Protein 7VEH (pdb70)

Radius of gyration: 36.98 Å; Cα contacts (8 Å, |Δi|>4): 1912; chains: 8; bounding box: 114×90×94 Å

Organism: Moraxella catarrhalis (NCBI:txid480)

Solvent-accessible surface area: 49066 Å² total; per-residue (Å²): 50,60,78,36,34,7,0,21,4,121,34,61,125,140,7,2,22,1,46,9,41,3,41,8,63,0,71,0,54,19,14,32,14,112,90,22,134,14,30,9,63,172,55,59,9,101,44,72,115,15,0,114,46,3,20,65,11,0,15,20,40,8,1,89,66,66,124,19,8,0,7,0,0,14,29,13,11,73,59,2,98,59,56,98,87,123,142,37,32,40,46,8,73,78,44,28,55,0,41,98,47,82,101,6,111,182,66,135,33,38,17,15,62,88,11,90,177,115,188,22,7,0,13,7,107,28,35,40,20,9,2,35,0,20,10,31,69,45,53,85,4,30,0,24,17,13,35,15,109,82,18,91,11,9,40,63,89,113,123,29,134,76,55,104,76,0,88,108,4,21,101,16,0,10,114,54,11,1,126,74,63,124,20,8,0,7,0,0,16,22,9,15,79,55,3,95,60,57,102,85,132,144,34,34,41,44,8,77,79,43,40,53,0,38,103,43,85,108,4,100,185,65,122,37,39,18,13,30,26,8,75,183,118,167,36,7,1,34,7,135,6,37,38,13,8,2,33,1,41,8,85,66,55,43,80,0,47,0,23,18,17,36,13,106,81,16,21,10,21,45,65,94,105,62,19,131,74,64,112,74,0,101,110,2,24,126,23,0,14,86,44,10,2,128,71,63,120,19,7,0,10,0,0,17,20,9,12,70,63,4,93,58,59,91,85,128,132,37,36,41,43,8,72,81,45,41,54,2,39,102,42,83,107,6,104,187,67,134,34,40,10,15,31,28,14,63,168,118,67,41,61,15,42,0,2,6,4,104,26,76,95,167,7,2,37,2,53,2,10,17,36,10,81,2,86,0,59,17,14,28,12,121,95,21,137,9,31,11,58,167,30,65,12,116,40,62,97,16,0,103,109,4,22,116,35,0,12,70,50,16,1,131,57,60,119,20,8,0,8,0,0,14,28,2,15,73,62,4,92,61,58,86,91,130,146,34,30,35,44,9,86,81,46,27,48,0,36,96,72,98,25,5,103,190,77,135,26,43,21,20,48,88,15,76,184,119,85,48,115,91,132,21,124,45,20,122,31,29,33,19,6,3,32,1,54,16,100,77,48,46,77,4,18,0,24,18,20,34,11,110,91,24,73,4,9,50,68,71,101,73,35,124,61,58,106,48,0,98,68,7,20,112,73,0,6,96,108,20,1,148,69,55,127,23,19,0,11,0,0,14,28,13,13,77,56,6,78,24,55,55,94,134,137,34,44,40,40,0,1,39,33,44,87,0,64,103,31,86,100,6,116,188,69,140,32,40,13,18,42,30,101,81,22,91,47,146,42,116,68,37,96,33,72,118,138,6,2,17,0,44,20,57,8,46,11,83,0,75,0,56,18,18,32,14,105,86,20,133,8,28,16,70,185,44,77,13,103,40,59,112,10,0,108,57,3,21,128,83,0,9,105,134,8,2,114,57,62,126,22,7,0,8,0,0,12,29,10,16,70,61,1,102,56,57,95,92,131,134,32,32,39,48,9,77,76,45,28,56,0,48,93,48,85,100,6,105,181,68,127,31,38,11,22,71,87,16,88,179,107,68,32,79,40,135,86,47,70,34,123,34,73,106,62,5,2,36,1,46,15,40,2,41,10,83,2,78,0,52,16,17,31,15,107,84,16,136,10,28,9,66,177,30,68,9,84,31,76,113,17,0,101,118,8,16,121,101,0,10,105,142,12,5,160,81,62,121,19,13,0,14,0,0,10,21,3,14,80,64,11,114,67,47,101,83,135,139,34,35,40,45,8,96,68,44,24,51,1,55,82,46,78,102,5,96,183,66,128,42,41,13,16,60,99,32,30,182,125,118,113,61,170,15,152,90,24,125,20,41,55,20,7,2,50,0,52,22,143,93,50,58,76,2,40,0,24,18,18,38,14,106,90,23,75,9,15,36,56,112,106,116,11,113,89,72,124,59,0,85,76,0,1,99,33,0,6,93,114,13,6,128,87,54,119,25,13,0,7,0,0,13,26,19,14,73,55,6,118,25,61,14,79,118,144,36,31,38,5,0,39,73,18,41,42,1,44,84,41,87,93,7,112,187,76,122,22,32,12,11,34,36,17,80,179,117

Foldseek 3Di:
DPPWAWDDWAWAQQFIWTATPVGWIWTWLPPDFPPIFIAINNHTDDDVVVNVVVNVVQLCVQVVVHSLQSQVCNNVRHRFDAWDDDPQWIQTPVRWIWGFDPCCVVRVHGHIHGDRPD/DDWDDWFFAQQAIWTADPVGWIKGWLPPDFPPIFIAIPNHTDPPVVVSVVVNVVQLCVLCVNHSLQSQVCNNVRHRFDAWDDDPQWIQTPVRFIWGADPCCVVRVHRHIHRPRVD/DAWDDWAFAQAFIWTAGPVRKIKGWLPPDFPVIWIAINNHTDDDVVVVVVVLVVQLCVLVVPHSLQSQVCNQVRHRFDAWDDDPQWIATPVRFIWHADPCCVVRVHGHIHGCRPD/DPPFDAFQWFFAQQFIWTATPVGWIKTWRPPDFPPTWIDIPNHTDDPVVVSVVVLVVQLCVLCVPNSLQSQVCNNVRHRFDDWDDDPQWIQTPVRFIWGFDPCCVVRVHGHIHRDNPD/DDDADFPDWAFAQAFIWTAGPVGWIWTWLPPDFVVIFIDINNHTDPPPVVNVVVNVVQLCVLPVVDSLQSQVCSQVRHRFDAWDDDPQWIATPVRWIWHADPCCVVRVHRHIHTD/DDDFDFPDWAWFQQFIWTATPVGWIKGWLPPDFPPIWIDIPNHTDPPVVVVVVVVVVQLCVLCVPHSLSSQVCSQVGHRFDAWDDDPQWIQTPVRWIWHFDPCCVVRVHGHIHGDRPD/DDPFDAWAWAFAQQAIWTATPVGWIWGWRPPDDPPIWIAINNHTDDPVVVNVVVRVVQLCVQVVPDSLRSQVCNNVRHRFDDWDDDPQWIATPVRFIWHFDPCCVVRVHGHIHRDRPD/DDADFDDWAWFQQAIWTQHDPGWIWGWRPPDFPVIWIAINNHGDPPVVVNNVVNVVQLCVLVVVDSLQSQVCNQVRHRFDDWDDDPQWIQTPVRWIWGFDPCCVVRVPGHIHTDSPD

Structure (mmCIF, N/CA/C/O backbone):
data_7VEH
#
_entry.id   7VEH
#
_cell.length_a   262.771
_cell.length_b   262.771
_cell.length_c   262.771
_cell.angle_alpha   90.000
_cell.angle_beta   90.000
_cell.angle_gamma   90.000
#
_symmetry.space_group_name_H-M   'F 2 3'
#
loop_
_atom_site.group_PDB
_atom_site.id
_atom_site.type_symbol
_atom_site.label_atom_id
_atom_site.label_alt_id
_atom_site.label_comp_id
_atom_site.label_asym_id
_atom_site.label_entity_id
_atom_site.label_seq_id
_atom_site.pdbx_PDB_ins_code
_atom_site.Cartn_x
_atom_site.Cartn_y
_atom_site.Cartn_z
_atom_site.occupancy
_atom_site.B_iso_or_equiv
_atom_site.auth_seq_id
_atom_site.auth_comp_id
_atom_site.auth_asym_id
_atom_site.auth_atom_id
_atom_site.pdbx_PDB_model_num
ATOM 1 N N . ALA A 1 1 ? 45.03488 -10.95261 -74.47127 1.000 86.60318 -2 ALA A N 1
ATOM 2 C CA . ALA A 1 1 ? 43.89943 -11.12315 -75.36691 1.000 84.33821 -2 ALA A CA 1
ATOM 3 C C . ALA A 1 1 ? 44.22486 -10.56074 -76.73641 1.000 91.84361 -2 ALA A C 1
ATOM 4 O O . ALA A 1 1 ? 43.94681 -11.18859 -77.75876 1.000 81.96868 -2 ALA A O 1
ATOM 6 N N . GLY A 1 2 ? 44.85537 -9.38759 -76.73486 1.000 96.95104 -1 GLY A N 1
ATOM 7 C CA . GLY A 1 2 ? 44.96679 -8.56363 -77.92132 1.000 85.37632 -1 GLY A CA 1
ATOM 8 C C . GLY A 1 2 ? 46.11396 -8.84230 -78.87202 1.000 84.20669 -1 GLY A C 1
ATOM 9 O O . GLY A 1 2 ? 46.04215 -8.44295 -80.03779 1.000 79.63365 -1 GLY A O 1
ATOM 10 N N . SER A 1 3 ? 47.17808 -9.51106 -78.41213 1.000 75.04016 0 SER A N 1
ATOM 11 C CA . SER A 1 3 ? 48.36375 -9.68816 -79.24358 1.000 66.72868 0 SER A CA 1
ATOM 12 C C . SER A 1 3 ? 48.83049 -11.13504 -79.35424 1.000 67.51005 0 SER A C 1
ATOM 13 O O . SER A 1 3 ? 49.95929 -11.37233 -79.80069 1.000 67.31137 0 SER A O 1
ATOM 16 N N . MET A 1 4 ? 48.01588 -12.10608 -78.96422 1.000 71.60821 1 MET A N 1
ATOM 17 C CA . MET A 1 4 ? 48.32874 -13.46735 -79.36146 1.000 55.18986 1 MET A CA 1
ATOM 18 C C . MET A 1 4 ? 47.63102 -13.77113 -80.68353 1.000 50.66792 1 MET A C 1
ATOM 19 O O . MET A 1 4 ? 46.64519 -13.13112 -81.05575 1.000 45.02327 1 MET A O 1
ATOM 24 N N . LYS A 1 5 ? 48.13454 -14.77877 -81.38077 1.000 47.73068 2 LYS A N 1
ATOM 25 C CA . LYS A 1 5 ? 47.69621 -15.05393 -82.73784 1.000 35.28151 2 LYS A CA 1
ATOM 26 C C . LYS A 1 5 ? 46.73271 -16.22703 -82.75302 1.000 39.00808 2 LYS A C 1
ATOM 27 O O . LYS A 1 5 ? 46.85152 -17.16437 -81.95947 1.000 40.02720 2 LYS A O 1
ATOM 33 N N . LEU A 1 6 ? 45.78817 -16.17958 -83.68236 1.000 33.69258 3 LEU A N 1
ATOM 34 C CA . LEU A 1 6 ? 44.96758 -17.34089 -83.97827 1.000 31.56224 3 LEU A CA 1
ATOM 35 C C . LEU A 1 6 ? 45.69596 -18.11156 -85.06948 1.000 33.81724 3 LEU A C 1
ATOM 36 O O . LEU A 1 6 ? 45.97459 -17.56620 -86.14314 1.000 31.93440 3 LEU A O 1
ATOM 41 N N . LEU A 1 7 ? 46.01596 -19.36936 -84.79177 1.000 29.47569 4 LEU A N 1
ATOM 42 C CA . LEU A 1 7 ? 46.80750 -20.16392 -85.71410 1.000 29.09852 4 LEU A CA 1
ATOM 43 C C . LEU A 1 7 ? 45.98401 -21.18471 -86.47800 1.000 35.70488 4 LEU A C 1
ATOM 44 O O . LEU A 1 7 ? 46.46800 -21.71953 -87.48199 1.000 38.92362 4 LEU A O 1
ATOM 49 N N . ASN A 1 8 ? 44.77301 -21.48934 -86.01947 1.000 36.73810 5 ASN A N 1
ATOM 50 C CA . ASN A 1 8 ? 43.91728 -22.39563 -86.77015 1.000 36.92523 5 ASN A CA 1
ATOM 51 C C . ASN A 1 8 ? 42.45726 -22.04834 -86.53643 1.000 36.70436 5 ASN A C 1
ATOM 52 O O . ASN A 1 8 ? 42.06690 -21.70094 -85.42207 1.000 35.27472 5 ASN A O 1
ATOM 57 N N . ILE A 1 9 ? 41.67170 -22.09045 -87.60771 1.000 37.30397 6 ILE A N 1
ATOM 58 C CA . ILE A 1 9 ? 40.25517 -21.75187 -87.55922 1.000 30.16435 6 ILE A CA 1
ATOM 59 C C . ILE A 1 9 ? 39.49012 -22.75278 -88.42261 1.000 33.85082 6 ILE A C 1
ATOM 60 O O . ILE A 1 9 ? 39.91620 -23.06979 -89.53921 1.000 41.57723 6 ILE A O 1
ATOM 65 N N . LYS A 1 10 ? 38.42067 -23.32871 -87.87351 1.000 34.29031 7 LYS A N 1
ATOM 66 C CA . LYS A 1 10 ? 37.55949 -24.22825 -88.63470 1.000 29.75554 7 LYS A CA 1
ATOM 67 C C . LYS A 1 10 ? 36.11388 -24.00363 -88.21843 1.000 25.50333 7 LYS A C 1
ATOM 68 O O . LYS A 1 10 ? 35.83843 -23.55232 -87.10759 1.000 23.21920 7 LYS A O 1
ATOM 74 N N . ILE A 1 11 ? 35.19018 -24.27655 -89.13362 1.000 29.82393 8 ILE A N 1
ATOM 75 C CA . ILE A 1 11 ? 33.77591 -24.00859 -88.90459 1.000 26.91998 8 ILE A CA 1
ATOM 76 C C . ILE A 1 11 ? 32.95714 -25.26670 -89.16680 1.000 21.30661 8 ILE A C 1
ATOM 77 O O . ILE A 1 11 ? 33.17678 -25.96963 -90.15977 1.000 31.69877 8 ILE A O 1
ATOM 82 N N . ASN A 1 12 ? 32.03121 -25.56708 -88.25465 1.000 24.49289 9 ASN A N 1
ATOM 83 C CA . ASN A 1 12 ? 31.06153 -26.63229 -88.48450 1.000 29.21169 9 ASN A CA 1
ATOM 84 C C . ASN A 1 12 ? 29.67732 -26.05768 -88.22011 1.000 30.21468 9 ASN A C 1
ATOM 85 O O . ASN A 1 12 ? 29.54318 -24.85246 -87.98093 1.000 35.18842 9 ASN A O 1
ATOM 90 N N . GLU A 1 13 ? 28.65151 -26.90191 -88.21189 1.000 36.67096 10 GLU A N 1
ATOM 91 C CA . GLU A 1 13 ? 27.28677 -26.40975 -88.06330 1.000 34.79595 10 GLU A CA 1
ATOM 92 C C . GLU A 1 13 ? 26.92047 -26.07802 -86.62708 1.000 33.26079 10 GLU A C 1
ATOM 93 O O . GLU A 1 13 ? 25.83780 -25.52918 -86.39830 1.000 40.34804 10 GLU A O 1
ATOM 99 N N . PHE A 1 14 ? 27.79410 -26.35954 -85.65982 1.000 31.39365 11 PHE A N 1
ATOM 100 C CA . PHE A 1 14 ? 27.46689 -26.10659 -84.26722 1.000 31.79258 11 PHE A CA 1
ATOM 101 C C . PHE A 1 14 ? 28.33930 -25.04962 -83.61376 1.000 35.03773 11 PHE A C 1
ATOM 102 O O . PHE A 1 14 ? 27.91884 -24.47533 -82.60306 1.000 34.91407 11 PHE A O 1
ATOM 110 N N . ALA A 1 15 ? 29.49027 -24.72285 -84.19837 1.000 30.20155 12 ALA A N 1
ATOM 111 C CA . ALA A 1 15 ? 30.40510 -23.76925 -83.58588 1.000 26.40312 12 ALA A CA 1
ATOM 112 C C . ALA A 1 15 ? 31.58057 -23.52063 -84.51540 1.000 28.28137 12 ALA A C 1
ATOM 113 O O . ALA A 1 15 ? 31.85547 -24.30275 -85.43232 1.000 24.21301 12 ALA A O 1
ATOM 115 N N . VAL A 1 16 ? 32.27533 -22.41645 -84.25057 1.000 22.58111 13 VAL A N 1
ATOM 116 C CA . VAL A 1 16 ? 33.58098 -22.12816 -84.82482 1.000 22.05303 13 VAL A CA 1
ATOM 117 C C . VAL A 1 16 ? 34.63711 -22.57387 -83.82664 1.000 21.79314 13 VAL A C 1
ATOM 118 O O . VAL A 1 16 ? 34.60114 -22.18153 -82.65380 1.000 26.23560 13 VAL A O 1
ATOM 122 N N . THR A 1 17 ? 35.55707 -23.41312 -84.27393 1.000 24.11288 14 THR A N 1
ATOM 123 C CA . THR A 1 17 ? 36.67114 -23.84823 -83.45150 1.000 28.58318 14 THR A CA 1
ATOM 124 C C . THR A 1 17 ? 37.91715 -23.06780 -83.84291 1.000 30.99628 14 THR A C 1
ATOM 125 O O . THR A 1 17 ? 38.14543 -22.78690 -85.02381 1.000 33.66344 14 THR A O 1
ATOM 129 N N . ALA A 1 18 ? 38.72066 -22.72085 -82.84644 1.000 27.38563 15 ALA A N 1
ATOM 130 C CA . ALA A 1 18 ? 39.94266 -21.97365 -83.08232 1.000 27.78437 15 ALA A CA 1
ATOM 131 C C . ALA A 1 18 ? 41.04491 -22.50965 -82.18427 1.000 31.30981 15 ALA A C 1
ATOM 132 O O . ALA A 1 18 ? 40.79271 -22.98759 -81.08015 1.000 39.28454 15 ALA A O 1
ATOM 134 N N . ASN A 1 19 ? 42.27068 -22.43564 -82.67790 1.000 31.87197 16 ASN A N 1
ATOM 135 C CA . ASN A 1 19 ? 43.45520 -22.77706 -81.90793 1.000 36.01125 16 ASN A CA 1
ATOM 136 C C . ASN A 1 19 ? 44.38756 -21.58464 -81.97511 1.000 34.34384 16 ASN A C 1
ATOM 137 O O . ASN A 1 19 ? 44.66763 -21.07897 -83.06864 1.000 42.73339 16 ASN A O 1
ATOM 142 N N . THR A 1 20 ? 44.84819 -21.13235 -80.81604 1.000 35.21152 17 THR A N 1
ATOM 143 C CA . THR A 1 20 ? 45.66422 -19.93438 -80.72837 1.000 42.63915 17 THR A CA 1
ATOM 144 C C . THR A 1 20 ? 47.13850 -20.29444 -80.63054 1.000 41.34684 17 THR A C 1
ATOM 145 O O . THR A 1 20 ? 47.51262 -21.44955 -80.40674 1.000 34.54931 17 THR A O 1
ATOM 149 N N . GLU A 1 21 ? 47.97872 -19.26626 -80.80134 1.000 46.78511 18 GLU A N 1
ATOM 150 C CA . GLU A 1 21 ? 49.41892 -19.43557 -80.63940 1.000 46.36118 18 GLU A CA 1
ATOM 151 C C . GLU A 1 21 ? 49.72425 -19.99364 -79.25872 1.000 54.70061 18 GLU A C 1
ATOM 152 O O . GLU A 1 21 ? 50.61330 -20.83453 -79.09225 1.000 58.42392 18 GLU A O 1
ATOM 158 N N . ALA A 1 22 ? 48.96576 -19.54752 -78.25750 1.000 57.32722 19 ALA A N 1
ATOM 159 C CA . ALA A 1 22 ? 49.17234 -19.91488 -76.86642 1.000 52.79177 19 ALA A CA 1
ATOM 160 C C . ALA A 1 22 ? 48.77155 -21.35854 -76.58350 1.000 54.78664 19 ALA A C 1
ATOM 161 O O . ALA A 1 22 ? 48.96176 -21.82345 -75.45511 1.000 61.01743 19 ALA A O 1
ATOM 163 N N . GLY A 1 23 ? 48.13674 -22.04547 -77.53920 1.000 55.33778 20 GLY A N 1
ATOM 164 C CA . GLY A 1 23 ? 47.76893 -23.44138 -77.38793 1.000 49.90283 20 GLY A CA 1
ATOM 165 C C . GLY A 1 23 ? 46.34680 -23.67847 -76.94347 1.000 41.09631 20 GLY A C 1
ATOM 166 O O . GLY A 1 23 ? 45.92007 -24.83558 -76.87898 1.000 33.57350 20 GLY A O 1
ATOM 167 N N . ASP A 1 24 ? 45.60992 -22.62132 -76.62512 1.000 42.23327 21 ASP A N 1
ATOM 168 C CA . ASP A 1 24 ? 44.23204 -22.75195 -76.18487 1.000 42.46201 21 ASP A CA 1
ATOM 169 C C . ASP A 1 24 ? 43.32051 -23.11836 -77.34822 1.000 38.58408 21 ASP A C 1
ATOM 170 O O . ASP A 1 24 ? 43.58054 -22.77549 -78.50443 1.000 39.55422 21 ASP A O 1
ATOM 175 N N . GLU A 1 25 ? 42.22930 -23.80891 -77.02901 1.000 39.34822 22 GLU A N 1
ATOM 176 C CA . GLU A 1 25 ? 41.25918 -24.24087 -78.02705 1.000 32.64355 22 GLU A CA 1
ATOM 177 C C . GLU A 1 25 ? 39.92131 -23.58563 -77.71078 1.000 30.56051 22 GLU A C 1
ATOM 178 O O . GLU A 1 25 ? 39.28557 -23.90855 -76.70205 1.000 39.06625 22 GLU A O 1
ATOM 184 N N . LEU A 1 26 ? 39.50529 -22.67352 -78.58421 1.000 27.17566 23 LEU A N 1
ATOM 185 C CA . LEU A 1 26 ? 38.23218 -21.97801 -78.49021 1.000 27.86911 23 LEU A CA 1
ATOM 186 C C . LEU A 1 26 ? 37.15853 -22.78710 -79.19879 1.000 32.14115 23 LEU A C 1
ATOM 187 O O . LEU A 1 26 ? 37.36335 -23.23977 -80.32908 1.000 33.82586 23 LEU A O 1
ATOM 192 N N . TYR A 1 27 ? 36.01123 -22.93987 -78.54966 1.000 30.62666 24 TYR A N 1
ATOM 193 C CA . TYR A 1 27 ? 34.82719 -23.53844 -79.15850 1.000 28.09334 24 TYR A CA 1
ATOM 194 C C . TYR A 1 27 ? 33.72692 -22.50181 -78.97930 1.000 24.13837 24 TYR A C 1
ATOM 195 O O . TYR A 1 27 ? 33.14130 -22.39360 -77.89997 1.000 33.14573 24 TYR A O 1
ATOM 204 N N . LEU A 1 28 ? 33.45833 -21.72489 -80.02471 1.000 22.71190 25 LEU A N 1
ATOM 205 C CA . LEU A 1 28 ? 32.63555 -20.52742 -79.91982 1.000 26.40629 25 LEU A CA 1
ATOM 206 C C . LEU A 1 28 ? 31.36971 -20.67685 -80.75094 1.000 24.92351 25 LEU A C 1
ATOM 207 O O . LEU A 1 28 ? 31.44028 -20.88712 -81.96598 1.000 23.87893 25 LEU A O 1
ATOM 212 N N . GLN A 1 29 ? 30.21890 -20.57563 -80.09455 1.000 22.00108 26 GLN A N 1
ATOM 213 C CA . GLN A 1 29 ? 28.92173 -20.57584 -80.76563 1.000 17.76448 26 GLN A CA 1
ATOM 214 C C . GLN A 1 29 ? 28.63056 -19.16719 -81.26936 1.000 20.18248 26 GLN A C 1
ATOM 215 O O . GLN A 1 29 ? 28.02331 -18.34968 -80.57815 1.000 23.04357 26 GLN A O 1
ATOM 221 N N . LEU A 1 30 ? 29.07667 -18.87819 -82.49386 1.000 23.46390 27 LEU A N 1
ATOM 222 C CA . LEU A 1 30 ? 28.97671 -17.60480 -83.19777 1.000 18.93141 27 LEU A CA 1
ATOM 223 C C . LEU A 1 30 ? 27.70539 -17.56400 -84.04427 1.000 24.58291 27 LEU A C 1
ATOM 224 O O . LEU A 1 30 ? 27.31065 -18.58368 -84.61715 1.000 30.46954 27 LEU A O 1
ATOM 229 N N . PRO A 1 31 ? 27.03173 -16.40424 -84.15209 1.000 30.12008 28 PRO A N 1
ATOM 230 C CA . PRO A 1 31 ? 27.39982 -15.14028 -83.50562 1.000 29.11473 28 PRO A CA 1
ATOM 231 C C . PRO A 1 31 ? 27.09821 -15.15700 -82.01551 1.000 34.50261 28 PRO A C 1
ATOM 232 O O . PRO A 1 31 ? 26.33583 -16.00551 -81.54930 1.000 32.96989 28 PRO A O 1
ATOM 236 N N . HIS A 1 32 ? 27.68855 -14.22007 -81.28167 1.000 39.36000 29 HIS A N 1
ATOM 237 C CA . HIS A 1 32 ? 27.54627 -14.18616 -79.83422 1.000 30.71628 29 HIS A CA 1
ATOM 238 C C . HIS A 1 32 ? 26.16850 -13.64735 -79.46624 1.000 33.82381 29 HIS A C 1
ATOM 239 O O . HIS A 1 32 ? 25.84272 -12.49637 -79.77652 1.000 34.87364 29 HIS A O 1
ATOM 246 N N . THR A 1 33 ? 25.37356 -14.49013 -78.83378 1.000 38.50009 30 THR A N 1
ATOM 247 C CA . THR A 1 33 ? 24.05394 -14.14659 -78.27733 1.000 33.35235 30 THR A CA 1
ATOM 248 C C . THR A 1 33 ? 23.98048 -14.70821 -76.87274 1.000 37.48852 30 THR A C 1
ATOM 249 O O . THR A 1 33 ? 24.83907 -15.48263 -76.44848 1.000 37.69669 30 THR A O 1
ATOM 253 N N . PRO A 1 34 ? 22.95977 -14.30814 -76.10034 1.000 42.22309 31 PRO A N 1
ATOM 254 C CA . PRO A 1 34 ? 22.75075 -14.93654 -74.78265 1.000 34.35803 31 PRO A CA 1
ATOM 255 C C . PRO A 1 34 ? 22.59793 -16.45139 -74.82656 1.000 45.74351 31 PRO A C 1
ATOM 256 O O . PRO A 1 34 ? 22.82600 -17.10729 -73.80121 1.000 48.84938 31 PRO A O 1
ATOM 260 N N . ASP A 1 35 ? 22.21673 -17.02613 -75.97190 1.000 45.38376 32 ASP A N 1
ATOM 261 C CA . ASP A 1 35 ? 22.07377 -18.47070 -76.12584 1.000 35.02143 32 ASP A CA 1
ATOM 262 C C . ASP A 1 35 ? 23.40462 -19.19608 -76.30118 1.000 45.17331 32 ASP A C 1
ATOM 263 O O . ASP A 1 35 ? 23.42175 -20.43221 -76.29209 1.000 57.15156 32 ASP A O 1
ATOM 268 N N . SER A 1 36 ? 24.50811 -18.46963 -76.46670 1.000 46.10003 33 SER A N 1
ATOM 269 C CA . SER A 1 36 ? 25.79234 -19.07774 -76.79254 1.000 39.45550 33 SER A CA 1
ATOM 270 C C . SER A 1 36 ? 26.45124 -19.71107 -75.57373 1.000 40.92835 33 SER A C 1
ATOM 271 O O . SER A 1 36 ? 26.34717 -19.20166 -74.45420 1.000 47.47025 33 SER A O 1
ATOM 274 N N . GLN A 1 37 ? 27.13359 -20.83342 -75.80664 1.000 34.77021 34 GLN A N 1
ATOM 275 C CA . GLN A 1 37 ? 27.93021 -21.52181 -74.79143 1.000 35.54563 34 GLN A CA 1
ATOM 276 C C . GLN A 1 37 ? 29.33915 -21.66834 -75.36179 1.000 40.59176 34 GLN A C 1
ATOM 277 O O . GLN A 1 37 ? 29.58987 -22.53179 -76.20924 1.000 42.48686 34 GLN A O 1
ATOM 283 N N . HIS A 1 38 ? 30.25717 -20.83044 -74.89886 1.000 40.79469 35 HIS A N 1
ATOM 284 C CA . HIS A 1 38 ? 31.63728 -20.85757 -75.35332 1.000 34.16890 35 HIS A CA 1
ATOM 285 C C . HIS A 1 38 ? 32.49435 -21.67934 -74.39917 1.000 37.40737 35 HIS A C 1
ATOM 286 O O . HIS A 1 38 ? 32.20985 -21.77119 -73.20244 1.000 47.22599 35 HIS A O 1
ATOM 293 N N . SER A 1 39 ? 33.53901 -22.29565 -74.94580 1.000 30.33319 36 SER A N 1
ATOM 294 C CA . SER A 1 39 ? 34.42462 -23.15217 -74.17376 1.000 32.85487 36 SER A CA 1
ATOM 295 C C . SER A 1 39 ? 35.87127 -22.78208 -74.45405 1.000 41.12967 36 SER A C 1
ATOM 296 O O . SER A 1 39 ? 36.25661 -22.57780 -75.60779 1.000 42.77945 36 SER A O 1
ATOM 299 N N . ILE A 1 40 ? 36.67072 -22.71528 -73.39341 1.000 45.61898 37 ILE A N 1
ATOM 300 C CA . ILE A 1 40 ? 38.11141 -22.52254 -73.49093 1.000 36.87275 37 ILE A CA 1
ATOM 301 C C . ILE A 1 40 ? 38.76349 -23.78407 -72.93861 1.000 35.60681 37 ILE A C 1
ATOM 302 O O . ILE A 1 40 ? 38.62082 -24.10211 -71.75127 1.000 37.19215 37 ILE A O 1
ATOM 307 N N . ASN A 1 41 ? 39.44431 -24.52599 -73.81101 1.000 36.21700 38 ASN A N 1
ATOM 308 C CA . ASN A 1 41 ? 40.09608 -25.78323 -73.44328 1.000 36.07139 38 ASN A CA 1
ATOM 309 C C . ASN A 1 41 ? 39.14683 -26.69727 -72.66787 1.000 40.27418 38 ASN A C 1
ATOM 310 O O . ASN A 1 41 ? 39.47080 -27.19775 -71.58904 1.000 50.37276 38 ASN A O 1
ATOM 315 N N . HIS A 1 42 ? 37.95803 -26.91510 -73.23085 1.000 43.65277 39 HIS A N 1
ATOM 316 C CA . HIS A 1 42 ? 36.91443 -27.74877 -72.62877 1.000 40.14308 39 HIS A CA 1
ATOM 317 C C . HIS A 1 42 ? 36.46536 -27.24553 -71.25622 1.000 45.98627 39 HIS A C 1
ATOM 318 O O . HIS A 1 42 ? 35.85899 -27.99902 -70.48863 1.000 54.07439 39 HIS A O 1
ATOM 325 N N . GLU A 1 43 ? 36.75354 -25.98288 -70.92145 1.000 41.44046 40 GLU A N 1
ATOM 326 C CA . GLU A 1 43 ? 36.20135 -25.30424 -69.75756 1.000 42.24299 40 GLU A CA 1
ATOM 327 C C . GLU A 1 43 ? 35.29145 -24.16895 -70.21024 1.000 45.45446 40 GLU A C 1
ATOM 328 O O . GLU A 1 43 ? 35.50849 -23.58929 -71.27820 1.000 49.33792 40 GLU A O 1
ATOM 334 N N . PRO A 1 44 ? 34.25618 -23.83598 -69.44089 1.000 46.17875 41 PRO A N 1
ATOM 335 C CA . PRO A 1 44 ? 33.36762 -22.74074 -69.85103 1.000 50.46049 41 PRO A CA 1
ATOM 336 C C . PRO A 1 44 ? 34.11611 -21.41821 -69.94927 1.000 45.38144 41 PRO A C 1
ATOM 337 O O . PRO A 1 44 ? 35.00066 -21.11693 -69.14458 1.000 52.95903 41 PRO A O 1
ATOM 341 N N . LEU A 1 45 ? 33.75493 -20.63604 -70.96277 1.000 40.09890 42 LEU A N 1
ATOM 342 C CA . LEU A 1 45 ? 34.39239 -19.36401 -71.26554 1.000 38.94749 42 LEU A CA 1
ATOM 343 C C . LEU A 1 45 ? 33.37362 -18.25134 -71.06696 1.000 52.06869 42 LEU A C 1
ATOM 344 O O . LEU A 1 45 ? 32.33755 -18.23755 -71.73975 1.000 50.57695 42 LEU A O 1
ATOM 349 N N . ASP A 1 46 ? 33.67297 -17.30795 -70.17027 1.000 55.18267 43 ASP A N 1
ATOM 350 C CA . ASP A 1 46 ? 32.73618 -16.23472 -69.83662 1.000 54.95915 43 ASP A CA 1
ATOM 351 C C . ASP A 1 46 ? 33.43532 -14.88500 -69.83088 1.000 50.61237 43 ASP A C 1
ATOM 352 O O . ASP A 1 46 ? 33.19442 -14.04164 -68.96176 1.000 60.21656 43 ASP A O 1
ATOM 357 N N . ASP A 1 47 ? 34.29334 -14.64739 -70.81272 1.000 49.45515 44 ASP A N 1
ATOM 358 C CA . ASP A 1 47 ? 34.83607 -13.32069 -71.09741 1.000 54.65320 44 ASP A CA 1
ATOM 359 C C . ASP A 1 47 ? 34.23394 -12.80716 -72.39917 1.000 54.47209 44 ASP A C 1
ATOM 360 O O . ASP A 1 47 ? 34.70551 -13.15329 -73.48550 1.000 60.12772 44 ASP A O 1
ATOM 365 N N . ASP A 1 48 ? 33.19814 -11.97369 -72.29131 1.000 51.27398 45 ASP A N 1
ATOM 366 C CA . ASP A 1 48 ? 32.50917 -11.52408 -73.49476 1.000 52.94237 45 ASP A CA 1
ATOM 367 C C . ASP A 1 48 ? 33.40958 -10.63706 -74.34185 1.000 56.89860 45 ASP A C 1
ATOM 368 O O . ASP A 1 48 ? 33.23859 -10.56686 -75.56665 1.000 56.64740 45 ASP A O 1
ATOM 373 N N . ASP A 1 49 ? 34.39882 -9.99015 -73.72082 1.000 56.16662 46 ASP A N 1
ATOM 374 C CA . ASP A 1 49 ? 35.34530 -9.19992 -74.49862 1.000 54.44105 46 ASP A CA 1
ATOM 375 C C . ASP A 1 49 ? 36.26873 -10.08647 -75.32851 1.000 53.71555 46 ASP A C 1
ATOM 376 O O . ASP A 1 49 ? 36.52191 -9.79366 -76.50536 1.000 61.22554 46 ASP A O 1
ATOM 381 N N . PHE A 1 50 ? 36.75620 -11.18640 -74.75488 1.000 48.82817 47 PHE A N 1
ATOM 382 C CA . PHE A 1 50 ? 37.53951 -12.11550 -75.55378 1.000 49.73746 47 PHE A CA 1
ATOM 383 C C . PHE A 1 50 ? 36.71158 -12.74540 -76.66432 1.000 45.39566 47 PHE A C 1
ATOM 384 O O . PHE A 1 50 ? 37.17916 -12.87976 -77.80281 1.000 44.21289 47 PHE A O 1
ATOM 392 N N . VAL A 1 51 ? 35.49023 -13.18485 -76.34070 1.000 49.28748 48 VAL A N 1
ATOM 393 C CA . VAL A 1 51 ? 34.66555 -13.82875 -77.35863 1.000 46.41898 48 VAL A CA 1
ATOM 394 C C . VAL A 1 51 ? 34.33510 -12.84265 -78.46765 1.000 40.82713 48 VAL A C 1
ATOM 395 O O . VAL A 1 51 ? 34.30339 -13.21360 -79.64415 1.000 38.58873 48 VAL A O 1
ATOM 399 N N . LYS A 1 52 ? 34.18482 -11.56328 -78.14012 1.000 40.25486 49 LYS A N 1
ATOM 400 C CA . LYS A 1 52 ? 33.90638 -10.59793 -79.18617 1.000 37.29704 49 LYS A CA 1
ATOM 401 C C . LYS A 1 52 ? 35.16028 -10.23226 -79.96353 1.000 40.72723 49 LYS A C 1
ATOM 402 O O . LYS A 1 52 ? 35.06289 -9.94250 -81.15849 1.000 39.89236 49 LYS A O 1
ATOM 408 N N . GLU A 1 53 ? 36.34527 -10.37074 -79.36100 1.000 41.90561 50 GLU A N 1
ATOM 409 C CA . GLU A 1 53 ? 37.56561 -10.12294 -80.12568 1.000 43.24724 50 GLU A CA 1
ATOM 410 C C . GLU A 1 53 ? 37.85082 -11.26135 -81.10580 1.000 40.63757 50 GLU A C 1
ATOM 411 O O . GLU A 1 53 ? 38.17911 -11.02209 -82.28033 1.000 42.79795 50 GLU A O 1
ATOM 417 N N . VAL A 1 54 ? 37.62913 -12.50374 -80.67801 1.000 34.44846 51 VAL A N 1
ATOM 418 C CA . VAL A 1 54 ? 37.76963 -13.60771 -81.61979 1.000 31.60864 51 VAL A CA 1
ATOM 419 C C . VAL A 1 54 ? 36.64029 -13.60138 -82.64076 1.000 36.17245 51 VAL A C 1
ATOM 420 O O . VAL A 1 54 ? 36.86706 -13.91406 -83.81423 1.000 36.71997 51 VAL A O 1
ATOM 424 N N . GLN A 1 55 ? 35.43405 -13.17075 -82.25045 1.000 33.42071 52 GLN A N 1
ATOM 425 C CA . GLN A 1 55 ? 34.32951 -13.12372 -83.19799 1.000 29.78846 52 GLN A CA 1
ATOM 426 C C . GLN A 1 55 ? 34.54129 -12.03080 -84.22491 1.000 30.26962 52 GLN A C 1
ATOM 427 O O . GLN A 1 55 ? 34.09995 -12.14857 -85.36378 1.000 30.31525 52 GLN A O 1
ATOM 433 N N . GLU A 1 56 ? 35.28099 -10.99740 -83.86687 1.000 41.96582 53 GLU A N 1
ATOM 434 C CA . GLU A 1 56 ? 35.57650 -9.93216 -84.81251 1.000 38.16032 53 GLU A CA 1
ATOM 435 C C . GLU A 1 56 ? 36.69905 -10.32364 -85.76554 1.000 37.03514 53 GLU A C 1
ATOM 436 O O . GLU A 1 56 ? 36.61081 -10.04197 -86.98381 1.000 36.51275 53 GLU A O 1
ATOM 442 N N . ILE A 1 57 ? 37.69102 -11.08472 -85.26567 1.000 36.91790 54 ILE A N 1
ATOM 443 C CA . ILE A 1 57 ? 38.66122 -11.65966 -86.18477 1.000 31.80346 54 ILE A CA 1
ATOM 444 C C . ILE A 1 57 ? 37.98337 -12.63469 -87.15390 1.000 30.85348 54 ILE A C 1
ATOM 445 O O . ILE A 1 57 ? 38.31859 -12.69099 -88.34926 1.000 33.56384 54 ILE A O 1
ATOM 450 N N . CYS A 1 58 ? 36.98987 -13.39195 -86.66808 1.000 31.32958 55 CYS A N 1
ATOM 451 C CA . CYS A 1 58 ? 36.35841 -14.38015 -87.53779 1.000 30.03205 55 CYS A CA 1
ATOM 452 C C . CYS A 1 58 ? 35.34997 -13.75613 -88.47909 1.000 31.93457 55 CYS A C 1
ATOM 453 O O . CYS A 1 58 ? 35.14554 -14.27361 -89.58573 1.000 32.31740 55 CYS A O 1
ATOM 456 N N . ASP A 1 59 ? 34.77203 -12.62227 -88.08756 1.000 31.60928 56 ASP A N 1
ATOM 457 C CA . ASP A 1 59 ? 33.97321 -11.86585 -89.03182 1.000 31.23250 56 ASP A CA 1
ATOM 458 C C . ASP A 1 59 ? 34.84197 -11.38304 -90.17960 1.000 31.95919 56 ASP A C 1
ATOM 459 O O . ASP A 1 59 ? 34.44580 -11.47094 -91.35237 1.000 30.87765 56 ASP A O 1
ATOM 464 N N . GLU A 1 60 ? 36.08060 -10.98166 -89.86956 1.000 35.80867 57 GLU A N 1
ATOM 465 C CA . GLU A 1 60 ? 36.95292 -10.51315 -90.93695 1.000 37.40084 57 GLU A CA 1
ATOM 466 C C . GLU A 1 60 ? 37.51809 -11.65126 -91.77332 1.000 38.09011 57 GLU A C 1
ATOM 467 O O . GLU A 1 60 ? 37.78553 -11.45148 -92.96283 1.000 37.98082 57 GLU A O 1
ATOM 473 N N . TYR A 1 61 ? 37.61699 -12.85730 -91.21206 1.000 37.23551 58 TYR A N 1
ATOM 474 C CA . TYR A 1 61 ? 38.07918 -13.99271 -92.00604 1.000 30.46141 58 TYR A CA 1
ATOM 475 C C . TYR A 1 61 ? 36.98806 -14.56345 -92.90354 1.000 31.64805 58 TYR A C 1
ATOM 476 O O . TYR A 1 61 ? 37.19380 -14.72890 -94.10973 1.000 39.24463 58 TYR A O 1
ATOM 485 N N . PHE A 1 62 ? 35.81789 -14.86066 -92.34268 1.000 27.14799 59 PHE A N 1
ATOM 486 C CA . PHE A 1 62 ? 34.76990 -15.49185 -93.13378 1.000 23.46591 59 PHE A CA 1
ATOM 487 C C . PHE A 1 62 ? 34.02324 -14.48669 -93.99800 1.000 31.44099 59 PHE A C 1
ATOM 488 O O . PHE A 1 62 ? 33.87061 -14.69937 -95.20548 1.000 40.05023 59 PHE A O 1
ATOM 496 N N . GLY A 1 63 ? 33.50085 -13.41793 -93.40448 1.000 31.93568 60 GLY A N 1
ATOM 497 C CA . GLY A 1 63 ? 32.78758 -12.48686 -94.25395 1.000 37.13418 60 GLY A CA 1
ATOM 498 C C . GLY A 1 63 ? 33.61737 -11.71337 -95.25419 1.000 34.68475 60 GLY A C 1
ATOM 499 O O . GLY A 1 63 ? 33.04128 -10.91741 -96.00158 1.000 37.69714 60 GLY A O 1
ATOM 500 N N . LYS A 1 64 ? 34.92077 -11.97190 -95.35122 1.000 35.54429 61 LYS A N 1
ATOM 501 C CA . LYS A 1 64 ? 35.81188 -11.10421 -96.11269 1.000 37.29611 61 LYS A CA 1
ATOM 502 C C . LYS A 1 64 ? 35.54672 -9.64609 -95.76217 1.000 45.57437 61 LYS A C 1
ATOM 503 O O . LYS A 1 64 ? 35.79752 -9.21535 -94.63228 1.000 56.12513 61 LYS A O 1
ATOM 509 N N . GLY A 1 65 ? 34.93271 -8.90819 -96.68506 1.000 46.72851 62 GLY A N 1
ATOM 510 C CA . GLY A 1 65 ? 34.61337 -7.52072 -96.40907 1.000 46.69328 62 GLY A CA 1
ATOM 511 C C . GLY A 1 65 ? 33.22904 -7.34804 -95.82789 1.000 33.83720 62 GLY A C 1
ATOM 512 O O . GLY A 1 65 ? 32.98140 -6.38619 -95.09525 1.000 41.34834 62 GLY A O 1
ATOM 513 N N . ASP A 1 66 ? 32.31762 -8.27273 -96.13290 1.000 39.62892 63 ASP A N 1
ATOM 514 C CA . ASP A 1 66 ? 30.91326 -8.19154 -95.73762 1.000 32.22184 63 ASP A CA 1
ATOM 515 C C . ASP A 1 66 ? 30.65630 -9.12145 -94.55617 1.000 33.35906 63 ASP A C 1
ATOM 516 O O . ASP A 1 66 ? 30.64245 -10.34507 -94.71453 1.000 40.28122 63 ASP A O 1
ATOM 521 N N . ARG A 1 67 ? 30.41180 -8.53932 -93.38045 1.000 28.48485 64 ARG A N 1
ATOM 522 C CA . ARG A 1 67 ? 30.13907 -9.33985 -92.19040 1.000 33.31140 64 ARG A CA 1
ATOM 523 C C . ARG A 1 67 ? 28.89778 -10.21292 -92.35080 1.000 33.86199 64 ARG A C 1
ATOM 524 O O . ARG A 1 67 ? 28.79534 -11.26222 -91.69739 1.000 34.49310 64 ARG A O 1
ATOM 532 N N . THR A 1 68 ? 27.96341 -9.80991 -93.21607 1.000 27.83497 65 THR A N 1
ATOM 533 C CA . THR A 1 68 ? 26.78041 -10.62392 -93.46983 1.000 28.35182 65 THR A CA 1
ATOM 534 C C . THR A 1 68 ? 27.16832 -11.99268 -94.01570 1.000 34.26103 65 THR A C 1
ATOM 535 O O . THR A 1 68 ? 26.54030 -13.00482 -93.68124 1.000 30.82792 65 THR A O 1
ATOM 539 N N . LEU A 1 69 ? 28.21414 -12.04672 -94.84525 1.000 32.24928 66 LEU A N 1
ATOM 540 C CA . LEU A 1 69 ? 28.68716 -13.33237 -95.34447 1.000 28.33325 66 LEU A CA 1
ATOM 541 C C . LEU A 1 69 ? 29.19362 -14.20527 -94.20245 1.000 31.17258 66 LEU A C 1
ATOM 542 O O . LEU A 1 69 ? 28.95103 -15.41724 -94.18207 1.000 29.34646 66 LEU A O 1
ATOM 547 N N . ALA A 1 70 ? 29.88135 -13.60290 -93.22867 1.000 29.97323 67 ALA A N 1
ATOM 548 C CA . ALA A 1 70 ? 30.34733 -14.36704 -92.07678 1.000 26.93238 67 ALA A CA 1
ATOM 549 C C . ALA A 1 70 ? 29.17904 -14.89994 -91.26469 1.000 28.76964 67 ALA A C 1
ATOM 550 O O . ALA A 1 70 ? 29.21365 -16.03917 -90.78180 1.000 28.29532 67 ALA A O 1
ATOM 552 N N . ARG A 1 71 ? 28.13845 -14.08355 -91.09211 1.000 29.27342 68 ARG A N 1
ATOM 553 C CA . ARG A 1 71 ? 26.98626 -14.52808 -90.31509 1.000 27.83401 68 ARG A CA 1
ATOM 554 C C . ARG A 1 71 ? 26.24003 -15.64791 -91.03186 1.000 25.10680 68 ARG A C 1
ATOM 555 O O . ARG A 1 71 ? 25.79681 -16.61671 -90.39867 1.000 25.67901 68 ARG A O 1
ATOM 563 N N . LEU A 1 72 ? 26.10576 -15.54278 -92.35514 1.000 25.89539 69 LEU A N 1
ATOM 564 C CA . LEU A 1 72 ? 25.53201 -16.64327 -93.12116 1.000 25.77790 69 LEU A CA 1
ATOM 565 C C . LEU A 1 72 ? 26.40180 -17.89148 -93.03377 1.000 24.51941 69 LEU A C 1
ATOM 566 O O . LEU A 1 72 ? 25.87861 -19.00995 -93.01940 1.000 25.22987 69 LEU A O 1
ATOM 571 N N . SER A 1 73 ? 27.72478 -17.72692 -92.94100 1.000 24.23906 70 SER A N 1
ATOM 572 C CA . SER A 1 73 ? 28.58978 -18.89827 -92.85151 1.000 23.35436 70 SER A CA 1
ATOM 573 C C . SER A 1 73 ? 28.45501 -19.57676 -91.49897 1.000 20.75443 70 SER A C 1
ATOM 574 O O . SER A 1 73 ? 28.44063 -20.81079 -91.41774 1.000 21.61440 70 SER A O 1
ATOM 577 N N . TYR A 1 74 ? 28.32220 -18.78557 -90.43181 1.000 30.03763 71 TYR A N 1
ATOM 578 C CA . TYR A 1 74 ? 28.02818 -19.35215 -89.11803 1.000 24.35524 71 TYR A CA 1
ATOM 579 C C . TYR A 1 74 ? 26.70926 -20.11271 -89.14242 1.000 24.47100 71 TYR A C 1
ATOM 580 O O . TYR A 1 74 ? 26.61919 -21.24050 -88.64373 1.000 23.75522 71 TYR A O 1
ATOM 589 N N . ALA A 1 75 ? 25.66967 -19.50884 -89.72881 1.000 23.42093 72 ALA A N 1
ATOM 590 C CA . ALA A 1 75 ? 24.37440 -20.18068 -89.77146 1.000 19.88426 72 ALA A CA 1
ATOM 591 C C . ALA A 1 75 ? 24.42040 -21.44523 -90.61496 1.000 22.03563 72 ALA A C 1
ATOM 592 O O . ALA A 1 75 ? 23.70430 -22.40679 -90.32203 1.000 22.86882 72 ALA A O 1
ATOM 594 N N . GLY A 1 76 ? 25.26127 -21.47282 -91.64682 1.000 26.93408 73 GLY A N 1
ATOM 595 C CA . GLY A 1 76 ? 25.34631 -22.61807 -92.52647 1.000 20.77804 73 GLY A CA 1
ATOM 596 C C . GLY A 1 76 ? 26.38715 -23.63516 -92.14529 1.000 23.65466 73 GLY A C 1
ATOM 597 O O . GLY A 1 76 ? 26.40394 -24.73469 -92.70768 1.000 23.46497 73 GLY A O 1
ATOM 598 N N . GLY A 1 77 ? 27.25792 -23.30181 -91.19606 1.000 23.01170 74 GLY A N 1
ATOM 599 C CA . GLY A 1 77 ? 28.27245 -24.24284 -90.77339 1.000 20.46823 74 GLY A CA 1
ATOM 600 C C . GLY A 1 77 ? 29.39732 -24.44602 -91.75772 1.000 23.36780 74 GLY A C 1
ATOM 601 O O . GLY A 1 77 ? 30.12495 -25.43782 -91.65383 1.000 26.28699 74 GLY A O 1
ATOM 602 N N . GLN A 1 78 ? 29.56528 -23.53137 -92.71141 1.000 20.63845 75 GLN A N 1
ATOM 603 C CA . GLN A 1 78 ? 30.60704 -23.65446 -93.71842 1.000 18.45515 75 GLN A CA 1
ATOM 604 C C . GLN A 1 78 ? 30.94218 -22.27394 -94.25522 1.000 24.61720 75 GLN A C 1
ATOM 605 O O . GLN A 1 78 ? 30.09035 -21.38237 -94.28234 1.000 26.67700 75 GLN A O 1
ATOM 611 N N . ALA A 1 79 ? 32.18654 -22.11684 -94.70059 1.000 22.49684 76 ALA A N 1
ATOM 612 C CA . ALA A 1 79 ? 32.66836 -20.84266 -95.22174 1.000 18.12056 76 ALA A CA 1
ATOM 613 C C . ALA A 1 79 ? 32.15624 -20.64568 -96.64504 1.000 18.81779 76 ALA A C 1
ATOM 614 O O . ALA A 1 79 ? 32.64474 -21.28333 -97.58232 1.000 23.94763 76 ALA A O 1
ATOM 616 N N . TYR A 1 80 ? 31.18528 -19.75327 -96.81351 1.000 24.08084 77 TYR A N 1
ATOM 617 C CA . TYR A 1 80 ? 30.65453 -19.43823 -98.13120 1.000 22.30301 77 TYR A CA 1
ATOM 618 C C . TYR A 1 80 ? 31.55330 -18.42901 -98.84165 1.000 27.36136 77 TYR A C 1
ATOM 619 O O . TYR A 1 80 ? 32.33150 -17.70176 -98.21675 1.000 35.54682 77 TYR A O 1
ATOM 628 N N . ASP A 1 81 ? 31.44279 -18.39819 -100.17245 1.000 29.51034 78 ASP A N 1
ATOM 629 C CA . ASP A 1 81 ? 32.23922 -17.48425 -100.98456 1.000 29.98674 78 ASP A CA 1
ATOM 630 C C . ASP A 1 81 ? 31.50598 -16.18629 -101.29204 1.000 31.38993 78 ASP A C 1
ATOM 631 O O . ASP A 1 81 ? 32.13079 -15.12108 -101.35626 1.000 36.53391 78 ASP A O 1
ATOM 636 N N . SER A 1 82 ? 30.19564 -16.25641 -101.49727 1.000 28.49817 79 SER A N 1
ATOM 637 C CA . SER A 1 82 ? 29.41713 -15.08562 -101.86780 1.000 28.99057 79 SER A CA 1
ATOM 638 C C . SER A 1 82 ? 27.95161 -15.36692 -101.57912 1.000 31.81049 79 SER A C 1
ATOM 639 O O . SER A 1 82 ? 27.56468 -16.49209 -101.25529 1.000 27.84703 79 SER A O 1
ATOM 642 N N . TYR A 1 83 ? 27.13949 -14.32058 -101.68977 1.000 34.41060 80 TYR A N 1
ATOM 643 C CA . TYR A 1 83 ? 25.70603 -14.46741 -101.49993 1.000 30.58299 80 TYR A CA 1
ATOM 644 C C . TYR A 1 83 ? 24.98313 -13.34806 -102.23381 1.000 31.91006 80 TYR A C 1
ATOM 645 O O . TYR A 1 83 ? 25.55153 -12.29295 -102.52415 1.000 32.64242 80 TYR A O 1
ATOM 654 N N . THR A 1 84 ? 23.70633 -13.59175 -102.49932 1.000 32.97251 81 THR A N 1
ATOM 655 C CA . THR A 1 84 ? 22.78073 -12.59411 -103.00812 1.000 35.77996 81 THR A CA 1
ATOM 656 C C . THR A 1 84 ? 21.56543 -12.60361 -102.09412 1.000 34.75314 81 THR A C 1
ATOM 657 O O . THR A 1 84 ? 21.28797 -13.60277 -101.42319 1.000 37.35831 81 THR A O 1
ATOM 661 N N . GLU A 1 85 ? 20.86077 -11.47665 -102.04070 1.000 32.93998 82 GLU A N 1
ATOM 662 C CA . GLU A 1 85 ? 19.69583 -11.33640 -101.17939 1.000 36.12023 82 GLU A CA 1
ATOM 663 C C . GLU A 1 85 ? 18.50500 -10.87376 -101.99596 1.000 39.11378 82 GLU A C 1
ATOM 664 O O . GLU A 1 85 ? 18.63812 -10.00648 -102.86427 1.000 46.73720 82 GLU A O 1
ATOM 670 N N . GLU A 1 86 ? 17.34002 -11.45402 -101.71370 1.000 44.89423 83 GLU A N 1
ATOM 671 C CA . GLU A 1 86 ? 16.12074 -10.97423 -102.34748 1.000 47.95159 83 GLU A CA 1
ATOM 672 C C . GLU A 1 86 ? 14.94093 -11.20195 -101.41763 1.000 50.06587 83 GLU A C 1
ATOM 673 O O . GLU A 1 86 ? 14.76536 -12.30148 -100.88603 1.000 46.86906 83 GLU A O 1
ATOM 679 N N . ASP A 1 87 ? 14.16432 -10.14046 -101.19254 1.000 54.06878 84 ASP A N 1
ATOM 680 C CA . ASP A 1 87 ? 12.91004 -10.21510 -100.44548 1.000 54.06389 84 ASP A CA 1
ATOM 681 C C . ASP A 1 87 ? 13.11403 -10.76684 -99.03494 1.000 48.60829 84 ASP A C 1
ATOM 682 O O . ASP A 1 87 ? 12.20401 -11.36037 -98.44882 1.000 53.09440 84 ASP A O 1
ATOM 687 N N . GLY A 1 88 ? 14.31971 -10.58946 -98.49387 1.000 43.49418 85 GLY A N 1
ATOM 688 C CA . GLY A 1 88 ? 14.66284 -11.05527 -97.16587 1.000 42.51878 85 GLY A CA 1
ATOM 689 C C . GLY A 1 88 ? 15.26036 -12.44157 -97.04842 1.000 41.21341 85 GLY A C 1
ATOM 690 O O . GLY A 1 88 ? 15.63582 -12.83707 -95.93484 1.000 35.84414 85 GLY A O 1
ATOM 691 N N . VAL A 1 89 ? 15.36231 -13.19960 -98.13762 1.000 39.85682 86 VAL A N 1
ATOM 692 C CA . VAL A 1 89 ? 15.99438 -14.51770 -98.11064 1.000 36.10491 86 VAL A CA 1
ATOM 693 C C . VAL A 1 89 ? 17.34091 -14.41448 -98.82283 1.000 37.53914 86 VAL A C 1
ATOM 694 O O . VAL A 1 89 ? 17.44074 -13.82327 -99.90890 1.000 36.74170 86 VAL A O 1
ATOM 698 N N . TYR A 1 90 ? 18.37882 -14.96559 -98.19113 1.000 32.18702 87 TYR A N 1
ATOM 699 C CA . TYR A 1 90 ? 19.75998 -14.88066 -98.65776 1.000 27.01102 87 TYR A CA 1
ATOM 700 C C . TYR A 1 90 ? 20.17022 -16.23406 -99.22025 1.000 28.79947 87 TYR A C 1
ATOM 701 O O . TYR A 1 90 ? 20.09790 -17.24909 -98.51850 1.000 32.15021 87 TYR A O 1
ATOM 710 N N . THR A 1 91 ? 20.59805 -16.24843 -100.47878 1.000 27.61231 88 THR A N 1
ATOM 711 C CA . THR A 1 91 ? 21.06574 -17.45911 -101.14073 1.000 24.12775 88 THR A CA 1
ATOM 712 C C . THR A 1 91 ? 22.56694 -17.33438 -101.35358 1.000 25.92229 88 THR A C 1
ATOM 713 O O . THR A 1 91 ? 23.02921 -16.37425 -101.98004 1.000 32.78480 88 THR A O 1
ATOM 717 N N . THR A 1 92 ? 23.32103 -18.30299 -100.83867 1.000 22.31291 89 THR A N 1
ATOM 718 C CA . THR A 1 92 ? 24.76891 -18.29772 -100.96199 1.000 28.35541 89 THR A CA 1
ATOM 719 C C . THR A 1 92 ? 25.19236 -18.97926 -102.26416 1.000 26.18194 89 THR A C 1
ATOM 720 O O . THR A 1 92 ? 24.36632 -19.38853 -103.08429 1.000 29.60237 89 THR A O 1
ATOM 724 N N . ASN A 1 93 ? 26.50509 -19.10006 -102.46347 1.000 24.47520 90 ASN A N 1
ATOM 725 C CA . ASN A 1 93 ? 27.00489 -19.64022 -103.72015 1.000 24.04459 90 ASN A CA 1
ATOM 726 C C . ASN A 1 93 ? 26.71760 -21.12889 -103.87985 1.000 23.37025 90 ASN A C 1
ATOM 727 O O . ASN A 1 93 ? 26.66933 -21.61475 -105.01340 1.000 31.01036 90 ASN A O 1
ATOM 732 N N . THR A 1 94 ? 26.53880 -21.86418 -102.78624 1.000 22.00759 91 THR A N 1
ATOM 733 C CA . THR A 1 94 ? 26.17342 -23.27496 -102.84277 1.000 26.03526 91 THR A CA 1
ATOM 734 C C . THR A 1 94 ? 24.66952 -23.50923 -102.92083 1.000 27.51109 91 THR A C 1
ATOM 735 O O . THR A 1 94 ? 24.23826 -24.66633 -102.90049 1.000 32.59799 91 THR A O 1
ATOM 739 N N . GLY A 1 95 ? 23.86770 -22.45333 -103.01397 1.000 25.59636 92 GLY A N 1
ATOM 740 C CA . GLY A 1 95 ? 22.42914 -22.58431 -103.06498 1.000 23.81447 92 GLY A CA 1
ATOM 741 C C . GLY A 1 95 ? 21.72027 -22.60696 -101.72489 1.000 29.04309 92 GLY A C 1
ATOM 742 O O . GLY A 1 95 ? 20.48047 -22.58552 -101.69867 1.000 25.19495 92 GLY A O 1
ATOM 743 N N . ASP A 1 96 ? 22.45612 -22.63620 -100.61478 1.000 31.87589 93 ASP A N 1
ATOM 744 C CA . ASP A 1 96 ? 21.82861 -22.62853 -99.29874 1.000 27.28728 93 ASP A CA 1
ATOM 745 C C . ASP A 1 96 ? 21.08067 -21.31716 -99.07621 1.000 24.82347 93 ASP A C 1
ATOM 746 O O . ASP A 1 96 ? 21.58931 -20.23457 -99.38397 1.000 22.03788 93 ASP A O 1
ATOM 751 N N . GLN A 1 97 ? 19.85966 -21.41823 -98.56090 1.000 30.03579 94 GLN A N 1
ATOM 752 C CA . GLN A 1 97 ? 19.02780 -20.25358 -98.29533 1.000 30.39333 94 GLN A CA 1
ATOM 753 C C . GLN A 1 97 ? 18.99823 -19.94868 -96.80012 1.000 26.32152 94 GLN A C 1
ATOM 754 O O . GLN A 1 97 ? 19.09441 -20.84685 -95.95894 1.000 25.06793 94 GLN A O 1
ATOM 760 N N . PHE A 1 98 ? 18.88401 -18.66212 -96.47611 1.000 27.28626 95 PHE A N 1
ATOM 761 C CA . PHE A 1 98 ? 18.80979 -18.20996 -95.09387 1.000 26.98095 95 PHE A CA 1
ATOM 762 C C . PHE A 1 98 ? 17.82938 -17.05540 -95.00122 1.000 25.79616 95 PHE A C 1
ATOM 763 O O . PHE A 1 98 ? 17.58971 -16.34702 -95.98194 1.000 26.83264 95 PHE A O 1
ATOM 771 N N . VAL A 1 99 ? 17.26085 -16.87771 -93.80977 1.000 30.55911 96 VAL A N 1
ATOM 772 C CA . VAL A 1 99 ? 16.46882 -15.70001 -93.48113 1.000 31.55278 96 VAL A CA 1
ATOM 773 C C . VAL A 1 99 ? 17.00940 -15.12734 -92.17817 1.000 27.55441 96 VAL A C 1
ATOM 774 O O . VAL A 1 99 ? 17.82793 -15.74150 -91.49777 1.000 31.56092 96 VAL A O 1
ATOM 778 N N . GLU A 1 100 ? 16.54858 -13.93205 -91.83535 1.000 32.11680 97 GLU A N 1
ATOM 779 C CA . GLU A 1 100 ? 16.97199 -13.32753 -90.58213 1.000 29.66792 97 GLU A CA 1
ATOM 780 C C . GLU A 1 100 ? 16.39816 -14.09763 -89.40068 1.000 33.37550 97 GLU A C 1
ATOM 781 O O . GLU A 1 100 ? 15.23479 -14.51053 -89.41221 1.000 36.37080 97 GLU A O 1
ATOM 787 N N . HIS A 1 101 ? 17.23092 -14.31431 -88.38696 1.000 34.70717 98 HIS A N 1
ATOM 788 C CA . HIS A 1 101 ? 16.78025 -15.02565 -87.20167 1.000 32.28389 98 HIS A CA 1
ATOM 789 C C . HIS A 1 101 ? 15.74604 -14.18766 -86.46246 1.000 34.52763 98 HIS A C 1
ATOM 790 O O . HIS A 1 101 ? 15.76191 -12.95492 -86.51615 1.000 44.73217 98 HIS A O 1
ATOM 797 N N . SER A 1 102 ? 14.84292 -14.86768 -85.75502 1.000 39.78845 99 SER A N 1
ATOM 798 C CA . SER A 1 102 ? 13.79788 -14.15443 -85.02933 1.000 42.19252 99 SER A CA 1
ATOM 799 C C . SER A 1 102 ? 14.35371 -13.33190 -83.87434 1.000 44.35104 99 SER A C 1
ATOM 800 O O . SER A 1 102 ? 13.72565 -12.34432 -83.47687 1.000 50.51952 99 SER A O 1
ATOM 803 N N . TYR A 1 103 ? 15.52103 -13.69903 -83.35119 1.000 34.93864 100 TYR A N 1
ATOM 804 C CA . TYR A 1 103 ? 16.13688 -13.00240 -82.23112 1.000 35.66771 100 TYR A CA 1
ATOM 805 C C . TYR A 1 103 ? 16.98350 -11.81354 -82.66565 1.000 42.65038 100 TYR A C 1
ATOM 806 O O . TYR A 1 103 ? 17.57192 -11.14838 -81.80521 1.000 44.58189 100 TYR A O 1
ATOM 815 N N . ALA A 1 104 ? 17.06594 -11.53683 -83.97105 1.000 43.40888 101 ALA A N 1
ATOM 816 C CA . ALA A 1 104 ? 18.02900 -10.55757 -84.46973 1.000 44.99152 101 ALA A CA 1
ATOM 817 C C . ALA A 1 104 ? 17.73675 -9.16317 -83.92502 1.000 49.01935 101 ALA A C 1
ATOM 818 O O . ALA A 1 104 ? 18.63582 -8.47854 -83.42164 1.000 38.20649 101 ALA A O 1
ATOM 820 N N . ASP A 1 105 ? 16.48107 -8.72018 -84.02757 1.000 55.13878 102 ASP A N 1
ATOM 821 C CA . ASP A 1 105 ? 16.12668 -7.37692 -83.58482 1.000 54.07902 102 ASP A CA 1
ATOM 822 C C . ASP A 1 105 ? 16.10306 -7.24848 -82.06399 1.000 55.18772 102 ASP A C 1
ATOM 823 O O . ASP A 1 105 ? 16.24940 -6.13448 -81.54907 1.000 58.00764 102 ASP A O 1
ATOM 828 N N . TYR A 1 106 ? 15.93831 -8.35633 -81.33614 1.000 51.35136 103 TYR A N 1
ATOM 829 C CA . TYR A 1 106 ? 15.85731 -8.31850 -79.87921 1.000 41.36766 103 TYR A CA 1
ATOM 830 C C . TYR A 1 106 ? 17.22330 -8.43448 -79.21396 1.000 44.76589 103 TYR A C 1
ATOM 831 O O . TYR A 1 106 ? 17.48325 -7.76428 -78.20774 1.000 43.70040 103 TYR A O 1
ATOM 840 N N . TYR A 1 107 ? 18.10273 -9.28007 -79.75038 1.000 47.78306 104 TYR A N 1
ATOM 841 C CA . TYR A 1 107 ? 19.47997 -9.33678 -79.28006 1.000 41.24948 104 TYR A CA 1
ATOM 842 C C . TYR A 1 107 ? 20.33739 -8.21437 -79.84369 1.000 44.33272 104 TYR A C 1
ATOM 843 O O . TYR A 1 107 ? 21.45361 -8.00628 -79.35136 1.000 38.60699 104 TYR A O 1
ATOM 852 N N . ASN A 1 108 ? 19.83648 -7.48476 -80.84161 1.000 41.44546 105 ASN A N 1
ATOM 853 C CA . ASN A 1 108 ? 20.64986 -6.56826 -81.63680 1.000 47.54413 105 ASN A CA 1
ATOM 854 C C . ASN A 1 108 ? 21.95631 -7.23990 -82.05174 1.000 40.87964 105 ASN A C 1
ATOM 855 O O . ASN A 1 108 ? 23.05511 -6.72614 -81.83280 1.000 38.61302 105 ASN A O 1
ATOM 860 N N . VAL A 1 109 ? 21.81315 -8.43059 -82.63100 1.000 39.44997 106 VAL A N 1
ATOM 861 C CA . VAL A 1 109 ? 22.90531 -9.19834 -83.21307 1.000 29.22449 106 VAL A CA 1
ATOM 862 C C . VAL A 1 109 ? 22.48482 -9.61850 -84.61436 1.000 30.28072 106 VAL A C 1
ATOM 863 O O . VAL A 1 109 ? 21.30876 -9.91651 -84.85105 1.000 39.19735 106 VAL A O 1
ATOM 867 N N . GLU A 1 110 ? 23.42911 -9.60944 -85.55261 1.000 31.68418 107 GLU A N 1
ATOM 868 C CA . GLU A 1 110 ? 23.16248 -10.12406 -86.89587 1.000 28.12074 107 GLU A CA 1
ATOM 869 C C . GLU A 1 110 ? 23.24353 -11.64696 -86.84318 1.000 31.72431 107 GLU A C 1
ATOM 870 O O . GLU A 1 110 ? 24.33449 -12.22306 -86.81037 1.000 27.98975 107 GLU A O 1
ATOM 876 N N . VAL A 1 111 ? 22.08358 -12.30632 -86.81425 1.000 26.08471 108 VAL A N 1
ATOM 877 C CA . VAL A 1 111 ? 22.00296 -13.76015 -86.78118 1.000 27.12486 108 VAL A CA 1
ATOM 878 C C . VAL A 1 111 ? 21.06196 -14.21175 -87.88545 1.000 26.99309 108 VAL A C 1
ATOM 879 O O . VAL A 1 111 ? 20.17338 -13.46707 -88.30940 1.000 31.37419 108 VAL A O 1
ATOM 883 N N . TYR A 1 112 ? 21.26845 -15.43913 -88.36196 1.000 27.12013 109 TYR A N 1
ATOM 884 C CA . TYR A 1 112 ? 20.50380 -15.97088 -89.47880 1.000 25.83795 109 TYR A CA 1
ATOM 885 C C . TYR A 1 112 ? 20.03930 -17.38929 -89.17802 1.000 27.14660 109 TYR A C 1
ATOM 886 O O . TYR A 1 112 ? 20.64333 -18.10392 -88.37254 1.000 26.72713 109 TYR A O 1
ATOM 895 N N . CYS A 1 113 ? 18.93356 -17.77007 -89.81708 1.000 24.74211 110 CYS A N 1
ATOM 896 C CA . CYS A 1 113 ? 18.33388 -19.09132 -89.70927 1.000 28.81534 110 CYS A CA 1
ATOM 897 C C . CYS A 1 113 ? 18.35778 -19.73847 -91.08688 1.000 30.90468 110 CYS A C 1
ATOM 898 O O . CYS A 1 113 ? 18.03638 -19.08785 -92.08677 1.000 34.28415 110 CYS A O 1
ATOM 901 N N . LYS A 1 114 ? 18.73479 -21.01506 -91.14587 1.000 25.31039 111 LYS A N 1
ATOM 902 C CA . LYS A 1 114 ? 18.87409 -21.70545 -92.42979 1.000 30.73804 111 LYS A CA 1
ATOM 903 C C . LYS A 1 114 ? 17.48779 -22.09188 -92.94050 1.000 27.25305 111 LYS A C 1
ATOM 904 O O . LYS A 1 114 ? 16.91084 -23.09601 -92.51969 1.000 41.73323 111 LYS A O 1
ATOM 910 N N . ALA A 1 115 ? 16.94016 -21.27516 -93.83883 1.000 25.01243 112 ALA A N 1
ATOM 911 C CA . ALA A 1 115 ? 15.61218 -21.48453 -94.42146 1.000 26.15530 112 ALA A CA 1
ATOM 912 C C . ALA A 1 115 ? 15.69434 -22.37080 -95.65920 1.000 25.56027 112 ALA A C 1
ATOM 913 O O . ALA A 1 115 ? 15.77772 -21.88406 -96.78497 1.000 31.12681 112 ALA A O 1
ATOM 915 N N . ASP A 1 116 ? 15.61047 -23.68890 -95.46269 1.000 33.75645 113 ASP A N 1
ATOM 916 C CA . ASP A 1 116 ? 15.75091 -24.60768 -96.59273 1.000 28.33939 113 ASP A CA 1
ATOM 917 C C . ASP A 1 116 ? 14.55741 -24.54116 -97.54166 1.000 32.06532 113 ASP A C 1
ATOM 918 O O . ASP A 1 116 ? 14.73175 -24.57642 -98.76538 1.000 31.65476 113 ASP A O 1
ATOM 923 N N . LEU A 1 117 ? 13.33789 -24.45601 -97.00637 1.000 36.24645 114 LEU A N 1
ATOM 924 C CA . LEU A 1 117 ? 12.13010 -24.61158 -97.81012 1.000 29.05647 114 LEU A CA 1
ATOM 925 C C . LEU A 1 117 ? 11.40848 -23.29210 -98.06967 1.000 28.20465 114 LEU A C 1
ATOM 926 O O . LEU A 1 117 ? 10.23530 -23.30043 -98.45409 1.000 25.27554 114 LEU A O 1
ATOM 931 N N . VAL A 1 118 ? 12.08827 -22.16354 -97.89376 1.000 31.92739 115 VAL A N 1
ATOM 932 C CA . VAL A 1 118 ? 11.46578 -20.85416 -98.06289 1.000 28.20177 115 VAL A CA 1
ATOM 933 C C . VAL A 1 118 ? 11.43702 -20.41309 -99.52335 1.000 27.17033 115 VAL A C 1
ATOM 934 O O . VAL A 1 118 ? 11.65607 -21.21364 -100.43090 1.000 33.79673 115 VAL A O 1
ATOM 938 N N . MET B 1 4 ? 49.64507 22.34484 -98.70468 1.000 96.64422 1 MET B N 1
ATOM 939 C CA . MET B 1 4 ? 48.84238 21.38458 -99.41433 1.000 100.32649 1 MET B CA 1
ATOM 940 C C . MET B 1 4 ? 48.49830 20.20251 -98.57810 1.000 92.52806 1 MET B C 1
ATOM 941 O O . MET B 1 4 ? 47.53231 20.13933 -97.81092 1.000 86.83546 1 MET B O 1
ATOM 946 N N . LYS B 1 5 ? 49.39981 19.25425 -98.77405 1.000 82.77554 2 LYS B N 1
ATOM 947 C CA . LYS B 1 5 ? 49.27637 17.88784 -98.31474 1.000 78.94300 2 LYS B CA 1
ATOM 948 C C . LYS B 1 5 ? 50.71415 17.39185 -98.31174 1.000 83.79466 2 LYS B C 1
ATOM 949 O O . LYS B 1 5 ? 51.29678 17.15995 -99.38073 1.000 88.28384 2 LYS B O 1
ATOM 955 N N . LEU B 1 6 ? 51.27424 17.23194 -97.12062 1.000 87.77442 3 LEU B N 1
ATOM 956 C CA . LEU B 1 6 ? 52.60548 16.68258 -96.95230 1.000 80.12930 3 LEU B CA 1
ATOM 957 C C . LEU B 1 6 ? 52.55012 15.16702 -96.94471 1.000 71.67438 3 LEU B C 1
ATOM 958 O O . LEU B 1 6 ? 51.76635 14.57941 -96.20704 1.000 78.97835 3 LEU B O 1
ATOM 963 N N . LEU B 1 7 ? 53.35526 14.53173 -97.77580 1.000 60.20479 4 LEU B N 1
ATOM 964 C CA . LEU B 1 7 ? 53.37164 13.07693 -97.88516 1.000 73.50186 4 LEU B CA 1
ATOM 965 C C . LEU B 1 7 ? 54.59974 12.55209 -97.14189 1.000 69.10510 4 LEU B C 1
ATOM 966 O O . LEU B 1 7 ? 54.88627 13.04327 -96.04092 1.000 57.75479 4 LEU B O 1
ATOM 971 N N . ASN B 1 8 ? 55.34022 11.60487 -97.72400 1.000 63.63845 5 ASN B N 1
ATOM 972 C CA . ASN B 1 8 ? 56.50830 10.96385 -97.13341 1.000 56.03207 5 ASN B CA 1
ATOM 973 C C . ASN B 1 8 ? 57.43170 11.94091 -96.41814 1.000 59.59299 5 ASN B C 1
ATOM 974 O O . ASN B 1 8 ? 57.71530 13.03578 -96.90918 1.000 63.25424 5 ASN B O 1
ATOM 979 N N . ILE B 1 9 ? 57.91423 11.50396 -95.25637 1.000 56.12139 6 ILE B N 1
ATOM 980 C CA . ILE B 1 9 ? 58.81567 12.25840 -94.39526 1.000 44.01601 6 ILE B CA 1
ATOM 981 C C . ILE B 1 9 ? 59.93412 11.31059 -94.00047 1.000 49.33612 6 ILE B C 1
ATOM 982 O O . ILE B 1 9 ? 59.67556 10.19229 -93.54239 1.000 60.45115 6 ILE B O 1
ATOM 987 N N . LYS B 1 10 ? 61.16917 11.76574 -94.14613 1.000 45.95050 7 LYS B N 1
ATOM 988 C CA . LYS B 1 10 ? 62.32883 10.95043 -93.83914 1.000 45.13120 7 LYS B CA 1
ATOM 989 C C . LYS B 1 10 ? 63.34544 11.79984 -93.09570 1.000 44.73349 7 LYS B C 1
ATOM 990 O O . LYS B 1 10 ? 63.31771 13.02836 -93.15478 1.000 47.85235 7 LYS B O 1
ATOM 996 N N . ILE B 1 11 ? 64.22626 11.13248 -92.36345 1.000 39.11526 8 ILE B N 1
ATOM 997 C CA . ILE B 1 11 ? 65.21991 11.80124 -91.54017 1.000 40.02622 8 ILE B CA 1
ATOM 998 C C . ILE B 1 11 ? 66.58390 11.35855 -92.03598 1.000 43.27927 8 ILE B C 1
ATOM 999 O O . ILE B 1 11 ? 66.81675 10.17126 -92.28789 1.000 46.19948 8 ILE B O 1
ATOM 1004 N N . ASN B 1 12 ? 67.47748 12.32152 -92.16969 1.000 50.14020 9 ASN B N 1
ATOM 1005 C CA . ASN B 1 12 ? 68.82562 12.11187 -92.64462 1.000 42.08359 9 ASN B CA 1
ATOM 1006 C C . ASN B 1 12 ? 69.80614 12.61054 -91.61074 1.000 53.40785 9 ASN B C 1
ATOM 1007 O O . ASN B 1 12 ? 69.44043 13.13067 -90.54859 1.000 55.46095 9 ASN B O 1
ATOM 1012 N N . GLU B 1 13 ? 71.07085 12.48513 -91.97211 1.000 57.17818 10 GLU B N 1
ATOM 1013 C CA . GLU B 1 13 ? 72.11711 13.04372 -91.14924 1.000 65.54576 10 GLU B CA 1
ATOM 1014 C C . GLU B 1 13 ? 72.34952 14.49739 -91.50377 1.000 62.99188 10 GLU B C 1
ATOM 1015 O O . GLU B 1 13 ? 73.05195 15.20771 -90.77391 1.000 61.74178 10 GLU B O 1
ATOM 1021 N N . PHE B 1 14 ? 71.72025 14.94272 -92.59102 1.000 54.77175 11 PHE B N 1
ATOM 1022 C CA . PHE B 1 14 ? 71.86574 16.27813 -93.12004 1.000 52.02798 11 PHE B CA 1
ATOM 1023 C C . PHE B 1 14 ? 70.57784 17.08300 -93.13382 1.000 51.37899 11 PHE B C 1
ATOM 1024 O O . PHE B 1 14 ? 70.65784 18.31282 -93.21008 1.000 56.64810 11 PHE B O 1
ATOM 1032 N N . ALA B 1 15 ? 69.40853 16.44785 -93.02425 1.000 44.73390 12 ALA B N 1
ATOM 1033 C CA . ALA B 1 15 ? 68.15192 17.17930 -93.17017 1.000 42.24413 12 ALA B CA 1
ATOM 1034 C C . ALA B 1 15 ? 66.95894 16.25457 -92.96052 1.000 40.54982 12 ALA B C 1
ATOM 1035 O O . ALA B 1 15 ? 67.08712 15.02915 -92.91137 1.000 44.40876 12 ALA B O 1
ATOM 1037 N N . VAL B 1 16 ? 65.79291 16.87546 -92.81743 1.000 41.02574 13 VAL B N 1
ATOM 1038 C CA . VAL B 1 16 ? 64.50850 16.19335 -92.91934 1.000 41.00291 13 VAL B CA 1
ATOM 1039 C C . VAL B 1 16 ? 64.01113 16.32940 -94.35435 1.000 45.40833 13 VAL B C 1
ATOM 1040 O O . VAL B 1 16 ? 63.95183 17.43709 -94.90742 1.000 45.13400 13 VAL B O 1
ATOM 1044 N N . THR B 1 17 ? 63.66897 15.20054 -94.96088 1.000 50.96843 14 THR B N 1
ATOM 1045 C CA . THR B 1 17 ? 63.14911 15.14373 -96.31593 1.000 45.18109 14 THR B CA 1
ATOM 1046 C C . THR B 1 17 ? 61.63222 15.03745 -96.28901 1.000 45.63831 14 THR B C 1
ATOM 1047 O O . THR B 1 17 ? 61.06252 14.37834 -95.41515 1.000 49.29166 14 THR B O 1
ATOM 1051 N N . ALA B 1 18 ? 60.98504 15.69990 -97.24371 1.000 44.27615 15 ALA B N 1
ATOM 1052 C CA . ALA B 1 18 ? 59.54255 15.62470 -97.40229 1.000 40.16083 15 ALA B CA 1
ATOM 1053 C C . ALA B 1 18 ? 59.25092 15.54776 -98.89356 1.000 47.20075 15 ALA B C 1
ATOM 1054 O O . ALA B 1 18 ? 59.97910 16.10878 -99.70915 1.000 52.65633 15 ALA B O 1
ATOM 1056 N N . ASN B 1 19 ? 58.20308 14.82253 -99.25455 1.000 56.20032 16 ASN B N 1
ATOM 1057 C CA . ASN B 1 19 ? 57.77088 14.73936 -100.64280 1.000 53.20317 16 ASN B CA 1
ATOM 1058 C C . ASN B 1 19 ? 56.28308 15.02400 -100.72708 1.000 56.56452 16 ASN B C 1
ATOM 1059 O O . ASN B 1 19 ? 55.51547 14.53536 -99.89800 1.000 62.78286 16 ASN B O 1
ATOM 1064 N N . THR B 1 20 ? 55.88687 15.86815 -101.66773 1.000 62.77350 17 THR B N 1
ATOM 1065 C CA . THR B 1 20 ? 54.48329 16.19642 -101.85314 1.000 64.54970 17 THR B CA 1
ATOM 1066 C C . THR B 1 20 ? 53.94729 15.34027 -102.99659 1.000 70.01814 17 THR B C 1
ATOM 1067 O O . THR B 1 20 ? 54.69059 14.96907 -103.90810 1.000 65.17986 17 THR B O 1
ATOM 1071 N N . GLU B 1 21 ? 52.65506 15.00031 -102.93259 1.000 75.57843 18 GLU B N 1
ATOM 1072 C CA . GLU B 1 21 ? 52.05205 14.21765 -104.00969 1.000 72.07555 18 GLU B CA 1
ATOM 1073 C C . GLU B 1 21 ? 52.21966 14.93505 -105.34115 1.000 84.08242 18 GLU B C 1
ATOM 1074 O O . GLU B 1 21 ? 52.38835 14.29613 -106.38414 1.000 71.69052 18 GLU B O 1
ATOM 1080 N N . ALA B 1 22 ? 52.18863 16.26974 -105.31847 1.000 88.13686 19 ALA B N 1
ATOM 1081 C CA . ALA B 1 22 ? 52.29513 17.08445 -106.52142 1.000 75.28056 19 ALA B CA 1
ATOM 1082 C C . ALA B 1 22 ? 53.69817 17.04677 -107.11789 1.000 81.54258 19 ALA B C 1
ATOM 1083 O O . ALA B 1 22 ? 53.89732 17.55213 -108.22871 1.000 84.53659 19 ALA B O 1
ATOM 1085 N N . GLY B 1 23 ? 54.66386 16.44798 -106.41761 1.000 77.20646 20 GLY B N 1
ATOM 1086 C CA . GLY B 1 23 ? 56.03579 16.35632 -106.87090 1.000 73.87749 20 GLY B CA 1
ATOM 1087 C C . GLY B 1 23 ? 57.00467 17.29446 -106.18969 1.000 71.64075 20 GLY B C 1
ATOM 1088 O O . GLY B 1 23 ? 58.20859 17.19647 -106.44586 1.000 69.91617 20 GLY B O 1
ATOM 1089 N N . ASP B 1 24 ? 56.52803 18.17635 -105.31478 1.000 67.85766 21 ASP B N 1
ATOM 1090 C CA . ASP B 1 24 ? 57.41846 19.06548 -104.58524 1.000 70.02633 21 ASP B CA 1
ATOM 1091 C C . ASP B 1 24 ? 58.20050 18.26112 -103.55073 1.000 66.92007 21 ASP B C 1
ATOM 1092 O O . ASP B 1 24 ? 57.75734 17.21373 -103.07245 1.000 68.21487 21 ASP B O 1
ATOM 1097 N N . GLU B 1 25 ? 59.37466 18.75821 -103.19903 1.000 66.03450 22 GLU B N 1
ATOM 1098 C CA . GLU B 1 25 ? 60.43758 17.88507 -102.73364 1.000 58.74327 22 GLU B CA 1
ATOM 1099 C C . GLU B 1 25 ? 61.17575 18.77779 -101.73102 1.000 49.28740 22 GLU B C 1
ATOM 1100 O O . GLU B 1 25 ? 62.04940 19.56389 -102.11129 1.000 48.54781 22 GLU B O 1
ATOM 1106 N N . LEU B 1 26 ? 60.79572 18.69522 -100.45594 1.000 45.63972 23 LEU B N 1
ATOM 1107 C CA . LEU B 1 26 ? 61.30791 19.56626 -99.39977 1.000 44.12894 23 LEU B CA 1
ATOM 1108 C C . LEU B 1 26 ? 62.56926 18.99018 -98.77351 1.000 43.08863 23 LEU B C 1
ATOM 1109 O O . LEU B 1 26 ? 62.61080 17.80842 -98.40846 1.000 45.81934 23 LEU B O 1
ATOM 1114 N N . TYR B 1 27 ? 63.57314 19.84831 -98.60987 1.000 46.76687 24 TYR B N 1
ATOM 1115 C CA . TYR B 1 27 ? 64.81619 19.52022 -97.91438 1.000 48.13559 24 TYR B CA 1
ATOM 1116 C C . TYR B 1 27 ? 65.01912 20.55977 -96.81597 1.000 40.36661 24 TYR B C 1
ATOM 1117 O O . TYR B 1 27 ? 65.48639 21.67067 -97.08157 1.000 41.81467 24 TYR B O 1
ATOM 1126 N N . LEU B 1 28 ? 64.67736 20.20136 -95.58199 1.000 38.89248 25 LEU B N 1
ATOM 1127 C CA . LEU B 1 28 ? 64.59740 21.15308 -94.48250 1.000 39.65273 25 LEU B CA 1
ATOM 1128 C C . LEU B 1 28 ? 65.64996 20.83032 -93.43097 1.000 42.97119 25 LEU B C 1
ATOM 1129 O O . LEU B 1 28 ? 65.65040 19.73295 -92.86616 1.000 44.16762 25 LEU B O 1
ATOM 1134 N N . GLN B 1 29 ? 66.53497 21.78564 -93.15991 1.000 36.82816 26 GLN B N 1
ATOM 1135 C CA . GLN B 1 29 ? 67.50876 21.62684 -92.08243 1.000 33.48799 26 GLN B CA 1
ATOM 1136 C C . GLN B 1 29 ? 66.80107 21.96443 -90.77490 1.000 38.54312 26 GLN B C 1
ATOM 1137 O O . GLN B 1 29 ? 66.82890 23.09856 -90.29699 1.000 44.62607 26 GLN B O 1
ATOM 1143 N N . LEU B 1 30 ? 66.13856 20.95921 -90.19886 1.000 38.74953 27 LEU B N 1
ATOM 1144 C CA . LEU B 1 30 ? 65.35003 21.01462 -88.97507 1.000 36.20879 27 LEU B CA 1
ATOM 1145 C C . LEU B 1 30 ? 66.20471 20.61361 -87.77344 1.000 41.07791 27 LEU B C 1
ATOM 1146 O O . LEU B 1 30 ? 67.07553 19.74557 -87.89361 1.000 35.40202 27 LEU B O 1
ATOM 1151 N N . PRO B 1 31 ? 65.99788 21.23525 -86.60116 1.000 41.01592 28 PRO B N 1
ATOM 1152 C CA . PRO B 1 31 ? 65.01358 22.30029 -86.37532 1.000 39.99167 28 PRO B CA 1
ATOM 1153 C C . PRO B 1 31 ? 65.44629 23.63232 -86.99358 1.000 44.94906 28 PRO B C 1
ATOM 1154 O O . PRO B 1 31 ? 66.61763 23.79878 -87.33692 1.000 44.15203 28 PRO B O 1
ATOM 1158 N N . HIS B 1 32 ? 64.50533 24.56635 -87.12071 1.000 48.59011 29 HIS B N 1
ATOM 1159 C CA . HIS B 1 32 ? 64.76402 25.82607 -87.80918 1.000 40.25150 29 HIS B CA 1
ATOM 1160 C C . HIS B 1 32 ? 65.62702 26.73865 -86.94732 1.000 47.22510 29 HIS B C 1
ATOM 1161 O O . HIS B 1 32 ? 65.22503 27.13164 -85.84539 1.000 49.97774 29 HIS B O 1
ATOM 1168 N N . THR B 1 33 ? 66.80565 27.06886 -87.45458 1.000 43.27079 30 THR B N 1
ATOM 1169 C CA . THR B 1 33 ? 67.73740 28.00365 -86.83429 1.000 44.07624 30 THR B CA 1
ATOM 1170 C C . THR B 1 33 ? 68.18465 29.00942 -87.87806 1.000 44.26932 30 THR B C 1
ATOM 1171 O O . THR B 1 33 ? 67.92513 28.84504 -89.07193 1.000 37.35817 30 THR B O 1
ATOM 1175 N N . PRO B 1 34 ? 68.83078 30.09826 -87.44804 1.000 44.20764 31 PRO B N 1
ATOM 1176 C CA . PRO B 1 34 ? 69.45411 30.99892 -88.42916 1.000 38.83623 31 PRO B CA 1
ATOM 1177 C C . PRO B 1 34 ? 70.45620 30.29526 -89.32731 1.000 39.74107 31 PRO B C 1
ATOM 1178 O O . PRO B 1 34 ? 70.73766 30.78933 -90.42737 1.000 41.92084 31 PRO B O 1
ATOM 1182 N N . ASP B 1 35 ? 71.00684 29.15999 -88.88797 1.000 41.07751 32 ASP B N 1
ATOM 1183 C CA . ASP B 1 35 ? 71.93359 28.36281 -89.68246 1.000 40.66906 32 ASP B CA 1
ATOM 1184 C C . ASP B 1 35 ? 71.24194 27.50320 -90.72581 1.000 38.61626 32 ASP B C 1
ATOM 1185 O O . ASP B 1 35 ? 71.92644 26.92409 -91.57569 1.000 46.75422 32 ASP B O 1
ATOM 1190 N N . SER B 1 36 ? 69.92031 27.38108 -90.67201 1.000 44.60345 33 SER B N 1
ATOM 1191 C CA . SER B 1 36 ? 69.22275 26.46404 -91.55805 1.000 39.47068 33 SER B CA 1
ATOM 1192 C C . SER B 1 36 ? 69.05360 27.07243 -92.94212 1.000 36.62441 33 SER B C 1
ATOM 1193 O O . SER B 1 36 ? 68.73272 28.25435 -93.08722 1.000 41.75204 33 SER B O 1
ATOM 1196 N N . GLN B 1 37 ? 69.24724 26.23916 -93.95903 1.000 35.74445 34 GLN B N 1
ATOM 1197 C CA . GLN B 1 37 ? 69.05282 26.60361 -95.35699 1.000 30.38357 34 GLN B CA 1
ATOM 1198 C C . GLN B 1 37 ? 68.12308 25.56079 -95.96095 1.000 39.38193 34 GLN B C 1
ATOM 1199 O O . GLN B 1 37 ? 68.54605 24.43177 -96.23592 1.000 41.69814 34 GLN B O 1
ATOM 1205 N N . HIS B 1 38 ? 66.86584 25.93171 -96.17044 1.000 40.18345 35 HIS B N 1
ATOM 1206 C CA . HIS B 1 38 ? 65.89470 25.00402 -96.72338 1.000 41.67582 35 HIS B CA 1
ATOM 1207 C C . HIS B 1 38 ? 65.83521 25.14197 -98.23669 1.000 42.30275 35 HIS B C 1
ATOM 1208 O O . HIS B 1 38 ? 66.07810 26.21464 -98.79580 1.000 43.43183 35 HIS B O 1
ATOM 1215 N N . SER B 1 39 ? 65.51278 24.03459 -98.89541 1.000 42.44200 36 SER B N 1
ATOM 1216 C CA . SER B 1 39 ? 65.46655 23.96664 -100.34528 1.000 40.11591 36 SER B CA 1
ATOM 1217 C C . SER B 1 39 ? 64.14897 23.34399 -100.77263 1.000 50.33553 36 SER B C 1
ATOM 1218 O O . SER B 1 39 ? 63.67620 22.38486 -100.15633 1.000 50.45231 36 SER B O 1
ATOM 1221 N N . ILE B 1 40 ? 63.54589 23.91472 -101.80966 1.000 56.67545 37 ILE B N 1
ATOM 1222 C CA . ILE B 1 40 ? 62.36230 23.35334 -102.44556 1.000 48.65228 37 ILE B CA 1
ATOM 1223 C C . ILE B 1 40 ? 62.74656 23.00309 -103.87884 1.000 45.91932 37 ILE B C 1
ATOM 1224 O O . ILE B 1 40 ? 63.09978 23.88782 -104.66851 1.000 55.46436 37 ILE B O 1
ATOM 1229 N N . ASN B 1 41 ? 62.71246 21.70992 -104.20191 1.000 49.91790 38 ASN B N 1
ATOM 1230 C CA . ASN B 1 41 ? 63.10803 21.21093 -105.52300 1.000 59.47176 38 ASN B CA 1
ATOM 1231 C C . ASN B 1 41 ? 64.47284 21.76666 -105.93245 1.000 62.23820 38 ASN B C 1
ATOM 1232 O O . ASN B 1 41 ? 64.65535 22.30012 -107.02993 1.000 57.38971 38 ASN B O 1
ATOM 1237 N N . HIS B 1 42 ? 65.44197 21.63318 -105.02470 1.000 67.90609 39 HIS B N 1
ATOM 1238 C CA . HIS B 1 42 ? 66.81487 22.10374 -105.21416 1.000 63.06385 39 HIS B CA 1
ATOM 1239 C C . HIS B 1 42 ? 66.89025 23.60618 -105.48524 1.000 55.77429 39 HIS B C 1
ATOM 1240 O O . HIS B 1 42 ? 67.90176 24.09913 -105.98868 1.000 63.53786 39 HIS B O 1
ATOM 1247 N N . GLU B 1 43 ? 65.83063 24.34627 -105.16971 1.000 50.57117 40 GLU B N 1
ATOM 1248 C CA . GLU B 1 43 ? 65.83953 25.79677 -105.14704 1.000 49.84374 40 GLU B CA 1
ATOM 1249 C C . GLU B 1 43 ? 65.62908 26.29677 -103.72080 1.000 46.66591 40 GLU B C 1
ATOM 1250 O O . GLU B 1 43 ? 64.90463 25.67167 -102.94159 1.000 52.84085 40 GLU B O 1
ATOM 1256 N N . PRO B 1 44 ? 66.22920 27.42615 -103.35198 1.000 50.01065 41 PRO B N 1
ATOM 1257 C CA . PRO B 1 44 ? 66.06603 27.93214 -101.98127 1.000 53.07165 41 PRO B CA 1
ATOM 1258 C C . PRO B 1 44 ? 64.61943 28.27949 -101.65374 1.000 46.45010 41 PRO B C 1
ATOM 1259 O O . PRO B 1 44 ? 63.87169 28.78405 -102.49537 1.000 53.14199 41 PRO B O 1
ATOM 1263 N N . LEU B 1 45 ? 64.22647 27.96583 -100.41916 1.000 41.77008 42 LEU B N 1
ATOM 1264 C CA . LEU B 1 45 ? 62.87829 28.19598 -99.91150 1.000 45.90254 42 LEU B CA 1
ATOM 1265 C C . LEU B 1 45 ? 62.94409 29.15835 -98.73077 1.000 55.97106 42 LEU B C 1
ATOM 1266 O O . LEU B 1 45 ? 63.63719 28.88175 -97.74637 1.000 49.08739 42 LEU B O 1
ATOM 1271 N N . ASP B 1 46 ? 62.22340 30.27636 -98.81841 1.000 63.26957 43 ASP B N 1
ATOM 1272 C CA . ASP B 1 46 ? 62.24134 31.30705 -97.77818 1.000 70.98838 43 ASP B CA 1
ATOM 1273 C C . ASP B 1 46 ? 60.81751 31.73478 -97.43779 1.000 74.69444 43 ASP B C 1
ATOM 1274 O O . ASP B 1 46 ? 60.46896 32.91846 -97.40894 1.000 84.16897 43 ASP B O 1
ATOM 1279 N N . ASP B 1 47 ? 59.96357 30.74756 -97.21012 1.000 64.86101 44 ASP B N 1
ATOM 1280 C CA . ASP B 1 47 ? 58.69196 30.94216 -96.52933 1.000 62.82741 44 ASP B CA 1
ATOM 1281 C C . ASP B 1 47 ? 58.91957 30.34404 -95.14680 1.000 58.15078 44 ASP B C 1
ATOM 1282 O O . ASP B 1 47 ? 58.70185 29.15345 -94.93360 1.000 69.99409 44 ASP B O 1
ATOM 1287 N N . ASP B 1 48 ? 59.33912 31.18613 -94.19801 1.000 55.52995 45 ASP B N 1
ATOM 1288 C CA . ASP B 1 48 ? 59.75172 30.66447 -92.89916 1.000 60.44659 45 ASP B CA 1
ATOM 1289 C C . ASP B 1 48 ? 58.57176 30.13888 -92.09781 1.000 65.12178 45 ASP B C 1
ATOM 1290 O O . ASP B 1 48 ? 58.71990 29.18037 -91.33074 1.000 66.81397 45 ASP B O 1
ATOM 1295 N N . ASP B 1 49 ? 57.38934 30.72268 -92.28901 1.000 64.46288 46 ASP B N 1
ATOM 1296 C CA . ASP B 1 49 ? 56.19360 30.20543 -91.63476 1.000 65.67334 46 ASP B CA 1
ATOM 1297 C C . ASP B 1 49 ? 55.70495 28.91709 -92.28573 1.000 57.09938 46 ASP B C 1
ATOM 1298 O O . ASP B 1 49 ? 55.16670 28.04599 -91.59639 1.000 54.62307 46 ASP B O 1
ATOM 1303 N N . PHE B 1 50 ? 55.84140 28.78775 -93.60732 1.000 56.29900 47 PHE B N 1
ATOM 1304 C CA . PHE B 1 50 ? 55.57419 27.49582 -94.23864 1.000 58.29372 47 PHE B CA 1
ATOM 1305 C C . PHE B 1 50 ? 56.51366 26.42379 -93.68757 1.000 56.57902 47 PHE B C 1
ATOM 1306 O O . PHE B 1 50 ? 56.08445 25.30402 -93.36204 1.000 58.30957 47 PHE B O 1
ATOM 1314 N N . VAL B 1 51 ? 57.80206 26.75786 -93.56100 1.000 52.61451 48 VAL B N 1
ATOM 1315 C CA . VAL B 1 51 ? 58.75298 25.80000 -93.01474 1.000 49.64489 48 VAL B CA 1
ATOM 1316 C C . VAL B 1 51 ? 58.40981 25.50213 -91.56068 1.000 50.96667 48 VAL B C 1
ATOM 1317 O O . VAL B 1 51 ? 58.63449 24.38935 -91.08420 1.000 50.68152 48 VAL B O 1
ATOM 1321 N N . LYS B 1 52 ? 57.83836 26.46281 -90.83705 1.000 48.05866 49 LYS B N 1
ATOM 1322 C CA . LYS B 1 52 ? 57.46801 26.19632 -89.45869 1.000 45.20238 49 LYS B CA 1
ATOM 1323 C C . LYS B 1 52 ? 56.17212 25.40201 -89.35380 1.000 47.95419 49 LYS B C 1
ATOM 1324 O O . LYS B 1 52 ? 56.02408 24.61516 -88.42440 1.000 56.32715 49 LYS B O 1
ATOM 1330 N N . GLU B 1 53 ? 55.29421 25.46949 -90.34564 1.000 56.06954 50 GLU B N 1
ATOM 1331 C CA . GLU B 1 53 ? 54.13580 24.57702 -90.37327 1.000 60.48391 50 GLU B CA 1
ATOM 1332 C C . GLU B 1 53 ? 54.57975 23.15123 -90.63045 1.000 54.09478 50 GLU B C 1
ATOM 1333 O O . GLU B 1 53 ? 54.12330 22.21382 -89.93505 1.000 50.22231 50 GLU B O 1
ATOM 1339 N N . VAL B 1 54 ? 55.53258 22.99776 -91.57386 1.000 42.65374 51 VAL B N 1
ATOM 1340 C CA . VAL B 1 54 ? 56.02984 21.66013 -91.83000 1.000 45.70875 51 VAL B CA 1
ATOM 1341 C C . VAL B 1 54 ? 56.85894 21.12666 -90.67339 1.000 46.31707 51 VAL B C 1
ATOM 1342 O O . VAL B 1 54 ? 56.76021 19.94217 -90.31805 1.000 44.86123 51 VAL B O 1
ATOM 1346 N N . GLN B 1 55 ? 57.58794 22.00212 -89.98976 1.000 48.24842 52 GLN B N 1
ATOM 1347 C CA . GLN B 1 55 ? 58.38776 21.54811 -88.85961 1.000 46.96782 52 GLN B CA 1
ATOM 1348 C C . GLN B 1 55 ? 57.52425 21.18866 -87.67377 1.000 40.96629 52 GLN B C 1
ATOM 1349 O O . GLN B 1 55 ? 57.87752 20.30227 -86.89530 1.000 43.35012 52 GLN B O 1
ATOM 1355 N N . GLU B 1 56 ? 56.37174 21.81188 -87.56446 1.000 43.97391 53 GLU B N 1
ATOM 1356 C CA . GLU B 1 56 ? 55.46620 21.45617 -86.49967 1.000 49.22138 53 GLU B CA 1
ATOM 1357 C C . GLU B 1 56 ? 54.68347 20.19025 -86.81416 1.000 49.64505 53 GLU B C 1
ATOM 1358 O O . GLU B 1 56 ? 54.43237 19.38288 -85.90894 1.000 47.39382 53 GLU B O 1
ATOM 1364 N N . ILE B 1 57 ? 54.37627 19.94714 -88.08804 1.000 51.19987 54 ILE B N 1
ATOM 1365 C CA . ILE B 1 57 ? 53.81259 18.66008 -88.48230 1.000 41.87979 54 ILE B CA 1
ATOM 1366 C C . ILE B 1 57 ? 54.80909 17.54557 -88.18738 1.000 43.48087 54 ILE B C 1
ATOM 1367 O O . ILE B 1 57 ? 54.44489 16.50218 -87.62889 1.000 43.03270 54 ILE B O 1
ATOM 1372 N N . CYS B 1 58 ? 56.10328 17.77602 -88.47154 1.000 44.82006 55 CYS B N 1
ATOM 1373 C CA . CYS B 1 58 ? 57.07420 16.70458 -88.22944 1.000 38.88286 55 CYS B CA 1
ATOM 1374 C C . CYS B 1 58 ? 57.46969 16.60133 -86.76866 1.000 41.39268 55 CYS B C 1
ATOM 1375 O O . CYS B 1 58 ? 57.78840 15.50244 -86.29259 1.000 41.60673 55 CYS B O 1
ATOM 1378 N N . ASP B 1 59 ? 57.36670 17.70456 -86.03222 1.000 45.44278 56 ASP B N 1
ATOM 1379 C CA . ASP B 1 59 ? 57.51929 17.64077 -84.59052 1.000 45.64152 56 ASP B CA 1
ATOM 1380 C C . ASP B 1 59 ? 56.42691 16.78909 -83.96920 1.000 49.56548 56 ASP B C 1
ATOM 1381 O O . ASP B 1 59 ? 56.70543 15.96186 -83.09141 1.000 47.43449 56 ASP B O 1
ATOM 1386 N N . GLU B 1 60 ? 55.20031 16.87616 -84.48777 1.000 53.99623 57 GLU B N 1
ATOM 1387 C CA . GLU B 1 60 ? 54.17746 16.16391 -83.75139 1.000 52.26535 57 GLU B CA 1
ATOM 1388 C C . GLU B 1 60 ? 54.05404 14.74107 -84.29648 1.000 47.43050 57 GLU B C 1
ATOM 1389 O O . GLU B 1 60 ? 53.44266 13.88470 -83.64271 1.000 53.83434 57 GLU B O 1
ATOM 1395 N N . TYR B 1 61 ? 54.64373 14.46858 -85.47879 1.000 47.01893 58 TYR B N 1
ATOM 1396 C CA . TYR B 1 61 ? 54.7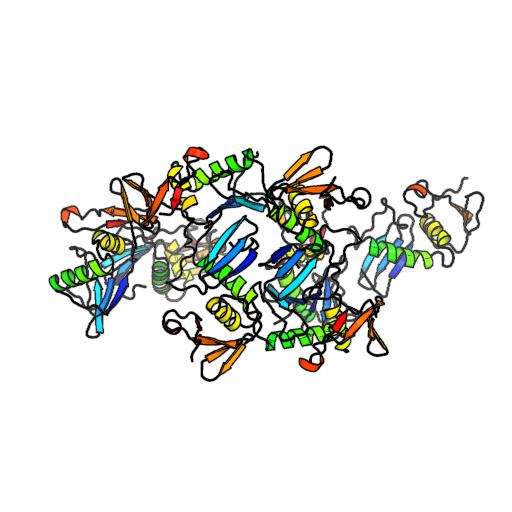0800 13.10952 -86.00935 1.000 42.70813 58 TYR B CA 1
ATOM 1397 C C . TYR B 1 61 ? 55.81883 12.29368 -85.36611 1.000 42.87366 58 TYR B C 1
ATOM 1398 O O . TYR B 1 61 ? 55.58141 11.16936 -84.91832 1.000 43.36067 58 TYR B O 1
ATOM 1407 N N . PHE B 1 62 ? 57.04315 12.82884 -85.33656 1.000 45.16669 59 PHE B N 1
ATOM 1408 C CA . PHE B 1 62 ? 58.16902 12.08859 -84.77507 1.000 41.12830 59 PHE B CA 1
ATOM 1409 C C . PHE B 1 62 ? 58.18306 12.15582 -83.25802 1.000 45.48882 59 PHE B C 1
ATOM 1410 O O . PHE B 1 62 ? 58.42758 11.14581 -82.59243 1.000 44.09377 59 PHE B O 1
ATOM 1418 N N . GLY B 1 63 ? 57.94779 13.33442 -82.68635 1.000 48.34955 60 GLY B N 1
ATOM 1419 C CA . GLY B 1 63 ? 57.94487 13.42362 -81.24338 1.000 54.29591 60 GLY B CA 1
ATOM 1420 C C . GLY B 1 63 ? 56.90123 12.52919 -80.59902 1.000 52.20053 60 GLY B C 1
ATOM 1421 O O . GLY B 1 63 ? 57.04469 12.17340 -79.42574 1.000 50.91802 60 GLY B O 1
ATOM 1422 N N . LYS B 1 64 ? 55.87564 12.12171 -81.35016 1.000 47.84835 61 LYS B N 1
ATOM 1423 C CA . LYS B 1 64 ? 54.75919 11.34519 -80.81579 1.000 53.63896 61 LYS B CA 1
ATOM 1424 C C . LYS B 1 64 ? 54.19758 11.98833 -79.54563 1.000 55.45248 61 LYS B C 1
ATOM 1425 O O . LYS B 1 64 ? 53.81245 11.32941 -78.57608 1.000 56.22857 61 LYS B O 1
ATOM 1431 N N . GLY B 1 65 ? 54.08109 13.32267 -79.62025 1.000 55.33443 62 GLY B N 1
ATOM 1432 C CA . GLY B 1 65 ? 53.55563 14.15490 -78.56161 1.000 56.39394 62 GLY B CA 1
ATOM 1433 C C . GLY B 1 65 ? 54.62888 14.95065 -77.84999 1.000 55.83152 62 GLY B C 1
ATOM 1434 O O . GLY B 1 65 ? 54.34936 16.04741 -77.34614 1.000 64.70292 62 GLY B O 1
ATOM 1435 N N . ASP B 1 66 ? 55.84436 14.40775 -77.78644 1.000 54.70889 63 ASP B N 1
ATOM 1436 C CA . ASP B 1 66 ? 56.97528 14.99797 -77.07608 1.000 50.44817 63 ASP B CA 1
ATOM 1437 C C . ASP B 1 66 ? 57.93050 15.58905 -78.10654 1.000 56.01666 63 ASP B C 1
ATOM 1438 O O . ASP B 1 66 ? 58.65311 14.84843 -78.77968 1.000 60.90454 63 ASP B O 1
ATOM 1443 N N . ARG B 1 67 ? 57.97154 16.92115 -78.19726 1.000 50.09453 64 ARG B N 1
ATOM 1444 C CA . ARG B 1 67 ? 58.84433 17.56168 -79.17788 1.000 47.85989 64 ARG B CA 1
ATOM 1445 C C . ARG B 1 67 ? 60.31918 17.25796 -78.92441 1.000 52.11972 64 ARG B C 1
ATOM 1446 O O . ARG B 1 67 ? 61.12485 17.28593 -79.86332 1.000 50.39789 64 ARG B O 1
ATOM 1454 N N . THR B 1 68 ? 60.69413 16.96704 -77.67357 1.000 49.76659 65 THR B N 1
ATOM 1455 C CA . THR B 1 68 ? 62.08596 16.63401 -77.37916 1.000 47.53174 65 THR B CA 1
ATOM 1456 C C . THR B 1 68 ? 62.52327 15.37984 -78.12563 1.000 47.23965 65 THR B C 1
ATOM 1457 O O . THR B 1 68 ? 63.65631 15.30252 -78.61732 1.000 44.75784 65 THR B O 1
ATOM 1461 N N . LEU B 1 69 ? 61.62740 14.39704 -78.24520 1.000 52.03543 66 LEU B N 1
ATOM 1462 C CA . LEU B 1 69 ? 61.94333 13.19938 -79.01686 1.000 49.23016 66 LEU B CA 1
ATOM 1463 C C . LEU B 1 69 ? 62.15492 13.53908 -80.48930 1.000 45.21931 66 LEU B C 1
ATOM 1464 O O . LEU B 1 69 ? 63.07028 13.01276 -81.13434 1.000 38.56425 66 LEU B O 1
ATOM 1469 N N . ALA B 1 70 ? 61.33623 14.44391 -81.02975 1.000 42.12275 67 ALA B N 1
ATOM 1470 C CA . ALA B 1 70 ? 61.50545 14.85575 -82.41895 1.000 42.99138 67 ALA B CA 1
ATOM 1471 C C . ALA B 1 70 ? 62.83502 15.56968 -82.62724 1.000 43.71880 67 ALA B C 1
ATOM 1472 O O . ALA B 1 70 ? 63.50396 15.36770 -83.64770 1.000 40.66306 67 ALA B O 1
ATOM 1474 N N . ARG B 1 71 ? 63.23040 16.41821 -81.67621 1.000 44.14741 68 ARG B N 1
ATOM 1475 C CA . ARG B 1 71 ? 64.49842 17.12989 -81.80726 1.000 38.68031 68 ARG B CA 1
ATOM 1476 C C . ARG B 1 71 ? 65.68327 16.17399 -81.69506 1.000 39.73273 68 ARG B C 1
ATOM 1477 O O . ARG B 1 71 ? 66.66320 16.29304 -82.44694 1.000 39.52667 68 ARG B O 1
ATOM 1485 N N . LEU B 1 72 ? 65.60261 15.20260 -80.77992 1.000 40.00476 69 LEU B N 1
ATOM 1486 C CA . LEU B 1 72 ? 66.64101 14.18045 -80.71042 1.000 42.16105 69 LEU B CA 1
ATOM 1487 C C . LEU B 1 72 ? 66.70286 13.37084 -81.99730 1.000 39.51316 69 LEU B C 1
ATOM 1488 O O . LEU B 1 72 ? 67.79027 12.97231 -82.42963 1.000 36.62791 69 LEU B O 1
ATOM 1493 N N . SER B 1 73 ? 65.55491 13.15079 -82.64198 1.000 38.51083 70 SER B N 1
ATOM 1494 C CA . SER B 1 73 ? 65.54823 12.38699 -83.88360 1.000 38.25176 70 SER B CA 1
ATOM 1495 C C . SER B 1 73 ? 66.13568 13.19368 -85.03473 1.000 39.44806 70 SER B C 1
ATOM 1496 O O . SER B 1 73 ? 66.83914 12.64154 -85.88993 1.000 41.62835 70 SER B O 1
ATOM 1499 N N . TYR B 1 74 ? 65.86583 14.50084 -85.07059 1.000 38.71372 71 TYR B N 1
ATOM 1500 C CA . TYR B 1 74 ? 66.51770 15.35910 -86.05652 1.000 36.53050 71 TYR B CA 1
ATOM 1501 C C . TYR B 1 74 ? 68.02743 15.31874 -85.88259 1.000 37.81640 71 TYR B C 1
ATOM 1502 O O . TYR B 1 74 ? 68.77505 15.18968 -86.85906 1.000 36.78218 71 TYR B O 1
ATOM 1511 N N . ALA B 1 75 ? 68.49349 15.43976 -84.63493 1.000 41.12346 72 ALA B N 1
ATOM 1512 C CA . ALA B 1 75 ? 69.93045 15.41701 -84.37472 1.000 35.50063 72 ALA B CA 1
ATOM 1513 C C . ALA B 1 75 ? 70.55423 14.05968 -84.67878 1.000 41.07391 72 ALA B C 1
ATOM 1514 O O . ALA B 1 75 ? 71.72695 13.99427 -85.06317 1.000 45.42240 72 ALA B O 1
ATOM 1516 N N . GLY B 1 76 ? 69.79770 12.97279 -84.52042 1.000 41.05720 73 GLY B N 1
ATOM 1517 C CA . GLY B 1 76 ? 70.32879 11.63804 -84.71847 1.000 39.79890 73 GLY B CA 1
ATOM 1518 C C . GLY B 1 76 ? 70.17867 11.04882 -86.10184 1.000 44.62635 73 GLY B C 1
ATOM 1519 O O . GLY B 1 76 ? 70.76345 9.99822 -86.38214 1.000 42.37770 73 GLY B O 1
ATOM 1520 N N . GLY B 1 77 ? 69.41365 11.68921 -86.98139 1.000 44.89310 74 GLY B N 1
ATOM 1521 C CA . GLY B 1 77 ? 69.24304 11.15939 -88.31770 1.000 41.46487 74 GLY B CA 1
ATOM 1522 C C . GLY B 1 77 ? 68.34217 9.95209 -88.40823 1.000 48.77324 74 GLY B C 1
ATOM 1523 O O . GLY B 1 77 ? 68.37032 9.24218 -89.41764 1.000 47.02846 74 GLY B O 1
ATOM 1524 N N . GLN B 1 78 ? 67.53920 9.69679 -87.37841 1.000 42.87084 75 GLN B N 1
ATOM 1525 C CA . GLN B 1 78 ? 66.63942 8.55593 -87.38132 1.000 40.02752 75 GLN B CA 1
ATOM 1526 C C . GLN B 1 78 ? 65.50063 8.81870 -86.41073 1.000 41.87353 75 GLN B C 1
ATOM 1527 O O . GLN B 1 78 ? 65.66058 9.55264 -85.43318 1.000 40.15379 75 GLN B O 1
ATOM 1533 N N . ALA B 1 79 ? 64.35180 8.20677 -86.69336 1.000 46.38403 76 ALA B N 1
ATOM 1534 C CA . ALA B 1 79 ? 63.15985 8.36278 -85.86466 1.000 44.65773 76 ALA B CA 1
ATOM 1535 C C . ALA B 1 79 ? 63.29407 7.49012 -84.62046 1.000 42.60523 76 ALA B C 1
ATOM 1536 O O . ALA B 1 79 ? 63.16699 6.26419 -84.69635 1.000 54.62774 76 ALA B O 1
ATOM 1538 N N . TYR B 1 80 ? 63.54437 8.11253 -83.47395 1.000 43.25051 77 TYR B N 1
ATOM 1539 C CA . TYR B 1 80 ? 63.63533 7.36505 -82.23082 1.000 41.49162 77 TYR B CA 1
ATOM 1540 C C . TYR B 1 80 ? 62.24387 7.10912 -81.66400 1.000 48.12455 77 TYR B C 1
ATOM 1541 O O . TYR B 1 80 ? 61.27627 7.81062 -81.97775 1.000 48.36100 77 TYR B O 1
ATOM 1550 N N . ASP B 1 81 ? 62.14994 6.07417 -80.82884 1.000 44.48724 78 ASP B N 1
ATOM 1551 C CA . ASP B 1 81 ? 60.89186 5.69794 -80.19532 1.000 50.91250 78 ASP B CA 1
ATOM 1552 C C . ASP B 1 81 ? 60.73728 6.26634 -78.79107 1.000 56.20306 78 ASP B C 1
ATOM 1553 O O . ASP B 1 81 ? 59.62531 6.63674 -78.39871 1.000 56.02687 78 ASP B O 1
ATOM 1558 N N . SER B 1 82 ? 61.82466 6.36008 -78.02904 1.000 52.72947 79 SER B N 1
ATOM 1559 C CA . SER B 1 82 ? 61.75372 6.84996 -76.65884 1.000 52.34213 79 SER B CA 1
ATOM 1560 C C . SER B 1 82 ? 63.13830 7.31371 -76.22851 1.000 52.35656 79 SER B C 1
ATOM 1561 O O . SER B 1 82 ? 64.13950 7.06756 -76.90622 1.000 49.94023 79 SER B O 1
ATOM 1564 N N . TYR B 1 83 ? 63.17974 7.99316 -75.08504 1.000 48.52853 80 TYR B N 1
ATOM 1565 C CA . TYR B 1 83 ? 64.43605 8.48147 -74.53617 1.000 46.68389 80 TYR B CA 1
ATOM 1566 C C . TYR B 1 83 ? 64.28305 8.67741 -73.03606 1.000 45.79976 80 TYR B C 1
ATOM 1567 O O . TYR B 1 83 ? 63.17088 8.77094 -72.51082 1.000 56.27523 80 TYR B O 1
ATOM 1576 N N . THR B 1 84 ? 65.42137 8.72304 -72.35416 1.000 46.86052 81 THR B N 1
ATOM 1577 C CA . THR B 1 84 ? 65.49326 9.14307 -70.96410 1.000 56.02447 81 THR B CA 1
ATOM 1578 C C . THR B 1 84 ? 66.60048 10.17936 -70.83356 1.000 56.40783 81 THR B C 1
ATOM 1579 O O . THR B 1 84 ? 67.57808 10.16675 -71.58711 1.000 46.32199 81 THR B O 1
ATOM 1583 N N . GLU B 1 85 ? 66.45589 11.07045 -69.86004 1.000 56.34614 82 GLU B N 1
ATOM 1584 C CA . GLU B 1 85 ? 67.42066 12.14264 -69.66673 1.000 61.11197 82 GLU B CA 1
ATOM 1585 C C . GLU B 1 85 ? 67.90956 12.15316 -68.22940 1.000 63.67275 82 GLU B C 1
ATOM 1586 O O . GLU B 1 85 ? 67.12478 11.97174 -67.29133 1.000 66.44616 82 GLU B O 1
ATOM 1592 N N . GLU B 1 86 ? 69.21087 12.37839 -68.06527 1.000 56.05189 83 GLU B N 1
ATOM 1593 C CA . GLU B 1 86 ? 69.77307 12.53407 -66.73240 1.000 60.65021 83 GLU B CA 1
ATOM 1594 C C . GLU B 1 86 ? 70.95844 13.48206 -66.79097 1.000 58.61027 83 GLU B C 1
ATOM 1595 O O . GLU B 1 86 ? 71.84398 13.32643 -67.63751 1.000 52.52893 83 GLU B O 1
ATOM 1601 N N . ASP B 1 87 ? 70.94352 14.48284 -65.90791 1.000 55.18025 84 ASP B N 1
ATOM 1602 C CA . ASP B 1 87 ? 72.06328 15.40301 -65.73113 1.000 58.69243 84 ASP B CA 1
ATOM 1603 C C . ASP B 1 87 ? 72.40428 16.14396 -67.02198 1.000 60.81657 84 ASP B C 1
ATOM 1604 O O . ASP B 1 87 ? 73.54952 16.55227 -67.23316 1.000 60.56062 84 ASP B O 1
ATOM 1609 N N . GLY B 1 88 ? 71.41275 16.31279 -67.89737 1.000 57.57234 85 GLY B N 1
ATOM 1610 C CA . GLY B 1 88 ? 71.60981 16.98191 -69.16490 1.000 53.11826 85 GLY B CA 1
ATOM 1611 C C . GLY B 1 88 ? 71.98421 16.10026 -70.33584 1.000 49.31187 85 GLY B C 1
ATOM 1612 O O . GLY B 1 88 ? 72.13634 16.61768 -71.45106 1.000 50.50794 85 GLY B O 1
ATOM 1613 N N . VAL B 1 89 ? 72.14004 14.79488 -70.13327 1.000 47.60747 86 VAL B N 1
ATOM 1614 C CA . VAL B 1 89 ? 72.47383 13.86973 -71.21057 1.000 48.18596 86 VAL B CA 1
ATOM 1615 C C . VAL B 1 89 ? 71.22521 13.07146 -71.56145 1.000 50.56232 86 VAL B C 1
ATOM 1616 O O . VAL B 1 89 ? 70.55932 12.51979 -70.67369 1.000 53.05257 86 VAL B O 1
ATOM 1620 N N . TYR B 1 90 ? 70.90880 13.01691 -72.85524 1.000 50.33583 87 TYR B N 1
ATOM 1621 C CA . TYR B 1 90 ? 69.71091 12.35897 -73.36415 1.000 51.72927 87 TYR B CA 1
ATOM 1622 C C . TYR B 1 90 ? 70.12382 11.07684 -74.07743 1.000 49.59344 87 TYR B C 1
ATOM 1623 O O . TYR B 1 90 ? 70.86060 11.12389 -75.06858 1.000 41.43581 87 TYR B O 1
ATOM 1632 N N . THR B 1 91 ? 69.62928 9.94207 -73.59141 1.000 55.51753 88 THR B N 1
ATOM 1633 C CA . THR B 1 91 ? 69.90972 8.63413 -74.16841 1.000 49.31643 88 THR B CA 1
ATOM 1634 C C . THR B 1 91 ? 68.62294 8.07576 -74.76044 1.000 43.24486 88 THR B C 1
ATOM 1635 O O . THR B 1 91 ? 67.61770 7.94769 -74.05430 1.000 42.38538 88 THR B O 1
ATOM 1639 N N . THR B 1 92 ? 68.65955 7.73227 -76.04526 1.000 41.21255 89 THR B N 1
ATOM 1640 C CA . THR B 1 92 ? 67.48828 7.20597 -76.72474 1.000 45.62030 89 THR B CA 1
ATOM 1641 C C . THR B 1 92 ? 67.41661 5.68973 -76.54962 1.000 49.93685 89 THR B C 1
ATOM 1642 O O . THR B 1 92 ? 68.25182 5.07249 -75.88330 1.000 49.86506 89 THR B O 1
ATOM 1646 N N . ASN B 1 93 ? 66.40433 5.07545 -77.16808 1.000 49.43820 90 ASN B N 1
ATOM 1647 C CA . ASN B 1 93 ? 66.18272 3.64761 -76.97983 1.000 43.30680 90 ASN B CA 1
ATOM 1648 C C . ASN B 1 93 ? 67.26407 2.79934 -77.63603 1.000 42.92336 90 ASN B C 1
ATOM 1649 O O . ASN B 1 93 ? 67.48427 1.66256 -77.20649 1.000 49.47395 90 ASN B O 1
ATOM 1654 N N . THR B 1 94 ? 67.94333 3.31781 -78.65561 1.000 38.75717 91 THR B N 1
ATOM 1655 C CA . THR B 1 94 ? 69.06216 2.61564 -79.26996 1.000 40.09649 91 THR B CA 1
ATOM 1656 C C . THR B 1 94 ? 70.38562 2.87491 -78.56064 1.000 43.38062 91 THR B C 1
ATOM 1657 O O . THR B 1 94 ? 71.42315 2.38773 -79.02207 1.000 40.75063 91 THR B O 1
ATOM 1661 N N . GLY B 1 95 ? 70.37517 3.61874 -77.45201 1.000 46.98358 92 GLY B N 1
ATOM 1662 C CA . GLY B 1 95 ? 71.58404 3.94541 -76.72653 1.000 43.02206 92 GLY B CA 1
ATOM 1663 C C . GLY B 1 95 ? 72.30746 5.19608 -77.18373 1.000 51.75104 92 GLY B C 1
ATOM 1664 O O . GLY B 1 95 ? 73.29142 5.58947 -76.54151 1.000 48.00829 92 GLY B O 1
ATOM 1665 N N . ASP B 1 96 ? 71.86341 5.82914 -78.26891 1.000 53.82852 93 ASP B N 1
ATOM 1666 C CA . ASP B 1 96 ? 72.50342 7.04867 -78.74759 1.000 42.92265 93 ASP B CA 1
ATOM 1667 C C . ASP B 1 96 ? 72.33226 8.17254 -77.72879 1.000 39.38724 93 ASP B C 1
ATOM 1668 O O . ASP B 1 96 ? 71.23959 8.37687 -77.19118 1.000 34.06902 93 ASP B O 1
ATOM 1673 N N . GLN B 1 97 ? 73.41880 8.89293 -77.45370 1.000 44.00332 94 GLN B N 1
ATOM 1674 C CA . GLN B 1 97 ? 73.42386 9.96614 -76.46972 1.000 46.73712 94 GLN B CA 1
ATOM 1675 C C . GLN B 1 97 ? 73.43901 11.34037 -77.13411 1.000 45.75010 94 GLN B C 1
ATOM 1676 O O . GLN B 1 97 ? 74.03659 11.53380 -78.19767 1.000 42.40518 94 GLN B O 1
ATOM 1682 N N . PHE B 1 98 ? 72.78167 12.30078 -76.48135 1.000 44.37484 95 PHE B N 1
ATOM 1683 C CA . PHE B 1 98 ? 72.70241 13.67000 -76.96931 1.000 42.57042 95 PHE B CA 1
ATOM 1684 C C . PHE B 1 98 ? 72.77733 14.65259 -75.80708 1.000 45.42082 95 PHE B C 1
ATOM 1685 O O . PHE B 1 98 ? 72.42381 14.32815 -74.66888 1.000 40.90065 95 PHE B O 1
ATOM 1693 N N . VAL B 1 99 ? 73.24064 15.86561 -76.11558 1.000 44.31363 96 VAL B N 1
ATOM 1694 C CA . VAL B 1 99 ? 73.22372 16.99296 -75.19149 1.000 45.66234 96 VAL B CA 1
ATOM 1695 C C . VAL B 1 99 ? 72.58700 18.18235 -75.89761 1.000 44.65230 96 VAL B C 1
ATOM 1696 O O . VAL B 1 99 ? 72.28939 18.13712 -77.08811 1.000 44.48461 96 VAL B O 1
ATOM 1700 N N . GLU B 1 100 ? 72.35308 19.24677 -75.13614 1.000 51.76989 97 GLU B N 1
ATOM 1701 C CA . GLU B 1 100 ? 71.85177 20.48243 -75.72190 1.000 47.23683 97 GLU B CA 1
ATOM 1702 C C . GLU B 1 100 ? 72.93255 21.10761 -76.60221 1.000 43.91369 97 GLU B C 1
ATOM 1703 O O . GLU B 1 100 ? 74.10803 21.13471 -76.23614 1.000 46.99702 97 GLU B O 1
ATOM 1709 N N . HIS B 1 101 ? 72.53706 21.59269 -77.77758 1.000 47.20903 98 HIS B N 1
ATOM 1710 C CA . HIS B 1 101 ? 73.49084 22.18025 -78.71124 1.000 40.56591 98 HIS B CA 1
ATOM 1711 C C . HIS B 1 101 ? 74.07355 23.47691 -78.15190 1.000 50.91739 98 HIS B C 1
ATOM 1712 O O . HIS B 1 101 ? 73.47111 24.15262 -77.31202 1.000 53.68854 98 HIS B O 1
ATOM 1719 N N . SER B 1 102 ? 75.27199 23.82283 -78.63642 1.000 53.74248 99 SER B N 1
ATOM 1720 C CA . SER B 1 102 ? 75.95393 25.01913 -78.15521 1.000 43.27529 99 SER B CA 1
ATOM 1721 C C . SER B 1 102 ? 75.20422 26.29574 -78.51229 1.000 46.11357 99 SER B C 1
ATOM 1722 O O . SER B 1 102 ? 75.35496 27.30143 -77.81242 1.000 53.99108 99 SER B O 1
ATOM 1725 N N . TYR B 1 103 ? 74.41176 26.28228 -79.58363 1.000 47.36051 100 TYR B N 1
ATOM 1726 C CA . TYR B 1 103 ? 73.65735 27.44499 -80.04046 1.000 41.25813 100 TYR B CA 1
ATOM 1727 C C . TYR B 1 103 ? 72.26754 27.54838 -79.42140 1.000 42.99719 100 TYR B C 1
ATOM 1728 O O . TYR B 1 103 ? 71.52866 28.48017 -79.75537 1.000 43.27647 100 TYR B O 1
ATOM 1737 N N . ALA B 1 104 ? 71.89241 26.62122 -78.53789 1.000 46.72079 101 ALA B N 1
ATOM 1738 C CA . ALA B 1 104 ? 70.49551 26.50386 -78.12716 1.000 44.39974 101 ALA B CA 1
ATOM 1739 C C . ALA B 1 104 ? 69.99984 27.76013 -77.42114 1.000 47.07957 101 ALA B C 1
ATOM 1740 O O . ALA B 1 104 ? 68.95244 28.30740 -77.77825 1.000 45.61582 101 ALA B O 1
ATOM 1742 N N . ASP B 1 105 ? 70.74578 28.24577 -76.42631 1.000 55.14755 102 ASP B N 1
ATOM 1743 C CA . ASP B 1 105 ? 70.26736 29.38016 -75.64021 1.000 54.59717 102 ASP B CA 1
ATOM 1744 C C . ASP B 1 105 ? 70.29300 30.69174 -76.41498 1.000 52.22620 102 ASP B C 1
ATOM 1745 O O . ASP B 1 105 ? 69.56471 31.62204 -76.05333 1.000 55.39925 102 ASP B O 1
ATOM 1750 N N . TYR B 1 106 ? 71.09835 30.78658 -77.47117 1.000 51.55205 103 TYR B N 1
ATOM 1751 C CA . TYR B 1 106 ? 71.19338 32.01765 -78.24585 1.000 50.11475 103 TYR B CA 1
ATOM 1752 C C . TYR B 1 106 ? 70.14708 32.07006 -79.34911 1.000 48.74659 103 TYR B C 1
ATOM 1753 O O . TYR B 1 106 ? 69.57608 33.13524 -79.60877 1.000 53.13858 103 TYR B O 1
ATOM 1762 N N . TYR B 1 107 ? 69.88141 30.94026 -80.00458 1.000 51.07777 104 TYR B N 1
ATOM 1763 C CA . TYR B 1 107 ? 68.74946 30.86583 -80.91556 1.000 46.28655 104 TYR B CA 1
ATOM 1764 C C . TYR B 1 107 ? 67.43665 30.66001 -80.17626 1.000 44.53875 104 TYR B C 1
ATOM 1765 O O . TYR B 1 107 ? 66.37440 30.87505 -80.76656 1.000 46.21331 104 TYR B O 1
ATOM 1774 N N . ASN B 1 108 ? 67.49826 30.28789 -78.89966 1.000 46.23221 105 ASN B N 1
ATOM 1775 C CA . ASN B 1 108 ? 66.34317 29.85886 -78.11251 1.000 54.51970 105 ASN B CA 1
ATOM 1776 C C . ASN B 1 108 ? 65.44826 28.90787 -78.90554 1.000 54.11501 105 ASN B C 1
ATOM 1777 O O . ASN B 1 108 ? 64.23797 29.10156 -79.04760 1.000 49.02264 105 ASN B O 1
ATOM 1782 N N . VAL B 1 109 ? 66.08440 27.86243 -79.43068 1.000 54.46905 106 VAL B N 1
ATOM 1783 C CA . VAL B 1 109 ? 65.42935 26.76073 -80.12083 1.000 46.89525 106 VAL B CA 1
ATOM 1784 C C . VAL B 1 109 ? 65.90434 25.46952 -79.46782 1.000 49.76091 106 VAL B C 1
ATOM 1785 O O . VAL B 1 109 ? 67.07264 25.35705 -79.07744 1.000 43.45290 106 VAL B O 1
ATOM 1789 N N . GLU B 1 110 ? 65.00337 24.49756 -79.34071 1.000 51.40417 107 GLU B N 1
ATOM 1790 C CA . GLU B 1 110 ? 65.37469 23.18627 -78.81150 1.000 39.47137 107 GLU B CA 1
ATOM 1791 C C . GLU B 1 110 ? 66.09883 22.41663 -79.90922 1.000 41.45783 107 GLU B C 1
ATOM 1792 O O . GLU B 1 110 ? 65.47202 21.84572 -80.80465 1.000 38.72779 107 GLU B O 1
ATOM 1798 N N . VAL B 1 111 ? 67.42998 22.41108 -79.84341 1.000 37.97695 108 VAL B N 1
ATOM 1799 C CA . VAL B 1 111 ? 68.28370 21.70880 -80.79300 1.000 38.48844 108 VAL B CA 1
ATOM 1800 C C . VAL B 1 111 ? 69.28711 20.89306 -79.98805 1.000 36.40990 108 VAL B C 1
ATOM 1801 O O . VAL B 1 111 ? 69.62832 21.25443 -78.85798 1.000 37.93443 108 VAL B O 1
ATOM 1805 N N . TYR B 1 112 ? 69.77845 19.79533 -80.57399 1.000 40.32049 109 TYR B N 1
ATOM 1806 C CA . TYR B 1 112 ? 70.61915 18.85726 -79.84267 1.000 33.60566 109 TYR B CA 1
ATOM 1807 C C . TYR B 1 112 ? 71.87920 18.49506 -80.61955 1.000 37.76250 109 TYR B C 1
ATOM 1808 O O . TYR B 1 112 ? 71.93496 18.58989 -81.85001 1.000 34.42864 109 TYR B O 1
ATOM 1817 N N . CYS B 1 113 ? 72.89529 18.09809 -79.85209 1.000 44.87675 110 CYS B N 1
ATOM 1818 C CA . CYS B 1 113 ? 74.22981 17.72045 -80.29896 1.000 47.44451 110 CYS B CA 1
ATOM 1819 C C . CYS B 1 113 ? 74.49147 16.25936 -79.95015 1.000 43.30534 110 CYS B C 1
ATOM 1820 O O . CYS B 1 113 ? 74.04114 15.77882 -78.90557 1.000 36.42364 110 CYS B O 1
ATOM 1823 N N . LYS B 1 114 ? 75.17992 15.54242 -80.84117 1.000 43.71636 111 LYS B N 1
ATOM 1824 C CA . LYS B 1 114 ? 75.45813 14.11801 -80.63936 1.000 45.54590 111 LYS B CA 1
ATOM 1825 C C . LYS B 1 114 ? 76.58182 13.95618 -79.62010 1.000 46.99015 111 LYS B C 1
ATOM 1826 O O . LYS B 1 114 ? 77.76294 14.02600 -79.96594 1.000 53.13890 111 LYS B O 1
ATOM 1832 N N . ALA B 1 115 ? 76.21644 13.74485 -78.35456 1.000 45.81306 112 ALA B N 1
ATOM 1833 C CA . ALA B 1 115 ? 77.18233 13.54845 -77.26768 1.000 41.59473 112 ALA B CA 1
ATOM 1834 C C . ALA B 1 115 ? 77.49355 12.06677 -77.02524 1.000 41.79934 112 ALA B C 1
ATOM 1835 O O . ALA B 1 115 ? 77.27460 11.53734 -75.93547 1.000 42.73429 112 ALA B O 1
ATOM 1837 N N . ASP B 1 116 ? 78.03541 11.38853 -78.03873 1.000 42.28363 113 ASP B N 1
ATOM 1838 C CA . ASP B 1 116 ? 78.15987 9.93549 -77.92350 1.000 46.01410 113 ASP B CA 1
ATOM 1839 C C . ASP B 1 116 ? 79.27826 9.49547 -76.98083 1.000 42.81297 113 ASP B C 1
ATOM 1840 O O . ASP B 1 116 ? 79.22299 8.37419 -76.46389 1.000 41.05124 113 ASP B O 1
ATOM 1845 N N . LEU B 1 117 ? 80.28162 10.33691 -76.73405 1.000 42.59131 114 LEU B N 1
ATOM 1846 C CA . LEU B 1 117 ? 81.36170 9.99683 -75.81488 1.000 38.18405 114 LEU B CA 1
ATOM 1847 C C . LEU B 1 117 ? 81.25638 10.73377 -74.48552 1.000 45.73882 114 LEU B C 1
ATOM 1848 O O . LEU B 1 117 ? 82.22396 10.75109 -73.71657 1.000 41.47981 114 LEU B O 1
ATOM 1853 N N . VAL B 1 118 ? 80.10531 11.32846 -74.19341 1.000 47.92547 115 VAL B N 1
ATOM 1854 C CA . VAL B 1 118 ? 79.89717 12.04784 -72.94704 1.000 41.44771 115 VAL B CA 1
ATOM 1855 C C . VAL B 1 118 ? 79.33835 11.10195 -71.88641 1.000 46.00930 115 VAL B C 1
ATOM 1856 O O . VAL B 1 118 ? 79.78027 11.10216 -70.73648 1.000 50.14449 115 VAL B O 1
ATOM 1860 N N . MET C 1 4 ? 42.45039 15.21518 -93.71633 1.000 82.08640 1 MET C N 1
ATOM 1861 C CA . MET C 1 4 ? 43.59698 15.03295 -92.83118 1.000 84.57206 1 MET C CA 1
ATOM 1862 C C . MET C 1 4 ? 44.85397 14.77798 -93.65292 1.000 89.50009 1 MET C C 1
ATOM 1863 O O . MET C 1 4 ? 44.77512 14.60055 -94.86874 1.000 84.22071 1 MET C O 1
ATOM 1868 N N . LYS C 1 5 ? 46.01367 14.79687 -93.00362 1.000 90.07824 2 LYS C N 1
ATOM 1869 C CA . LYS C 1 5 ? 47.28787 14.69588 -93.69631 1.000 84.83766 2 LYS C CA 1
ATOM 1870 C C . LYS C 1 5 ? 47.84721 13.28441 -93.54101 1.000 83.35617 2 LYS C C 1
ATOM 1871 O O . LYS C 1 5 ? 47.92888 12.76187 -92.42581 1.000 79.56119 2 LYS C O 1
ATOM 1877 N N . LEU C 1 6 ? 48.22950 12.67526 -94.66102 1.000 82.24660 3 LEU C N 1
ATOM 1878 C CA . LEU C 1 6 ? 48.98594 11.42877 -94.67082 1.000 75.53996 3 LEU C CA 1
ATOM 1879 C C . LEU C 1 6 ? 50.45878 11.79916 -94.64911 1.000 70.32414 3 LEU C C 1
ATOM 1880 O O . LEU C 1 6 ? 50.94812 12.40875 -95.59942 1.000 76.12982 3 LEU C O 1
ATOM 1885 N N . LEU C 1 7 ? 51.18497 11.36251 -93.62748 1.000 67.41217 4 LEU C N 1
ATOM 1886 C CA . LEU C 1 7 ? 52.57913 11.76356 -93.50516 1.000 72.83790 4 LEU C CA 1
ATOM 1887 C C . LEU C 1 7 ? 53.55155 10.66649 -93.89672 1.000 72.99672 4 LEU C C 1
ATOM 1888 O O . LEU C 1 7 ? 54.73572 10.95853 -94.10436 1.000 75.79676 4 LEU C O 1
ATOM 1893 N N . ASN C 1 8 ? 53.10220 9.41783 -93.98699 1.000 62.46983 5 ASN C N 1
ATOM 1894 C CA . ASN C 1 8 ? 54.02246 8.39070 -94.45206 1.000 59.60000 5 ASN C CA 1
ATOM 1895 C C . ASN C 1 8 ? 53.27957 7.35484 -95.27548 1.000 52.30300 5 ASN C C 1
ATOM 1896 O O . ASN C 1 8 ? 52.16109 6.97185 -94.93796 1.000 55.08149 5 ASN C O 1
ATOM 1901 N N . ILE C 1 9 ? 53.90063 6.92960 -96.36958 1.000 45.51359 6 ILE C N 1
ATOM 1902 C CA . ILE C 1 9 ? 53.32162 5.95379 -97.28158 1.000 44.99374 6 ILE C CA 1
ATOM 1903 C C . ILE C 1 9 ? 54.40337 4.93235 -97.60016 1.000 49.08263 6 ILE C C 1
ATOM 1904 O O . ILE C 1 9 ? 55.51729 5.30262 -97.98666 1.000 51.22149 6 ILE C O 1
ATOM 1909 N N . LYS C 1 10 ? 54.07031 3.65188 -97.45827 1.000 43.60705 7 LYS C N 1
ATOM 1910 C CA . LYS C 1 10 ? 55.00885 2.56663 -97.69018 1.000 42.71658 7 LYS C CA 1
ATOM 1911 C C . LYS C 1 10 ? 54.30483 1.44222 -98.43658 1.000 44.74803 7 LYS C C 1
ATOM 1912 O O . LYS C 1 10 ? 53.08694 1.27369 -98.32922 1.000 47.80921 7 LYS C O 1
ATOM 1918 N N . ILE C 1 11 ? 55.08286 0.68663 -99.20990 1.000 43.08077 8 ILE C N 1
ATOM 1919 C CA . ILE C 1 11 ? 54.57919 -0.41048 -100.02445 1.000 39.82798 8 ILE C CA 1
ATOM 1920 C C . ILE C 1 11 ? 55.35040 -1.66626 -99.64663 1.000 38.98435 8 ILE C C 1
ATOM 1921 O O . ILE C 1 11 ? 56.58561 -1.64721 -99.58955 1.000 45.70574 8 ILE C O 1
ATOM 1926 N N . ASN C 1 12 ? 54.62537 -2.75138 -99.38433 1.000 37.60899 9 ASN C N 1
ATOM 1927 C CA . ASN C 1 12 ? 55.24340 -4.05566 -99.18236 1.000 37.31569 9 ASN C CA 1
ATOM 1928 C C . ASN C 1 12 ? 54.50487 -5.06566 -100.04726 1.000 38.14243 9 ASN C C 1
ATOM 1929 O O . ASN C 1 12 ? 53.68071 -4.68076 -100.88403 1.000 33.97144 9 ASN C O 1
ATOM 1934 N N . GLU C 1 13 ? 54.76898 -6.35359 -99.84520 1.000 41.98666 10 GLU C N 1
ATOM 1935 C CA . GLU C 1 13 ? 54.15873 -7.37237 -100.68779 1.000 42.86407 10 GLU C CA 1
ATOM 1936 C C . GLU C 1 13 ? 52.71421 -7.67694 -100.32027 1.000 42.22310 10 GLU C C 1
ATOM 1937 O O . GLU C 1 13 ? 52.04943 -8.40294 -101.07040 1.000 42.56360 10 GLU C O 1
ATOM 1943 N N . PHE C 1 14 ? 52.19567 -7.11397 -99.22372 1.000 35.58354 11 PHE C N 1
ATOM 1944 C CA . PHE C 1 14 ? 50.84877 -7.43781 -98.78262 1.000 32.05858 11 PHE C CA 1
ATOM 1945 C C . PHE C 1 14 ? 49.88119 -6.26689 -98.80326 1.000 35.93134 11 PHE C C 1
ATOM 1946 O O . PHE C 1 14 ? 48.66923 -6.50270 -98.82880 1.000 38.36299 11 PHE C O 1
ATOM 1954 N N . ALA C 1 15 ? 50.37044 -5.02882 -98.84015 1.000 36.13162 12 ALA C N 1
ATOM 1955 C CA . ALA C 1 15 ? 49.49545 -3.86240 -98.76778 1.000 37.12104 12 ALA C CA 1
ATOM 1956 C C . ALA C 1 15 ? 50.33272 -2.59614 -98.86321 1.000 37.87260 12 ALA C C 1
ATOM 1957 O O . ALA C 1 15 ? 51.56104 -2.62215 -98.73847 1.000 36.21488 12 ALA C O 1
ATOM 1959 N N . VAL C 1 16 ? 49.64002 -1.48732 -99.10716 1.000 33.96338 13 VAL C N 1
ATOM 1960 C CA . VAL C 1 16 ? 50.18277 -0.14757 -98.93774 1.000 28.84918 13 VAL C CA 1
ATOM 1961 C C . VAL C 1 16 ? 49.77443 0.33111 -97.55133 1.000 31.78282 13 VAL C C 1
ATOM 1962 O O . VAL C 1 16 ? 48.58398 0.35784 -97.21696 1.000 38.45147 13 VAL C O 1
ATOM 1966 N N . THR C 1 17 ? 50.75034 0.68698 -96.73307 1.000 32.74498 14 THR C N 1
ATOM 1967 C CA . THR C 1 17 ? 50.47765 1.22749 -95.41099 1.000 39.46963 14 THR C CA 1
ATOM 1968 C C . THR C 1 17 ? 50.69769 2.73445 -95.40541 1.000 37.39016 14 THR C C 1
ATOM 1969 O O . THR C 1 17 ? 51.55382 3.25796 -96.12061 1.000 36.31090 14 THR C O 1
ATOM 1973 N N . ALA C 1 18 ? 49.89230 3.43190 -94.61152 1.000 38.36277 15 ALA C N 1
ATOM 1974 C CA . ALA C 1 18 ? 49.99191 4.87847 -94.50493 1.000 41.34515 15 ALA C CA 1
ATOM 1975 C C . ALA C 1 18 ? 49.83174 5.30379 -93.05089 1.000 42.83648 15 ALA C C 1
ATOM 1976 O O . ALA C 1 18 ? 49.11495 4.67196 -92.27030 1.000 45.80873 15 ALA C O 1
ATOM 1978 N N . ASN C 1 19 ? 50.49467 6.40169 -92.70604 1.000 48.63693 16 ASN C N 1
ATOM 1979 C CA . ASN C 1 19 ? 50.39762 7.01286 -91.38982 1.000 53.57156 16 ASN C CA 1
ATOM 1980 C C . ASN C 1 19 ? 49.94131 8.45081 -91.56179 1.000 60.87277 16 ASN C C 1
ATOM 1981 O O . ASN C 1 19 ? 50.55383 9.21448 -92.32511 1.000 74.33269 16 ASN C O 1
ATOM 1986 N N . THR C 1 20 ? 48.87072 8.80073 -90.84657 1.000 63.19838 17 THR C N 1
ATOM 1987 C CA . THR C 1 20 ? 48.19484 10.08773 -90.91989 1.000 69.76643 17 THR C CA 1
ATOM 1988 C C . THR C 1 20 ? 48.58634 10.99324 -89.75536 1.000 75.81747 17 THR C C 1
ATOM 1989 O O . THR C 1 20 ? 49.27535 10.58721 -88.81498 1.000 70.93678 17 THR C O 1
ATOM 1993 N N . GLU C 1 21 ? 48.13585 12.25216 -89.84969 1.000 85.68222 18 GLU C N 1
ATOM 1994 C CA . GLU C 1 21 ? 48.42170 13.25367 -88.82070 1.000 88.77850 18 GLU C CA 1
ATOM 1995 C C . GLU C 1 21 ? 47.93253 12.82301 -87.43936 1.000 92.58990 18 GLU C C 1
ATOM 1996 O O . GLU C 1 21 ? 48.61010 13.06066 -86.43404 1.000 95.39357 18 GLU C O 1
ATOM 2002 N N . ALA C 1 22 ? 46.76310 12.18836 -87.36227 1.000 80.09337 19 ALA C N 1
ATOM 2003 C CA . ALA C 1 22 ? 46.19846 11.85564 -86.05895 1.000 77.21853 19 ALA C CA 1
ATOM 2004 C C . ALA C 1 22 ? 46.92152 10.70335 -85.36805 1.000 89.62231 19 ALA C C 1
ATOM 2005 O O . ALA C 1 22 ? 46.68840 10.48023 -84.17586 1.000 97.34090 19 ALA C O 1
ATOM 2007 N N . GLY C 1 23 ? 47.81954 10.00032 -86.05698 1.000 82.86585 20 GLY C N 1
ATOM 2008 C CA . GLY C 1 23 ? 48.46730 8.83342 -85.50067 1.000 76.42662 20 GLY C CA 1
ATOM 2009 C C . GLY C 1 23 ? 47.82961 7.56475 -86.00141 1.000 77.79567 20 GLY C C 1
ATOM 2010 O O . GLY C 1 23 ? 48.28418 6.47297 -85.64760 1.000 72.54051 20 GLY C O 1
ATOM 2011 N N . ASP C 1 24 ? 46.78906 7.68690 -86.82291 1.000 75.42996 21 ASP C N 1
ATOM 2012 C CA . ASP C 1 24 ? 46.07002 6.53126 -87.33473 1.000 69.40100 21 ASP C CA 1
ATOM 2013 C C . ASP C 1 24 ? 46.92876 5.77021 -88.33063 1.000 66.02216 21 ASP C C 1
ATOM 2014 O O . ASP C 1 24 ? 47.85342 6.30939 -88.93266 1.000 62.10760 21 ASP C O 1
ATOM 2019 N N . GLU C 1 25 ? 46.67051 4.50202 -88.47888 1.000 62.17522 22 GLU C N 1
ATOM 2020 C CA . GLU C 1 25 ? 47.45829 3.67927 -89.38132 1.000 51.57693 22 GLU C CA 1
ATOM 2021 C C . GLU C 1 25 ? 46.52347 2.95121 -90.31113 1.000 47.78730 22 GLU C C 1
ATOM 2022 O O . GLU C 1 25 ? 45.77884 2.06953 -89.86473 1.000 53.20671 22 GLU C O 1
ATOM 2028 N N . LEU C 1 26 ? 46.64186 3.29884 -91.58113 1.000 41.92319 23 LEU C N 1
ATOM 2029 C CA . LEU C 1 26 ? 45.93031 2.69704 -92.67597 1.000 37.67021 23 LEU C CA 1
ATOM 2030 C C . LEU C 1 26 ? 46.70635 1.51111 -93.25093 1.000 35.87247 23 LEU C C 1
ATOM 2031 O O . LEU C 1 26 ? 47.89578 1.61878 -93.57274 1.000 37.59659 23 LEU C O 1
ATOM 2036 N N . TYR C 1 27 ? 46.00176 0.40685 -93.45224 1.000 43.75596 24 TYR C N 1
ATOM 2037 C CA . TYR C 1 27 ? 46.54237 -0.78271 -94.09722 1.000 38.54314 24 TYR C CA 1
ATOM 2038 C C . TYR C 1 27 ? 45.60310 -1.11004 -95.25048 1.000 32.47365 24 TYR C C 1
ATOM 2039 O O . TYR C 1 27 ? 44.52917 -1.68072 -95.04169 1.000 37.95602 24 TYR C O 1
ATOM 2048 N N . LEU C 1 28 ? 45.99578 -0.72496 -96.46136 1.000 27.32865 25 LEU C N 1
ATOM 2049 C CA . LEU C 1 28 ? 45.12271 -0.73587 -97.62623 1.000 32.31765 25 LEU C CA 1
ATOM 2050 C C . LEU C 1 28 ? 45.61938 -1.73518 -98.66375 1.000 30.08691 25 LEU C C 1
ATOM 2051 O O . LEU C 1 28 ? 46.76284 -1.64662 -99.12295 1.000 31.95918 25 LEU C O 1
ATOM 2056 N N . GLN C 1 29 ? 44.76615 -2.68860 -99.02263 1.000 28.63444 26 GLN C N 1
ATOM 2057 C CA . GLN C 1 29 ? 45.06317 -3.62669 -100.10430 1.000 30.27107 26 GLN C CA 1
ATOM 2058 C C . GLN C 1 29 ? 44.72245 -2.95337 -101.43047 1.000 29.07234 26 GLN C C 1
ATOM 2059 O O . GLN C 1 29 ? 43.61771 -3.08564 -101.95792 1.000 27.53340 26 GLN C O 1
ATOM 2065 N N . LEU C 1 30 ? 45.69179 -2.21270 -101.97417 1.000 35.79029 27 LEU C N 1
ATOM 2066 C CA . LEU C 1 30 ? 45.61476 -1.42999 -103.20401 1.000 33.71256 27 LEU C CA 1
ATOM 2067 C C . LEU C 1 30 ? 46.10161 -2.25543 -104.39369 1.000 36.28623 27 LEU C C 1
ATOM 2068 O O . LEU C 1 30 ? 47.04477 -3.04290 -104.25848 1.000 32.65268 27 LEU C O 1
ATOM 2073 N N . PRO C 1 31 ? 45.48447 -2.10096 -105.57698 1.000 36.16946 28 PRO C N 1
ATOM 2074 C CA . PRO C 1 31 ? 44.35718 -1.20078 -105.84738 1.000 39.95147 28 PRO C CA 1
ATOM 2075 C C . PRO C 1 31 ? 43.05708 -1.70629 -105.23809 1.000 40.14153 28 PRO C C 1
ATOM 2076 O O . PRO C 1 31 ? 42.97366 -2.87466 -104.85762 1.000 46.36648 28 PRO C O 1
ATOM 2080 N N . HIS C 1 32 ? 42.05983 -0.83344 -105.13560 1.000 42.81098 29 HIS C N 1
ATOM 2081 C CA . HIS C 1 32 ? 40.80397 -1.19900 -104.49604 1.000 38.16401 29 HIS C CA 1
ATOM 2082 C C . HIS C 1 32 ? 39.99078 -2.07267 -105.44125 1.000 41.19220 29 HIS C C 1
ATOM 2083 O O . HIS C 1 32 ? 39.59736 -1.62802 -106.52493 1.000 40.82127 29 HIS C O 1
ATOM 2090 N N . THR C 1 33 ? 39.76352 -3.31436 -105.03965 1.000 37.83094 30 THR C N 1
ATOM 2091 C CA . THR C 1 33 ? 38.90192 -4.26446 -105.72574 1.000 33.79669 30 THR C CA 1
ATOM 2092 C C . THR C 1 33 ? 38.00100 -4.91574 -104.69160 1.000 38.04247 30 THR C C 1
ATOM 2093 O O . THR C 1 33 ? 38.21649 -4.76809 -103.48351 1.000 37.31227 30 THR C O 1
ATOM 2097 N N . PRO C 1 34 ? 36.96424 -5.63844 -105.12740 1.000 35.92602 31 PRO C N 1
ATOM 2098 C CA . PRO C 1 34 ? 36.15972 -6.40639 -104.16275 1.000 29.34024 31 PRO C CA 1
ATOM 2099 C C . PRO C 1 34 ? 36.97929 -7.36463 -103.31395 1.000 37.33399 31 PRO C C 1
ATOM 2100 O O . PRO C 1 34 ? 36.51309 -7.77003 -102.24215 1.000 40.92349 31 PRO C O 1
ATOM 2104 N N . ASP C 1 35 ? 38.17728 -7.75126 -103.75987 1.000 35.83421 32 ASP C N 1
ATOM 2105 C CA . ASP C 1 35 ? 39.03976 -8.62231 -102.97174 1.000 34.32207 32 ASP C CA 1
ATOM 2106 C C . ASP C 1 35 ? 39.75243 -7.88738 -101.84714 1.000 36.70671 32 ASP C C 1
ATOM 2107 O O . ASP C 1 35 ? 40.36251 -8.53984 -100.99139 1.000 38.42516 32 ASP C O 1
ATOM 2112 N N . SER C 1 36 ? 39.70445 -6.55857 -101.83199 1.000 34.57140 33 SER C N 1
ATOM 2113 C CA . SER C 1 36 ? 40.46636 -5.79210 -100.85899 1.000 32.26938 33 SER C CA 1
ATOM 2114 C C . SER C 1 36 ? 39.75555 -5.73971 -99.51265 1.000 35.65051 33 SER C C 1
ATOM 2115 O O . SER C 1 36 ? 38.53131 -5.60410 -99.43829 1.000 37.29110 33 SER C O 1
ATOM 2118 N N . GLN C 1 37 ? 40.54077 -5.85318 -98.44530 1.000 33.80764 34 GLN C N 1
ATOM 2119 C CA . GLN C 1 37 ? 40.06855 -5.69345 -97.07421 1.000 29.44024 34 GLN C CA 1
ATOM 2120 C C . GLN C 1 37 ? 41.00879 -4.70967 -96.39064 1.000 35.10450 34 GLN C C 1
ATOM 2121 O O . GLN C 1 37 ? 42.13992 -5.06793 -96.04233 1.000 36.84834 34 GLN C O 1
ATOM 2127 N N . HIS C 1 38 ? 40.55035 -3.47531 -96.20752 1.000 39.36015 35 HIS C N 1
ATOM 2128 C CA . HIS C 1 38 ? 41.35458 -2.42908 -95.59515 1.000 38.07407 35 HIS C CA 1
ATOM 2129 C C . HIS C 1 38 ? 41.08004 -2.34105 -94.09998 1.000 36.57325 35 HIS C C 1
ATOM 2130 O O . HIS C 1 38 ? 39.98659 -2.66500 -93.63003 1.000 38.63535 35 HIS C O 1
ATOM 2137 N N . SER C 1 39 ? 42.10468 -1.93354 -93.35305 1.000 36.04970 36 SER C N 1
ATOM 2138 C CA . SER C 1 39 ? 42.03139 -1.80127 -91.90552 1.000 44.23105 36 SER C CA 1
ATOM 2139 C C . SER C 1 39 ? 42.64841 -0.47609 -91.47849 1.000 44.16117 36 SER C C 1
ATOM 2140 O O . SER C 1 39 ? 43.66464 -0.05224 -92.03382 1.000 42.99740 36 SER C O 1
ATOM 2143 N N . ILE C 1 40 ? 42.01234 0.19447 -90.52077 1.000 46.46711 37 ILE C N 1
ATOM 2144 C CA . ILE C 1 40 ? 42.56935 1.38489 -89.88309 1.000 43.50718 37 ILE C CA 1
ATOM 2145 C C . ILE C 1 40 ? 42.76366 1.09659 -88.39644 1.000 42.50062 37 ILE C C 1
ATOM 2146 O O . ILE C 1 40 ? 41.81344 0.73246 -87.69346 1.000 44.07217 37 ILE C O 1
ATOM 2151 N N . ASN C 1 41 ? 44.00498 1.22543 -87.93448 1.000 45.99601 38 ASN C N 1
ATOM 2152 C CA . ASN C 1 41 ? 44.39041 0.94970 -86.55066 1.000 46.82124 38 ASN C CA 1
ATOM 2153 C C . ASN C 1 41 ? 43.97279 -0.45315 -86.11284 1.000 48.93848 38 ASN C C 1
ATOM 2154 O O . ASN C 1 41 ? 43.34622 -0.64834 -85.06934 1.000 57.41928 38 ASN C O 1
ATOM 2159 N N . HIS C 1 42 ? 44.34290 -1.44131 -86.92903 1.000 49.29820 39 HIS C N 1
ATOM 2160 C CA . HIS C 1 42 ? 44.08695 -2.86229 -86.68551 1.000 50.08646 39 HIS C CA 1
ATOM 2161 C C . HIS C 1 42 ? 42.60653 -3.18099 -86.51207 1.000 49.07733 39 HIS C C 1
ATOM 2162 O O . HIS C 1 42 ? 42.25211 -4.26846 -86.04397 1.000 52.73692 39 HIS C O 1
ATOM 2169 N N . GLU C 1 43 ? 41.73142 -2.25866 -86.88828 1.000 46.89396 40 GLU C N 1
ATOM 2170 C CA . GLU C 1 43 ? 40.31219 -2.51687 -87.00400 1.000 45.09503 40 GLU C CA 1
ATOM 2171 C C . GLU C 1 43 ? 39.91390 -2.38587 -88.46413 1.000 45.89943 40 GLU C C 1
ATOM 2172 O O . GLU C 1 43 ? 40.50143 -1.58298 -89.19430 1.000 46.15281 40 GLU C O 1
ATOM 2178 N N . PRO C 1 44 ? 38.92318 -3.14382 -88.92086 1.000 48.76768 41 PRO C N 1
ATOM 2179 C CA . PRO C 1 44 ? 38.54223 -3.05130 -90.33082 1.000 49.80193 41 PRO C CA 1
ATOM 2180 C C . PRO C 1 44 ? 38.10214 -1.64533 -90.70205 1.000 43.76739 41 PRO C C 1
ATOM 2181 O O . PRO C 1 44 ? 37.40866 -0.95755 -89.94338 1.000 47.38041 41 PRO C O 1
ATOM 2185 N N . LEU C 1 45 ? 38.52187 -1.23485 -91.89603 1.000 42.63992 42 LEU C N 1
ATOM 2186 C CA . LEU C 1 45 ? 38.22401 0.07947 -92.44324 1.000 44.60174 42 LEU C CA 1
ATOM 2187 C C . LEU C 1 45 ? 37.28636 -0.14477 -93.61682 1.000 48.60858 42 LEU C C 1
ATOM 2188 O O . LEU C 1 45 ? 37.61359 -0.87010 -94.56199 1.000 45.99222 42 LEU C O 1
ATOM 2193 N N . ASP C 1 46 ? 36.11784 0.45530 -93.51550 1.000 59.38704 43 ASP C N 1
ATOM 2194 C CA . ASP C 1 46 ? 34.95599 0.25832 -94.36667 1.000 64.80494 43 ASP C CA 1
ATOM 2195 C C . ASP C 1 46 ? 34.29041 1.56708 -94.78162 1.000 65.75506 43 ASP C C 1
ATOM 2196 O O . ASP C 1 46 ? 33.06071 1.62644 -94.94693 1.000 78.29494 43 ASP C O 1
ATOM 2201 N N . ASP C 1 47 ? 35.11357 2.57021 -95.06262 1.000 57.99062 44 ASP C N 1
ATOM 2202 C CA . ASP C 1 47 ? 34.79006 3.80047 -95.78347 1.000 58.58706 44 ASP C CA 1
ATOM 2203 C C . ASP C 1 47 ? 35.50890 3.77085 -97.13381 1.000 53.91499 44 ASP C C 1
ATOM 2204 O O . ASP C 1 47 ? 36.68277 4.12340 -97.22368 1.000 58.51145 44 ASP C O 1
ATOM 2209 N N . ASP C 1 48 ? 34.81982 3.31441 -98.17895 1.000 53.87418 45 ASP C N 1
ATOM 2210 C CA . ASP C 1 48 ? 35.49940 3.12303 -99.46082 1.000 53.77129 45 ASP C CA 1
ATOM 2211 C C . ASP C 1 48 ? 35.85094 4.43919 -100.16507 1.000 60.48318 45 ASP C C 1
ATOM 2212 O O . ASP C 1 48 ? 36.81023 4.47661 -100.94561 1.000 61.37661 45 ASP C O 1
ATOM 2217 N N . ASP C 1 49 ? 35.12225 5.52890 -99.89776 1.000 57.87490 46 ASP C N 1
ATOM 2218 C CA . ASP C 1 49 ? 35.46246 6.81885 -100.50765 1.000 56.25310 46 ASP C CA 1
ATOM 2219 C C . ASP C 1 49 ? 36.74810 7.40217 -99.92450 1.000 59.44851 46 ASP C C 1
ATOM 2220 O O . ASP C 1 49 ? 37.58157 7.96925 -100.65477 1.000 58.88840 46 ASP C O 1
ATOM 2225 N N . PHE C 1 50 ? 36.92858 7.26348 -98.61006 1.000 53.15822 47 PHE C N 1
ATOM 2226 C CA . PHE C 1 50 ? 38.18710 7.65663 -97.98750 1.000 51.72390 47 PHE C CA 1
ATOM 2227 C C . PHE C 1 50 ? 39.34444 6.87357 -98.59504 1.000 54.65111 47 PHE C C 1
ATOM 2228 O O . PHE C 1 50 ? 40.39032 7.44215 -98.94881 1.000 59.88086 47 PHE C O 1
ATOM 2236 N N . VAL C 1 51 ? 39.14784 5.56797 -98.77028 1.000 53.79809 48 VAL C N 1
ATOM 2237 C CA . VAL C 1 51 ? 40.17374 4.73524 -99.37506 1.000 48.85423 48 VAL C CA 1
ATOM 2238 C C . VAL C 1 51 ? 40.40941 5.15538 -100.82040 1.000 46.46446 48 VAL C C 1
ATOM 2239 O O . VAL C 1 51 ? 41.52145 5.01362 -101.33063 1.000 45.21701 48 VAL C O 1
ATOM 2243 N N . LYS C 1 52 ? 39.39306 5.70106 -101.50133 1.000 44.40033 49 LYS C N 1
ATOM 2244 C CA . LYS C 1 52 ? 39.60875 6.07291 -102.89763 1.000 44.28529 49 LYS C CA 1
ATOM 2245 C C . LYS C 1 52 ? 40.35803 7.40106 -103.04838 1.000 47.43488 49 LYS C C 1
ATOM 2246 O O . LYS C 1 52 ? 41.14304 7.54959 -103.98450 1.000 51.50577 49 LYS C O 1
ATOM 2252 N N . GLU C 1 53 ? 40.23147 8.32963 -102.09624 1.000 47.79345 50 GLU C N 1
ATOM 2253 C CA . GLU C 1 53 ? 41.21462 9.42506 -101.99846 1.000 46.48080 50 GLU C CA 1
ATOM 2254 C C . GLU C 1 53 ? 42.60008 8.94154 -101.68300 1.000 50.52638 50 GLU C C 1
ATOM 2255 O O . GLU C 1 53 ? 43.57168 9.44221 -102.26883 1.000 52.88382 50 GLU C O 1
ATOM 2261 N N . VAL C 1 54 ? 42.71928 8.00816 -100.73376 1.000 47.80565 51 VAL C N 1
ATOM 2262 C CA . VAL C 1 54 ? 44.07606 7.60623 -100.43623 1.000 40.64334 51 VAL C CA 1
ATOM 2263 C C . VAL C 1 54 ? 44.67387 6.88225 -101.62369 1.000 41.89797 51 VAL C C 1
ATOM 2264 O O . VAL C 1 54 ? 45.86550 7.03878 -101.92480 1.000 45.00915 51 VAL C O 1
ATOM 2268 N N . GLN C 1 55 ? 43.83400 6.19616 -102.39057 1.000 39.37549 52 GLN C N 1
ATOM 2269 C CA . GLN C 1 55 ? 44.31484 5.50698 -103.57172 1.000 40.83822 52 GLN C CA 1
ATOM 2270 C C . GLN C 1 55 ? 44.65020 6.47895 -104.68911 1.000 43.60713 52 GLN C C 1
ATOM 2271 O O . GLN C 1 55 ? 45.58487 6.22963 -105.45079 1.000 46.57639 52 GLN C O 1
ATOM 2277 N N . GLU C 1 56 ? 43.97017 7.62451 -104.75964 1.000 47.25064 53 GLU C N 1
ATOM 2278 C CA . GLU C 1 56 ? 44.33964 8.58911 -105.78996 1.000 49.88820 53 GLU C CA 1
ATOM 2279 C C . GLU C 1 56 ? 45.57641 9.38997 -105.39848 1.000 49.62730 53 GLU C C 1
ATOM 2280 O O . GLU C 1 56 ? 46.42597 9.67883 -106.25594 1.000 44.71840 53 GLU C O 1
ATOM 2286 N N . ILE C 1 57 ? 45.73987 9.66566 -104.10211 1.000 44.20731 54 ILE C N 1
ATOM 2287 C CA . ILE C 1 57 ? 46.97080 10.27350 -103.60750 1.000 38.89130 54 ILE C CA 1
ATOM 2288 C C . ILE C 1 57 ? 48.15536 9.34908 -103.85240 1.000 42.91931 54 ILE C C 1
ATOM 2289 O O . ILE C 1 57 ? 49.22107 9.79121 -104.29902 1.000 47.88802 54 ILE C O 1
ATOM 2294 N N . CYS C 1 58 ? 47.97170 8.03997 -103.64766 1.000 38.32320 55 CYS C N 1
ATOM 2295 C CA . CYS C 1 58 ? 49.10902 7.15194 -103.84297 1.000 35.82583 55 CYS C CA 1
ATOM 2296 C C . CYS C 1 58 ? 49.31890 6.83922 -105.31469 1.000 42.28428 55 CYS C C 1
ATOM 2297 O O . CYS C 1 58 ? 50.46246 6.62339 -105.73816 1.000 45.06342 55 CYS C O 1
ATOM 2300 N N . ASP C 1 59 ? 48.25174 6.91269 -106.11738 1.000 41.90155 56 ASP C N 1
ATOM 2301 C CA . ASP C 1 59 ? 48.38891 6.80106 -107.56142 1.000 43.27252 56 ASP C CA 1
ATOM 2302 C C . ASP C 1 59 ? 49.20798 7.94805 -108.12106 1.000 44.59490 56 ASP C C 1
ATOM 2303 O O . ASP C 1 59 ? 50.05126 7.74243 -108.99733 1.000 43.24985 56 ASP C O 1
ATOM 2308 N N . GLU C 1 60 ? 49.02338 9.15262 -107.58869 1.000 52.63961 57 GLU C N 1
ATOM 2309 C CA . GLU C 1 60 ? 49.77104 10.27918 -108.12394 1.000 54.55016 57 GLU C CA 1
ATOM 2310 C C . GLU C 1 60 ? 51.11395 10.47811 -107.43176 1.000 58.58834 57 GLU C C 1
ATOM 2311 O O . GLU C 1 60 ? 51.98755 11.15393 -107.99005 1.000 65.14319 57 GLU C O 1
ATOM 2317 N N . TYR C 1 61 ? 51.33569 9.83896 -106.28055 1.000 54.28152 58 TYR C N 1
ATOM 2318 C CA . TYR C 1 61 ? 52.66904 9.84820 -105.69034 1.000 45.21353 58 TYR C CA 1
ATOM 2319 C C . TYR C 1 61 ? 53.58824 8.82720 -106.35311 1.000 45.94171 58 TYR C C 1
ATOM 2320 O O . TYR C 1 61 ? 54.69578 9.16722 -106.78152 1.000 48.43995 58 TYR C O 1
ATOM 2329 N N . PHE C 1 62 ? 53.14892 7.57152 -106.45946 1.000 47.69818 59 PHE C N 1
ATOM 2330 C CA . PHE C 1 62 ? 53.99206 6.54985 -107.07120 1.000 43.68142 59 PHE C CA 1
ATOM 2331 C C . PHE C 1 62 ? 53.94998 6.58333 -108.58839 1.000 42.98714 59 PHE C C 1
ATOM 2332 O O . PHE C 1 62 ? 54.94701 6.23141 -109.22850 1.000 47.72069 59 PHE C O 1
ATOM 2340 N N . GLY C 1 63 ? 52.81958 6.96966 -109.17800 1.000 43.83309 60 GLY C N 1
ATOM 2341 C CA . GLY C 1 63 ? 52.74594 7.06353 -110.62148 1.000 46.90269 60 GLY C CA 1
ATOM 2342 C C . GLY C 1 63 ? 53.63426 8.13915 -111.20940 1.000 52.01530 60 GLY C C 1
ATOM 2343 O O . GLY C 1 63 ? 54.14381 7.98134 -112.32460 1.000 47.02083 60 GLY C O 1
ATOM 2344 N N . LYS C 1 64 ? 53.83711 9.23849 -110.47535 1.000 50.86849 61 LYS C N 1
ATOM 2345 C CA . LYS C 1 64 ? 54.49372 10.43074 -111.01090 1.000 46.12938 61 LYS C CA 1
ATOM 2346 C C . LYS C 1 64 ? 53.78057 10.92806 -112.26375 1.000 55.42837 61 LYS C C 1
ATOM 2347 O O . LYS C 1 64 ? 54.41305 11.42097 -113.20188 1.000 67.14872 61 LYS C O 1
ATOM 2353 N N . GLY C 1 65 ? 52.45178 10.79061 -112.28418 1.000 47.22310 62 GLY C N 1
ATOM 2354 C CA . GLY C 1 65 ? 51.61795 11.20716 -113.39032 1.000 46.64224 62 GLY C CA 1
ATOM 2355 C C . GLY C 1 65 ? 50.96477 10.04645 -114.11587 1.000 50.80539 62 GLY C C 1
ATOM 2356 O O . GLY C 1 65 ? 49.84715 10.19388 -114.62932 1.000 60.77191 62 GLY C O 1
ATOM 2357 N N . ASP C 1 66 ? 51.63569 8.89801 -114.16157 1.000 51.34666 63 ASP C N 1
ATOM 2358 C CA . ASP C 1 66 ? 51.15682 7.71834 -114.87276 1.000 44.99806 63 ASP C CA 1
ATOM 2359 C C . ASP C 1 66 ? 50.64341 6.72373 -113.83741 1.000 50.83725 63 ASP C C 1
ATOM 2360 O O . ASP C 1 66 ? 51.43512 6.09274 -113.13174 1.000 55.19291 63 ASP C O 1
ATOM 2365 N N . ARG C 1 67 ? 49.31991 6.55405 -113.77614 1.000 47.68195 64 ARG C N 1
ATOM 2366 C CA . ARG C 1 67 ? 48.72890 5.64083 -112.80057 1.000 41.41801 64 ARG C CA 1
ATOM 2367 C C . ARG C 1 67 ? 49.20763 4.20859 -113.00664 1.000 43.06287 64 ARG C C 1
ATOM 2368 O O . ARG C 1 67 ? 49.24406 3.41761 -112.05369 1.000 40.00874 64 ARG C O 1
ATOM 2376 N N . THR C 1 68 ? 49.59909 3.86670 -114.23454 1.000 41.17678 65 THR C N 1
ATOM 2377 C CA . THR C 1 68 ? 50.11168 2.53085 -114.50708 1.000 39.42804 65 THR C CA 1
ATOM 2378 C C . THR C 1 68 ? 51.36790 2.24184 -113.69310 1.000 46.80853 65 THR C C 1
ATOM 2379 O O . THR C 1 68 ? 51.55794 1.11770 -113.21323 1.000 49.49421 65 THR C O 1
ATOM 2383 N N . LEU C 1 69 ? 52.22569 3.24844 -113.50111 1.000 42.76406 66 LEU C N 1
ATOM 2384 C CA . LEU C 1 69 ? 53.42312 3.04105 -112.69065 1.000 46.09133 66 LEU C CA 1
ATOM 2385 C C . LEU C 1 69 ? 53.06192 2.72166 -111.24483 1.000 41.02852 66 LEU C C 1
ATOM 2386 O O . LEU C 1 69 ? 53.65024 1.82124 -110.63168 1.000 41.28842 66 LEU C O 1
ATOM 2391 N N . ALA C 1 70 ? 52.06608 3.42155 -110.69715 1.000 40.41581 67 ALA C N 1
ATOM 2392 C CA . ALA C 1 70 ? 51.62647 3.14070 -109.33530 1.000 40.59585 67 ALA C CA 1
ATOM 2393 C C . ALA C 1 70 ? 51.01765 1.75008 -109.22502 1.000 38.82382 67 ALA C C 1
ATOM 2394 O O . ALA C 1 70 ? 51.26812 1.03508 -108.24775 1.000 34.86743 67 ALA C O 1
ATOM 2396 N N . ARG C 1 71 ? 50.22291 1.34494 -110.21938 1.000 41.21734 68 ARG C N 1
ATOM 2397 C CA . ARG C 1 71 ? 49.60185 0.02395 -110.16461 1.000 38.91010 68 ARG C CA 1
ATOM 2398 C C . ARG C 1 71 ? 50.64855 -1.08012 -110.27322 1.000 36.92187 68 ARG C C 1
ATOM 2399 O O . ARG C 1 71 ? 50.56285 -2.10158 -109.57518 1.000 38.57894 68 ARG C O 1
ATOM 2407 N N . LEU C 1 72 ? 51.65178 -0.88757 -111.13340 1.000 34.66502 69 LEU C N 1
ATOM 2408 C CA . LEU C 1 72 ? 52.75391 -1.83900 -111.20499 1.000 37.34359 69 LEU C CA 1
ATOM 2409 C C . LEU C 1 72 ? 53.52799 -1.89122 -109.89570 1.000 35.28030 69 LEU C C 1
ATOM 2410 O O . LEU C 1 72 ? 53.99619 -2.96198 -109.49340 1.000 30.96794 69 LEU C O 1
ATOM 2415 N N . SER C 1 73 ? 53.64235 -0.75961 -109.19741 1.000 38.95495 70 SER C N 1
ATOM 2416 C CA . SER C 1 73 ? 54.36470 -0.76748 -107.93002 1.000 37.27334 70 SER C CA 1
ATOM 2417 C C . SER C 1 73 ? 53.56595 -1.47317 -106.84356 1.000 36.19486 70 SER C C 1
ATOM 2418 O O . SER C 1 73 ? 54.13846 -2.19625 -106.01625 1.000 30.37836 70 SER C O 1
ATOM 2421 N N . TYR C 1 74 ? 52.24182 -1.29497 -106.84575 1.000 41.50468 71 TYR C N 1
ATOM 2422 C CA . TYR C 1 74 ? 51.39253 -2.05641 -105.93428 1.000 34.49223 71 TYR C CA 1
ATOM 2423 C C . TYR C 1 74 ? 51.54463 -3.54879 -106.18084 1.000 35.12523 71 TYR C C 1
ATOM 2424 O O . TYR C 1 74 ? 51.70314 -4.33557 -105.23935 1.000 35.33615 71 TYR C O 1
ATOM 2433 N N . ALA C 1 75 ? 51.49619 -3.95642 -107.45217 1.000 33.83877 72 ALA C N 1
ATOM 2434 C CA . ALA C 1 75 ? 51.63027 -5.37249 -107.76793 1.000 29.04261 72 ALA C CA 1
ATOM 2435 C C . ALA C 1 75 ? 53.01064 -5.90252 -107.40469 1.000 37.07893 72 ALA C C 1
ATOM 2436 O O . ALA C 1 75 ? 53.14467 -7.07680 -107.04483 1.000 43.24496 72 ALA C O 1
ATOM 2438 N N . GLY C 1 76 ? 54.03984 -5.05760 -107.47134 1.000 43.53115 73 GLY C N 1
ATOM 2439 C CA . GLY C 1 76 ? 55.39268 -5.49678 -107.19511 1.000 32.19275 73 GLY C CA 1
ATOM 2440 C C . GLY C 1 76 ? 55.87041 -5.33645 -105.77387 1.000 35.28471 73 GLY C C 1
ATOM 2441 O O . GLY C 1 76 ? 56.91599 -5.88980 -105.42444 1.000 38.66362 73 GLY C O 1
ATOM 2442 N N . GLY C 1 77 ? 55.13042 -4.61719 -104.93191 1.000 39.45220 74 GLY C N 1
ATOM 2443 C CA . GLY C 1 77 ? 55.55034 -4.44576 -103.55432 1.000 39.14971 74 GLY C CA 1
ATOM 2444 C C . GLY C 1 77 ? 56.70278 -3.48974 -103.34401 1.000 36.28352 74 GLY C C 1
ATOM 2445 O O . GLY C 1 77 ? 57.35373 -3.54087 -102.29706 1.000 34.67466 74 GLY C O 1
ATOM 2446 N N . GLN C 1 78 ? 56.98649 -2.62636 -104.31594 1.000 39.20367 75 GLN C N 1
ATOM 2447 C CA . GLN C 1 78 ? 58.08078 -1.67284 -104.20271 1.000 40.44376 75 GLN C CA 1
ATOM 2448 C C . GLN C 1 78 ? 57.79988 -0.50090 -105.12767 1.000 41.75390 75 GLN C C 1
ATOM 2449 O O . GLN C 1 78 ? 57.10928 -0.64805 -106.13782 1.000 42.95084 75 GLN C O 1
ATOM 2455 N N . ALA C 1 79 ? 58.34175 0.66200 -104.77063 1.000 46.84150 76 ALA C N 1
ATOM 2456 C CA . ALA C 1 79 ? 58.14443 1.88056 -105.55134 1.000 44.74879 76 ALA C CA 1
ATOM 2457 C C . ALA C 1 79 ? 59.05046 1.84460 -106.77870 1.000 42.04818 76 ALA C C 1
ATOM 2458 O O . ALA C 1 79 ? 60.27071 1.99978 -106.66289 1.000 48.87011 76 ALA C O 1
ATOM 2460 N N . TYR C 1 80 ? 58.46314 1.62198 -107.95191 1.000 40.96349 77 TYR C N 1
ATOM 2461 C CA . TYR C 1 80 ? 59.22986 1.62561 -109.18794 1.000 40.82382 77 TYR C CA 1
ATOM 2462 C C . TYR C 1 80 ? 59.40458 3.04745 -109.71302 1.000 45.87894 77 TYR C C 1
ATOM 2463 O O . TYR C 1 80 ? 58.61737 3.95181 -109.41595 1.000 44.68328 77 TYR C O 1
ATOM 2472 N N . ASP C 1 81 ? 60.45638 3.23339 -110.51187 1.000 50.23372 78 ASP C N 1
ATOM 2473 C CA . ASP C 1 81 ? 60.78044 4.52529 -111.10922 1.000 52.64567 78 ASP C CA 1
ATOM 2474 C C . ASP C 1 81 ? 60.25920 4.67799 -112.53065 1.000 47.92008 78 ASP C C 1
ATOM 2475 O O . ASP C 1 81 ? 59.85081 5.77743 -112.91890 1.000 46.92050 78 ASP C O 1
ATOM 2480 N N . SER C 1 82 ? 60.25088 3.60180 -113.31172 1.000 47.06657 79 SER C N 1
ATOM 2481 C CA . SER C 1 82 ? 59.83009 3.67614 -114.70264 1.000 50.33363 79 SER C CA 1
ATOM 2482 C C . SER C 1 82 ? 59.42725 2.28782 -115.17053 1.000 59.42126 79 SER C C 1
ATOM 2483 O O . SER C 1 82 ? 59.66781 1.28326 -114.49474 1.000 49.34695 79 SER C O 1
ATOM 2486 N N . TYR C 1 83 ? 58.81930 2.24735 -116.35272 1.000 60.57498 80 TYR C N 1
ATOM 2487 C CA . TYR C 1 83 ? 58.41687 0.98847 -116.95247 1.000 52.68468 80 TYR C CA 1
ATOM 2488 C C . TYR C 1 83 ? 58.34356 1.15795 -118.46013 1.000 52.31661 80 TYR C C 1
ATOM 2489 O O . TYR C 1 83 ? 58.22737 2.26725 -118.98709 1.000 56.36163 80 TYR C O 1
ATOM 2498 N N . THR C 1 84 ? 58.39327 0.02803 -119.14087 1.000 52.33768 81 THR C N 1
ATOM 2499 C CA . THR C 1 84 ? 58.14582 -0.05811 -120.56388 1.000 56.05421 81 THR C CA 1
ATOM 2500 C C . THR C 1 84 ? 57.07866 -1.11448 -120.77196 1.000 55.35859 81 THR C C 1
ATOM 2501 O O . THR C 1 84 ? 56.95692 -2.06076 -119.98883 1.000 51.77834 81 THR C O 1
ATOM 2505 N N . GLU C 1 85 ? 56.30868 -0.95803 -121.83166 1.000 57.87761 82 GLU C N 1
ATOM 2506 C CA . GLU C 1 85 ? 55.28318 -1.93716 -122.13357 1.000 56.24474 82 GLU C CA 1
ATOM 2507 C C . GLU C 1 85 ? 55.49253 -2.42256 -123.55339 1.000 59.12829 82 GLU C C 1
ATOM 2508 O O . GLU C 1 85 ? 55.69795 -1.61723 -124.47244 1.000 72.61137 82 GLU C O 1
ATOM 2514 N N . GLU C 1 86 ? 55.40724 -3.74271 -123.71803 1.000 56.58161 83 GLU C N 1
ATOM 2515 C CA . GLU C 1 86 ? 55.42322 -4.35178 -125.03096 1.000 62.03082 83 GLU C CA 1
ATOM 2516 C C . GLU C 1 86 ? 54.63305 -5.64390 -124.95083 1.000 68.92977 83 GLU C C 1
ATOM 2517 O O . GLU C 1 86 ? 54.81012 -6.46780 -124.04307 1.000 70.19672 83 GLU C O 1
ATOM 2523 N N . ASP C 1 87 ? 53.71085 -5.74447 -125.90374 1.000 70.00194 84 ASP C N 1
ATOM 2524 C CA . ASP C 1 87 ? 52.84975 -6.88833 -126.25587 1.000 69.65077 84 ASP C CA 1
ATOM 2525 C C . ASP C 1 87 ? 51.88760 -7.21494 -125.09536 1.000 63.17243 84 ASP C C 1
ATOM 2526 O O . ASP C 1 87 ? 51.40505 -8.33816 -124.95483 1.000 59.59252 84 ASP C O 1
ATOM 2531 N N . GLY C 1 88 ? 51.60892 -6.26520 -124.19794 1.000 63.41711 85 GLY C N 1
ATOM 2532 C CA . GLY C 1 88 ? 50.80694 -6.52216 -123.01069 1.000 59.03614 85 GLY C CA 1
ATOM 2533 C C . GLY C 1 88 ? 51.61672 -6.92134 -121.80846 1.000 53.02446 85 GLY C C 1
ATOM 2534 O O . GLY C 1 88 ? 51.02704 -7.18723 -120.76208 1.000 52.46667 85 GLY C O 1
ATOM 2535 N N . VAL C 1 89 ? 52.94377 -6.99399 -121.93788 1.000 53.17868 86 VAL C N 1
ATOM 2536 C CA . VAL C 1 89 ? 53.85798 -7.32829 -120.84750 1.000 51.61124 86 VAL C CA 1
ATOM 2537 C C . VAL C 1 89 ? 54.56098 -6.05248 -120.41072 1.000 50.30839 86 VAL C C 1
ATOM 2538 O O . VAL C 1 89 ? 55.08136 -5.30802 -121.25072 1.000 54.38962 86 VAL C O 1
ATOM 2542 N N . TYR C 1 90 ? 54.57436 -5.80415 -119.10213 1.000 46.63904 87 TYR C N 1
ATOM 2543 C CA . TYR C 1 90 ? 55.11519 -4.58596 -118.51204 1.000 40.69725 87 TYR C CA 1
ATOM 2544 C C . TYR C 1 90 ? 56.41113 -4.91627 -117.78460 1.000 42.42868 87 TYR C C 1
ATOM 2545 O O . TYR C 1 90 ? 56.41355 -5.74517 -116.86914 1.000 46.65143 87 TYR C O 1
ATOM 2554 N N . THR C 1 91 ? 57.50145 -4.26307 -118.18518 1.000 42.36276 88 THR C N 1
ATOM 2555 C CA . THR C 1 91 ? 58.81798 -4.44312 -117.58339 1.000 46.01051 88 THR C CA 1
ATOM 2556 C C . THR C 1 91 ? 59.19288 -3.16763 -116.83930 1.000 47.40974 88 THR C C 1
ATOM 2557 O O . THR C 1 91 ? 59.24390 -2.09303 -117.44221 1.000 55.06868 88 THR C O 1
ATOM 2561 N N . THR C 1 92 ? 59.48535 -3.28394 -115.54543 1.000 38.14628 89 THR C N 1
ATOM 2562 C CA . THR C 1 92 ? 59.83612 -2.10471 -114.77014 1.000 42.14665 89 THR C CA 1
ATOM 2563 C C . THR C 1 92 ? 61.33960 -1.84883 -114.85614 1.000 46.36345 89 THR C C 1
ATOM 2564 O O . THR C 1 92 ? 62.08346 -2.57523 -115.52073 1.000 43.10047 89 THR C O 1
ATOM 2568 N N . ASN C 1 93 ? 61.79874 -0.80151 -114.16152 1.000 49.08406 90 ASN C N 1
ATOM 2569 C CA . ASN C 1 93 ? 63.20203 -0.41171 -114.25130 1.000 43.54171 90 ASN C CA 1
ATOM 2570 C C . ASN C 1 93 ? 64.12439 -1.41328 -113.57236 1.000 45.27998 90 ASN C C 1
ATOM 2571 O O . ASN C 1 93 ? 65.30973 -1.47429 -113.91582 1.000 55.01052 90 ASN C O 1
ATOM 2576 N N . THR C 1 94 ? 63.61690 -2.19425 -112.62094 1.000 46.81787 91 THR C N 1
ATOM 2577 C CA . THR C 1 94 ? 64.41205 -3.24732 -112.00295 1.000 44.55751 91 THR C CA 1
ATOM 2578 C C . THR C 1 94 ? 64.37436 -4.54810 -112.79475 1.000 44.99771 91 THR C C 1
ATOM 2579 O O . THR C 1 94 ? 64.96061 -5.54108 -112.35276 1.000 55.03517 91 THR C O 1
ATOM 2583 N N . GLY C 1 95 ? 63.70745 -4.56443 -113.95325 1.000 45.39438 92 GLY C N 1
ATOM 2584 C CA . GLY C 1 95 ? 63.57512 -5.75451 -114.76914 1.000 42.85142 92 GLY C CA 1
ATOM 2585 C C . GLY C 1 95 ? 62.39943 -6.65234 -114.43989 1.000 49.28865 92 GLY C C 1
ATOM 2586 O O . GLY C 1 95 ? 62.14266 -7.60120 -115.19055 1.000 47.28696 92 GLY C O 1
ATOM 2587 N N . ASP C 1 96 ? 61.67195 -6.38082 -113.35860 1.000 51.76605 93 ASP C N 1
ATOM 2588 C CA . ASP C 1 96 ? 60.51053 -7.18657 -113.00341 1.000 44.12203 93 ASP C CA 1
ATOM 2589 C C . ASP C 1 96 ? 59.41027 -7.04610 -114.05367 1.000 43.91841 93 ASP C C 1
ATOM 2590 O O . ASP C 1 96 ? 59.10326 -5.94209 -114.51185 1.000 38.72403 93 ASP C O 1
ATOM 2595 N N . GLN C 1 97 ? 58.81427 -8.17548 -114.43507 1.000 48.04552 94 GLN C N 1
ATOM 2596 C CA . GLN C 1 97 ? 57.77948 -8.21089 -115.45995 1.000 43.73762 94 GLN C CA 1
ATOM 2597 C C . GLN C 1 97 ? 56.39516 -8.36208 -114.83972 1.000 42.59376 94 GLN C C 1
ATOM 2598 O O . GLN C 1 97 ? 56.22960 -8.97540 -113.78219 1.000 43.37760 94 GLN C O 1
ATOM 2604 N N . PHE C 1 98 ? 55.40117 -7.76941 -115.50391 1.000 44.35059 95 PHE C N 1
ATOM 2605 C CA . PHE C 1 98 ? 54.01175 -7.82669 -115.07104 1.000 40.27494 95 PHE C CA 1
ATOM 2606 C C . PHE C 1 98 ? 53.09753 -7.94191 -116.28424 1.000 38.78490 95 PHE C C 1
ATOM 2607 O O . PHE C 1 98 ? 53.45277 -7.53269 -117.39317 1.000 37.75413 95 PHE C O 1
ATOM 2615 N N . VAL C 1 99 ? 51.91250 -8.51020 -116.05982 1.000 37.85341 96 VAL C N 1
ATOM 2616 C CA . VAL C 1 99 ? 50.83590 -8.52522 -117.04194 1.000 38.41956 96 VAL C CA 1
ATOM 2617 C C . VAL C 1 99 ? 49.57340 -8.01127 -116.36442 1.000 38.06780 96 VAL C C 1
ATOM 2618 O O . VAL C 1 99 ? 49.53347 -7.79847 -115.15334 1.000 38.20229 96 VAL C O 1
ATOM 2622 N N . GLU C 1 100 ? 48.53761 -7.80059 -117.16916 1.000 38.46230 97 GLU C N 1
ATOM 2623 C CA . GLU C 1 100 ? 47.25003 -7.38851 -116.62889 1.000 36.30974 97 GLU C CA 1
ATOM 2624 C C . GLU C 1 100 ? 46.65335 -8.52442 -115.80685 1.000 38.42079 97 GLU C C 1
ATOM 2625 O O . GLU C 1 100 ? 46.69978 -9.68835 -116.20795 1.000 47.04340 97 GLU C O 1
ATOM 2631 N N . HIS C 1 101 ? 46.09940 -8.18785 -114.64612 1.000 40.92837 98 HIS C N 1
ATOM 2632 C CA . HIS C 1 101 ? 45.53248 -9.20625 -113.76978 1.000 39.32021 98 HIS C CA 1
ATOM 2633 C C . HIS C 1 101 ? 44.30755 -9.85129 -114.40970 1.000 38.86410 98 HIS C C 1
ATOM 2634 O O . HIS C 1 101 ? 43.61262 -9.24271 -115.22859 1.000 40.89214 98 HIS C O 1
ATOM 2641 N N . SER C 1 102 ? 44.03509 -11.09749 -114.01058 1.000 39.15541 99 SER C N 1
ATOM 2642 C CA . SER C 1 102 ? 42.92063 -11.83519 -114.59539 1.000 36.64584 99 SER C CA 1
ATOM 2643 C C . SER C 1 102 ? 41.57259 -11.21203 -114.26258 1.000 37.80318 99 SER C C 1
ATOM 2644 O O . SER C 1 102 ? 40.61624 -11.39809 -115.02165 1.000 48.37959 99 SER C O 1
ATOM 2647 N N . TYR C 1 103 ? 41.47552 -10.48339 -113.15482 1.000 33.07361 100 TYR C N 1
ATOM 2648 C CA . TYR C 1 103 ? 40.23137 -9.85867 -112.72759 1.000 34.59327 100 TYR C CA 1
ATOM 2649 C C . TYR C 1 103 ? 40.03901 -8.45665 -113.29015 1.000 41.43914 100 TYR C C 1
ATOM 2650 O O . TYR C 1 103 ? 39.01891 -7.82394 -112.99286 1.000 41.99031 100 TYR C O 1
ATOM 2659 N N . ALA C 1 104 ? 40.98590 -7.96050 -114.09128 1.000 43.69666 101 ALA C N 1
ATOM 2660 C CA . ALA C 1 104 ? 41.00176 -6.54341 -114.44844 1.000 38.24749 101 ALA C CA 1
ATOM 2661 C C . ALA C 1 104 ? 39.76348 -6.13883 -115.24298 1.000 38.27456 101 ALA C C 1
ATOM 2662 O O . ALA C 1 104 ? 39.08596 -5.16383 -114.89829 1.000 41.18206 101 ALA C O 1
ATOM 2664 N N . ASP C 1 105 ? 39.43619 -6.88566 -116.29977 1.000 35.88447 102 ASP C N 1
ATOM 2665 C CA . ASP C 1 105 ? 38.32001 -6.48765 -117.15119 1.000 42.87651 102 ASP C CA 1
ATOM 2666 C C . ASP C 1 105 ? 36.97491 -6.66014 -116.46184 1.000 45.63967 102 ASP C C 1
ATOM 2667 O O . ASP C 1 105 ? 35.99896 -6.01232 -116.85742 1.000 56.31344 102 ASP C O 1
ATOM 2672 N N . TYR C 1 106 ? 36.90218 -7.51213 -115.44477 1.000 39.28182 103 TYR C N 1
ATOM 2673 C CA . TYR C 1 106 ? 35.65250 -7.77522 -114.74542 1.000 40.27296 103 TYR C CA 1
ATOM 2674 C C . TYR C 1 106 ? 35.43793 -6.81904 -113.57677 1.000 36.99000 103 TYR C C 1
ATOM 2675 O O . TYR C 1 106 ? 34.31013 -6.37315 -113.34423 1.000 33.21749 103 TYR C O 1
ATOM 2684 N N . TYR C 1 107 ? 36.49872 -6.47516 -112.84511 1.000 40.96401 104 TYR C N 1
ATOM 2685 C CA . TYR C 1 107 ? 36.39841 -5.43296 -111.83069 1.000 34.28197 104 TYR C CA 1
ATOM 2686 C C . TYR C 1 107 ? 36.43535 -4.03230 -112.42530 1.000 39.12403 104 TYR C C 1
ATOM 2687 O O . TYR C 1 107 ? 36.08858 -3.07250 -111.72527 1.000 30.39203 104 TYR C O 1
ATOM 2696 N N . ASN C 1 108 ? 36.80699 -3.90578 -113.69890 1.000 43.06140 105 ASN C N 1
ATOM 2697 C CA . ASN C 1 108 ? 37.12846 -2.62270 -114.32180 1.000 44.02707 105 ASN C CA 1
ATOM 2698 C C . ASN C 1 108 ? 38.03437 -1.79109 -113.41632 1.000 41.31869 105 ASN C C 1
ATOM 2699 O O . ASN C 1 108 ? 37.77217 -0.62426 -113.11936 1.000 41.27421 105 ASN C O 1
ATOM 2704 N N . VAL C 1 109 ? 39.11795 -2.42531 -112.96958 1.000 35.07787 106 VAL C N 1
ATOM 2705 C CA . VAL C 1 109 ? 40.16804 -1.78870 -112.18558 1.000 32.38189 106 VAL C CA 1
ATOM 2706 C C . VAL C 1 109 ? 41.50495 -2.11418 -112.83466 1.000 38.54317 106 VAL C C 1
ATOM 2707 O O . VAL C 1 109 ? 41.71423 -3.23752 -113.30510 1.000 42.44904 106 VAL C O 1
ATOM 2711 N N . GLU C 1 110 ? 42.41388 -1.14053 -112.85507 1.000 39.12925 107 GLU C N 1
ATOM 2712 C CA . GLU C 1 110 ? 43.76711 -1.38339 -113.35007 1.000 31.20033 107 GLU C CA 1
ATOM 2713 C C . GLU C 1 110 ? 44.54166 -2.11188 -112.25758 1.000 39.43759 107 GLU C C 1
ATOM 2714 O O . GLU C 1 110 ? 45.01642 -1.49815 -111.29751 1.000 39.52931 107 GLU C O 1
ATOM 2720 N N . VAL C 1 111 ? 44.66867 -3.43176 -112.40848 1.000 36.27876 108 VAL C N 1
ATOM 2721 C CA . VAL C 1 111 ? 45.39300 -4.29206 -111.48103 1.000 32.85230 108 VAL C CA 1
ATOM 2722 C C . VAL C 1 111 ? 46.37368 -5.12935 -112.28566 1.000 33.78391 108 VAL C C 1
ATOM 2723 O O . VAL C 1 111 ? 46.15628 -5.39715 -113.47083 1.000 39.15639 108 VAL C O 1
ATOM 2727 N N . TYR C 1 112 ? 47.45541 -5.55688 -111.63899 1.000 33.41179 109 TYR C N 1
ATOM 2728 C CA . TYR C 1 112 ? 48.51275 -6.26167 -112.34503 1.000 30.63555 109 TYR C CA 1
ATOM 2729 C C . TYR C 1 112 ? 48.94015 -7.51100 -111.58811 1.000 32.66756 109 TYR C C 1
ATOM 2730 O O . TYR C 1 112 ? 48.80212 -7.60551 -110.36427 1.000 29.93795 109 TYR C O 1
ATOM 2739 N N . CYS C 1 113 ? 49.44803 -8.47231 -112.35865 1.000 41.57178 110 CYS C N 1
ATOM 2740 C CA . CYS C 1 113 ? 49.93263 -9.76353 -111.89206 1.000 39.72123 110 CYS C CA 1
ATOM 2741 C C . CYS C 1 113 ? 51.41577 -9.83894 -112.22286 1.000 36.77749 110 CYS C C 1
ATOM 2742 O O . CYS C 1 113 ? 51.81658 -9.45992 -113.32753 1.000 41.36795 110 CYS C O 1
ATOM 2745 N N . LYS C 1 114 ? 52.23817 -10.30787 -111.28579 1.000 32.71718 111 LYS C N 1
ATOM 2746 C CA . LYS C 1 114 ? 53.67685 -10.33639 -111.55710 1.000 38.77827 111 LYS C CA 1
ATOM 2747 C C . LYS C 1 114 ? 54.00061 -11.55005 -112.42418 1.000 41.08961 111 LYS C C 1
ATOM 2748 O O . LYS C 1 114 ? 54.17800 -12.66331 -111.92636 1.000 49.92679 111 LYS C O 1
ATOM 2754 N N . ALA C 1 115 ? 54.06199 -11.32972 -113.73777 1.000 45.21552 112 ALA C N 1
ATOM 2755 C CA . ALA C 1 115 ? 54.39311 -12.37148 -114.71384 1.000 47.92572 112 ALA C CA 1
ATOM 2756 C C . ALA C 1 115 ? 55.90343 -12.43018 -114.95698 1.000 48.22027 112 ALA C C 1
ATOM 2757 O O . ALA C 1 115 ? 56.40261 -12.14071 -116.04650 1.000 44.40997 112 ALA C O 1
ATOM 2759 N N . ASP C 1 116 ? 56.63733 -12.83730 -113.92189 1.000 46.46625 113 ASP C N 1
ATOM 2760 C CA . ASP C 1 116 ? 58.09023 -12.90195 -114.05384 1.000 41.83365 113 ASP C CA 1
ATOM 2761 C C . ASP C 1 116 ? 58.57083 -14.01448 -114.98183 1.000 44.72443 113 ASP C C 1
ATOM 2762 O O . ASP C 1 116 ? 59.78043 -14.10513 -115.22045 1.000 49.10696 113 ASP C O 1
ATOM 2767 N N . LEU C 1 117 ? 57.68245 -14.85749 -115.51208 1.000 47.18198 114 LEU C N 1
ATOM 2768 C CA . LEU C 1 117 ? 58.09938 -16.01009 -116.29998 1.000 43.22106 114 LEU C CA 1
ATOM 2769 C C . LEU C 1 117 ? 57.59228 -15.99082 -117.73653 1.000 45.02123 114 LEU C C 1
ATOM 2770 O O . LEU C 1 117 ? 57.81099 -16.96579 -118.46667 1.000 38.80167 114 LEU C O 1
ATOM 2775 N N . VAL C 1 118 ? 56.92775 -14.92381 -118.16569 1.000 45.62383 115 VAL C N 1
ATOM 2776 C CA . VAL C 1 118 ? 56.52352 -14.79747 -119.55911 1.000 42.76533 115 VAL C CA 1
ATOM 2777 C C . VAL C 1 118 ? 57.64289 -14.13036 -120.34579 1.000 45.61121 115 VAL C C 1
ATOM 2778 O O . VAL C 1 118 ? 57.95653 -14.53915 -121.46107 1.000 60.04076 115 VAL C O 1
ATOM 2782 N N . ALA D 1 1 ? 54.75719 -6.76082 -93.02968 1.000 32.38603 -2 ALA D N 1
ATOM 2783 C CA . ALA D 1 1 ? 53.67087 -7.62005 -92.57538 1.000 47.12705 -2 ALA D CA 1
ATOM 2784 C C . ALA D 1 1 ? 53.77940 -7.86390 -91.07616 1.000 65.20059 -2 ALA D C 1
ATOM 2785 O O . ALA D 1 1 ? 54.40617 -7.07583 -90.36198 1.000 63.98663 -2 ALA D O 1
ATOM 2787 N N . GLY D 1 2 ? 53.16629 -8.95467 -90.60313 1.000 46.16993 -1 GLY D N 1
ATOM 2788 C CA . GLY D 1 2 ? 53.35540 -9.42760 -89.24768 1.000 41.33322 -1 GLY D CA 1
ATOM 2789 C C . GLY D 1 2 ? 52.28565 -9.02101 -88.25736 1.000 56.02828 -1 GLY D C 1
ATOM 2790 O O . GLY D 1 2 ? 52.25824 -9.57007 -87.14968 1.000 61.18378 -1 GLY D O 1
ATOM 2791 N N . SER D 1 3 ? 51.41629 -8.07392 -88.60559 1.000 58.29985 0 SER D N 1
ATOM 2792 C CA . SER D 1 3 ? 50.24025 -7.75528 -87.79423 1.000 50.25586 0 SER D CA 1
ATOM 2793 C C . SER D 1 3 ? 48.98929 -8.41657 -88.35862 1.000 56.63596 0 SER D C 1
ATOM 2794 O O . SER D 1 3 ? 47.90489 -7.82439 -88.43738 1.000 41.33699 0 SER D O 1
ATOM 2797 N N . MET D 1 4 ? 49.14991 -9.65758 -88.78639 1.000 56.34968 1 MET D N 1
ATOM 2798 C CA . MET D 1 4 ? 48.04672 -10.54277 -89.09828 1.000 37.93649 1 MET D CA 1
ATOM 2799 C C . MET D 1 4 ? 47.58638 -11.19787 -87.80838 1.000 43.23257 1 MET D C 1
ATOM 2800 O O . MET D 1 4 ? 48.41096 -11.69904 -87.03750 1.000 36.10552 1 MET D O 1
ATOM 2805 N N . LYS D 1 5 ? 46.27555 -11.22359 -87.58981 1.000 42.71752 2 LYS D N 1
ATOM 2806 C CA . LYS D 1 5 ? 45.77997 -11.68604 -86.30526 1.000 37.93695 2 LYS D CA 1
ATOM 2807 C C . LYS D 1 5 ? 45.40370 -13.15247 -86.38559 1.000 37.53274 2 LYS D C 1
ATOM 2808 O O . LYS D 1 5 ? 45.74160 -13.93078 -85.48716 1.000 41.60753 2 LYS D O 1
ATOM 2814 N N . LEU D 1 6 ? 44.68392 -13.53867 -87.43386 1.000 40.99811 3 LEU D N 1
ATOM 2815 C CA . LEU D 1 6 ? 44.45499 -14.93892 -87.75589 1.000 36.23937 3 LEU D CA 1
ATOM 2816 C C . LEU D 1 6 ? 45.45855 -15.40772 -88.79986 1.000 31.56985 3 LEU D C 1
ATOM 2817 O O . LEU D 1 6 ? 45.55813 -14.81685 -89.87902 1.000 36.51727 3 LEU D O 1
ATOM 2822 N N . LEU D 1 7 ? 46.22995 -16.42808 -88.46134 1.000 38.26987 4 LEU D N 1
ATOM 2823 C CA . LEU D 1 7 ? 47.14127 -17.07922 -89.39616 1.000 31.26797 4 LEU D CA 1
ATOM 2824 C C . LEU D 1 7 ? 46.72341 -18.54489 -89.51324 1.000 33.51073 4 LEU D C 1
ATOM 2825 O O . LEU D 1 7 ? 47.42709 -19.41368 -88.99694 1.000 30.62279 4 LEU D O 1
ATOM 2830 N N . ASN D 1 8 ? 45.56412 -18.81470 -90.12672 1.000 34.01035 5 ASN D N 1
ATOM 2831 C CA . ASN D 1 8 ? 45.12838 -20.19477 -90.32722 1.000 31.85046 5 ASN D CA 1
ATOM 2832 C C . ASN D 1 8 ? 46.23995 -20.97444 -91.01304 1.000 33.64285 5 ASN D C 1
ATOM 2833 O O . ASN D 1 8 ? 46.76681 -20.53817 -92.03476 1.000 43.26163 5 ASN D O 1
ATOM 2838 N N . ILE D 1 9 ? 46.55580 -22.15565 -90.49028 1.000 30.45337 6 ILE D N 1
ATOM 2839 C CA . ILE D 1 9 ? 47.71674 -22.90866 -90.94806 1.000 29.17617 6 ILE D CA 1
ATOM 2840 C C . ILE D 1 9 ? 47.33781 -24.36344 -91.16122 1.000 32.04720 6 ILE D C 1
ATOM 2841 O O . ILE D 1 9 ? 46.77143 -25.00515 -90.26978 1.000 34.46783 6 ILE D O 1
ATOM 2846 N N . LYS D 1 10 ? 47.70057 -24.88875 -92.32575 1.000 31.20499 7 LYS D N 1
ATOM 2847 C CA . LYS D 1 10 ? 47.45249 -26.26999 -92.69905 1.000 28.62299 7 LYS D CA 1
ATOM 2848 C C . LYS D 1 10 ? 48.69739 -26.79916 -93.39752 1.000 28.17925 7 LYS D C 1
ATOM 2849 O O . LYS D 1 10 ? 49.49476 -26.03565 -93.94573 1.000 26.82626 7 LYS D O 1
ATOM 2855 N N . ILE D 1 11 ? 48.86114 -28.11741 -93.37482 1.000 30.19016 8 ILE D N 1
ATOM 2856 C CA . ILE D 1 11 ? 50.05241 -28.77221 -93.89732 1.000 27.36567 8 ILE D CA 1
ATOM 2857 C C . ILE D 1 11 ? 49.61586 -29.68203 -95.03381 1.000 30.55378 8 ILE D C 1
ATOM 2858 O O . ILE D 1 11 ? 48.63032 -30.41931 -94.90716 1.000 33.38313 8 ILE D O 1
ATOM 2863 N N . ASN D 1 12 ? 50.35436 -29.63521 -96.13347 1.000 32.58779 9 ASN D N 1
ATOM 2864 C CA . ASN D 1 12 ? 50.13187 -30.49371 -97.28986 1.000 36.02935 9 ASN D CA 1
ATOM 2865 C C . ASN D 1 12 ? 51.41890 -31.25157 -97.58391 1.000 39.13412 9 ASN D C 1
ATOM 2866 O O . ASN D 1 12 ? 52.39983 -31.13308 -96.84286 1.000 42.53469 9 ASN D O 1
ATOM 2871 N N . GLU D 1 13 ? 51.45267 -32.02741 -98.67427 1.000 43.02631 10 GLU D N 1
ATOM 2872 C CA . GLU D 1 13 ? 52.73971 -32.67633 -98.86395 1.000 49.76612 10 GLU D CA 1
ATOM 2873 C C . GLU D 1 13 ? 53.81146 -31.84607 -99.51012 1.000 42.54052 10 GLU D C 1
ATOM 2874 O O . GLU D 1 13 ? 54.90586 -32.37828 -99.68694 1.000 60.51352 10 GLU D O 1
ATOM 2880 N N . PHE D 1 14 ? 53.54832 -30.65241 -99.96323 1.000 37.06820 11 PHE D N 1
ATOM 2881 C CA . PHE D 1 14 ? 54.69531 -29.94021 -100.50443 1.000 43.05138 11 PHE D CA 1
ATOM 2882 C C . PHE D 1 14 ? 54.77913 -28.49740 -100.02602 1.000 41.34845 11 PHE D C 1
ATOM 2883 O O . PHE D 1 14 ? 55.58790 -27.72680 -100.56618 1.000 50.53153 11 PHE D O 1
ATOM 2891 N N . ALA D 1 15 ? 53.99119 -28.11262 -99.02501 1.000 38.22699 12 ALA D N 1
ATOM 2892 C CA . ALA D 1 15 ? 53.98060 -26.74296 -98.53005 1.000 32.37141 12 ALA D CA 1
ATOM 2893 C C . ALA D 1 15 ? 53.05410 -26.64954 -97.32755 1.000 32.38558 12 ALA D C 1
ATOM 2894 O O . ALA D 1 15 ? 52.15565 -27.47688 -97.13946 1.000 33.04058 12 ALA D O 1
ATOM 2896 N N . VAL D 1 16 ? 53.28720 -25.61084 -96.52735 1.000 27.11310 13 VAL D N 1
ATOM 2897 C CA . VAL D 1 16 ? 52.38358 -25.15546 -95.48068 1.000 23.90101 13 VAL D CA 1
ATOM 2898 C C . VAL D 1 16 ? 51.57230 -23.99591 -96.03821 1.000 27.98900 13 VAL D C 1
ATOM 2899 O O . VAL D 1 16 ? 52.13779 -23.02908 -96.56574 1.000 32.93088 13 VAL D O 1
ATOM 2903 N N . THR D 1 17 ? 50.25407 -24.09844 -95.95259 1.000 27.25235 14 THR D N 1
ATOM 2904 C CA . THR D 1 17 ? 49.36519 -23.03653 -96.39398 1.000 24.90728 14 THR D CA 1
ATOM 2905 C C . THR D 1 17 ? 48.84764 -22.24277 -95.20166 1.000 28.54584 14 THR D C 1
ATOM 2906 O O . THR D 1 17 ? 48.65047 -22.78161 -94.10815 1.000 31.59010 14 THR D O 1
ATOM 2910 N N . ALA D 1 18 ? 48.65541 -20.94370 -95.41819 1.000 27.58110 15 ALA D N 1
ATOM 2911 C CA . ALA D 1 18 ? 48.13007 -20.07008 -94.38006 1.000 25.81471 15 ALA D CA 1
ATOM 2912 C C . ALA D 1 18 ? 47.11323 -19.11398 -94.98838 1.000 28.17987 15 ALA D C 1
ATOM 2913 O O . ALA D 1 18 ? 47.24822 -18.67982 -96.13050 1.000 31.35720 15 ALA D O 1
ATOM 2915 N N . ASN D 1 19 ? 46.09032 -18.79347 -94.20586 1.000 27.92527 16 ASN D N 1
ATOM 2916 C CA . ASN D 1 19 ? 45.06452 -17.83137 -94.58768 1.000 27.35413 16 ASN D CA 1
ATOM 2917 C C . ASN D 1 19 ? 44.90328 -16.79006 -93.49575 1.000 33.68871 16 ASN D C 1
ATOM 2918 O O . ASN D 1 19 ? 44.77067 -17.14202 -92.31972 1.000 39.52814 16 ASN D O 1
ATOM 2923 N N . THR D 1 20 ? 44.95299 -15.51801 -93.87094 1.000 30.97016 17 THR D N 1
ATOM 2924 C CA . THR D 1 20 ? 44.82411 -14.44626 -92.89698 1.000 31.76251 17 THR D CA 1
ATOM 2925 C C . THR D 1 20 ? 43.42355 -13.84093 -92.96240 1.000 32.17856 17 THR D C 1
ATOM 2926 O O . THR D 1 20 ? 42.65740 -14.08937 -93.89570 1.000 37.94476 17 THR D O 1
ATOM 2930 N N . GLU D 1 21 ? 43.09088 -13.04306 -91.94131 1.000 32.91084 18 GLU D N 1
ATOM 2931 C CA . GLU D 1 21 ? 41.79293 -12.36900 -91.91227 1.000 30.88088 18 GLU D CA 1
ATOM 2932 C C . GLU D 1 21 ? 41.60239 -11.47150 -93.13477 1.000 33.97740 18 GLU D C 1
ATOM 2933 O O . GLU D 1 21 ? 40.49280 -11.35841 -93.66255 1.000 41.09316 18 GLU D O 1
ATOM 2939 N N . ALA D 1 22 ? 42.67024 -10.81679 -93.59694 1.000 39.00072 19 ALA D N 1
ATOM 2940 C CA . ALA D 1 22 ? 42.55586 -9.86247 -94.69581 1.000 34.31259 19 ALA D CA 1
ATOM 2941 C C . ALA D 1 22 ? 42.30989 -10.53974 -96.03835 1.000 39.92639 19 ALA D C 1
ATOM 2942 O O . ALA D 1 22 ? 42.05602 -9.84275 -97.02783 1.000 45.46374 19 ALA D O 1
ATOM 2944 N N . GLY D 1 23 ? 42.40272 -11.86840 -96.10857 1.000 34.57474 20 GLY D N 1
ATOM 2945 C CA . GLY D 1 23 ? 42.15806 -12.59066 -97.33896 1.000 33.51264 20 GLY D CA 1
ATOM 2946 C C . GLY D 1 23 ? 43.37901 -13.08046 -98.07523 1.000 30.06817 20 GLY D C 1
ATOM 2947 O O . GLY D 1 23 ? 43.22272 -13.74040 -99.10657 1.000 35.75725 20 GLY D O 1
ATOM 2948 N N . ASP D 1 24 ? 44.58231 -12.78273 -97.59331 1.000 30.90240 21 ASP D N 1
ATOM 2949 C CA . ASP D 1 24 ? 45.77219 -13.26386 -98.27603 1.000 30.70518 21 ASP D CA 1
ATOM 2950 C C . ASP D 1 24 ? 45.92189 -14.76578 -98.07895 1.000 30.66761 21 ASP D C 1
ATOM 2951 O O . ASP D 1 24 ? 45.60077 -15.30748 -97.01906 1.000 28.54929 21 ASP D O 1
ATOM 2956 N N . GLU D 1 25 ? 46.45527 -15.43505 -99.10201 1.000 33.64586 22 GLU D N 1
ATOM 2957 C CA . GLU D 1 25 ? 46.66553 -16.87951 -99.07568 1.000 29.46917 22 GLU D CA 1
ATOM 2958 C C . GLU D 1 25 ? 48.14652 -17.15420 -99.28905 1.000 31.18534 22 GLU D C 1
ATOM 2959 O O . GLU D 1 25 ? 48.67086 -16.95413 -100.39051 1.000 32.43226 22 GLU D O 1
ATOM 2965 N N . LEU D 1 26 ? 48.80102 -17.62653 -98.23257 1.000 33.61437 23 LEU D N 1
ATOM 2966 C CA . LEU D 1 26 ? 50.20967 -17.98280 -98.23294 1.000 30.19657 23 LEU D CA 1
ATOM 2967 C C . LEU D 1 26 ? 50.36944 -19.44355 -98.62740 1.000 27.24081 23 LEU D C 1
ATOM 2968 O O . LEU D 1 26 ? 49.66750 -20.31265 -98.09868 1.000 32.58662 23 LEU D O 1
ATOM 2973 N N . TYR D 1 27 ? 51.30342 -19.70864 -99.53713 1.000 25.90398 24 TYR D N 1
ATOM 2974 C CA . TYR D 1 27 ? 51.70897 -21.06723 -99.89469 1.000 28.98894 24 TYR D CA 1
ATOM 2975 C C . TYR D 1 27 ? 53.22486 -21.10885 -99.72075 1.000 30.66911 24 TYR D C 1
ATOM 2976 O O . TYR D 1 27 ? 53.96261 -20.62700 -100.58310 1.000 33.54789 24 TYR D O 1
ATOM 2985 N N . LEU D 1 28 ? 53.69836 -21.65648 -98.60490 1.000 26.37305 25 LEU D N 1
ATOM 2986 C CA . LEU D 1 28 ? 55.09778 -21.55387 -98.21334 1.000 27.63209 25 LEU D CA 1
ATOM 2987 C C . LEU D 1 28 ? 55.72783 -22.94049 -98.22297 1.000 29.57803 25 LEU D C 1
ATOM 2988 O O . LEU D 1 28 ? 55.28077 -23.82949 -97.49392 1.000 28.62303 25 LEU D O 1
ATOM 2993 N N . GLN D 1 29 ? 56.77004 -23.12201 -99.03373 1.000 34.17519 26 GLN D N 1
ATOM 2994 C CA . GLN D 1 29 ? 57.50389 -24.38876 -99.06043 1.000 33.55828 26 GLN D CA 1
ATOM 2995 C C . GLN D 1 29 ? 58.48133 -24.41081 -97.89226 1.000 32.24047 26 GLN D C 1
ATOM 2996 O O . GLN D 1 29 ? 59.64279 -24.02115 -98.01111 1.000 30.99189 26 GLN D O 1
ATOM 3002 N N . LEU D 1 30 ? 57.99225 -24.85898 -96.74130 1.000 31.96772 27 LEU D N 1
ATOM 3003 C CA . LEU D 1 30 ? 58.75217 -24.94135 -95.50548 1.000 28.78511 27 LEU D CA 1
ATOM 3004 C C . LEU D 1 30 ? 59.35915 -26.33244 -95.32872 1.000 31.24510 27 LEU D C 1
ATOM 3005 O O . LEU D 1 30 ? 58.75524 -27.33662 -95.71796 1.000 36.19380 27 LEU D O 1
ATOM 3010 N N . PRO D 1 31 ? 60.56510 -26.42685 -94.74308 1.000 39.13492 28 PRO D N 1
ATOM 3011 C CA . PRO D 1 31 ? 61.32191 -25.25224 -94.29119 1.000 39.79782 28 PRO D CA 1
ATOM 3012 C C . PRO D 1 31 ? 61.97042 -24.46865 -95.42723 1.000 37.30133 28 PRO D C 1
ATOM 3013 O O . PRO D 1 31 ? 62.11743 -24.96056 -96.54743 1.000 41.73044 28 PRO D O 1
ATOM 3017 N N . HIS D 1 32 ? 62.36602 -23.24484 -95.10574 1.000 36.80626 29 HIS D N 1
ATOM 3018 C CA . HIS D 1 32 ? 62.88013 -22.31381 -96.09658 1.000 38.64342 29 HIS D CA 1
ATOM 3019 C C . HIS D 1 32 ? 64.29805 -22.67844 -96.51035 1.000 43.70278 29 HIS D C 1
ATOM 3020 O O . HIS D 1 32 ? 65.19788 -22.77304 -95.66854 1.000 48.30090 29 HIS D O 1
ATOM 3027 N N . THR D 1 33 ? 64.47999 -22.90423 -97.80098 1.000 47.87322 30 THR D N 1
ATOM 3028 C CA . THR D 1 33 ? 65.77271 -23.08901 -98.43648 1.000 47.98881 30 THR D CA 1
ATOM 3029 C C . THR D 1 33 ? 65.81016 -22.13119 -99.61533 1.000 56.12996 30 THR D C 1
ATOM 3030 O O . THR D 1 33 ? 64.76840 -21.60815 -100.02671 1.000 55.84871 30 THR D O 1
ATOM 3034 N N . PRO D 1 34 ? 66.99328 -21.85684 -100.17207 1.000 63.78167 31 PRO D N 1
ATOM 3035 C CA . PRO D 1 34 ? 67.04176 -21.02428 -101.38729 1.000 59.93195 31 PRO D CA 1
ATOM 3036 C C . PRO D 1 34 ? 66.24026 -21.59140 -102.55031 1.000 64.80092 31 PRO D C 1
ATOM 3037 O O . PRO D 1 34 ? 65.83994 -20.82984 -103.43984 1.000 66.68796 31 PRO D O 1
ATOM 3041 N N . ASP D 1 35 ? 66.00288 -22.90268 -102.57557 1.000 57.50412 32 ASP D N 1
ATOM 3042 C CA . ASP D 1 35 ? 65.20745 -23.54476 -103.61442 1.000 56.16652 32 ASP D CA 1
ATOM 3043 C C . ASP D 1 35 ? 63.70370 -23.41989 -103.39632 1.000 55.53388 32 ASP D C 1
ATOM 3044 O O . ASP D 1 35 ? 62.93401 -23.81774 -104.27729 1.000 62.31903 32 ASP D O 1
ATOM 3049 N N . SER D 1 36 ? 63.26256 -22.89601 -102.25730 1.000 56.78104 33 SER D N 1
ATOM 3050 C CA . SER D 1 36 ? 61.83760 -22.86172 -101.96132 1.000 48.98755 33 SER D CA 1
ATOM 3051 C C . SER D 1 36 ? 61.15920 -21.77931 -102.79089 1.000 45.71985 33 SER D C 1
ATOM 3052 O O . SER D 1 36 ? 61.73828 -20.72953 -103.08079 1.000 45.29391 33 SER D O 1
ATOM 3055 N N . GLN D 1 37 ? 59.92229 -22.05344 -103.19072 1.000 46.32840 34 GLN D N 1
ATOM 3056 C CA . GLN D 1 37 ? 59.12095 -21.11557 -103.97157 1.000 44.42943 34 GLN D CA 1
ATOM 3057 C C . GLN D 1 37 ? 57.82102 -20.85638 -103.21822 1.000 38.36621 34 GLN D C 1
ATOM 3058 O O . GLN D 1 37 ? 56.91145 -21.69301 -103.21875 1.000 34.92984 34 GLN D O 1
ATOM 3064 N N . HIS D 1 38 ? 57.74229 -19.69214 -102.58361 1.000 34.56644 35 HIS D N 1
ATOM 3065 C CA . HIS D 1 38 ? 56.57996 -19.28166 -101.81460 1.000 31.30965 35 HIS D CA 1
ATOM 3066 C C . HIS D 1 38 ? 55.65798 -18.42614 -102.67527 1.000 36.16643 35 HIS D C 1
ATOM 3067 O O . HIS D 1 38 ? 56.10353 -17.72461 -103.58730 1.000 34.66072 35 HIS D O 1
ATOM 3074 N N . SER D 1 39 ? 54.36183 -18.48855 -102.37295 1.000 36.12010 36 SER D N 1
ATOM 3075 C CA . SER D 1 39 ? 53.34536 -17.79337 -103.14614 1.000 26.27701 36 SER D CA 1
ATOM 3076 C C . SER D 1 39 ? 52.42512 -17.01475 -102.21897 1.000 29.18346 36 SER D C 1
ATOM 3077 O O . SER D 1 39 ? 52.04596 -17.50722 -101.15297 1.000 29.78861 36 SER D O 1
ATOM 3080 N N . ILE D 1 40 ? 52.09933 -15.78625 -102.61858 1.000 31.13034 37 ILE D N 1
ATOM 3081 C CA . ILE D 1 40 ? 51.09060 -14.96031 -101.96163 1.000 23.75052 37 ILE D CA 1
ATOM 3082 C C . ILE D 1 40 ? 49.97857 -14.69625 -102.96903 1.000 29.83942 37 ILE D C 1
ATOM 3083 O O . ILE D 1 40 ? 50.21670 -14.09394 -104.02387 1.000 30.11793 37 ILE D O 1
ATOM 3088 N N . ASN D 1 41 ? 48.77914 -15.19146 -102.66700 1.000 33.61091 38 ASN D N 1
ATOM 3089 C CA . ASN D 1 41 ? 47.60548 -15.01210 -103.52293 1.000 27.14371 38 ASN D CA 1
ATOM 3090 C C . ASN D 1 41 ? 47.90715 -15.36629 -104.98030 1.000 33.88276 38 ASN D C 1
ATOM 3091 O O . ASN D 1 41 ? 47.67159 -14.58097 -105.90206 1.000 33.58490 38 ASN D O 1
ATOM 3096 N N . HIS D 1 42 ? 48.44355 -16.57303 -105.17598 1.000 37.77890 39 HIS D N 1
ATOM 3097 C CA . HIS D 1 42 ? 48.79580 -17.13344 -106.48288 1.000 29.38859 39 HIS D CA 1
ATOM 3098 C C . HIS D 1 42 ? 49.82332 -16.30125 -107.23776 1.000 31.11217 39 HIS D C 1
ATOM 3099 O O . HIS D 1 42 ? 49.98518 -16.47289 -108.45002 1.000 35.62284 39 HIS D O 1
ATOM 3106 N N . GLU D 1 43 ? 50.51553 -15.39087 -106.55975 1.000 32.41926 40 GLU D N 1
ATOM 3107 C CA . GLU D 1 43 ? 51.67739 -14.72090 -107.11932 1.000 31.87726 40 GLU D CA 1
ATOM 3108 C C . GLU D 1 43 ? 52.91254 -15.06555 -106.29943 1.000 31.17220 40 GLU D C 1
ATOM 3109 O O . GLU D 1 43 ? 52.80350 -15.33490 -105.10049 1.000 33.49810 40 GLU D O 1
ATOM 3115 N N . PRO D 1 44 ? 54.09177 -15.09795 -106.91552 1.000 35.48793 41 PRO D N 1
ATOM 3116 C CA . PRO D 1 44 ? 55.30231 -15.41427 -106.15023 1.000 31.12235 41 PRO D CA 1
ATOM 3117 C C . PRO D 1 44 ? 55.54347 -14.39309 -105.04573 1.000 35.57498 41 PRO D C 1
ATOM 3118 O O . PRO D 1 44 ? 55.26677 -13.20093 -105.19896 1.000 37.40739 41 PRO D O 1
ATOM 3122 N N . LEU D 1 45 ? 56.04640 -14.88653 -103.91648 1.000 36.84113 42 LEU D N 1
ATOM 3123 C CA . LEU D 1 45 ? 56.27422 -14.10024 -102.71101 1.000 35.62893 42 LEU D CA 1
ATOM 3124 C C . LEU D 1 45 ? 57.77210 -13.98747 -102.47108 1.000 40.07413 42 LEU D C 1
ATOM 3125 O O . LEU D 1 45 ? 58.47378 -15.00317 -102.41635 1.000 40.54816 42 LEU D O 1
ATOM 3130 N N . ASP D 1 46 ? 58.25550 -12.75993 -102.30963 1.000 44.24019 43 ASP D N 1
ATOM 3131 C CA . ASP D 1 46 ? 59.68199 -12.48456 -102.20623 1.000 50.88841 43 ASP D CA 1
ATOM 3132 C C . ASP D 1 46 ? 59.98362 -11.64760 -100.96651 1.000 50.12929 43 ASP D C 1
ATOM 3133 O O . ASP D 1 46 ? 60.74650 -10.67943 -101.00736 1.000 59.39693 43 ASP D O 1
ATOM 3138 N N . ASP D 1 47 ? 59.35396 -12.00083 -99.84896 1.000 43.20019 44 ASP D N 1
ATOM 3139 C CA . ASP D 1 47 ? 59.75193 -11.54800 -98.51786 1.000 40.84578 44 ASP D CA 1
ATOM 3140 C C . ASP D 1 47 ? 60.26220 -12.75294 -97.72837 1.000 40.72885 44 ASP D C 1
ATOM 3141 O O . ASP D 1 47 ? 59.50002 -13.40264 -97.01199 1.000 42.46515 44 ASP D O 1
ATOM 3146 N N . ASP D 1 48 ? 61.56575 -13.02065 -97.81347 1.000 39.51953 45 ASP D N 1
ATOM 3147 C CA . ASP D 1 48 ? 62.08621 -14.22642 -97.17417 1.000 34.56234 45 ASP D CA 1
ATOM 3148 C C . ASP D 1 48 ? 62.11113 -14.09643 -95.65510 1.000 38.90773 45 ASP D C 1
ATOM 3149 O O . ASP D 1 48 ? 61.99903 -15.10401 -94.94360 1.000 40.06236 45 ASP D O 1
ATOM 3154 N N . ASP D 1 49 ? 62.21440 -12.86908 -95.13889 1.000 40.59553 46 ASP D N 1
ATOM 3155 C CA . ASP D 1 49 ? 62.17203 -12.67410 -93.69286 1.000 41.13815 46 ASP D CA 1
ATOM 3156 C C . ASP D 1 49 ? 60.77981 -12.94112 -93.14926 1.000 43.87822 46 ASP D C 1
ATOM 3157 O O . ASP D 1 49 ? 60.62257 -13.51777 -92.06296 1.000 45.35440 46 ASP D O 1
ATOM 3162 N N . PHE D 1 50 ? 59.75577 -12.53295 -93.89436 1.000 42.97538 47 PHE D N 1
ATOM 3163 C CA . PHE D 1 50 ? 58.40036 -12.87699 -93.50016 1.000 35.09434 47 PHE D CA 1
ATOM 3164 C C . PHE D 1 50 ? 58.20912 -14.38695 -93.46960 1.000 37.50196 47 PHE D C 1
ATOM 3165 O O . PHE D 1 50 ? 57.60764 -14.92644 -92.53009 1.000 43.16495 47 PHE D O 1
ATOM 3173 N N . VAL D 1 51 ? 58.70771 -15.08712 -94.49289 1.000 35.30338 48 VAL D N 1
ATOM 3174 C CA . VAL D 1 51 ? 58.54200 -16.53549 -94.52800 1.000 37.13513 48 VAL D CA 1
ATOM 3175 C C . VAL D 1 51 ? 59.29415 -17.18320 -93.37793 1.000 36.98856 48 VAL D C 1
ATOM 3176 O O . VAL D 1 51 ? 58.82497 -18.17238 -92.80479 1.000 38.20173 48 VAL D O 1
ATOM 3180 N N . LYS D 1 52 ? 60.42444 -16.60406 -92.96299 1.000 35.19434 49 LYS D N 1
ATOM 3181 C CA . LYS D 1 52 ? 61.15783 -17.21778 -91.86067 1.000 33.10031 49 LYS D CA 1
ATOM 3182 C C . LYS D 1 52 ? 60.51375 -16.91938 -90.51235 1.000 33.30250 49 LYS D C 1
ATOM 3183 O O . LYS D 1 52 ? 60.57568 -17.75436 -89.60163 1.000 37.64897 49 LYS D O 1
ATOM 3189 N N . GLU D 1 53 ? 59.79431 -15.80299 -90.39528 1.000 35.72141 50 GLU D N 1
ATOM 3190 C CA . GLU D 1 53 ? 59.06991 -15.56177 -89.15095 1.000 37.37342 50 GLU D CA 1
ATOM 3191 C C . GLU D 1 53 ? 57.82866 -16.44209 -89.05396 1.000 35.71476 50 GLU D C 1
ATOM 3192 O O . GLU D 1 53 ? 57.51638 -16.97632 -87.97690 1.000 34.68610 50 GLU D O 1
ATOM 3198 N N . VAL D 1 54 ? 57.15405 -16.66739 -90.18487 1.000 36.15893 51 VAL D N 1
ATOM 3199 C CA . VAL D 1 54 ? 56.03803 -17.60524 -90.17369 1.000 31.94297 51 VAL D CA 1
ATOM 3200 C C . VAL D 1 54 ? 56.54997 -19.01525 -89.93055 1.000 32.07874 51 VAL D C 1
ATOM 3201 O O . VAL D 1 54 ? 55.89365 -19.81796 -89.25388 1.000 31.27797 51 VAL D O 1
ATOM 3205 N N . GLN D 1 55 ? 57.76324 -19.31367 -90.39778 1.000 36.03439 52 GLN D N 1
ATOM 3206 C CA . GLN D 1 55 ? 58.33979 -20.62566 -90.15427 1.000 33.90233 52 GLN D CA 1
ATOM 3207 C C . GLN D 1 55 ? 58.73274 -20.79019 -88.69793 1.000 33.31843 52 GLN D C 1
ATOM 3208 O O . GLN D 1 55 ? 58.68107 -21.90182 -88.16997 1.000 34.14225 52 GLN D O 1
ATOM 3214 N N . GLU D 1 56 ? 59.04034 -19.69081 -88.01117 1.000 35.79349 53 GLU D N 1
ATOM 3215 C CA . GLU D 1 56 ? 59.32778 -19.79819 -86.58483 1.000 37.32121 53 GLU D CA 1
ATOM 3216 C C . GLU D 1 56 ? 58.04167 -19.99671 -85.78814 1.000 38.10414 53 GLU D C 1
ATOM 3217 O O . GLU D 1 56 ? 57.98892 -20.82342 -84.85958 1.000 35.82550 53 GLU D O 1
ATOM 3223 N N . ILE D 1 57 ? 56.96087 -19.34385 -86.22522 1.000 34.13683 54 ILE D N 1
ATOM 3224 C CA . ILE D 1 57 ? 55.66324 -19.57306 -85.59988 1.000 31.40722 54 ILE D CA 1
ATOM 3225 C C . ILE D 1 57 ? 55.21262 -21.02081 -85.78582 1.000 35.75075 54 ILE D C 1
ATOM 3226 O O . ILE D 1 57 ? 54.71994 -21.65091 -84.84184 1.000 39.40845 54 ILE D O 1
ATOM 3231 N N . CYS D 1 58 ? 55.41375 -21.59689 -86.98039 1.000 34.42928 55 CYS D N 1
ATOM 3232 C CA . CYS D 1 58 ? 54.95434 -22.97696 -87.18432 1.000 36.88255 55 CYS D CA 1
ATOM 3233 C C . CYS D 1 58 ? 55.91829 -24.01774 -86.65104 1.000 37.12469 55 CYS D C 1
ATOM 3234 O O . CYS D 1 58 ? 55.47591 -25.11329 -86.25944 1.000 35.86443 55 CYS D O 1
ATOM 3237 N N . ASP D 1 59 ? 57.19761 -23.65668 -86.54559 1.000 32.23037 56 ASP D N 1
ATOM 3238 C CA . ASP D 1 59 ? 58.13919 -24.51246 -85.84627 1.000 35.38066 56 ASP D CA 1
ATOM 3239 C C . ASP D 1 59 ? 57.75257 -24.65964 -84.37964 1.000 39.40463 56 ASP D C 1
ATOM 3240 O O . ASP D 1 59 ? 57.90043 -25.74022 -83.78848 1.000 34.49853 56 ASP D O 1
ATOM 3245 N N . GLU D 1 60 ? 57.23589 -23.58734 -83.77495 1.000 46.79546 57 GLU D N 1
ATOM 3246 C CA . GLU D 1 60 ? 56.85035 -23.71238 -82.37668 1.000 47.46627 57 GLU D CA 1
ATOM 3247 C C . GLU D 1 60 ? 55.39376 -24.12559 -82.17700 1.000 50.46831 57 GLU D C 1
ATOM 3248 O O . GLU D 1 60 ? 55.04654 -24.59956 -81.08627 1.000 53.43142 57 GLU D O 1
ATOM 3254 N N . TYR D 1 61 ? 54.55195 -24.03143 -83.21072 1.000 46.43108 58 TYR D N 1
ATOM 3255 C CA . TYR D 1 61 ? 53.18929 -24.54348 -83.09799 1.000 39.50168 58 TYR D CA 1
ATOM 3256 C C . TYR D 1 61 ? 53.13428 -26.05090 -83.30174 1.000 43.00448 58 TYR D C 1
ATOM 3257 O O . TYR D 1 61 ? 52.58849 -26.77597 -82.46412 1.000 47.11822 58 TYR D O 1
ATOM 3266 N N . PHE D 1 62 ? 53.69176 -26.54398 -84.40833 1.000 44.70260 59 PHE D N 1
ATOM 3267 C CA . PHE D 1 62 ? 53.69741 -27.98183 -84.64939 1.000 38.93501 59 PHE D CA 1
ATOM 3268 C C . PHE D 1 62 ? 54.82589 -28.68141 -83.90969 1.000 41.26652 59 PHE D C 1
ATOM 3269 O O . PHE D 1 62 ? 54.70165 -29.86902 -83.59074 1.000 43.31036 59 PHE D O 1
ATOM 3277 N N . GLY D 1 63 ? 55.92477 -27.97248 -83.64965 1.000 47.28755 60 GLY D N 1
ATOM 3278 C CA . GLY D 1 63 ? 57.03029 -28.56820 -82.91887 1.000 47.62636 60 GLY D CA 1
ATOM 3279 C C . GLY D 1 63 ? 56.69778 -28.90370 -81.47690 1.000 52.25640 60 GLY D C 1
ATOM 3280 O O . GLY D 1 63 ? 57.12106 -29.94358 -80.96321 1.000 51.70595 60 GLY D O 1
ATOM 3281 N N . LYS D 1 64 ? 55.94329 -28.02849 -80.80298 1.000 56.53768 61 LYS D N 1
ATOM 3282 C CA . LYS D 1 64 ? 55.71766 -28.12033 -79.35641 1.000 49.90234 61 LYS D CA 1
ATOM 3283 C C . LYS D 1 64 ? 57.04628 -28.15142 -78.60476 1.000 51.70364 61 LYS D C 1
ATOM 3284 O O . LYS D 1 64 ? 57.27090 -28.98855 -77.72844 1.000 59.10545 61 LYS D O 1
ATOM 3290 N N . GLY D 1 65 ? 57.93859 -27.22938 -78.95775 1.000 50.19990 62 GLY D N 1
ATOM 3291 C CA . GLY D 1 65 ? 59.23361 -27.14258 -78.32984 1.000 52.73662 62 GLY D CA 1
ATOM 3292 C C . GLY D 1 65 ? 60.32772 -27.86627 -79.08750 1.000 49.37167 62 GLY D C 1
ATOM 3293 O O . GLY D 1 65 ? 61.49184 -27.45157 -79.03289 1.000 53.09483 62 GLY D O 1
ATOM 3294 N N . ASP D 1 66 ? 59.97933 -28.94143 -79.79074 1.000 48.84265 63 ASP D N 1
ATOM 3295 C CA . ASP D 1 66 ? 60.93840 -29.75474 -80.52824 1.000 46.58214 63 ASP D CA 1
ATOM 3296 C C . ASP D 1 66 ? 60.79681 -29.40510 -82.00633 1.000 46.79096 63 ASP D C 1
ATOM 3297 O O . ASP D 1 66 ? 59.82436 -29.80297 -82.65531 1.000 44.55566 63 ASP D O 1
ATOM 3302 N N . ARG D 1 67 ? 61.78270 -28.67794 -82.53832 1.000 41.08241 64 ARG D N 1
ATOM 3303 C CA . ARG D 1 67 ? 61.74719 -28.26472 -83.93808 1.000 35.70031 64 ARG D CA 1
ATOM 3304 C C . ARG D 1 67 ? 61.76519 -29.46148 -84.87964 1.000 41.06014 64 ARG D C 1
ATOM 3305 O O . ARG D 1 67 ? 61.21144 -29.39806 -85.98795 1.000 43.26438 64 ARG D O 1
ATOM 3313 N N . THR D 1 68 ? 62.37045 -30.56618 -84.44205 1.000 43.18439 65 THR D N 1
ATOM 3314 C CA . THR D 1 68 ? 62.40559 -31.77482 -85.25445 1.000 42.79373 65 THR D CA 1
ATOM 3315 C C . THR D 1 68 ? 61.00457 -32.31303 -85.51462 1.000 38.57311 65 THR D C 1
ATOM 3316 O O . THR D 1 68 ? 60.72737 -32.82715 -86.60244 1.000 45.41218 65 THR D O 1
ATOM 3320 N N . LEU D 1 69 ? 60.10462 -32.20447 -84.53386 1.000 38.84253 66 LEU D N 1
ATOM 3321 C CA . LEU D 1 69 ? 58.73679 -32.66926 -84.75135 1.000 39.17431 66 LEU D CA 1
ATOM 3322 C C . LEU D 1 69 ? 58.04399 -31.85274 -85.83495 1.000 33.85455 66 LEU D C 1
ATOM 3323 O O . LEU D 1 69 ? 57.34942 -32.40751 -86.69597 1.000 39.50944 66 LEU D O 1
ATOM 3328 N N . ALA D 1 70 ? 58.25148 -30.53510 -85.83245 1.000 39.86311 67 ALA D N 1
ATOM 3329 C CA . ALA D 1 70 ? 57.67068 -29.69741 -86.87557 1.000 35.45260 67 ALA D CA 1
ATOM 3330 C C . ALA D 1 70 ? 58.25935 -30.03577 -88.23878 1.000 34.88405 67 ALA D C 1
ATOM 3331 O O . ALA D 1 70 ? 57.54010 -30.06265 -89.24496 1.000 33.04912 67 ALA D O 1
ATOM 3333 N N . ARG D 1 71 ? 59.56810 -30.30116 -88.29208 1.000 34.69401 68 ARG D N 1
ATOM 3334 C CA . ARG D 1 71 ? 60.19551 -30.63808 -89.56804 1.000 32.52667 68 ARG D CA 1
ATOM 3335 C C . ARG D 1 71 ? 59.70225 -31.98408 -90.09633 1.000 35.58575 68 ARG D C 1
ATOM 3336 O O . ARG D 1 71 ? 59.45012 -32.13508 -91.30126 1.000 39.72044 68 ARG D O 1
ATOM 3344 N N . LEU D 1 72 ? 59.54829 -32.97144 -89.21143 1.000 35.44615 69 LEU D N 1
ATOM 3345 C CA . LEU D 1 72 ? 58.96688 -34.24492 -89.62253 1.000 39.74312 69 LEU D CA 1
ATOM 3346 C C . LEU D 1 72 ? 57.53288 -34.06494 -90.09213 1.000 37.65153 69 LEU D C 1
ATOM 3347 O O . LEU D 1 72 ? 57.08806 -34.75793 -91.01454 1.000 41.99270 69 LEU D O 1
ATOM 3352 N N . SER D 1 73 ? 56.80386 -33.12025 -89.49649 1.000 38.10795 70 SER D N 1
ATOM 3353 C CA . SER D 1 73 ? 55.43002 -32.89780 -89.92605 1.000 36.35768 70 SER D CA 1
ATOM 3354 C C . SER D 1 73 ? 55.38521 -32.23423 -91.29602 1.000 35.05609 70 SER D C 1
ATOM 3355 O O . SER D 1 73 ? 54.51519 -32.55013 -92.11638 1.000 31.47560 70 SER D O 1
ATOM 3358 N N . TYR D 1 74 ? 56.32030 -31.32006 -91.56457 1.000 35.07765 71 TYR D N 1
ATOM 3359 C CA . TYR D 1 74 ? 56.43262 -30.75124 -92.90494 1.000 28.49323 71 TYR D CA 1
ATOM 3360 C C . TYR D 1 74 ? 56.72644 -31.83630 -93.93062 1.000 34.69691 71 TYR D C 1
ATOM 3361 O O . TYR D 1 74 ? 56.09235 -31.89680 -94.98997 1.000 43.95279 71 TYR D O 1
ATOM 3370 N N . ALA D 1 75 ? 57.69425 -32.70627 -93.63002 1.000 39.05823 72 ALA D N 1
ATOM 3371 C CA . ALA D 1 75 ? 58.04864 -33.76459 -94.57236 1.000 28.82936 72 ALA D CA 1
ATOM 3372 C C . ALA D 1 75 ? 56.91617 -34.76750 -94.76453 1.000 30.79924 72 ALA D C 1
ATOM 3373 O O . ALA D 1 75 ? 56.78087 -35.34498 -95.84794 1.000 42.07163 72 ALA D O 1
ATOM 3375 N N . GLY D 1 76 ? 56.09264 -34.98444 -93.74203 1.000 36.28744 73 GLY D N 1
ATOM 3376 C CA . GLY D 1 76 ? 55.02112 -35.95699 -93.82696 1.000 35.78024 73 GLY D CA 1
ATOM 3377 C C . GLY D 1 76 ? 53.67750 -35.43370 -94.27811 1.000 39.01145 73 GLY D C 1
ATOM 3378 O O . GLY D 1 76 ? 52.77092 -36.23202 -94.53878 1.000 35.62604 73 GLY D O 1
ATOM 3379 N N . GLY D 1 77 ? 53.51622 -34.11500 -94.37025 1.000 34.10931 74 GLY D N 1
ATOM 3380 C CA . GLY D 1 77 ? 52.25371 -33.55406 -94.80578 1.000 30.76777 74 GLY D CA 1
ATOM 3381 C C . GLY D 1 77 ? 51.14078 -33.62520 -93.78769 1.000 32.72723 74 GLY D C 1
ATOM 3382 O O . GLY D 1 77 ? 49.97254 -33.47204 -94.15211 1.000 40.41883 74 GLY D O 1
ATOM 3383 N N . GLN D 1 78 ? 51.46752 -33.85423 -92.51741 1.000 34.06195 75 GLN D N 1
ATOM 3384 C CA . GLN D 1 78 ? 50.46465 -33.93555 -91.46493 1.000 35.79841 75 GLN D CA 1
ATOM 3385 C C . GLN D 1 78 ? 51.11961 -33.61615 -90.12869 1.000 41.52903 75 GLN D C 1
ATOM 3386 O O . GLN D 1 78 ? 52.31973 -33.83162 -89.94175 1.000 39.62066 75 GLN D O 1
ATOM 3392 N N . ALA D 1 79 ? 50.31466 -33.09599 -89.20567 1.000 47.51556 76 ALA D N 1
ATOM 3393 C CA . ALA D 1 79 ? 50.79403 -32.70244 -87.88446 1.000 39.28629 76 ALA D CA 1
ATOM 3394 C C . ALA D 1 79 ? 50.95741 -33.93942 -87.01101 1.000 42.22559 76 ALA D C 1
ATOM 3395 O O . ALA D 1 79 ? 49.96619 -34.53347 -86.57567 1.000 59.74091 76 ALA D O 1
ATOM 3397 N N . TYR D 1 80 ? 52.20118 -34.33232 -86.75570 1.000 42.22759 77 TYR D N 1
ATOM 3398 C CA . TYR D 1 80 ? 52.47090 -35.45253 -85.86845 1.000 47.72532 77 TYR D CA 1
ATOM 3399 C C . TYR D 1 80 ? 52.43938 -34.99751 -84.41044 1.000 50.30318 77 TYR D C 1
ATOM 3400 O O . TYR D 1 80 ? 52.62712 -33.81867 -84.09485 1.000 52.81946 77 TYR D O 1
ATOM 3409 N N . ASP D 1 81 ? 52.19677 -35.95459 -83.51333 1.000 58.02198 78 ASP D N 1
ATOM 3410 C CA . ASP D 1 81 ? 52.14307 -35.67782 -82.07964 1.000 61.31234 78 ASP D CA 1
ATOM 3411 C C . ASP D 1 81 ? 53.46186 -35.94669 -81.36591 1.000 54.08163 78 ASP D C 1
ATOM 3412 O O . ASP D 1 81 ? 53.81277 -35.21856 -80.43200 1.000 50.17635 78 ASP D O 1
ATOM 3417 N N . SER D 1 82 ? 54.19885 -36.97268 -81.78209 1.000 52.68212 79 SER D N 1
ATOM 3418 C CA . SER D 1 82 ? 55.46666 -37.32571 -81.15691 1.000 51.45818 79 SER D CA 1
ATOM 3419 C C . SER D 1 82 ? 56.25317 -38.19256 -82.13106 1.000 48.65614 79 SER D C 1
ATOM 3420 O O . SER D 1 82 ? 55.73858 -38.62732 -83.16375 1.000 48.52374 79 SER D O 1
ATOM 3423 N N . TYR D 1 83 ? 57.51050 -38.44906 -81.78374 1.000 46.69034 80 TYR D N 1
ATOM 3424 C CA . TYR D 1 83 ? 58.36473 -39.27700 -82.62088 1.000 53.32971 80 TYR D CA 1
ATOM 3425 C C . TYR D 1 83 ? 59.44613 -39.92595 -81.77053 1.000 57.53368 80 TYR D C 1
ATOM 3426 O O . TYR D 1 83 ? 59.74451 -39.48838 -80.65606 1.000 58.57323 80 TYR D O 1
ATOM 3435 N N . THR D 1 84 ? 60.04506 -40.96965 -82.33421 1.000 60.04857 81 THR D N 1
ATOM 3436 C CA . THR D 1 84 ? 61.19952 -41.63981 -81.76454 1.000 55.51470 81 THR D CA 1
ATOM 3437 C C . THR D 1 84 ? 62.29462 -41.64782 -82.81618 1.000 56.97129 81 THR D C 1
ATOM 3438 O O . THR D 1 84 ? 62.01884 -41.66352 -84.01824 1.000 57.21303 81 THR D O 1
ATOM 3442 N N . GLU D 1 85 ? 63.54106 -41.65132 -82.36740 1.000 64.00472 82 GLU D N 1
ATOM 3443 C CA . GLU D 1 85 ? 64.65443 -41.63664 -83.29980 1.000 60.49332 82 GLU D CA 1
ATOM 3444 C C . GLU D 1 85 ? 65.55632 -42.81273 -82.99818 1.000 66.46341 82 GLU D C 1
ATOM 3445 O O . GLU D 1 85 ? 65.95103 -43.02328 -81.84516 1.000 62.54228 82 GLU D O 1
ATOM 3451 N N . GLU D 1 86 ? 65.93212 -43.53650 -84.04378 1.000 73.18025 83 GLU D N 1
ATOM 3452 C CA . GLU D 1 86 ? 66.91594 -44.58502 -83.85177 1.000 76.77876 83 GLU D CA 1
ATOM 3453 C C . GLU D 1 86 ? 67.66165 -44.77721 -85.15663 1.000 69.26392 83 GLU D C 1
ATOM 3454 O O . GLU D 1 86 ? 67.04528 -44.94626 -86.21685 1.000 73.36826 83 GLU D O 1
ATOM 3460 N N . ASP D 1 87 ? 68.98831 -44.73412 -85.02281 1.000 70.10759 84 ASP D N 1
ATOM 3461 C CA . ASP D 1 87 ? 70.02629 -44.72311 -86.06657 1.000 77.22208 84 ASP D CA 1
ATOM 3462 C C . ASP D 1 87 ? 69.60294 -43.91040 -87.30122 1.000 74.41874 84 ASP D C 1
ATOM 3463 O O . ASP D 1 87 ? 69.61763 -44.40964 -88.43580 1.000 74.40648 84 ASP D O 1
ATOM 3468 N N . GLY D 1 88 ? 69.14872 -42.67263 -87.08873 1.000 72.03362 85 GLY D N 1
ATOM 3469 C CA . GLY D 1 88 ? 68.80202 -41.81217 -88.22059 1.000 68.86187 85 GLY D CA 1
ATOM 3470 C C . GLY D 1 88 ? 67.40648 -41.97532 -88.77020 1.000 61.80908 85 GLY D C 1
ATOM 3471 O O . GLY D 1 88 ? 66.98703 -41.15722 -89.59559 1.000 65.17751 85 GLY D O 1
ATOM 3472 N N . VAL D 1 89 ? 66.65088 -42.95418 -88.29104 1.000 55.13366 86 VAL D N 1
ATOM 3473 C CA . VAL D 1 89 ? 65.29286 -43.18081 -88.75281 1.000 56.73567 86 VAL D CA 1
ATOM 3474 C C . VAL D 1 89 ? 64.33778 -42.70941 -87.66965 1.000 62.53307 86 VAL D C 1
ATOM 3475 O O . VAL D 1 89 ? 64.46723 -43.08905 -86.49827 1.000 63.83628 86 VAL D O 1
ATOM 3479 N N . TYR D 1 90 ? 63.37768 -41.88471 -88.06646 1.000 57.86024 87 TYR D N 1
ATOM 3480 C CA . TYR D 1 90 ? 62.42982 -41.25809 -87.16014 1.000 50.92982 87 TYR D CA 1
ATOM 3481 C C . TYR D 1 90 ? 61.07264 -41.89916 -87.39513 1.000 52.00887 87 TYR D C 1
ATOM 3482 O O . TYR D 1 90 ? 60.56113 -41.87921 -88.51892 1.000 52.63815 87 TYR D O 1
ATOM 3491 N N . THR D 1 91 ? 60.49881 -42.46823 -86.34464 1.000 56.13001 88 THR D N 1
ATOM 3492 C CA . THR D 1 91 ? 59.19325 -43.10869 -86.41766 1.000 55.37895 88 THR D CA 1
ATOM 3493 C C . THR D 1 91 ? 58.20370 -42.26800 -85.62797 1.000 53.89023 88 THR D C 1
ATOM 3494 O O . THR D 1 91 ? 58.40366 -42.03026 -84.43404 1.000 60.71443 88 THR D O 1
ATOM 3498 N N . THR D 1 92 ? 57.14324 -41.82341 -86.29011 1.000 48.28527 89 THR D N 1
ATOM 3499 C CA . THR D 1 92 ? 56.13871 -41.00623 -85.63687 1.000 51.20724 89 THR D CA 1
ATOM 3500 C C . THR D 1 92 ? 55.07027 -41.90239 -85.01644 1.000 51.48188 89 THR D C 1
ATOM 3501 O O . THR D 1 92 ? 55.13950 -43.13148 -85.07832 1.000 51.67210 89 THR D O 1
ATOM 3505 N N . ASN D 1 93 ? 54.06355 -41.27874 -84.40369 1.000 54.76934 90 ASN D N 1
ATOM 3506 C CA . ASN D 1 93 ? 53.01324 -42.04815 -83.75075 1.000 54.01815 90 ASN D CA 1
ATOM 3507 C C . ASN D 1 93 ? 52.12366 -42.75515 -84.76382 1.000 59.68098 90 ASN D C 1
ATOM 3508 O O . ASN D 1 93 ? 51.46553 -43.74083 -84.41480 1.000 67.14792 90 ASN D O 1
ATOM 3513 N N . THR D 1 94 ? 52.09604 -42.27701 -86.00685 1.000 55.55608 91 THR D N 1
ATOM 3514 C CA . THR D 1 94 ? 51.34863 -42.92013 -87.07832 1.000 58.39779 91 THR D CA 1
ATOM 3515 C C . THR D 1 94 ? 52.12972 -44.06514 -87.71160 1.000 56.92121 91 THR D C 1
ATOM 3516 O O . THR D 1 94 ? 51.61651 -44.73381 -88.61609 1.000 62.28228 91 THR D O 1
ATOM 3520 N N . GLY D 1 95 ? 53.33855 -44.34055 -87.22691 1.000 56.72724 92 GLY D N 1
ATOM 3521 C CA . GLY D 1 95 ? 54.16476 -45.37272 -87.80522 1.000 57.90811 92 GLY D CA 1
ATOM 3522 C C . GLY D 1 95 ? 54.96788 -44.92360 -89.00172 1.000 49.92160 92 GLY D C 1
ATOM 3523 O O . GLY D 1 95 ? 55.80228 -45.69536 -89.49525 1.000 47.72609 92 GLY D O 1
ATOM 3524 N N . ASP D 1 96 ? 54.73735 -43.70652 -89.48958 1.000 55.42025 93 ASP D N 1
ATOM 3525 C CA . ASP D 1 96 ? 55.47892 -43.19173 -90.63038 1.000 54.08161 93 ASP D CA 1
ATOM 3526 C C . ASP D 1 96 ? 56.94638 -43.02334 -90.26277 1.000 50.54208 93 ASP D C 1
ATOM 3527 O O . ASP D 1 96 ? 57.27548 -42.48842 -89.19943 1.000 53.57609 93 ASP D O 1
ATOM 3532 N N . GLN D 1 97 ? 57.82693 -43.48760 -91.13975 1.000 46.52690 94 GLN D N 1
ATOM 3533 C CA . GLN D 1 97 ? 59.26008 -43.41323 -90.91258 1.000 52.48078 94 GLN D CA 1
ATOM 3534 C C . GLN D 1 97 ? 59.86798 -42.30559 -91.76365 1.000 51.00380 94 GLN D C 1
ATOM 3535 O O . GLN D 1 97 ? 59.38568 -42.00325 -92.85887 1.000 47.90523 94 GLN D O 1
ATOM 3541 N N . PHE D 1 98 ? 60.92277 -41.68506 -91.23567 1.000 49.73838 95 PHE D N 1
ATOM 3542 C CA . PHE D 1 98 ? 61.62486 -40.62427 -91.94061 1.000 48.04466 95 PHE D CA 1
ATOM 3543 C C . PHE D 1 98 ? 63.12011 -40.73914 -91.69132 1.000 49.74326 95 PHE D C 1
ATOM 3544 O O . PHE D 1 98 ? 63.55747 -41.25378 -90.65959 1.000 48.89467 95 PHE D O 1
ATOM 3552 N N . VAL D 1 99 ? 63.89943 -40.23669 -92.64857 1.000 46.42275 96 VAL D N 1
ATOM 3553 C CA . VAL D 1 99 ? 65.34083 -40.08702 -92.51312 1.000 47.13368 96 VAL D CA 1
ATOM 3554 C C . VAL D 1 99 ? 65.69287 -38.65136 -92.87337 1.000 46.88276 96 VAL D C 1
ATOM 3555 O O . VAL D 1 99 ? 64.86345 -37.89069 -93.36918 1.000 49.80868 96 VAL D O 1
ATOM 3559 N N . GLU D 1 100 ? 66.94545 -38.28868 -92.62726 1.000 54.89605 97 GLU D N 1
ATOM 3560 C CA . GLU D 1 100 ? 67.40686 -36.95882 -92.99162 1.000 50.23985 97 GLU D CA 1
ATOM 3561 C C . GLU D 1 100 ? 67.42137 -36.82268 -94.50990 1.000 55.48805 97 GLU D C 1
ATOM 3562 O O . GLU D 1 100 ? 67.82032 -37.74362 -95.22825 1.000 56.03803 97 GLU D O 1
ATOM 3568 N N . HIS D 1 101 ? 66.95170 -35.67849 -94.99927 1.000 50.84268 98 HIS D N 1
ATOM 3569 C CA . HIS D 1 101 ? 66.88551 -35.45636 -96.43563 1.000 51.66105 98 HIS D CA 1
ATOM 3570 C C . HIS D 1 101 ? 68.28652 -35.37896 -97.03389 1.000 53.43099 98 HIS D C 1
ATOM 3571 O O . HIS D 1 101 ? 69.25636 -35.01954 -96.36326 1.000 55.83271 98 HIS D O 1
ATOM 3578 N N . SER D 1 102 ? 68.38254 -35.71915 -98.32120 1.000 57.78829 99 SER D N 1
ATOM 3579 C CA . SER D 1 102 ? 69.67583 -35.74031 -98.99210 1.000 58.70078 99 SER D CA 1
ATOM 3580 C C . SER D 1 102 ? 70.28383 -34.34673 -99.12230 1.000 61.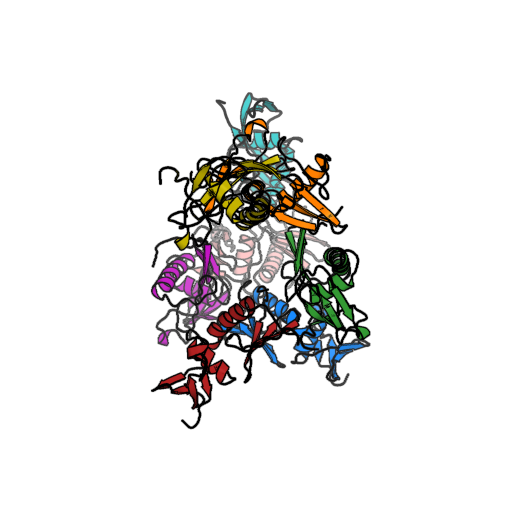44542 99 SER D C 1
ATOM 3581 O O . SER D 1 102 ? 71.51132 -34.22345 -99.20013 1.000 66.71830 99 SER D O 1
ATOM 3584 N N . TYR D 1 103 ? 69.45994 -33.30012 -99.16201 1.000 58.00669 100 TYR D N 1
ATOM 3585 C CA . TYR D 1 103 ? 69.91952 -31.92248 -99.30156 1.000 58.96241 100 TYR D CA 1
ATOM 3586 C C . TYR D 1 103 ? 70.19680 -31.24003 -97.96524 1.000 61.47245 100 TYR D C 1
ATOM 3587 O O . TYR D 1 103 ? 70.56673 -30.06088 -97.95342 1.000 57.51734 100 TYR D O 1
ATOM 3589 N N . ALA D 1 104 ? 70.02335 -31.94877 -96.84742 1.000 58.44941 101 ALA D N 1
ATOM 3590 C CA . ALA D 1 104 ? 70.02419 -31.30400 -95.53677 1.000 51.84656 101 ALA D CA 1
ATOM 3591 C C . ALA D 1 104 ? 71.37138 -30.66703 -95.20894 1.000 53.90038 101 ALA D C 1
ATOM 3592 O O . ALA D 1 104 ? 71.43475 -29.49369 -94.82505 1.000 58.94862 101 ALA D O 1
ATOM 3594 N N . ASP D 1 105 ? 72.46477 -31.41672 -95.36945 1.000 57.11042 102 ASP D N 1
ATOM 3595 C CA . ASP D 1 105 ? 73.76696 -30.91440 -94.93920 1.000 63.49246 102 ASP D CA 1
ATOM 3596 C C . ASP D 1 105 ? 74.29108 -29.78995 -95.82073 1.000 69.52856 102 ASP D C 1
ATOM 3597 O O . ASP D 1 105 ? 75.13405 -29.00620 -95.36901 1.000 78.81172 102 ASP D O 1
ATOM 3602 N N . TYR D 1 106 ? 73.82119 -29.69424 -97.05856 1.000 56.64064 103 TYR D N 1
ATOM 3603 C CA . TYR D 1 106 ? 74.29832 -28.67212 -97.97966 1.000 60.89331 103 TYR D CA 1
ATOM 3604 C C . TYR D 1 106 ? 73.48038 -27.39089 -97.91121 1.000 63.17036 103 TYR D C 1
ATOM 3605 O O . TYR D 1 106 ? 74.03476 -26.30312 -98.10833 1.000 59.43593 103 TYR D O 1
ATOM 3614 N N . TYR D 1 107 ? 72.17494 -27.49316 -97.65443 1.000 63.87955 104 TYR D N 1
ATOM 3615 C CA . TYR D 1 107 ? 71.36052 -26.31554 -97.37903 1.000 55.45792 104 TYR D CA 1
ATOM 3616 C C . TYR D 1 107 ? 71.54879 -25.78298 -95.96443 1.000 53.08417 104 TYR D C 1
ATOM 3617 O O . TYR D 1 107 ? 71.13109 -24.65276 -95.68976 1.000 55.50721 104 TYR D O 1
ATOM 3626 N N . ASN D 1 108 ? 72.19305 -26.54773 -95.08311 1.000 46.10849 105 ASN D N 1
ATOM 3627 C CA . ASN D 1 108 ? 72.19658 -26.28627 -93.64317 1.000 53.48296 105 ASN D CA 1
ATOM 3628 C C . ASN D 1 108 ? 70.78587 -25.98476 -93.13539 1.000 51.01501 105 ASN D C 1
ATOM 3629 O O . ASN D 1 108 ? 70.54613 -25.01205 -92.41670 1.000 53.85373 105 ASN D O 1
ATOM 3634 N N . VAL D 1 109 ? 69.84290 -26.84564 -93.51560 1.000 43.76932 106 VAL D N 1
ATOM 3635 C CA . VAL D 1 109 ? 68.46992 -26.80091 -93.02619 1.000 42.41335 106 VAL D CA 1
ATOM 3636 C C . VAL D 1 109 ? 68.08372 -28.19765 -92.56299 1.000 39.89304 106 VAL D C 1
ATOM 3637 O O . VAL D 1 109 ? 68.49063 -29.19569 -93.16637 1.000 45.26639 106 VAL D O 1
ATOM 3641 N N . GLU D 1 110 ? 67.31040 -28.26964 -91.48546 1.000 37.84430 107 GLU D N 1
ATOM 3642 C CA . GLU D 1 110 ? 66.78588 -29.53974 -90.99251 1.000 31.29029 107 GLU D CA 1
ATOM 3643 C C . GLU D 1 110 ? 65.59382 -29.94560 -91.85230 1.000 35.71127 107 GLU D C 1
ATOM 3644 O O . GLU D 1 110 ? 64.48029 -29.45496 -91.65859 1.000 38.05537 107 GLU D O 1
ATOM 3650 N N . VAL D 1 111 ? 65.81882 -30.86660 -92.79127 1.000 33.94135 108 VAL D N 1
ATOM 3651 C CA . VAL D 1 111 ? 64.77848 -31.38913 -93.67206 1.000 37.73710 108 VAL D CA 1
ATOM 3652 C C . VAL D 1 111 ? 64.81231 -32.90787 -93.60791 1.000 43.44716 108 VAL D C 1
ATOM 3653 O O . VAL D 1 111 ? 65.85941 -33.51093 -93.35469 1.000 52.91341 108 VAL D O 1
ATOM 3657 N N . TYR D 1 112 ? 63.66777 -33.53296 -93.88185 1.000 41.02439 109 TYR D N 1
ATOM 3658 C CA . TYR D 1 112 ? 63.53579 -34.97340 -93.72415 1.000 41.53581 109 TYR D CA 1
ATOM 3659 C C . TYR D 1 112 ? 62.90646 -35.59738 -94.95931 1.000 50.36172 109 TYR D C 1
ATOM 3660 O O . TYR D 1 112 ? 62.17115 -34.94820 -95.70861 1.000 42.31750 109 TYR D O 1
ATOM 3669 N N . CYS D 1 113 ? 63.22237 -36.87495 -95.15233 1.000 56.54696 110 CYS D N 1
ATOM 3670 C CA . CYS D 1 113 ? 62.78593 -37.67130 -96.28597 1.000 45.68814 110 CYS D CA 1
ATOM 3671 C C . CYS D 1 113 ? 61.88918 -38.79924 -95.79501 1.000 53.97473 110 CYS D C 1
ATOM 3672 O O . CYS D 1 113 ? 62.18074 -39.43557 -94.77832 1.000 52.18716 110 CYS D O 1
ATOM 3675 N N . LYS D 1 114 ? 60.78825 -39.03353 -96.50475 1.000 53.67388 111 LYS D N 1
ATOM 3676 C CA . LYS D 1 114 ? 59.82706 -40.06579 -96.11771 1.000 50.45679 111 LYS D CA 1
ATOM 3677 C C . LYS D 1 114 ? 60.39941 -41.41803 -96.53413 1.000 60.18585 111 LYS D C 1
ATOM 3678 O O . LYS D 1 114 ? 60.30043 -41.81637 -97.69722 1.000 71.88820 111 LYS D O 1
ATOM 3684 N N . ALA D 1 115 ? 61.00726 -42.12960 -95.58380 1.000 58.18657 112 ALA D N 1
ATOM 3685 C CA . ALA D 1 115 ? 61.64858 -43.42625 -95.82831 1.000 67.75052 112 ALA D CA 1
ATOM 3686 C C . ALA D 1 115 ? 60.88459 -44.54084 -95.11454 1.000 70.44381 112 ALA D C 1
ATOM 3687 O O . ALA D 1 115 ? 61.23522 -44.93389 -94.00131 1.000 68.93496 112 ALA D O 1
ATOM 3689 N N . ASP D 1 116 ? 59.86861 -45.08820 -95.78351 1.000 73.42706 113 ASP D N 1
ATOM 3690 C CA . ASP D 1 116 ? 58.99912 -46.05674 -95.12254 1.000 78.54878 113 ASP D CA 1
ATOM 3691 C C . ASP D 1 116 ? 59.62858 -47.44511 -95.03332 1.000 78.33638 113 ASP D C 1
ATOM 3692 O O . ASP D 1 116 ? 59.49734 -48.11892 -94.00460 1.000 83.92066 113 ASP D O 1
ATOM 3697 N N . LEU D 1 117 ? 60.31075 -47.89477 -96.08516 1.000 74.82505 114 LEU D N 1
ATOM 3698 C CA . LEU D 1 117 ? 60.76997 -49.27550 -96.17111 1.000 78.60258 114 LEU D CA 1
ATOM 3699 C C . LEU D 1 117 ? 62.22739 -49.45603 -95.75717 1.000 80.42238 114 LEU D C 1
ATOM 3700 O O . LEU D 1 117 ? 62.78818 -50.53832 -95.96514 1.000 75.21139 114 LEU D O 1
ATOM 3705 N N . VAL D 1 118 ? 62.84770 -48.43600 -95.17049 1.000 79.62264 115 VAL D N 1
ATOM 3706 C CA . VAL D 1 118 ? 64.24337 -48.53094 -94.74722 1.000 76.70917 115 VAL D CA 1
ATOM 3707 C C . VAL D 1 118 ? 64.39730 -49.53036 -93.60082 1.000 72.49387 115 VAL D C 1
ATOM 3708 O O . VAL D 1 118 ? 63.65829 -49.48565 -92.61505 1.000 69.07877 115 VAL D O 1
ATOM 3712 N N . ALA E 1 1 ? 65.45778 -17.35918 -61.29960 1.000 65.24849 -2 ALA E N 1
ATOM 3713 C CA . ALA E 1 1 ? 66.52502 -16.47500 -61.75333 1.000 59.54466 -2 ALA E CA 1
ATOM 3714 C C . ALA E 1 1 ? 66.59746 -15.20695 -60.90651 1.000 68.90233 -2 ALA E C 1
ATOM 3715 O O . ALA E 1 1 ? 66.82637 -15.27322 -59.69609 1.000 67.93631 -2 ALA E O 1
ATOM 3717 N N . GLY E 1 2 ? 66.38560 -14.05034 -61.55565 1.000 67.08354 -1 GLY E N 1
ATOM 3718 C CA . GLY E 1 2 ? 66.63543 -12.77475 -60.91370 1.000 87.59809 -1 GLY E CA 1
ATOM 3719 C C . GLY E 1 2 ? 65.47765 -12.28033 -60.06338 1.000 85.94991 -1 GLY E C 1
ATOM 3720 O O . GLY E 1 2 ? 64.32180 -12.65156 -60.25527 1.000 81.65534 -1 GLY E O 1
ATOM 3721 N N . SER E 1 3 ? 65.80859 -11.39948 -59.11913 1.000 85.32002 0 SER E N 1
ATOM 3722 C CA . SER E 1 3 ? 64.88072 -10.91313 -58.09608 1.000 82.68539 0 SER E CA 1
ATOM 3723 C C . SER E 1 3 ? 64.53259 -9.45649 -58.39959 1.000 84.80482 0 SER E C 1
ATOM 3724 O O . SER E 1 3 ? 65.16968 -8.53180 -57.89086 1.000 73.60449 0 SER E O 1
ATOM 3727 N N . MET E 1 4 ? 63.50430 -9.24956 -59.21806 1.000 88.33586 1 MET E N 1
ATOM 3728 C CA . MET E 1 4 ? 63.13431 -7.89318 -59.58667 1.000 79.30381 1 MET E CA 1
ATOM 3729 C C . MET E 1 4 ? 61.62650 -7.81415 -59.78282 1.000 72.09333 1 MET E C 1
ATOM 3730 O O . MET E 1 4 ? 60.92305 -8.82713 -59.81533 1.000 67.31105 1 MET E O 1
ATOM 3735 N N . LYS E 1 5 ? 61.14746 -6.58847 -59.96138 1.000 75.90906 2 LYS E N 1
ATOM 3736 C CA . LYS E 1 5 ? 59.71934 -6.31290 -59.90790 1.000 74.06823 2 LYS E CA 1
ATOM 3737 C C . LYS E 1 5 ? 59.01895 -6.72002 -61.19599 1.000 71.27051 2 LYS E C 1
ATOM 3738 O O . LYS E 1 5 ? 59.55459 -6.54912 -62.29397 1.000 69.24854 2 LYS E O 1
ATOM 3744 N N . LEU E 1 6 ? 57.83237 -7.30475 -61.05341 1.000 72.31012 3 LEU E N 1
ATOM 3745 C CA . LEU E 1 6 ? 56.90176 -7.42079 -62.16643 1.000 71.17359 3 LEU E CA 1
ATOM 3746 C C . LEU E 1 6 ? 56.01631 -6.18534 -62.05802 1.000 69.59919 3 LEU E C 1
ATOM 3747 O O . LEU E 1 6 ? 55.28848 -6.02835 -61.07333 1.000 68.14525 3 LEU E O 1
ATOM 3752 N N . LEU E 1 7 ? 56.01555 -5.33750 -63.08948 1.000 73.59142 4 LEU E N 1
ATOM 3753 C CA . LEU E 1 7 ? 55.33607 -4.05547 -62.92387 1.000 84.90108 4 LEU E CA 1
ATOM 3754 C C . LEU E 1 7 ? 53.89946 -4.12987 -63.40236 1.000 87.24960 4 LEU E C 1
ATOM 3755 O O . LEU E 1 7 ? 53.00250 -3.59403 -62.74986 1.000 91.44392 4 LEU E O 1
ATOM 3760 N N . ASN E 1 8 ? 53.65037 -4.83807 -64.48431 1.000 76.44266 5 ASN E N 1
ATOM 3761 C CA . ASN E 1 8 ? 52.29279 -5.21311 -64.87926 1.000 75.54133 5 ASN E CA 1
ATOM 3762 C C . ASN E 1 8 ? 51.94439 -6.64652 -64.54159 1.000 82.63888 5 ASN E C 1
ATOM 3763 O O . ASN E 1 8 ? 52.71594 -7.58356 -64.79580 1.000 89.19887 5 ASN E O 1
ATOM 3768 N N . ILE E 1 9 ? 50.73066 -6.79358 -64.03776 1.000 70.26343 6 ILE E N 1
ATOM 3769 C CA . ILE E 1 9 ? 50.05153 -8.06066 -63.83902 1.000 64.07173 6 ILE E CA 1
ATOM 3770 C C . ILE E 1 9 ? 48.59377 -7.86307 -64.26029 1.000 57.63104 6 ILE E C 1
ATOM 3771 O O . ILE E 1 9 ? 47.91719 -6.93369 -63.79869 1.000 55.37547 6 ILE E O 1
ATOM 3776 N N . LYS E 1 10 ? 48.12301 -8.72652 -65.15762 1.000 53.31151 7 LYS E N 1
ATOM 3777 C CA . LYS E 1 10 ? 46.74662 -8.73901 -65.63691 1.000 53.24013 7 LYS E CA 1
ATOM 3778 C C . LYS E 1 10 ? 46.33084 -10.19326 -65.78516 1.000 53.03901 7 LYS E C 1
ATOM 3779 O O . LYS E 1 10 ? 47.17743 -11.05452 -66.01165 1.000 53.61549 7 LYS E O 1
ATOM 3785 N N . ILE E 1 11 ? 45.03583 -10.47099 -65.63546 1.000 55.55276 8 ILE E N 1
ATOM 3786 C CA . ILE E 1 11 ? 44.52429 -11.83662 -65.64812 1.000 53.03675 8 ILE E CA 1
ATOM 3787 C C . ILE E 1 11 ? 43.39717 -11.95781 -66.67310 1.000 55.86457 8 ILE E C 1
ATOM 3788 O O . ILE E 1 11 ? 42.53514 -11.07648 -66.78323 1.000 60.70936 8 ILE E O 1
ATOM 3793 N N . ASN E 1 12 ? 43.45211 -13.03184 -67.46339 1.000 55.58405 9 ASN E N 1
ATOM 3794 C CA . ASN E 1 12 ? 42.43592 -13.38594 -68.44434 1.000 51.74979 9 ASN E CA 1
ATOM 3795 C C . ASN E 1 12 ? 41.99590 -14.84625 -68.27030 1.000 60.34352 9 ASN E C 1
ATOM 3796 O O . ASN E 1 12 ? 42.34279 -15.49144 -67.28840 1.000 60.49025 9 ASN E O 1
ATOM 3801 N N . GLU E 1 13 ? 41.18258 -15.32634 -69.20202 1.000 69.52636 10 GLU E N 1
ATOM 3802 C CA . GLU E 1 13 ? 40.75211 -16.68738 -69.52725 1.000 69.07490 10 GLU E CA 1
ATOM 3803 C C . GLU E 1 13 ? 41.91162 -17.65086 -69.37387 1.000 66.61342 10 GLU E C 1
ATOM 3804 O O . GLU E 1 13 ? 41.77247 -18.81865 -68.93415 1.000 62.92123 10 GLU E O 1
ATOM 3810 N N . PHE E 1 14 ? 43.01337 -17.21684 -70.02249 1.000 69.17859 11 PHE E N 1
ATOM 3811 C CA . PHE E 1 14 ? 43.94634 -18.08525 -70.68911 1.000 68.30171 11 PHE E CA 1
ATOM 3812 C C . PHE E 1 14 ? 45.29599 -17.96799 -70.07977 1.000 62.43239 11 PHE E C 1
ATOM 3813 O O . PHE E 1 14 ? 46.10432 -18.88549 -70.24029 1.000 69.83712 11 PHE E O 1
ATOM 3821 N N . ALA E 1 15 ? 45.54427 -16.87436 -69.36741 1.000 55.49515 12 ALA E N 1
ATOM 3822 C CA . ALA E 1 15 ? 46.86907 -16.64370 -68.86595 1.000 59.09485 12 ALA E CA 1
ATOM 3823 C C . ALA E 1 15 ? 46.88600 -15.36201 -68.05856 1.000 51.91899 12 ALA E C 1
ATOM 3824 O O . ALA E 1 15 ? 45.99715 -14.50666 -68.15890 1.000 46.44279 12 ALA E O 1
ATOM 3826 N N . VAL E 1 16 ? 47.94165 -15.24993 -67.26630 1.000 46.25077 13 VAL E N 1
ATOM 3827 C CA . VAL E 1 16 ? 48.34260 -14.02309 -66.59859 1.000 46.81910 13 VAL E CA 1
ATOM 3828 C C . VAL E 1 16 ? 49.39118 -13.33837 -67.46492 1.000 48.53357 13 VAL E C 1
ATOM 3829 O O . VAL E 1 16 ? 50.38636 -13.96169 -67.85546 1.000 53.75966 13 VAL E O 1
ATOM 3833 N N . THR E 1 17 ? 49.16125 -12.07245 -67.79462 1.000 46.62587 14 THR E N 1
ATOM 3834 C CA . THR E 1 17 ? 50.12906 -11.28113 -68.53908 1.000 49.04494 14 THR E CA 1
ATOM 3835 C C . THR E 1 17 ? 50.88720 -10.39110 -67.56590 1.000 51.46206 14 THR E C 1
ATOM 3836 O O . THR E 1 17 ? 50.31904 -9.88486 -66.59682 1.000 56.77445 14 THR E O 1
ATOM 3840 N N . ALA E 1 18 ? 52.17737 -10.22247 -67.81427 1.000 54.65040 15 ALA E N 1
ATOM 3841 C CA . ALA E 1 18 ? 53.01528 -9.42118 -66.94085 1.000 52.78424 15 ALA E CA 1
ATOM 3842 C C . ALA E 1 18 ? 54.01155 -8.62642 -67.76518 1.000 63.77719 15 ALA E C 1
ATOM 3843 O O . ALA E 1 18 ? 54.37962 -9.01053 -68.87502 1.000 59.82027 15 ALA E O 1
ATOM 3845 N N . ASN E 1 19 ? 54.40443 -7.48637 -67.22321 1.000 68.46616 16 ASN E N 1
ATOM 3846 C CA . ASN E 1 19 ? 55.47336 -6.68316 -67.80097 1.000 69.91243 16 ASN E CA 1
ATOM 3847 C C . ASN E 1 19 ? 56.50908 -6.41740 -66.72287 1.000 69.98577 16 ASN E C 1
ATOM 3848 O O . ASN E 1 19 ? 56.15806 -5.96918 -65.62437 1.000 75.61916 16 ASN E O 1
ATOM 3853 N N . THR E 1 20 ? 57.77097 -6.69266 -67.04885 1.000 67.92596 17 THR E N 1
ATOM 3854 C CA . THR E 1 20 ? 58.90864 -6.59510 -66.14548 1.000 80.05977 17 THR E CA 1
ATOM 3855 C C . THR E 1 20 ? 59.64342 -5.27346 -66.35606 1.000 76.56315 17 THR E C 1
ATOM 3856 O O . THR E 1 20 ? 59.35972 -4.51632 -67.28664 1.000 80.86479 17 THR E O 1
ATOM 3860 N N . GLU E 1 21 ? 60.59995 -5.00083 -65.46154 1.000 75.53434 18 GLU E N 1
ATOM 3861 C CA . GLU E 1 21 ? 61.35993 -3.75201 -65.52716 1.000 81.02084 18 GLU E CA 1
ATOM 3862 C C . GLU E 1 21 ? 62.00056 -3.53862 -66.89007 1.000 77.43523 18 GLU E C 1
ATOM 3863 O O . GLU E 1 21 ? 62.04433 -2.40982 -67.39278 1.000 78.42449 18 GLU E O 1
ATOM 3869 N N . ALA E 1 22 ? 62.50598 -4.60462 -67.50296 1.000 72.95986 19 ALA E N 1
ATOM 3870 C CA . ALA E 1 22 ? 63.19729 -4.43567 -68.76824 1.000 70.75384 19 ALA E CA 1
ATOM 3871 C C . ALA E 1 22 ? 62.24196 -4.15312 -69.92064 1.000 69.35737 19 ALA E C 1
ATOM 3872 O O . ALA E 1 22 ? 62.70344 -3.79831 -71.01002 1.000 80.20431 19 ALA E O 1
ATOM 3874 N N . GLY E 1 23 ? 60.93314 -4.30632 -69.71821 1.000 67.82213 20 GLY E N 1
ATOM 3875 C CA . GLY E 1 23 ? 59.96477 -4.08730 -70.77239 1.000 73.60009 20 GLY E CA 1
ATOM 3876 C C . GLY E 1 23 ? 59.46622 -5.35361 -71.42501 1.000 77.73271 20 GLY E C 1
ATOM 3877 O O . GLY E 1 23 ? 58.59600 -5.28017 -72.29947 1.000 81.44535 20 GLY E O 1
ATOM 3878 N N . ASP E 1 24 ? 59.99069 -6.50579 -71.02031 1.000 73.69377 21 ASP E N 1
ATOM 3879 C CA . ASP E 1 24 ? 59.61252 -7.79594 -71.57043 1.000 70.58103 21 ASP E CA 1
ATOM 3880 C C . ASP E 1 24 ? 58.19919 -8.17838 -71.14009 1.000 70.73602 21 ASP E C 1
ATOM 3881 O O . ASP E 1 24 ? 57.68892 -7.73242 -70.10828 1.000 79.76584 21 ASP E O 1
ATOM 3886 N N . GLU E 1 25 ? 57.57255 -9.03836 -71.94111 1.000 58.81492 22 GLU E N 1
ATOM 3887 C CA . GLU E 1 25 ? 56.18091 -9.42804 -71.74728 1.000 61.80100 22 GLU E CA 1
ATOM 3888 C C . GLU E 1 25 ? 56.09177 -10.90465 -71.37877 1.000 61.93997 22 GLU E C 1
ATOM 3889 O O . GLU E 1 25 ? 56.40118 -11.77951 -72.19584 1.000 59.92533 22 GLU E O 1
ATOM 3895 N N . LEU E 1 26 ? 55.64792 -11.16466 -70.14852 1.000 57.64536 23 LEU E N 1
ATOM 3896 C CA . LEU E 1 26 ? 55.40354 -12.50373 -69.63682 1.000 57.75998 23 LEU E CA 1
ATOM 3897 C C . LEU E 1 26 ? 53.98631 -12.90676 -70.01539 1.000 54.03739 23 LEU E C 1
ATOM 3898 O O . LEU E 1 26 ? 53.04707 -12.12900 -69.82066 1.000 55.46137 23 LEU E O 1
ATOM 3903 N N . TYR E 1 27 ? 53.83335 -14.11604 -70.54611 1.000 47.26994 24 TYR E N 1
ATOM 3904 C CA . TYR E 1 27 ? 52.52095 -14.70377 -70.80481 1.000 45.99236 24 TYR E CA 1
ATOM 3905 C C . TYR E 1 27 ? 52.53204 -16.07292 -70.13219 1.000 43.94652 24 TYR E C 1
ATOM 3906 O O . TYR E 1 27 ? 53.08680 -17.02679 -70.68226 1.000 41.19939 24 TYR E O 1
ATOM 3915 N N . LEU E 1 28 ? 51.94138 -16.16804 -68.94003 1.000 42.32023 25 LEU E N 1
ATOM 3916 C CA . LEU E 1 28 ? 52.08598 -17.33233 -68.07289 1.000 39.82398 25 LEU E CA 1
ATOM 3917 C C . LEU E 1 28 ? 50.74011 -18.01309 -67.87555 1.000 40.88933 25 LEU E C 1
ATOM 3918 O O . LEU E 1 28 ? 49.80313 -17.39946 -67.35906 1.000 39.31352 25 LEU E O 1
ATOM 3923 N N . GLN E 1 29 ? 50.64500 -19.27583 -68.27889 1.000 46.99838 26 GLN E N 1
ATOM 3924 C CA . GLN E 1 29 ? 49.45063 -20.08110 -68.02259 1.000 41.70467 26 GLN E CA 1
ATOM 3925 C C . GLN E 1 29 ? 49.56416 -20.65294 -66.61413 1.000 40.07833 26 GLN E C 1
ATOM 3926 O O . GLN E 1 29 ? 50.05946 -21.76110 -66.40849 1.000 40.86783 26 GLN E O 1
ATOM 3932 N N . LEU E 1 30 ? 49.09866 -19.88174 -65.62564 1.000 43.15630 27 LEU E N 1
ATOM 3933 C CA . LEU E 1 30 ? 49.16438 -20.20872 -64.20269 1.000 36.36899 27 LEU E CA 1
ATOM 3934 C C . LEU E 1 30 ? 47.89158 -20.92508 -63.75337 1.000 40.15868 27 LEU E C 1
ATOM 3935 O O . LEU E 1 30 ? 46.79675 -20.59348 -64.21917 1.000 38.73891 27 LEU E O 1
ATOM 3940 N N . PRO E 1 31 ? 47.98737 -21.90220 -62.83229 1.000 44.26623 28 PRO E N 1
ATOM 3941 C CA . PRO E 1 31 ? 49.21638 -22.38436 -62.18675 1.000 47.33915 28 PRO E CA 1
ATOM 3942 C C . PRO E 1 31 ? 50.07627 -23.23390 -63.11697 1.000 49.84427 28 PRO E C 1
ATOM 3943 O O . PRO E 1 31 ? 49.57669 -23.70896 -64.13863 1.000 45.70512 28 PRO E O 1
ATOM 3947 N N . HIS E 1 32 ? 51.34816 -23.42571 -62.77075 1.000 52.95327 29 HIS E N 1
ATOM 3948 C CA . HIS E 1 32 ? 52.26183 -24.14804 -63.64836 1.000 55.27227 29 HIS E CA 1
ATOM 3949 C C . HIS E 1 32 ? 52.00203 -25.64647 -63.53421 1.000 60.47788 29 HIS E C 1
ATOM 3950 O O . HIS E 1 32 ? 52.26575 -26.25658 -62.49301 1.000 59.93637 29 HIS E O 1
ATOM 3957 N N . THR E 1 33 ? 51.49743 -26.23853 -64.61308 1.000 61.30207 30 THR E N 1
ATOM 3958 C CA . THR E 1 33 ? 51.30448 -27.67334 -64.77884 1.000 58.03739 30 THR E CA 1
ATOM 3959 C C . THR E 1 33 ? 51.82923 -28.03974 -66.16331 1.000 63.87666 30 THR E C 1
ATOM 3960 O O . THR E 1 33 ? 52.13130 -27.14047 -66.95859 1.000 60.53257 30 THR E O 1
ATOM 3964 N N . PRO E 1 34 ? 51.96398 -29.33692 -66.49113 1.000 64.98703 31 PRO E N 1
ATOM 3965 C CA . PRO E 1 34 ? 52.38064 -29.72030 -67.85031 1.000 66.97969 31 PRO E CA 1
ATOM 3966 C C . PRO E 1 34 ? 51.55198 -29.14664 -68.99537 1.000 68.44485 31 PRO E C 1
ATOM 3967 O O . PRO E 1 34 ? 52.04478 -29.07918 -70.12577 1.000 74.14591 31 PRO E O 1
ATOM 3971 N N . ASP E 1 35 ? 50.31134 -28.73136 -68.74299 1.000 64.57082 32 ASP E N 1
ATOM 3972 C CA . ASP E 1 35 ? 49.50813 -28.13962 -69.80820 1.000 64.05034 32 ASP E CA 1
ATOM 3973 C C . ASP E 1 35 ? 49.89675 -26.69968 -70.12296 1.000 60.79587 32 ASP E C 1
ATOM 3974 O O . ASP E 1 35 ? 49.41276 -26.14687 -71.11800 1.000 58.33381 32 ASP E O 1
ATOM 3979 N N . SER E 1 36 ? 50.72689 -26.07788 -69.29345 1.000 58.83027 33 SER E N 1
ATOM 3980 C CA . SER E 1 36 ? 51.02707 -24.66039 -69.42591 1.000 55.96754 33 SER E CA 1
ATOM 3981 C C . SER E 1 36 ? 52.09973 -24.36877 -70.47292 1.000 53.48865 33 SER E C 1
ATOM 3982 O O . SER E 1 36 ? 53.07102 -25.12219 -70.61632 1.000 53.71614 33 SER E O 1
ATOM 3985 N N . GLN E 1 37 ? 51.91328 -23.25446 -71.19635 1.000 48.35392 34 GLN E N 1
ATOM 3986 C CA . GLN E 1 37 ? 52.91832 -22.69481 -72.10049 1.000 49.61675 34 GLN E CA 1
ATOM 3987 C C . GLN E 1 37 ? 53.17522 -21.27147 -71.64962 1.000 46.31784 34 GLN E C 1
ATOM 3988 O O . GLN E 1 37 ? 52.31396 -20.40915 -71.83310 1.000 46.11672 34 GLN E O 1
ATOM 3994 N N . HIS E 1 38 ? 54.32837 -21.01875 -71.05770 1.000 38.35794 35 HIS E N 1
ATOM 3995 C CA . HIS E 1 38 ? 54.65022 -19.66068 -70.69141 1.000 45.98051 35 HIS E CA 1
ATOM 3996 C C . HIS E 1 38 ? 55.44737 -19.04173 -71.82828 1.000 43.35357 35 HIS E C 1
ATOM 3997 O O . HIS E 1 38 ? 56.12925 -19.73988 -72.57834 1.000 48.29284 35 HIS E O 1
ATOM 4004 N N . SER E 1 39 ? 55.31070 -17.73409 -71.99359 1.000 43.04816 36 SER E N 1
ATOM 4005 C CA . SER E 1 39 ? 55.96308 -17.04250 -73.09598 1.000 50.77949 36 SER E CA 1
ATOM 4006 C C . SER E 1 39 ? 56.67974 -15.79933 -72.59443 1.000 57.90722 36 SER E C 1
ATOM 4007 O O . SER E 1 39 ? 56.14828 -15.05606 -71.76393 1.000 55.64984 36 SER E O 1
ATOM 4010 N N . ILE E 1 40 ? 57.89253 -15.58673 -73.09802 1.000 58.60461 37 ILE E N 1
ATOM 4011 C CA . ILE E 1 40 ? 58.64773 -14.36114 -72.86529 1.000 53.49637 37 ILE E CA 1
ATOM 4012 C C . ILE E 1 40 ? 58.81232 -13.68028 -74.22332 1.000 61.15773 37 ILE E C 1
ATOM 4013 O O . ILE E 1 40 ? 59.44080 -14.23755 -75.13451 1.000 66.17323 37 ILE E O 1
ATOM 4018 N N . ASN E 1 41 ? 58.20636 -12.49536 -74.36948 1.000 65.64068 38 ASN E N 1
ATOM 4019 C CA . ASN E 1 41 ? 58.21254 -11.74166 -75.62927 1.000 61.19315 38 ASN E CA 1
ATOM 4020 C C . ASN E 1 41 ? 57.81336 -12.64142 -76.80909 1.000 71.38421 38 ASN E C 1
ATOM 4021 O O . ASN E 1 41 ? 58.50567 -12.71547 -77.82326 1.000 68.78149 38 ASN E O 1
ATOM 4026 N N . HIS E 1 42 ? 56.67518 -13.33074 -76.62479 1.000 76.67051 39 HIS E N 1
ATOM 4027 C CA . HIS E 1 42 ? 56.01148 -14.29195 -77.50008 1.000 77.65338 39 HIS E CA 1
ATOM 4028 C C . HIS E 1 42 ? 56.92513 -15.43918 -77.91000 1.000 72.86669 39 HIS E C 1
ATOM 4029 O O . HIS E 1 42 ? 56.66886 -16.09847 -78.92300 1.000 73.02682 39 HIS E O 1
ATOM 4036 N N . GLU E 1 43 ? 58.00203 -15.71840 -77.16763 1.000 67.50434 40 GLU E N 1
ATOM 4037 C CA . GLU E 1 43 ? 58.71685 -16.95854 -77.44873 1.000 66.60495 40 GLU E CA 1
ATOM 4038 C C . GLU E 1 43 ? 58.53060 -17.95209 -76.30145 1.000 65.64793 40 GLU E C 1
ATOM 4039 O O . GLU E 1 43 ? 58.43556 -17.55327 -75.13771 1.000 64.91577 40 GLU E O 1
ATOM 4045 N N . PRO E 1 44 ? 58.51138 -19.25365 -76.59429 1.000 69.11226 41 PRO E N 1
ATOM 4046 C CA . PRO E 1 44 ? 58.25949 -20.24912 -75.54031 1.000 70.19043 41 PRO E CA 1
ATOM 4047 C C . PRO E 1 44 ? 59.30218 -20.24299 -74.43309 1.000 59.77447 41 PRO E C 1
ATOM 4048 O O . PRO E 1 44 ? 60.48976 -20.00459 -74.66484 1.000 66.45997 41 PRO E O 1
ATOM 4052 N N . LEU E 1 45 ? 58.83124 -20.47900 -73.20682 1.000 56.81561 42 LEU E N 1
ATOM 4053 C CA . LEU E 1 45 ? 59.66209 -20.47092 -72.00251 1.000 60.60966 42 LEU E CA 1
ATOM 4054 C C . LEU E 1 45 ? 59.61836 -21.85077 -71.30607 1.000 63.38728 42 LEU E C 1
ATOM 4055 O O . LEU E 1 45 ? 58.56395 -22.28873 -70.88959 1.000 68.44503 42 LEU E O 1
ATOM 4060 N N . ASP E 1 46 ? 60.74725 -22.53527 -71.15305 1.000 68.05382 43 ASP E N 1
ATOM 4061 C CA . ASP E 1 46 ? 60.96591 -23.70917 -70.28337 1.000 74.00835 43 ASP E CA 1
ATOM 4062 C C . ASP E 1 46 ? 61.70328 -23.44012 -68.97458 1.000 71.35508 43 ASP E C 1
ATOM 4063 O O . ASP E 1 46 ? 61.68940 -24.32813 -68.12261 1.000 78.60141 43 ASP E O 1
ATOM 4068 N N . ASP E 1 47 ? 62.26575 -22.24585 -68.70520 1.000 68.46019 44 ASP E N 1
ATOM 4069 C CA . ASP E 1 47 ? 62.70603 -21.96766 -67.33525 1.000 71.48947 44 ASP E CA 1
ATOM 4070 C C . ASP E 1 47 ? 61.71112 -22.33028 -66.25417 1.000 66.81396 44 ASP E C 1
ATOM 4071 O O . ASP E 1 47 ? 60.92512 -21.47932 -65.83344 1.000 64.91509 44 ASP E O 1
ATOM 4076 N N . ASP E 1 48 ? 61.80060 -23.53655 -65.70808 1.000 61.50805 45 ASP E N 1
ATOM 4077 C CA . ASP E 1 48 ? 60.82257 -23.84635 -64.68148 1.000 61.90607 45 ASP E CA 1
ATOM 4078 C C . ASP E 1 48 ? 61.11171 -23.07127 -63.39938 1.000 65.13411 45 ASP E C 1
ATOM 4079 O O . ASP E 1 48 ? 60.17748 -22.65872 -62.71004 1.000 64.99185 45 ASP E O 1
ATOM 4084 N N . ASP E 1 49 ? 62.37694 -22.74707 -63.12879 1.000 60.50009 46 ASP E N 1
ATOM 4085 C CA . ASP E 1 49 ? 62.67859 -21.97622 -61.92426 1.000 62.04501 46 ASP E CA 1
ATOM 4086 C C . ASP E 1 49 ? 62.20351 -20.53517 -62.05029 1.000 62.41567 46 ASP E C 1
ATOM 4087 O O . ASP E 1 49 ? 61.62920 -19.97774 -61.10461 1.000 64.10882 46 ASP E O 1
ATOM 4092 N N . PHE E 1 50 ? 62.39962 -19.93285 -63.22347 1.000 60.90506 47 PHE E N 1
ATOM 4093 C CA . PHE E 1 50 ? 61.88260 -18.59382 -63.48610 1.000 53.40942 47 PHE E CA 1
ATOM 4094 C C . PHE E 1 50 ? 60.36104 -18.56085 -63.41034 1.000 52.30409 47 PHE E C 1
ATOM 4095 O O . PHE E 1 50 ? 59.77694 -17.65150 -62.80257 1.000 51.05842 47 PHE E O 1
ATOM 4103 N N . VAL E 1 51 ? 59.69621 -19.53773 -64.03667 1.000 54.17559 48 VAL E N 1
ATOM 4104 C CA . VAL E 1 51 ? 58.23762 -19.51950 -64.01702 1.000 55.82119 48 VAL E CA 1
ATOM 4105 C C . VAL E 1 51 ? 57.70501 -19.75931 -62.61066 1.000 53.04702 48 VAL E C 1
ATOM 4106 O O . VAL E 1 51 ? 56.69232 -19.17247 -62.22832 1.000 52.88393 48 VAL E O 1
ATOM 4110 N N . LYS E 1 52 ? 58.38818 -20.55671 -61.78875 1.000 51.71345 49 LYS E N 1
ATOM 4111 C CA . LYS E 1 52 ? 57.86862 -20.77134 -60.44128 1.000 54.62746 49 LYS E CA 1
ATOM 4112 C C . LYS E 1 52 ? 58.16147 -19.59296 -59.52332 1.000 46.47284 49 LYS E C 1
ATOM 4113 O O . LYS E 1 52 ? 57.36128 -19.30682 -58.62013 1.000 44.61444 49 LYS E O 1
ATOM 4119 N N . GLU E 1 53 ? 59.20950 -18.82264 -59.81822 1.000 44.18712 50 GLU E N 1
ATOM 4120 C CA . GLU E 1 53 ? 59.46066 -17.61988 -59.03510 1.000 44.15529 50 GLU E CA 1
ATOM 4121 C C . GLU E 1 53 ? 58.46600 -16.51505 -59.38502 1.000 48.33255 50 GLU E C 1
ATOM 4122 O O . GLU E 1 53 ? 57.89120 -15.87929 -58.48581 1.000 56.81603 50 GLU E O 1
ATOM 4128 N N . VAL E 1 54 ? 58.14833 -16.35754 -60.67470 1.000 49.25370 51 VAL E N 1
ATOM 4129 C CA . VAL E 1 54 ? 57.09842 -15.40648 -61.03754 1.000 51.00167 51 VAL E CA 1
ATOM 4130 C C . VAL E 1 54 ? 55.73504 -15.91861 -60.58626 1.000 47.16306 51 VAL E C 1
ATOM 4131 O O . VAL E 1 54 ? 54.83524 -15.12412 -60.28469 1.000 41.59266 51 VAL E O 1
ATOM 4135 N N . GLN E 1 55 ? 55.56089 -17.24116 -60.49843 1.000 48.88403 52 GLN E N 1
ATOM 4136 C CA . GLN E 1 55 ? 54.29201 -17.77232 -60.02418 1.000 46.49504 52 GLN E CA 1
ATOM 4137 C C . GLN E 1 55 ? 54.10469 -17.52604 -58.53863 1.000 52.00280 52 GLN E C 1
ATOM 4138 O O . GLN E 1 55 ? 52.97782 -17.30804 -58.09892 1.000 53.29078 52 GLN E O 1
ATOM 4144 N N . GLU E 1 56 ? 55.19006 -17.47056 -57.76388 1.000 51.23125 53 GLU E N 1
ATOM 4145 C CA . GLU E 1 56 ? 55.02235 -17.11214 -56.35680 1.000 55.96317 53 GLU E CA 1
ATOM 4146 C C . GLU E 1 56 ? 54.79760 -15.61040 -56.20375 1.000 45.57500 53 GLU E C 1
ATOM 4147 O O . GLU E 1 56 ? 53.94843 -15.18865 -55.38095 1.000 47.87614 53 GLU E O 1
ATOM 4153 N N . ILE E 1 57 ? 55.42407 -14.83183 -57.11323 1.000 41.77949 54 ILE E N 1
ATOM 4154 C CA . ILE E 1 57 ? 55.16928 -13.39350 -57.21431 1.000 44.91315 54 ILE E CA 1
ATOM 4155 C C . ILE E 1 57 ? 53.68380 -13.13675 -57.41808 1.000 54.18199 54 ILE E C 1
ATOM 4156 O O . ILE E 1 57 ? 53.06527 -12.34839 -56.69321 1.000 52.81253 54 ILE E O 1
ATOM 4161 N N . CYS E 1 58 ? 53.07655 -13.85118 -58.36753 1.000 52.83356 55 CYS E N 1
ATOM 4162 C CA . CYS E 1 58 ? 51.68168 -13.60648 -58.73655 1.000 45.84614 55 CYS E CA 1
ATOM 4163 C C . CYS E 1 58 ? 50.68888 -14.31477 -57.83090 1.000 47.53017 55 CYS E C 1
ATOM 4164 O O . CYS E 1 58 ? 49.55516 -13.83666 -57.66956 1.000 45.31884 55 CYS E O 1
ATOM 4167 N N . ASP E 1 59 ? 51.11491 -15.40984 -57.20255 1.000 45.05375 56 ASP E N 1
ATOM 4168 C CA . ASP E 1 59 ? 50.30139 -16.06545 -56.19500 1.000 47.06101 56 ASP E CA 1
ATOM 4169 C C . ASP E 1 59 ? 50.03942 -15.13261 -55.03340 1.000 55.98759 56 ASP E C 1
ATOM 4170 O O . ASP E 1 59 ? 48.91286 -15.05606 -54.52727 1.000 61.50618 56 ASP E O 1
ATOM 4175 N N . GLU E 1 60 ? 51.05512 -14.37315 -54.63221 1.000 60.29662 57 GLU E N 1
ATOM 4176 C CA . GLU E 1 60 ? 50.88129 -13.47716 -53.50840 1.000 58.77731 57 GLU E CA 1
ATOM 4177 C C . GLU E 1 60 ? 50.50533 -12.06278 -53.92848 1.000 52.57209 57 GLU E C 1
ATOM 4178 O O . GLU E 1 60 ? 50.10900 -11.27273 -53.07358 1.000 66.15223 57 GLU E O 1
ATOM 4184 N N . TYR E 1 61 ? 50.55793 -11.74624 -55.22243 1.000 56.83058 58 TYR E N 1
ATOM 4185 C CA . TYR E 1 61 ? 49.95920 -10.49812 -55.69570 1.000 56.28925 58 TYR E CA 1
ATOM 4186 C C . TYR E 1 61 ? 48.43902 -10.61408 -55.77417 1.000 63.11321 58 TYR E C 1
ATOM 4187 O O . TYR E 1 61 ? 47.70807 -9.71027 -55.34972 1.000 57.96160 58 TYR E O 1
ATOM 4196 N N . PHE E 1 62 ? 47.94900 -11.71270 -56.34579 1.000 64.01640 59 PHE E N 1
ATOM 4197 C CA . PHE E 1 62 ? 46.51225 -11.92746 -56.46728 1.000 52.62425 59 PHE E CA 1
ATOM 4198 C C . PHE E 1 62 ? 45.91059 -12.38473 -55.14456 1.000 49.32036 59 PHE E C 1
ATOM 4199 O O . PHE E 1 62 ? 44.92448 -11.81116 -54.66877 1.000 54.89064 59 PHE E O 1
ATOM 4207 N N . GLY E 1 63 ? 46.47758 -13.42634 -54.54787 1.000 53.45276 60 GLY E N 1
ATOM 4208 C CA . GLY E 1 63 ? 45.98584 -13.90631 -53.27203 1.000 63.71909 60 GLY E CA 1
ATOM 4209 C C . GLY E 1 63 ? 46.87292 -13.53952 -52.09769 1.000 75.11230 60 GLY E C 1
ATOM 4210 O O . GLY E 1 63 ? 47.87886 -14.21070 -51.84206 1.000 75.57401 60 GLY E O 1
ATOM 4211 N N . LYS E 1 64 ? 46.51073 -12.47961 -51.37355 1.000 69.42723 61 LYS E N 1
ATOM 4212 C CA . LYS E 1 64 ? 47.36738 -11.91683 -50.32945 1.000 69.20508 61 LYS E CA 1
ATOM 4213 C C . LYS E 1 64 ? 47.45660 -12.90901 -49.17772 1.000 77.05019 61 LYS E C 1
ATOM 4214 O O . LYS E 1 64 ? 46.56934 -12.97021 -48.32409 1.000 80.25804 61 LYS E O 1
ATOM 4220 N N . GLY E 1 65 ? 48.53116 -13.69605 -49.14725 1.000 76.43549 62 GLY E N 1
ATOM 4221 C CA . GLY E 1 65 ? 48.71402 -14.65848 -48.07890 1.000 74.23945 62 GLY E CA 1
ATOM 4222 C C . GLY E 1 65 ? 47.98261 -15.95618 -48.35080 1.000 70.43310 62 GLY E C 1
ATOM 4223 O O . GLY E 1 65 ? 48.41792 -17.03018 -47.92188 1.000 70.97927 62 GLY E O 1
ATOM 4224 N N . ASP E 1 66 ? 46.86877 -15.86625 -49.07638 1.000 69.70800 63 ASP E N 1
ATOM 4225 C CA . ASP E 1 66 ? 46.00018 -17.00933 -49.34309 1.000 75.46208 63 ASP E CA 1
ATOM 4226 C C . ASP E 1 66 ? 46.27824 -17.48480 -50.76530 1.000 70.69516 63 ASP E C 1
ATOM 4227 O O . ASP E 1 66 ? 45.84024 -16.86506 -51.73825 1.000 67.68190 63 ASP E O 1
ATOM 4232 N N . ARG E 1 67 ? 47.01388 -18.59354 -50.88276 1.000 66.82563 64 ARG E N 1
ATOM 4233 C CA . ARG E 1 67 ? 47.29567 -19.14931 -52.20037 1.000 58.16502 64 ARG E CA 1
ATOM 4234 C C . ARG E 1 67 ? 46.03063 -19.66597 -52.86455 1.000 62.55143 64 ARG E C 1
ATOM 4235 O O . ARG E 1 67 ? 45.91985 -19.63805 -54.09615 1.000 60.48562 64 ARG E O 1
ATOM 4243 N N . THR E 1 68 ? 45.06165 -20.11263 -52.06256 1.000 62.96287 65 THR E N 1
ATOM 4244 C CA . THR E 1 68 ? 43.80783 -20.61138 -52.61272 1.000 56.46859 65 THR E CA 1
ATOM 4245 C C . THR E 1 68 ? 43.04940 -19.52135 -53.35964 1.000 54.62929 65 THR E C 1
ATOM 4246 O O . THR E 1 68 ? 42.45451 -19.78574 -54.41017 1.000 54.91840 65 THR E O 1
ATOM 4250 N N . LEU E 1 69 ? 43.07437 -18.28428 -52.84933 1.000 50.19185 66 LEU E N 1
ATOM 4251 C CA . LEU E 1 69 ? 42.40411 -17.19183 -53.55274 1.000 52.90041 66 LEU E CA 1
ATOM 4252 C C . LEU E 1 69 ? 43.06118 -16.91320 -54.89927 1.000 48.53223 66 LEU E C 1
ATOM 4253 O O . LEU E 1 69 ? 42.37093 -16.69250 -55.90197 1.000 43.49036 66 LEU E O 1
ATOM 4258 N N . ALA E 1 70 ? 44.39347 -16.94298 -54.94777 1.000 50.37136 67 ALA E N 1
ATOM 4259 C CA . ALA E 1 70 ? 45.08433 -16.74007 -56.21497 1.000 47.09995 67 ALA E CA 1
ATOM 4260 C C . ALA E 1 70 ? 44.78663 -17.86828 -57.19285 1.000 45.62334 67 ALA E C 1
ATOM 4261 O O . ALA E 1 70 ? 44.58955 -17.62301 -58.38700 1.000 41.53444 67 ALA E O 1
ATOM 4263 N N . ARG E 1 71 ? 44.74371 -19.11121 -56.70603 1.000 50.62041 68 ARG E N 1
ATOM 4264 C CA . ARG E 1 71 ? 44.46822 -20.23756 -57.59338 1.000 46.52617 68 ARG E CA 1
ATOM 4265 C C . ARG E 1 71 ? 43.03956 -20.18626 -58.12793 1.000 48.50648 68 ARG E C 1
ATOM 4266 O O . ARG E 1 71 ? 42.79972 -20.46665 -59.31069 1.000 48.97683 68 ARG E O 1
ATOM 4274 N N . LEU E 1 72 ? 42.07652 -19.82527 -57.27612 1.000 47.44395 69 LEU E N 1
ATOM 4275 C CA . LEU E 1 72 ? 40.71121 -19.63819 -57.75140 1.000 41.36982 69 LEU E CA 1
ATOM 4276 C C . LEU E 1 72 ? 40.62328 -18.48965 -58.74417 1.000 43.04350 69 LEU E C 1
ATOM 4277 O O . LEU E 1 72 ? 39.83467 -18.54993 -59.69546 1.000 47.80296 69 LEU E O 1
ATOM 4282 N N . SER E 1 73 ? 41.44259 -17.45102 -58.56435 1.000 43.64863 70 SER E N 1
ATOM 4283 C CA . SER E 1 73 ? 41.40619 -16.33701 -59.50404 1.000 49.29469 70 SER E CA 1
ATOM 4284 C C . SER E 1 73 ? 41.99984 -16.74390 -60.84455 1.000 44.94623 70 SER E C 1
ATOM 4285 O O . SER E 1 73 ? 41.51965 -16.31320 -61.89979 1.000 46.01241 70 SER E O 1
ATOM 4288 N N . TYR E 1 74 ? 43.03925 -17.58014 -60.81858 1.000 43.85734 71 TYR E N 1
ATOM 4289 C CA . TYR E 1 74 ? 43.55757 -18.16486 -62.05104 1.000 44.55565 71 TYR E CA 1
ATOM 4290 C C . TYR E 1 74 ? 42.48210 -18.98359 -62.75062 1.000 48.13898 71 TYR E C 1
ATOM 4291 O O . TYR E 1 74 ? 42.28456 -18.86744 -63.96659 1.000 53.31262 71 TYR E O 1
ATOM 4300 N N . ALA E 1 75 ? 41.77409 -19.82284 -61.98823 1.000 44.50359 72 ALA E N 1
ATOM 4301 C CA . ALA E 1 75 ? 40.74632 -20.67279 -62.58120 1.000 43.17343 72 ALA E CA 1
ATOM 4302 C C . ALA E 1 75 ? 39.59132 -19.86095 -63.15248 1.000 47.03598 72 ALA E C 1
ATOM 4303 O O . ALA E 1 75 ? 38.97778 -20.27237 -64.14380 1.000 55.89777 72 ALA E O 1
ATOM 4305 N N . GLY E 1 76 ? 39.28769 -18.70670 -62.56198 1.000 49.44971 73 GLY E N 1
ATOM 4306 C CA . GLY E 1 76 ? 38.17019 -17.90704 -63.02753 1.000 51.19484 73 GLY E CA 1
ATOM 4307 C C . GLY E 1 76 ? 38.49654 -16.84251 -64.04732 1.000 49.08984 73 GLY E C 1
ATOM 4308 O O . GLY E 1 76 ? 37.58227 -16.27272 -64.65069 1.000 45.66545 73 GLY E O 1
ATOM 4309 N N . GLY E 1 77 ? 39.77909 -16.57890 -64.28009 1.000 48.40433 74 GLY E N 1
ATOM 4310 C CA . GLY E 1 77 ? 40.17763 -15.56198 -65.22849 1.000 45.33364 74 GLY E CA 1
ATOM 4311 C C . GLY E 1 77 ? 40.02114 -14.13582 -64.75719 1.000 51.45238 74 GLY E C 1
ATOM 4312 O O . GLY E 1 77 ? 40.02793 -13.21894 -65.58377 1.000 56.69525 74 GLY E O 1
ATOM 4313 N N . GLN E 1 78 ? 39.87816 -13.91557 -63.45337 1.000 48.81182 75 GLN E N 1
ATOM 4314 C CA . GLN E 1 78 ? 39.74282 -12.57094 -62.91259 1.000 49.06405 75 GLN E CA 1
ATOM 4315 C C . GLN E 1 78 ? 40.17595 -12.59806 -61.45581 1.000 56.02895 75 GLN E C 1
ATOM 4316 O O . GLN E 1 78 ? 40.12746 -13.64203 -60.80102 1.000 51.36300 75 GLN E O 1
ATOM 4322 N N . ALA E 1 79 ? 40.61507 -11.44244 -60.96454 1.000 59.30861 76 ALA E N 1
ATOM 4323 C CA . ALA E 1 79 ? 41.12107 -11.32247 -59.60166 1.000 52.45626 76 ALA E CA 1
ATOM 4324 C C . ALA E 1 79 ? 39.95323 -11.31995 -58.62447 1.000 57.20454 76 ALA E C 1
ATOM 4325 O O . ALA E 1 79 ? 39.20821 -10.33861 -58.54036 1.000 62.13843 76 ALA E O 1
ATOM 4327 N N . TYR E 1 80 ? 39.78162 -12.41723 -57.89210 1.000 58.35902 77 TYR E N 1
ATOM 4328 C CA . TYR E 1 80 ? 38.73926 -12.46984 -56.87920 1.000 57.15277 77 TYR E CA 1
ATOM 4329 C C . TYR E 1 80 ? 39.22157 -11.81792 -55.59015 1.000 54.41904 77 TYR E C 1
ATOM 4330 O O . TYR E 1 80 ? 40.42060 -11.77078 -55.29907 1.000 56.80444 77 TYR E O 1
ATOM 4339 N N . ASP E 1 81 ? 38.26374 -11.31516 -54.81512 1.000 59.66706 78 ASP E N 1
ATOM 4340 C CA . ASP E 1 81 ? 38.52825 -10.65528 -53.54235 1.000 61.72642 78 ASP E CA 1
ATOM 4341 C C . ASP E 1 81 ? 38.30134 -11.54648 -52.32721 1.000 59.18975 78 ASP E C 1
ATOM 4342 O O . ASP E 1 81 ? 38.99732 -11.38500 -51.31908 1.000 62.02224 78 ASP E O 1
ATOM 4347 N N . SER E 1 82 ? 37.34882 -12.47402 -52.38909 1.000 54.61206 79 SER E N 1
ATOM 4348 C CA . SER E 1 82 ? 37.03928 -13.32208 -51.24655 1.000 46.87904 79 SER E CA 1
ATOM 4349 C C . SER E 1 82 ? 36.37162 -14.59417 -51.74551 1.000 50.19141 79 SER E C 1
ATOM 4350 O O . SER E 1 82 ? 35.96515 -14.69345 -52.90499 1.000 58.08850 79 SER E O 1
ATOM 4353 N N . TYR E 1 83 ? 36.25755 -15.56877 -50.84677 1.000 52.14622 80 TYR E N 1
ATOM 4354 C CA . TYR E 1 83 ? 35.62846 -16.83529 -51.18923 1.000 52.16006 80 TYR E CA 1
ATOM 4355 C C . TYR E 1 83 ? 35.10992 -17.50358 -49.92396 1.000 57.13179 80 TYR E C 1
ATOM 4356 O O . TYR E 1 83 ? 35.53146 -17.19112 -48.80735 1.000 56.43749 80 TYR E O 1
ATOM 4365 N N . THR E 1 84 ? 34.19625 -18.44429 -50.12990 1.000 60.05950 81 THR E N 1
ATOM 4366 C CA . THR E 1 84 ? 33.64846 -19.30261 -49.09386 1.000 55.79352 81 THR E CA 1
ATOM 4367 C C . THR E 1 84 ? 33.80552 -20.74738 -49.54337 1.000 58.12041 81 THR E C 1
ATOM 4368 O O . THR E 1 84 ? 33.81308 -21.03123 -50.74181 1.000 63.80608 81 THR E O 1
ATOM 4372 N N . GLU E 1 85 ? 33.93202 -21.66259 -48.58445 1.000 57.26051 82 GLU E N 1
ATOM 4373 C CA . GLU E 1 85 ? 34.07652 -23.07709 -48.89051 1.000 61.71298 82 GLU E CA 1
ATOM 4374 C C . GLU E 1 85 ? 33.03551 -23.86908 -48.11828 1.000 69.13388 82 GLU E C 1
ATOM 4375 O O . GLU E 1 85 ? 32.82556 -23.64214 -46.92147 1.000 77.81390 82 GLU E O 1
ATOM 4381 N N . GLU E 1 86 ? 32.38332 -24.79610 -48.81802 1.000 72.65686 83 GLU E N 1
ATOM 4382 C CA . GLU E 1 86 ? 31.45282 -25.73475 -48.19459 1.000 76.49082 83 GLU E CA 1
ATOM 4383 C C . GLU E 1 86 ? 31.39138 -26.97353 -49.07700 1.000 71.50702 83 GLU E C 1
ATOM 4384 O O . GLU E 1 86 ? 31.18815 -26.82495 -50.27956 1.000 76.65126 83 GLU E O 1
ATOM 4390 N N . ASP E 1 87 ? 31.53662 -28.18360 -48.51680 1.000 71.69178 84 ASP E N 1
ATOM 4391 C CA . ASP E 1 87 ? 31.46087 -29.39864 -49.33903 1.000 84.33020 84 ASP E CA 1
ATOM 4392 C C . ASP E 1 87 ? 32.49062 -29.46810 -50.45544 1.000 83.18216 84 ASP E C 1
ATOM 4393 O O . ASP E 1 87 ? 32.23140 -30.09184 -51.49175 1.000 90.19200 84 ASP E O 1
ATOM 4398 N N . GLY E 1 88 ? 33.64415 -28.82619 -50.29085 1.000 78.62572 85 GLY E N 1
ATOM 4399 C CA . GLY E 1 88 ? 34.59856 -28.91713 -51.34894 1.000 68.50718 85 GLY E CA 1
ATOM 4400 C C . GLY E 1 88 ? 34.31029 -27.96446 -52.47810 1.000 66.84663 85 GLY E C 1
ATOM 4401 O O . GLY E 1 88 ? 35.04669 -27.94739 -53.48180 1.000 68.91349 85 GLY E O 1
ATOM 4402 N N . VAL E 1 89 ? 33.22506 -27.21537 -52.36639 1.000 63.41653 86 VAL E N 1
ATOM 4403 C CA . VAL E 1 89 ? 32.79738 -26.26734 -53.37797 1.000 62.27077 86 VAL E CA 1
ATOM 4404 C C . VAL E 1 89 ? 33.15094 -24.87755 -52.87994 1.000 61.03175 86 VAL E C 1
ATOM 4405 O O . VAL E 1 89 ? 32.83521 -24.51424 -51.73637 1.000 64.08883 86 VAL E O 1
ATOM 4409 N N . TYR E 1 90 ? 33.82919 -24.11573 -53.73161 1.000 60.29397 87 TYR E N 1
ATOM 4410 C CA . TYR E 1 90 ? 34.33048 -22.78703 -53.41411 1.000 60.40899 87 TYR E CA 1
ATOM 4411 C C . TYR E 1 90 ? 33.50195 -21.77055 -54.18727 1.000 61.68369 87 TYR E C 1
ATOM 4412 O O . TYR E 1 90 ? 33.43954 -21.82694 -55.41945 1.000 57.65980 87 TYR E O 1
ATOM 4421 N N . THR E 1 91 ? 32.86658 -20.85257 -53.46941 1.000 58.13639 88 THR E N 1
ATOM 4422 C CA . THR E 1 91 ? 32.05978 -19.79877 -54.07267 1.000 56.60106 88 THR E CA 1
ATOM 4423 C C . THR E 1 91 ? 32.74978 -18.46562 -53.83360 1.000 58.59416 88 THR E C 1
ATOM 4424 O O . THR E 1 91 ? 32.98886 -18.09186 -52.68350 1.000 61.16930 88 THR E O 1
ATOM 4428 N N . THR E 1 92 ? 33.04945 -17.74103 -54.90734 1.000 57.30688 89 THR E N 1
ATOM 4429 C CA . THR E 1 92 ? 33.72715 -16.46419 -54.75813 1.000 54.35495 89 THR E CA 1
ATOM 4430 C C . THR E 1 92 ? 32.70659 -15.34127 -54.58158 1.000 53.70884 89 THR E C 1
ATOM 4431 O O . THR E 1 92 ? 31.49275 -15.56204 -54.56236 1.000 51.80403 89 THR E O 1
ATOM 4435 N N . ASN E 1 93 ? 33.21104 -14.11174 -54.44940 1.000 50.26400 90 ASN E N 1
ATOM 4436 C CA . ASN E 1 93 ? 32.33901 -12.97246 -54.19656 1.000 47.64448 90 ASN E CA 1
ATOM 4437 C C . ASN E 1 93 ? 31.50674 -12.59858 -55.41495 1.000 50.60930 90 ASN E C 1
ATOM 4438 O O . ASN E 1 93 ? 30.46291 -11.95793 -55.25934 1.000 55.32135 90 ASN E O 1
ATOM 4443 N N . THR E 1 94 ? 31.94619 -12.97141 -56.61847 1.000 56.64004 91 THR E N 1
ATOM 4444 C CA . THR E 1 94 ? 31.17561 -12.73889 -57.83615 1.000 59.32195 91 THR E CA 1
ATOM 4445 C C . THR E 1 94 ? 30.14405 -13.82958 -58.09600 1.000 61.78849 91 THR E C 1
ATOM 4446 O O . THR E 1 94 ? 29.47886 -13.79839 -59.13808 1.000 58.96629 91 THR E O 1
ATOM 4450 N N . GLY E 1 95 ? 30.00686 -14.79138 -57.18361 1.000 60.44730 92 GLY E N 1
ATOM 4451 C CA . GLY E 1 95 ? 29.08248 -15.89093 -57.33371 1.000 55.18020 92 GLY E CA 1
ATOM 4452 C C . GLY E 1 95 ? 29.61438 -17.07363 -58.10979 1.000 55.21719 92 GLY E C 1
ATOM 4453 O O . GLY E 1 95 ? 28.95177 -18.11953 -58.14026 1.000 51.75855 92 GLY E O 1
ATOM 4454 N N . ASP E 1 96 ? 30.78670 -16.94785 -58.73025 1.000 58.79823 93 ASP E N 1
ATOM 4455 C CA . ASP E 1 96 ? 31.37196 -18.06040 -59.46650 1.000 57.70674 93 ASP E CA 1
ATOM 4456 C C . ASP E 1 96 ? 31.76605 -19.17569 -58.50669 1.000 56.28894 93 ASP E C 1
ATOM 4457 O O . ASP E 1 96 ? 32.39179 -18.92628 -57.47154 1.000 60.91905 93 ASP E O 1
ATOM 4462 N N . GLN E 1 97 ? 31.39341 -20.40498 -58.84410 1.000 49.46929 94 GLN E N 1
ATOM 4463 C CA . GLN E 1 97 ? 31.70978 -21.56321 -58.02452 1.000 60.57713 94 GLN E CA 1
ATOM 4464 C C . GLN E 1 97 ? 32.80977 -22.38928 -58.68160 1.000 63.75655 94 GLN E C 1
ATOM 4465 O O . GLN E 1 97 ? 32.90281 -22.46628 -59.91076 1.000 59.82435 94 GLN E O 1
ATOM 4471 N N . PHE E 1 98 ? 33.63895 -23.01497 -57.84573 1.000 58.72481 95 PHE E N 1
ATOM 4472 C CA . PHE E 1 98 ? 34.74734 -23.83436 -58.31067 1.000 51.79425 95 PHE E CA 1
ATOM 4473 C C . PHE E 1 98 ? 34.87185 -25.06964 -57.43661 1.000 55.43093 95 PHE E C 1
ATOM 4474 O O . PHE E 1 98 ? 34.46088 -25.07483 -56.27364 1.000 56.18845 95 PHE E O 1
ATOM 4482 N N . VAL E 1 99 ? 35.44437 -26.12333 -58.01514 1.000 62.30995 96 VAL E N 1
ATOM 4483 C CA . VAL E 1 99 ? 35.82114 -27.31625 -57.26254 1.000 58.32045 96 VAL E CA 1
ATOM 4484 C C . VAL E 1 99 ? 37.27304 -27.63679 -57.59894 1.000 56.19809 96 VAL E C 1
ATOM 4485 O O . VAL E 1 99 ? 37.88565 -26.99920 -58.45235 1.000 58.91336 96 VAL E O 1
ATOM 4489 N N . GLU E 1 100 ? 37.83660 -28.61767 -56.89912 1.000 56.45994 97 GLU E N 1
ATOM 4490 C CA . GLU E 1 100 ? 39.20125 -29.02690 -57.19768 1.000 59.41895 97 GLU E CA 1
ATOM 4491 C C . GLU E 1 100 ? 39.25334 -29.63463 -58.59286 1.000 63.27200 97 GLU E C 1
ATOM 4492 O O . GLU E 1 100 ? 38.40259 -30.45157 -58.95944 1.000 71.02250 97 GLU E O 1
ATOM 4498 N N . HIS E 1 101 ? 40.25237 -29.22844 -59.37105 1.000 61.99106 98 HIS E N 1
ATOM 4499 C CA . HIS E 1 101 ? 40.38256 -29.70596 -60.73859 1.000 60.85216 98 HIS E CA 1
ATOM 4500 C C . HIS E 1 101 ? 40.73680 -31.18718 -60.76825 1.000 64.34517 98 HIS E C 1
ATOM 4501 O O . HIS E 1 101 ? 41.34230 -31.72704 -59.83760 1.000 63.07190 98 HIS E O 1
ATOM 4508 N N . SER E 1 102 ? 40.35908 -31.84031 -61.86876 1.000 66.10899 99 SER E N 1
ATOM 4509 C CA . SER E 1 102 ? 40.62241 -33.26316 -62.03214 1.000 62.16259 99 SER E CA 1
ATOM 4510 C C . SER E 1 102 ? 42.11158 -33.55898 -62.11785 1.000 64.51492 99 SER E C 1
ATOM 4511 O O . SER E 1 102 ? 42.52581 -34.68945 -61.83793 1.000 67.72405 99 SER E O 1
ATOM 4514 N N . TYR E 1 103 ? 42.91761 -32.56811 -62.48900 1.000 65.32383 100 TYR E N 1
ATOM 4515 C CA . TYR E 1 103 ? 44.35527 -32.73260 -62.64049 1.000 65.98745 100 TYR E CA 1
ATOM 4516 C C . TYR E 1 103 ? 45.11452 -32.54182 -61.33509 1.000 70.21041 100 TYR E C 1
ATOM 4517 O O . TYR E 1 103 ? 46.34497 -32.66449 -61.32949 1.000 68.63364 100 TYR E O 1
ATOM 4526 N N . ALA E 1 104 ? 44.41419 -32.24727 -60.23652 1.000 73.87971 101 ALA E N 1
ATOM 4527 C CA . ALA E 1 104 ? 45.08704 -31.82496 -59.01178 1.000 68.66089 101 ALA E CA 1
ATOM 4528 C C . ALA E 1 104 ? 45.96482 -32.93183 -58.44252 1.000 66.87489 101 ALA E C 1
ATOM 4529 O O . ALA E 1 104 ? 47.14479 -32.71390 -58.15196 1.000 70.24915 101 ALA E O 1
ATOM 4531 N N . ASP E 1 105 ? 45.40516 -34.12993 -58.27348 1.000 70.37675 102 ASP E N 1
ATOM 4532 C CA . ASP E 1 105 ? 46.15165 -35.21246 -57.64192 1.000 72.92714 102 ASP E CA 1
ATOM 4533 C C . ASP E 1 105 ? 47.22038 -35.81033 -58.55027 1.000 71.40511 102 ASP E C 1
ATOM 4534 O O . ASP E 1 105 ? 48.17266 -36.41473 -58.04338 1.000 70.48881 102 ASP E O 1
ATOM 4539 N N . TYR E 1 106 ? 47.10329 -35.64496 -59.86871 1.000 70.51495 103 TYR E N 1
ATOM 4540 C CA . TYR E 1 106 ? 48.07949 -36.23433 -60.77864 1.000 70.48651 103 TYR E CA 1
ATOM 4541 C C . TYR E 1 106 ? 49.27967 -35.32341 -60.98189 1.000 73.41482 103 TYR E C 1
ATOM 4542 O O . TYR E 1 106 ? 50.41867 -35.79919 -61.06513 1.000 72.67056 103 TYR E O 1
ATOM 4551 N N . TYR E 1 107 ? 49.03718 -34.01832 -61.09014 1.000 73.62125 104 TYR E N 1
ATOM 4552 C CA . TYR E 1 107 ? 50.10526 -33.03123 -61.12412 1.000 65.15520 104 TYR E CA 1
ATOM 4553 C C . TYR E 1 107 ? 50.61840 -32.65211 -59.73771 1.000 70.01908 104 TYR E C 1
ATOM 4554 O O . TYR E 1 107 ? 51.69892 -32.05921 -59.64085 1.000 76.67141 104 TYR E O 1
ATOM 4563 N N . ASN E 1 108 ? 49.90467 -33.01893 -58.67325 1.000 68.95725 105 ASN E N 1
ATOM 4564 C CA . ASN E 1 108 ? 50.14363 -32.49060 -57.32681 1.000 69.15650 105 ASN E CA 1
ATOM 4565 C C . ASN E 1 108 ? 50.31516 -30.97067 -57.36362 1.000 70.75678 105 ASN E C 1
ATOM 4566 O O . ASN E 1 108 ? 51.28749 -30.40414 -56.85267 1.000 68.90728 105 ASN E O 1
ATOM 4571 N N . VAL E 1 109 ? 49.33535 -30.31183 -57.98605 1.000 65.80298 106 VAL E N 1
ATOM 4572 C CA . VAL E 1 109 ? 49.25460 -28.85938 -58.06125 1.000 53.90851 106 VAL E CA 1
ATOM 4573 C C . VAL E 1 109 ? 47.88852 -28.42283 -57.55240 1.000 51.63386 106 VAL E C 1
ATOM 4574 O O . VAL E 1 109 ? 46.88907 -29.11899 -57.76849 1.000 58.57093 106 VAL E O 1
ATOM 4578 N N . GLU E 1 110 ? 47.84546 -27.28937 -56.85016 1.000 48.68053 107 GLU E N 1
ATOM 4579 C CA . GLU E 1 110 ? 46.56680 -26.73264 -56.42209 1.000 44.65139 107 GLU E CA 1
ATOM 4580 C C . GLU E 1 110 ? 45.93839 -26.05765 -57.63245 1.000 49.83976 107 GLU E C 1
ATOM 4581 O O . GLU E 1 110 ? 46.28765 -24.92701 -57.98472 1.000 45.53225 107 GLU E O 1
ATOM 4587 N N . VAL E 1 111 ? 45.00204 -26.75644 -58.27025 1.000 49.33717 108 VAL E N 1
ATOM 4588 C CA . VAL E 1 111 ? 44.29156 -26.25432 -59.43741 1.000 51.96204 108 VAL E CA 1
ATOM 4589 C C . VAL E 1 111 ? 42.79947 -26.40907 -59.19416 1.000 51.31367 108 VAL E C 1
ATOM 4590 O O . VAL E 1 111 ? 42.36497 -27.26287 -58.41553 1.000 57.40758 108 VAL E O 1
ATOM 4594 N N . TYR E 1 112 ? 42.01102 -25.56488 -59.85195 1.000 46.68105 109 TYR E N 1
ATOM 4595 C CA . TYR E 1 112 ? 40.56979 -25.55636 -59.65677 1.000 52.90061 109 TYR E CA 1
ATOM 4596 C C . TYR E 1 112 ? 39.86101 -25.50082 -61.00180 1.000 53.38187 109 TYR E C 1
ATOM 4597 O O . TYR E 1 112 ? 40.39964 -24.98725 -61.98647 1.000 45.97481 109 TYR E O 1
ATOM 4606 N N . CYS E 1 113 ? 38.63872 -26.03048 -61.02361 1.000 47.97911 110 CYS E N 1
ATOM 4607 C CA . CYS E 1 113 ? 37.80353 -26.07741 -62.21238 1.000 50.53349 110 CYS E CA 1
ATOM 4608 C C . CYS E 1 113 ? 36.53766 -25.26241 -61.98452 1.000 44.98692 110 CYS E C 1
ATOM 4609 O O . CYS E 1 113 ? 35.94301 -25.28440 -60.89306 1.000 45.91843 110 CYS E O 1
ATOM 4612 N N . LYS E 1 114 ? 36.14656 -24.56424 -63.05112 1.000 59.93327 111 LYS E N 1
ATOM 4613 C CA . LYS E 1 114 ? 35.04588 -23.60178 -63.12714 1.000 55.60047 111 LYS E CA 1
ATOM 4614 C C . LYS E 1 114 ? 33.70887 -24.33200 -63.18188 1.000 66.74660 111 LYS E C 1
ATOM 4615 O O . LYS E 1 114 ? 33.25975 -24.76691 -64.24501 1.000 71.24955 111 LYS E O 1
ATOM 4621 N N . ALA E 1 115 ? 33.07529 -24.44158 -62.01044 1.000 70.95986 112 ALA E N 1
ATOM 4622 C CA . ALA E 1 115 ? 31.76808 -25.06985 -61.81255 1.000 73.41015 112 ALA E CA 1
ATOM 4623 C C . ALA E 1 115 ? 31.50883 -26.26830 -62.72650 1.000 73.32754 112 ALA E C 1
ATOM 4624 O O . ALA E 1 115 ? 30.77093 -26.15727 -63.70655 1.000 73.39245 112 ALA E O 1
ATOM 4626 N N . ALA F 1 1 ? 24.20189 13.78492 -60.76534 1.000 69.56213 -2 ALA F N 1
ATOM 4627 C CA . ALA F 1 1 ? 23.69877 12.80628 -59.80911 1.000 78.76486 -2 ALA F CA 1
ATOM 4628 C C . ALA F 1 1 ? 22.52560 13.38083 -59.02097 1.000 82.06786 -2 ALA F C 1
ATOM 4629 O O . ALA F 1 1 ? 21.44589 13.59756 -59.57470 1.000 76.46690 -2 ALA F O 1
ATOM 4631 N N . GLY F 1 2 ? 22.74556 13.62479 -57.73113 1.000 72.87265 -1 GLY F N 1
ATOM 4632 C CA . GLY F 1 2 ? 21.69894 14.19671 -56.89845 1.000 67.01435 -1 GLY F CA 1
ATOM 4633 C C . GLY F 1 2 ? 21.36285 15.61054 -57.34207 1.000 80.11892 -1 GLY F C 1
ATOM 4634 O O . GLY F 1 2 ? 22.24253 16.47724 -57.42578 1.000 76.82240 -1 GLY F O 1
ATOM 4635 N N . SER F 1 3 ? 20.08028 15.85035 -57.62918 1.000 82.36923 0 SER F N 1
ATOM 4636 C CA . SER F 1 3 ? 19.63108 17.15180 -58.11289 1.000 84.41824 0 SER F CA 1
ATOM 4637 C C . SER F 1 3 ? 18.62956 17.79524 -57.16285 1.000 81.12913 0 SER F C 1
ATOM 4638 O O . SER F 1 3 ? 17.50196 18.11295 -57.56104 1.000 69.45374 0 SER F O 1
ATOM 4641 N N . MET F 1 4 ? 19.02817 17.98285 -55.90822 1.000 78.24146 1 MET F N 1
ATOM 4642 C CA . MET F 1 4 ? 18.25518 18.75904 -54.95217 1.000 68.57565 1 MET F CA 1
ATOM 4643 C C . MET F 1 4 ? 19.13006 19.87055 -54.38933 1.000 66.92403 1 MET F C 1
ATOM 4644 O O . MET F 1 4 ? 20.34329 19.90572 -54.60546 1.000 66.06580 1 MET F O 1
ATOM 4649 N N . LYS F 1 5 ? 18.51274 20.75550 -53.61567 1.000 67.83467 2 LYS F N 1
ATOM 4650 C CA . LYS F 1 5 ? 19.16619 21.99550 -53.23251 1.000 64.96087 2 LYS F CA 1
ATOM 4651 C C . LYS F 1 5 ? 20.13655 21.77045 -52.08446 1.000 66.84784 2 LYS F C 1
ATOM 4652 O O . LYS F 1 5 ? 19.90253 20.95117 -51.19218 1.000 66.21816 2 LYS F O 1
ATOM 4658 N N . LEU F 1 6 ? 21.22405 22.53556 -52.10573 1.000 65.58725 3 LEU F N 1
ATOM 4659 C CA . LEU F 1 6 ? 22.13652 22.59827 -50.97859 1.000 57.04552 3 LEU F CA 1
ATOM 4660 C C . LEU F 1 6 ? 21.56278 23.66646 -50.06813 1.000 61.66909 3 LEU F C 1
ATOM 4661 O O . LEU F 1 6 ? 21.38346 24.81502 -50.48474 1.000 64.73971 3 LEU F O 1
ATOM 4666 N N . LEU F 1 7 ? 21.27536 23.28846 -48.83281 1.000 60.46169 4 LEU F N 1
ATOM 4667 C CA . LEU F 1 7 ? 20.59530 24.17867 -47.91586 1.000 52.45620 4 LEU F CA 1
ATOM 4668 C C . LEU F 1 7 ? 21.55095 24.83716 -46.94758 1.000 59.89923 4 LEU F C 1
ATOM 4669 O O . LEU F 1 7 ? 21.15374 25.77549 -46.25128 1.000 59.99029 4 LEU F O 1
ATOM 4674 N N . ASN F 1 8 ? 22.77850 24.34083 -46.84794 1.000 61.34237 5 ASN F N 1
ATOM 4675 C CA . ASN F 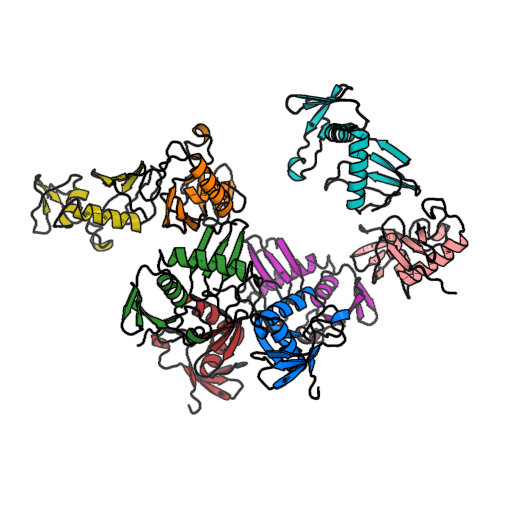1 8 ? 23.74136 25.02562 -46.00248 1.000 57.54880 5 ASN F CA 1
ATOM 4676 C C . ASN F 1 8 ? 25.15207 24.67368 -46.45152 1.000 58.99934 5 ASN F C 1
ATOM 4677 O O . ASN F 1 8 ? 25.43457 23.51411 -46.75865 1.000 57.91325 5 ASN F O 1
ATOM 4682 N N . ILE F 1 9 ? 26.02058 25.68544 -46.51735 1.000 63.62316 6 ILE F N 1
ATOM 4683 C CA . ILE F 1 9 ? 27.40358 25.50988 -46.94073 1.000 55.44828 6 ILE F CA 1
ATOM 4684 C C . ILE F 1 9 ? 28.27360 26.25496 -45.94545 1.000 59.76061 6 ILE F C 1
ATOM 4685 O O . ILE F 1 9 ? 28.04487 27.44044 -45.66750 1.000 61.69825 6 ILE F O 1
ATOM 4690 N N . LYS F 1 10 ? 29.25443 25.55085 -45.39507 1.000 58.87059 7 LYS F N 1
ATOM 4691 C CA . LYS F 1 10 ? 30.11428 26.11021 -44.37192 1.000 49.73247 7 LYS F CA 1
ATOM 4692 C C . LYS F 1 10 ? 31.52552 25.58132 -44.48815 1.000 49.11263 7 LYS F C 1
ATOM 4693 O O . LYS F 1 10 ? 31.75642 24.40258 -44.79387 1.000 55.57828 7 LYS F O 1
ATOM 4699 N N . ILE F 1 11 ? 32.46916 26.46286 -44.20493 1.000 51.98878 8 ILE F N 1
ATOM 4700 C CA . ILE F 1 11 ? 33.82779 26.23211 -44.64891 1.000 52.54946 8 ILE F CA 1
ATOM 4701 C C . ILE F 1 11 ? 34.82119 26.27380 -43.51011 1.000 48.19799 8 ILE F C 1
ATOM 4702 O O . ILE F 1 11 ? 34.78058 27.14344 -42.63271 1.000 58.58968 8 ILE F O 1
ATOM 4707 N N . ASN F 1 12 ? 35.71288 25.30514 -43.55550 1.000 51.17128 9 ASN F N 1
ATOM 4708 C CA . ASN F 1 12 ? 36.90818 25.29090 -42.79207 1.000 52.53617 9 ASN F CA 1
ATOM 4709 C C . ASN F 1 12 ? 38.06373 25.09665 -43.75658 1.000 51.93394 9 ASN F C 1
ATOM 4710 O O . ASN F 1 12 ? 37.95195 25.31184 -44.97228 1.000 49.77844 9 ASN F O 1
ATOM 4715 N N . GLU F 1 13 ? 39.18886 24.89385 -43.08225 1.000 46.89136 10 GLU F N 1
ATOM 4716 C CA . GLU F 1 13 ? 40.56729 24.56647 -43.42612 1.000 55.49461 10 GLU F CA 1
ATOM 4717 C C . GLU F 1 13 ? 40.85728 23.10845 -43.74955 1.000 64.20264 10 GLU F C 1
ATOM 4718 O O . GLU F 1 13 ? 41.95634 22.82895 -44.23553 1.000 64.42851 10 GLU F O 1
ATOM 4724 N N . PHE F 1 14 ? 39.93608 22.19865 -43.46406 1.000 58.84954 11 PHE F N 1
ATOM 4725 C CA . PHE F 1 14 ? 40.11208 20.77721 -43.71039 1.000 62.41562 11 PHE F CA 1
ATOM 4726 C C . PHE F 1 14 ? 39.08796 20.24326 -44.69603 1.000 58.95585 11 PHE F C 1
ATOM 4727 O O . PHE F 1 14 ? 39.29949 19.16852 -45.27258 1.000 63.66266 11 PHE F O 1
ATOM 4735 N N . ALA F 1 15 ? 38.00743 20.98737 -44.92160 1.000 52.68954 12 ALA F N 1
ATOM 4736 C CA . ALA F 1 15 ? 36.95246 20.63361 -45.85870 1.000 62.87779 12 ALA F CA 1
ATOM 4737 C C . ALA F 1 15 ? 35.89626 21.73074 -45.88090 1.000 61.14479 12 ALA F C 1
ATOM 4738 O O . ALA F 1 15 ? 35.81388 22.57629 -44.98138 1.000 45.16237 12 ALA F O 1
ATOM 4740 N N . VAL F 1 16 ? 35.10301 21.70361 -46.94716 1.000 52.85242 13 VAL F N 1
ATOM 4741 C CA . VAL F 1 16 ? 33.83400 22.40537 -47.03523 1.000 40.55500 13 VAL F CA 1
ATOM 4742 C C . VAL F 1 16 ? 32.76210 21.38754 -46.68443 1.000 44.35191 13 VAL F C 1
ATOM 4743 O O . VAL F 1 16 ? 32.70579 20.30593 -47.28211 1.000 51.46006 13 VAL F O 1
ATOM 4747 N N . THR F 1 17 ? 31.94677 21.68716 -45.68906 1.000 40.85533 14 THR F N 1
ATOM 4748 C CA . THR F 1 17 ? 30.82767 20.82614 -45.36063 1.000 47.07640 14 THR F CA 1
ATOM 4749 C C . THR F 1 17 ? 29.53442 21.45943 -45.86112 1.000 54.37160 14 THR F C 1
ATOM 4750 O O . THR F 1 17 ? 29.39359 22.68658 -45.89420 1.000 61.21023 14 THR F O 1
ATOM 4754 N N . ALA F 1 18 ? 28.60978 20.60920 -46.29329 1.000 46.91912 15 ALA F N 1
ATOM 4755 C CA . ALA F 1 18 ? 27.33831 21.05314 -46.84056 1.000 43.63537 15 ALA F CA 1
ATOM 4756 C C . ALA F 1 18 ? 26.21460 20.16571 -46.32662 1.000 51.49868 15 ALA F C 1
ATOM 4757 O O . ALA F 1 18 ? 26.42009 18.99602 -46.00219 1.000 55.71044 15 ALA F O 1
ATOM 4759 N N . ASN F 1 19 ? 25.02588 20.74687 -46.23296 1.000 53.24213 16 ASN F N 1
ATOM 4760 C CA . ASN F 1 19 ? 23.81453 20.02658 -45.87655 1.000 48.20631 16 ASN F CA 1
ATOM 4761 C C . ASN F 1 19 ? 22.78550 20.24951 -46.97235 1.000 54.16699 16 ASN F C 1
ATOM 4762 O O . ASN F 1 19 ? 22.50883 21.39879 -47.34427 1.000 63.64489 16 ASN F O 1
ATOM 4767 N N . THR F 1 20 ? 22.24263 19.14663 -47.48587 1.000 50.97163 17 THR F N 1
ATOM 4768 C CA . THR F 1 20 ? 21.30222 19.11645 -48.59567 1.000 57.88147 17 THR F CA 1
ATOM 4769 C C . THR F 1 20 ? 19.86817 18.94638 -48.09209 1.000 61.13244 17 THR F C 1
ATOM 4770 O O . THR F 1 20 ? 19.62178 18.70434 -46.90674 1.000 56.18450 17 THR F O 1
ATOM 4774 N N . GLU F 1 21 ? 18.91425 19.09470 -49.02253 1.000 58.53304 18 GLU F N 1
ATOM 4775 C CA . GLU F 1 21 ? 17.49852 18.92839 -48.69364 1.000 60.34160 18 GLU F CA 1
ATOM 4776 C C . GLU F 1 21 ? 17.21597 17.57090 -48.06142 1.000 64.14120 18 GLU F C 1
ATOM 4777 O O . GLU F 1 21 ? 16.42213 17.46724 -47.12120 1.000 65.95645 18 GLU F O 1
ATOM 4783 N N . ALA F 1 22 ? 17.85777 16.51670 -48.56549 1.000 56.72389 19 ALA F N 1
ATOM 4784 C CA . ALA F 1 22 ? 17.55235 15.15779 -48.13842 1.000 53.71928 19 ALA F CA 1
ATOM 4785 C C . ALA F 1 22 ? 18.06356 14.84614 -46.73958 1.000 51.00595 19 ALA F C 1
ATOM 4786 O O . ALA F 1 22 ? 17.74478 13.77929 -46.20676 1.000 62.54963 19 ALA F O 1
ATOM 4788 N N . GLY F 1 23 ? 18.86992 15.71858 -46.14354 1.000 46.54409 20 GLY F N 1
ATOM 4789 C CA . GLY F 1 23 ? 19.39179 15.48043 -44.81485 1.000 47.86167 20 GLY F CA 1
ATOM 4790 C C . GLY F 1 23 ? 20.80597 14.95886 -44.78853 1.000 50.32528 20 GLY F C 1
ATOM 4791 O O . GLY F 1 23 ? 21.36339 14.78253 -43.70009 1.000 63.94120 20 GLY F O 1
ATOM 4792 N N . ASP F 1 24 ? 21.39912 14.70003 -45.94882 1.000 53.68442 21 ASP F N 1
ATOM 4793 C CA . ASP F 1 24 ? 22.76679 14.21685 -45.99173 1.000 54.45965 21 ASP F CA 1
ATOM 4794 C C . ASP F 1 24 ? 23.72703 15.33128 -45.60811 1.000 53.11207 21 ASP F C 1
ATOM 4795 O O . ASP F 1 24 ? 23.48764 16.51062 -45.87505 1.000 52.94403 21 ASP F O 1
ATOM 4800 N N . GLU F 1 25 ? 24.83609 14.94301 -44.99415 1.000 56.67062 22 GLU F N 1
ATOM 4801 C CA . GLU F 1 25 ? 25.85573 15.88523 -44.56083 1.000 53.04389 22 GLU F CA 1
ATOM 4802 C C . GLU F 1 25 ? 27.13729 15.51752 -45.29055 1.000 52.34370 22 GLU F C 1
ATOM 4803 O O . GLU F 1 25 ? 27.74028 14.47336 -45.01798 1.000 58.09363 22 GLU F O 1
ATOM 4809 N N . LEU F 1 26 ? 27.53955 16.37720 -46.21679 1.000 41.33917 23 LEU F N 1
ATOM 4810 C CA . LEU F 1 26 ? 28.76150 16.20803 -46.97810 1.000 42.25953 23 LEU F CA 1
ATOM 4811 C C . LEU F 1 26 ? 29.91482 16.88125 -46.25650 1.000 47.89977 23 LEU F C 1
ATOM 4812 O O . LEU F 1 26 ? 29.77794 18.00060 -45.75682 1.000 50.01067 23 LEU F O 1
ATOM 4817 N N . TYR F 1 27 ? 31.04468 16.18898 -46.20400 1.000 52.35225 24 TYR F N 1
ATOM 4818 C CA . TYR F 1 27 ? 32.30541 16.74298 -45.72361 1.000 51.68986 24 TYR F CA 1
ATOM 4819 C C . TYR F 1 27 ? 33.29604 16.52129 -46.86289 1.000 47.36650 24 TYR F C 1
ATOM 4820 O O . TYR F 1 27 ? 33.81728 15.41563 -47.02683 1.000 45.84207 24 TYR F O 1
ATOM 4829 N N . LEU F 1 28 ? 33.54640 17.55954 -47.66185 1.000 44.03850 25 LEU F N 1
ATOM 4830 C CA . LEU F 1 28 ? 34.27535 17.43522 -48.91775 1.000 47.07139 25 LEU F CA 1
ATOM 4831 C C . LEU F 1 28 ? 35.59578 18.18341 -48.81360 1.000 43.37510 25 LEU F C 1
ATOM 4832 O O . LEU F 1 28 ? 35.60851 19.39872 -48.60116 1.000 50.59199 25 LEU F O 1
ATOM 4837 N N . GLN F 1 29 ? 36.69861 17.46498 -48.99281 1.000 46.05350 26 GLN F N 1
ATOM 4838 C CA . GLN F 1 29 ? 38.02674 18.07360 -49.00699 1.000 46.42988 26 GLN F CA 1
ATOM 4839 C C . GLN F 1 29 ? 38.24262 18.69361 -50.38024 1.000 40.90852 26 GLN F C 1
ATOM 4840 O O . GLN F 1 29 ? 38.77400 18.06708 -51.29625 1.000 38.98469 26 GLN F O 1
ATOM 4846 N N . LEU F 1 30 ? 37.81984 19.94843 -50.52055 1.000 46.03355 27 LEU F N 1
ATOM 4847 C CA . LEU F 1 30 ? 37.89541 20.69856 -51.76713 1.000 44.29587 27 LEU F CA 1
ATOM 4848 C C . LEU F 1 30 ? 39.20435 21.48091 -51.82974 1.000 41.02301 27 LEU F C 1
ATOM 4849 O O . LEU F 1 30 ? 39.68018 21.97409 -50.80215 1.000 42.28585 27 LEU F O 1
ATOM 4854 N N . PRO F 1 31 ? 39.81756 21.61120 -53.01720 1.000 34.04268 28 PRO F N 1
ATOM 4855 C CA . PRO F 1 31 ? 39.36405 21.05719 -54.29693 1.000 39.75227 28 PRO F CA 1
ATOM 4856 C C . PRO F 1 31 ? 39.58114 19.55469 -54.39077 1.000 46.04787 28 PRO F C 1
ATOM 4857 O O . PRO F 1 31 ? 40.30838 18.98549 -53.57696 1.000 46.45019 28 PRO F O 1
ATOM 4861 N N . HIS F 1 32 ? 38.93871 18.91754 -55.36351 1.000 48.17242 29 HIS F N 1
ATOM 4862 C CA . HIS F 1 32 ? 39.03918 17.47378 -55.51523 1.000 42.83827 29 HIS F CA 1
ATOM 4863 C C . HIS F 1 32 ? 40.38606 17.11895 -56.13588 1.000 45.41602 29 HIS F C 1
ATOM 4864 O O . HIS F 1 32 ? 40.67793 17.51033 -57.27115 1.000 47.30251 29 HIS F O 1
ATOM 4871 N N . THR F 1 33 ? 41.20828 16.39678 -55.38567 1.000 46.52555 30 THR F N 1
ATOM 4872 C CA . THR F 1 33 ? 42.47489 15.84509 -55.83083 1.000 44.13483 30 THR F CA 1
ATOM 4873 C C . THR F 1 33 ? 42.53376 14.39163 -55.39719 1.000 48.36058 30 THR F C 1
ATOM 4874 O O . THR F 1 33 ? 41.69162 13.93465 -54.61570 1.000 47.61896 30 THR F O 1
ATOM 4878 N N . PRO F 1 34 ? 43.50136 13.61977 -55.90331 1.000 46.47892 31 PRO F N 1
ATOM 4879 C CA . PRO F 1 34 ? 43.68474 12.25424 -55.38338 1.000 39.52080 31 PRO F CA 1
ATOM 4880 C C . PRO F 1 34 ? 43.90880 12.20386 -53.88553 1.000 41.59419 31 PRO F C 1
ATOM 4881 O O . PRO F 1 34 ? 43.66207 11.15865 -53.27146 1.000 43.05904 31 PRO F O 1
ATOM 4885 N N . ASP F 1 35 ? 44.37593 13.29502 -53.27626 1.000 47.55110 32 ASP F N 1
ATOM 4886 C CA . ASP F 1 35 ? 44.54625 13.32058 -51.83153 1.000 44.82486 32 ASP F CA 1
ATOM 4887 C C . ASP F 1 35 ? 43.24244 13.54557 -51.07963 1.000 41.74711 32 ASP F C 1
ATOM 4888 O O . ASP F 1 35 ? 43.18854 13.27663 -49.87223 1.000 39.90015 32 ASP F O 1
ATOM 4893 N N . SER F 1 36 ? 42.19158 13.99993 -51.75504 1.000 47.33685 33 SER F N 1
ATOM 4894 C CA . SER F 1 36 ? 40.96967 14.36243 -51.05723 1.000 43.14852 33 SER F CA 1
ATOM 4895 C C . SER F 1 36 ? 40.13112 13.12815 -50.75126 1.000 40.49357 33 SER F C 1
ATOM 4896 O O . SER F 1 36 ? 40.00684 12.21539 -51.58048 1.000 40.22231 33 SER F O 1
ATOM 4899 N N . GLN F 1 37 ? 39.57510 13.09961 -49.53763 1.000 43.63502 34 GLN F N 1
ATOM 4900 C CA . GLN F 1 37 ? 38.67970 12.02823 -49.10165 1.000 51.31322 34 GLN F CA 1
ATOM 4901 C C . GLN F 1 37 ? 37.41190 12.62899 -48.51364 1.000 56.55413 34 GLN F C 1
ATOM 4902 O O . GLN F 1 37 ? 37.47146 13.33195 -47.51045 1.000 53.81481 34 GLN F O 1
ATOM 4908 N N . HIS F 1 38 ? 36.29348 12.47126 -49.21921 1.000 50.83675 35 HIS F N 1
ATOM 4909 C CA . HIS F 1 38 ? 35.03118 13.06380 -48.83108 1.000 53.75865 35 HIS F CA 1
ATOM 4910 C C . HIS F 1 38 ? 34.19133 12.11050 -47.99665 1.000 52.09885 35 HIS F C 1
ATOM 4911 O O . HIS F 1 38 ? 34.33030 10.88742 -48.09087 1.000 54.55103 35 HIS F O 1
ATOM 4918 N N . SER F 1 39 ? 33.32569 12.68843 -47.16433 1.000 54.37838 36 SER F N 1
ATOM 4919 C CA . SER F 1 39 ? 32.50237 11.92537 -46.24055 1.000 46.49708 36 SER F CA 1
ATOM 4920 C C . SER F 1 39 ? 31.04661 12.31303 -46.41770 1.000 53.90002 36 SER F C 1
ATOM 4921 O O . SER F 1 39 ? 30.72926 13.49694 -46.56733 1.000 60.58459 36 SER F O 1
ATOM 4924 N N . ILE F 1 40 ? 30.17215 11.31011 -46.45522 1.000 51.44323 37 ILE F N 1
ATOM 4925 C CA . ILE F 1 40 ? 28.73017 11.52784 -46.45196 1.000 53.95343 37 ILE F CA 1
ATOM 4926 C C . ILE F 1 40 ? 28.15426 10.84172 -45.21747 1.000 58.00783 37 ILE F C 1
ATOM 4927 O O . ILE F 1 40 ? 28.22887 9.61304 -45.09149 1.000 58.04258 37 ILE F O 1
ATOM 4932 N N . ASN F 1 41 ? 27.59878 11.63630 -44.30156 1.000 58.25499 38 ASN F N 1
ATOM 4933 C CA . ASN F 1 41 ? 27.02433 11.13607 -43.05055 1.000 52.95823 38 ASN F CA 1
ATOM 4934 C C . ASN F 1 41 ? 27.99337 10.19811 -42.33198 1.000 59.79295 38 ASN F C 1
ATOM 4935 O O . ASN F 1 41 ? 27.64300 9.08858 -41.92579 1.000 61.65922 38 ASN F O 1
ATOM 4940 N N . HIS F 1 42 ? 29.23113 10.67097 -42.17112 1.000 65.59217 39 HIS F N 1
ATOM 4941 C CA . HIS F 1 42 ? 30.31458 9.94979 -41.50050 1.000 66.30973 39 HIS F CA 1
ATOM 4942 C C . HIS F 1 42 ? 30.62345 8.59891 -42.14548 1.000 63.00065 39 HIS F C 1
ATOM 4943 O O . HIS F 1 42 ? 31.28259 7.75384 -41.53109 1.000 66.66846 39 HIS F O 1
ATOM 4950 N N . GLU F 1 43 ? 30.17645 8.38125 -43.38539 1.000 57.86996 40 GLU F N 1
ATOM 4951 C CA . GLU F 1 43 ? 30.58379 7.23920 -44.18430 1.000 52.87238 40 GLU F CA 1
ATOM 4952 C C . GLU F 1 43 ? 31.40843 7.70252 -45.37678 1.000 54.12754 40 GLU F C 1
ATOM 4953 O O . GLU F 1 43 ? 31.18239 8.79770 -45.90491 1.000 61.89413 40 GLU F O 1
ATOM 4959 N N . PRO F 1 44 ? 32.36436 6.89388 -45.83329 1.000 59.59136 41 PRO F N 1
ATOM 4960 C CA . PRO F 1 44 ? 33.18500 7.31976 -46.96950 1.000 61.76831 41 PRO F CA 1
ATOM 4961 C C . PRO F 1 44 ? 32.33555 7.53267 -48.21241 1.000 50.35691 41 PRO F C 1
ATOM 4962 O O . PRO F 1 44 ? 31.42450 6.76733 -48.51612 1.000 53.92865 41 PRO F O 1
ATOM 4966 N N . LEU F 1 45 ? 32.65712 8.59412 -48.93057 1.000 46.58084 42 LEU F N 1
ATOM 4967 C CA . LEU F 1 45 ? 31.94371 9.03350 -50.11644 1.000 46.30547 42 LEU F CA 1
ATOM 4968 C C . LEU F 1 45 ? 32.88975 8.87536 -51.30058 1.000 56.74538 42 LEU F C 1
ATOM 4969 O O . LEU F 1 45 ? 33.96934 9.47409 -51.33213 1.000 54.84132 42 LEU F O 1
ATOM 4974 N N . ASP F 1 46 ? 32.45693 8.08360 -52.27125 1.000 60.85636 43 ASP F N 1
ATOM 4975 C CA . ASP F 1 46 ? 33.14093 7.65238 -53.48099 1.000 68.31512 43 ASP F CA 1
ATOM 4976 C C . ASP F 1 46 ? 32.31236 7.70543 -54.74193 1.000 66.62496 43 ASP F C 1
ATOM 4977 O O . ASP F 1 46 ? 32.56138 6.95249 -55.68278 1.000 77.69094 43 ASP F O 1
ATOM 4982 N N . ASP F 1 47 ? 31.49372 8.72839 -54.88221 1.000 65.54711 44 ASP F N 1
ATOM 4983 C CA . ASP F 1 47 ? 30.95546 9.10439 -56.18724 1.000 62.02615 44 ASP F CA 1
ATOM 4984 C C . ASP F 1 47 ? 31.56280 10.45620 -56.54626 1.000 62.49935 44 ASP F C 1
ATOM 4985 O O . ASP F 1 47 ? 31.07009 11.50945 -56.13595 1.000 68.92923 44 ASP F O 1
ATOM 4990 N N . ASP F 1 48 ? 32.67347 10.41473 -57.27005 1.000 56.49512 45 ASP F N 1
ATOM 4991 C CA . ASP F 1 48 ? 33.39123 11.63908 -57.58376 1.000 64.42562 45 ASP F CA 1
ATOM 4992 C C . ASP F 1 48 ? 32.65636 12.49266 -58.61300 1.000 63.67988 45 ASP F C 1
ATOM 4993 O O . ASP F 1 48 ? 32.96134 13.68272 -58.73909 1.000 61.65064 45 ASP F O 1
ATOM 4998 N N . ASP F 1 49 ? 31.70338 11.92159 -59.35498 1.000 63.56799 46 ASP F N 1
ATOM 4999 C CA . ASP F 1 49 ? 30.86194 12.76841 -60.19410 1.000 67.02692 46 ASP F CA 1
ATOM 5000 C C . ASP F 1 49 ? 30.01467 13.67925 -59.31778 1.000 59.04758 46 ASP F C 1
ATOM 5001 O O . ASP F 1 49 ? 29.88000 14.88018 -59.58884 1.000 62.12495 46 ASP F O 1
ATOM 5006 N N . PHE F 1 50 ? 29.49478 13.12828 -58.22294 1.000 52.83429 47 PHE F N 1
ATOM 5007 C CA . PHE F 1 50 ? 28.79854 13.93143 -57.22899 1.000 58.96629 47 PHE F CA 1
ATOM 5008 C C . PHE F 1 50 ? 29.72155 14.97080 -56.60090 1.000 64.74652 47 PHE F C 1
ATOM 5009 O O . PHE F 1 50 ? 29.31670 16.12264 -56.39355 1.000 63.16636 47 PHE F O 1
ATOM 5017 N N . VAL F 1 51 ? 30.95564 14.57752 -56.26005 1.000 62.17758 48 VAL F N 1
ATOM 5018 C CA . VAL F 1 51 ? 31.86791 15.53239 -55.63808 1.000 57.63693 48 VAL F CA 1
ATOM 5019 C C . VAL F 1 51 ? 32.21424 16.65128 -56.60155 1.000 55.45007 48 VAL F C 1
ATOM 5020 O O . VAL F 1 51 ? 32.31590 17.80816 -56.19444 1.000 60.20522 48 VAL F O 1
ATOM 5024 N N . LYS F 1 52 ? 32.32230 16.35774 -57.89433 1.000 51.34080 49 LYS F N 1
ATOM 5025 C CA . LYS F 1 52 ? 32.65069 17.40734 -58.84743 1.000 54.92417 49 LYS F CA 1
ATOM 5026 C C . LYS F 1 52 ? 31.44221 18.27463 -59.16396 1.000 56.18731 49 LYS F C 1
ATOM 5027 O O . LYS F 1 52 ? 31.60222 19.46598 -59.45520 1.000 55.90630 49 LYS F O 1
ATOM 5033 N N . GLU F 1 53 ? 30.23586 17.73620 -58.98518 1.000 53.03598 50 GLU F N 1
ATOM 5034 C CA . GLU F 1 53 ? 29.03389 18.54255 -59.16358 1.000 58.89178 50 GLU F CA 1
ATOM 5035 C C . GLU F 1 53 ? 28.83341 19.50534 -57.99421 1.000 58.09332 50 GLU F C 1
ATOM 5036 O O . GLU F 1 53 ? 28.57866 20.70754 -58.19307 1.000 57.80910 50 GLU F O 1
ATOM 5042 N N . VAL F 1 54 ? 29.06432 19.02443 -56.77101 1.000 60.58451 51 VAL F N 1
ATOM 5043 C CA . VAL F 1 54 ? 29.02700 19.92018 -55.62096 1.000 49.12809 51 VAL F CA 1
ATOM 5044 C C . VAL F 1 54 ? 30.21441 20.87356 -55.65765 1.000 52.78394 51 VAL F C 1
ATOM 5045 O O . VAL F 1 54 ? 30.11593 22.01845 -55.20120 1.000 56.28255 51 VAL F O 1
ATOM 5049 N N . GLN F 1 55 ? 31.33780 20.44702 -56.23853 1.000 53.54135 52 GLN F N 1
ATOM 5050 C CA . GLN F 1 55 ? 32.48383 21.33626 -56.33849 1.000 53.05836 52 GLN F CA 1
ATOM 5051 C C . GLN F 1 55 ? 32.24863 22.43164 -57.36181 1.000 53.01604 52 GLN F C 1
ATOM 5052 O O . GLN F 1 55 ? 32.77468 23.53081 -57.20479 1.000 55.26506 52 GLN F O 1
ATOM 5058 N N . GLU F 1 56 ? 31.42512 22.18651 -58.37998 1.000 56.26399 53 GLU F N 1
ATOM 5059 C CA . GLU F 1 56 ? 31.13483 23.28458 -59.29571 1.000 58.01784 53 GLU F CA 1
ATOM 5060 C C . GLU F 1 56 ? 30.11477 24.24793 -58.70028 1.000 51.65562 53 GLU F C 1
ATOM 5061 O O . GLU F 1 56 ? 30.25540 25.47723 -58.84775 1.000 43.86408 53 GLU F O 1
ATOM 5067 N N . ILE F 1 57 ? 29.16522 23.72205 -57.91890 1.000 56.40468 54 ILE F N 1
ATOM 5068 C CA . ILE F 1 57 ? 28.25995 24.60903 -57.18820 1.000 51.80770 54 ILE F CA 1
ATOM 5069 C C . ILE F 1 57 ? 29.03855 25.48291 -56.20732 1.000 57.90501 54 ILE F C 1
ATOM 5070 O O . ILE F 1 57 ? 28.80788 26.69709 -56.11326 1.000 56.38478 54 ILE F O 1
ATOM 5075 N N . CYS F 1 58 ? 30.02790 24.90332 -55.51730 1.000 58.60194 55 CYS F N 1
ATOM 5076 C CA . CYS F 1 58 ? 30.76074 25.68445 -54.52493 1.000 44.54372 55 CYS F CA 1
ATOM 5077 C C . CYS F 1 58 ? 31.85673 26.53707 -55.14101 1.000 43.78830 55 CYS F C 1
ATOM 5078 O O . CYS F 1 58 ? 32.18668 27.59441 -54.58998 1.000 47.16184 55 CYS F O 1
ATOM 5081 N N . ASP F 1 59 ? 32.36478 26.14704 -56.30990 1.000 48.97459 56 ASP F N 1
ATOM 5082 C CA . ASP F 1 59 ? 33.26233 27.02185 -57.04365 1.000 46.56559 56 ASP F CA 1
ATOM 5083 C C . ASP F 1 59 ? 32.54779 28.29714 -57.44854 1.000 55.54682 56 ASP F C 1
ATOM 5084 O O . ASP F 1 59 ? 33.11910 29.39132 -57.35958 1.000 58.22208 56 ASP F O 1
ATOM 5089 N N . GLU F 1 60 ? 31.27376 28.19396 -57.83318 1.000 55.70356 57 GLU F N 1
ATOM 5090 C CA . GLU F 1 60 ? 30.60704 29.43098 -58.21408 1.000 52.86406 57 GLU F CA 1
ATOM 5091 C C . GLU F 1 60 ? 29.91675 30.12451 -57.04772 1.000 45.33511 57 GLU F C 1
ATOM 5092 O O . GLU F 1 60 ? 29.53022 31.28863 -57.18951 1.000 52.83576 57 GLU F O 1
ATOM 5098 N N . TYR F 1 61 ? 29.78066 29.46764 -55.89438 1.000 47.33300 58 TYR F N 1
ATOM 5099 C CA . TYR F 1 61 ? 29.32500 30.19743 -54.71406 1.000 43.61582 58 TYR F CA 1
ATOM 5100 C C . TYR F 1 61 ? 30.45231 30.98978 -54.06383 1.000 47.54905 58 TYR F C 1
ATOM 5101 O O . TYR F 1 61 ? 30.31201 32.19179 -53.81858 1.000 55.00774 58 TYR F O 1
ATOM 5110 N N . PHE F 1 62 ? 31.58417 30.33959 -53.78453 1.000 55.90742 59 PHE F N 1
ATOM 5111 C CA . PHE F 1 62 ? 32.69198 31.02904 -53.13563 1.000 42.33061 59 PHE F CA 1
ATOM 5112 C C . PHE F 1 62 ? 33.50140 31.87165 -54.10601 1.000 46.14621 59 PHE F C 1
ATOM 5113 O O . PHE F 1 62 ? 34.13955 32.83641 -53.67983 1.000 48.71609 59 PHE F O 1
ATOM 5121 N N . GLY F 1 63 ? 33.53261 31.51228 -55.38761 1.000 45.51305 60 GLY F N 1
ATOM 5122 C CA . GLY F 1 63 ? 34.23270 32.33701 -56.35487 1.000 44.85781 60 GLY F CA 1
ATOM 5123 C C . GLY F 1 63 ? 33.61047 33.68732 -56.66888 1.000 58.56349 60 GLY F C 1
ATOM 5124 O O . GLY F 1 63 ? 34.32714 34.58787 -57.12131 1.000 57.09942 60 GLY F O 1
ATOM 5125 N N . LYS F 1 64 ? 32.34831 33.90607 -56.26319 1.000 57.57617 61 LYS F N 1
ATOM 5126 C CA . LYS F 1 64 ? 31.41880 34.86291 -56.91174 1.000 46.23554 61 LYS F CA 1
ATOM 5127 C C . LYS F 1 64 ? 31.86064 35.25404 -58.31498 1.000 47.82113 61 LYS F C 1
ATOM 5128 O O . LYS F 1 64 ? 31.94552 36.44880 -58.62796 1.000 54.51787 61 LYS F O 1
ATOM 5134 N N . GLY F 1 65 ? 32.12488 34.27815 -59.18242 1.000 47.88821 62 GLY F N 1
ATOM 5135 C CA . GLY F 1 65 ? 32.47272 34.53118 -60.56978 1.000 46.02112 62 GLY F CA 1
ATOM 5136 C C . GLY F 1 65 ? 33.87125 34.08328 -60.94595 1.000 44.53338 62 GLY F C 1
ATOM 5137 O O . GLY F 1 65 ? 34.09033 33.65974 -62.08370 1.000 39.79831 62 GLY F O 1
ATOM 5138 N N . ASP F 1 66 ? 34.82393 34.17864 -60.01574 1.000 53.58570 63 ASP F N 1
ATOM 5139 C CA . ASP F 1 66 ? 36.22321 33.82420 -60.25627 1.000 47.24701 63 ASP F CA 1
ATOM 5140 C C . ASP F 1 66 ? 36.52205 32.52356 -59.52114 1.000 51.04522 63 ASP F C 1
ATOM 5141 O O . ASP F 1 66 ? 36.56729 32.50919 -58.28847 1.000 56.47801 63 ASP F O 1
ATOM 5146 N N . ARG F 1 67 ? 36.72424 31.43220 -60.26561 1.000 55.14207 64 ARG F N 1
ATOM 5147 C CA . ARG F 1 67 ? 37.02445 30.15873 -59.61377 1.000 60.41131 64 ARG F CA 1
ATOM 5148 C C . ARG F 1 67 ? 38.32796 30.21832 -58.82294 1.000 52.75126 64 ARG F C 1
ATOM 5149 O O . ARG F 1 67 ? 38.47439 29.50998 -57.81706 1.000 49.93382 64 ARG F O 1
ATOM 5157 N N . THR F 1 68 ? 39.26963 31.07299 -59.23915 1.000 50.48162 65 THR F N 1
ATOM 5158 C CA . THR F 1 68 ? 40.51782 31.21709 -58.49499 1.000 46.87377 65 THR F CA 1
ATOM 5159 C C . THR F 1 68 ? 40.25607 31.71172 -57.08024 1.000 46.33811 65 THR F C 1
ATOM 5160 O O . THR F 1 68 ? 40.91689 31.27877 -56.12955 1.000 45.85255 65 THR F O 1
ATOM 5164 N N . LEU F 1 69 ? 39.28498 32.60998 -56.91882 1.000 38.39665 66 LEU F N 1
ATOM 5165 C CA . LEU F 1 69 ? 38.93473 33.07136 -55.58293 1.000 40.04992 66 LEU F CA 1
ATOM 5166 C C . LEU F 1 69 ? 38.37410 31.93279 -54.73839 1.000 41.86044 66 LEU F C 1
ATOM 5167 O O . LEU F 1 69 ? 38.65926 31.84154 -53.53992 1.000 37.33022 66 LEU F O 1
ATOM 5172 N N . ALA F 1 70 ? 37.57082 31.05463 -55.34528 1.000 46.69361 67 ALA F N 1
ATOM 5173 C CA . ALA F 1 70 ? 37.04218 29.91030 -54.60988 1.000 40.89227 67 ALA F CA 1
ATOM 5174 C C . ALA F 1 70 ? 38.16155 28.97131 -54.18335 1.000 42.90495 67 ALA F C 1
ATOM 5175 O O . ALA F 1 70 ? 38.14490 28.43345 -53.06986 1.000 44.27448 67 ALA F O 1
ATOM 5177 N N . ARG F 1 71 ? 39.14469 28.75903 -55.05677 1.000 41.82457 68 ARG F N 1
ATOM 5178 C CA . ARG F 1 71 ? 40.25709 27.88749 -54.69574 1.000 42.62389 68 ARG F CA 1
ATOM 5179 C C . ARG F 1 71 ? 41.10779 28.51347 -53.59251 1.000 45.23491 68 ARG F C 1
ATOM 5180 O O . ARG F 1 71 ? 41.52672 27.82589 -52.64656 1.000 44.55097 68 ARG F O 1
ATOM 5188 N N . LEU F 1 72 ? 41.34677 29.82522 -53.68365 1.000 42.25834 69 LEU F N 1
ATOM 5189 C CA . LEU F 1 72 ? 42.04587 30.53261 -52.61874 1.000 36.45339 69 LEU F CA 1
ATOM 5190 C C . LEU F 1 72 ? 41.26439 30.48685 -51.31310 1.000 36.04247 69 LEU F C 1
ATOM 5191 O O . LEU F 1 72 ? 41.86674 30.48213 -50.23981 1.000 41.30867 69 LEU F O 1
ATOM 5196 N N . SER F 1 73 ? 39.93026 30.46872 -51.37925 1.000 34.29858 70 SER F N 1
ATOM 5197 C CA . SER F 1 73 ? 39.11953 30.39367 -50.16385 1.000 42.07584 70 SER F CA 1
ATOM 5198 C C . SER F 1 73 ? 39.14362 28.99493 -49.55699 1.000 43.15375 70 SER F C 1
ATOM 5199 O O . SER F 1 73 ? 39.10045 28.84634 -48.32575 1.000 34.50466 70 SER F O 1
ATOM 5202 N N . TYR F 1 74 ? 39.18043 27.95857 -50.40391 1.000 47.21335 71 TYR F N 1
ATOM 5203 C CA . TYR F 1 74 ? 39.39242 26.60726 -49.89427 1.000 43.43082 71 TYR F CA 1
ATOM 5204 C C . TYR F 1 74 ? 40.71786 26.53033 -49.15234 1.000 37.17083 71 TYR F C 1
ATOM 5205 O O . TYR F 1 74 ? 40.79936 25.98770 -48.04283 1.000 40.85312 71 TYR F O 1
ATOM 5214 N N . ALA F 1 75 ? 41.77317 27.07648 -49.76123 1.000 39.33347 72 ALA F N 1
ATOM 5215 C CA . ALA F 1 75 ? 43.07225 27.09693 -49.10013 1.000 33.59054 72 ALA F CA 1
ATOM 5216 C C . ALA F 1 75 ? 43.05632 27.98385 -47.85990 1.000 40.74370 72 ALA F C 1
ATOM 5217 O O . ALA F 1 75 ? 43.81765 27.74153 -46.92001 1.000 46.62987 72 ALA F O 1
ATOM 5219 N N . GLY F 1 76 ? 42.21146 29.01427 -47.83863 1.000 42.48996 73 GLY F N 1
ATOM 5220 C CA . GLY F 1 76 ? 42.15502 29.94401 -46.72889 1.000 40.12733 73 GLY F CA 1
ATOM 5221 C C . GLY F 1 76 ? 41.14735 29.63130 -45.65046 1.000 45.38529 73 GLY F C 1
ATOM 5222 O O . GLY F 1 76 ? 41.17929 30.26304 -44.59309 1.000 53.80656 73 GLY F O 1
ATOM 5223 N N . GLY F 1 77 ? 40.23081 28.69692 -45.89139 1.000 40.57212 74 GLY F N 1
ATOM 5224 C CA . GLY F 1 77 ? 39.27175 28.30766 -44.87532 1.000 40.89686 74 GLY F CA 1
ATOM 5225 C C . GLY F 1 77 ? 38.19463 29.32081 -44.57025 1.000 43.60912 74 GLY F C 1
ATOM 5226 O O . GLY F 1 77 ? 37.51152 29.18848 -43.55024 1.000 36.55531 74 GLY F O 1
ATOM 5227 N N . GLN F 1 78 ? 38.00010 30.31314 -45.43672 1.000 43.07201 75 GLN F N 1
ATOM 5228 C CA . GLN F 1 78 ? 37.00429 31.34735 -45.20327 1.000 43.12145 75 GLN F CA 1
ATOM 5229 C C . GLN F 1 78 ? 36.59795 31.92569 -46.54524 1.000 43.46684 75 GLN F C 1
ATOM 5230 O O . GLN F 1 78 ? 37.37320 31.89455 -47.50422 1.000 46.91992 75 GLN F O 1
ATOM 5236 N N . ALA F 1 79 ? 35.37930 32.45493 -46.60474 1.000 43.49869 76 ALA F N 1
ATOM 5237 C CA . ALA F 1 79 ? 34.87239 33.02735 -47.84501 1.000 42.86216 76 ALA F CA 1
ATOM 5238 C C . ALA F 1 79 ? 35.54156 34.38025 -48.04203 1.000 52.39347 76 ALA F C 1
ATOM 5239 O O . ALA F 1 79 ? 35.21865 35.34854 -47.34555 1.000 65.27823 76 ALA F O 1
ATOM 5241 N N . TYR F 1 80 ? 36.48315 34.44751 -48.97916 1.000 44.81366 77 TYR F N 1
ATOM 5242 C CA . TYR F 1 80 ? 37.14906 35.70567 -49.26198 1.000 41.27849 77 TYR F CA 1
ATOM 5243 C C . TYR F 1 80 ? 36.28811 36.56383 -50.18224 1.000 54.07122 77 TYR F C 1
ATOM 5244 O O . TYR F 1 80 ? 35.44412 36.06568 -50.93443 1.000 57.84023 77 TYR F O 1
ATOM 5253 N N . ASP F 1 81 ? 36.51752 37.87606 -50.11228 1.000 54.75798 78 ASP F N 1
ATOM 5254 C CA . ASP F 1 81 ? 35.78692 38.84322 -50.92033 1.000 49.31058 78 ASP F CA 1
ATOM 5255 C C . ASP F 1 81 ? 36.51673 39.22213 -52.19756 1.000 50.71308 78 ASP F C 1
ATOM 5256 O O . ASP F 1 81 ? 35.87002 39.45303 -53.22758 1.000 55.29078 78 ASP F O 1
ATOM 5261 N N . SER F 1 82 ? 37.84284 39.28073 -52.15400 1.000 44.77391 79 SER F N 1
ATOM 5262 C CA . SER F 1 82 ? 38.62604 39.71644 -53.29729 1.000 44.92367 79 SER F CA 1
ATOM 5263 C C . SER F 1 82 ? 40.04936 39.21592 -53.13577 1.000 47.64542 79 SER F C 1
ATOM 5264 O O . SER F 1 82 ? 40.44088 38.71391 -52.07906 1.000 49.08631 79 SER F O 1
ATOM 5267 N N . TYR F 1 83 ? 40.81493 39.34345 -54.21318 1.000 45.23377 80 TYR F N 1
ATOM 5268 C CA . TYR F 1 83 ? 42.22452 39.00022 -54.16697 1.000 49.01281 80 TYR F CA 1
ATOM 5269 C C . TYR F 1 83 ? 42.93767 39.76668 -55.26734 1.000 48.31863 80 TYR F C 1
ATOM 5270 O O . TYR F 1 83 ? 42.32840 40.19957 -56.24790 1.000 51.82260 80 TYR F O 1
ATOM 5279 N N . THR F 1 84 ? 44.24247 39.91249 -55.08754 1.000 50.46462 81 THR F N 1
ATOM 5280 C CA . THR F 1 84 ? 45.14382 40.43853 -56.09371 1.000 50.47468 81 THR F CA 1
ATOM 5281 C C . THR F 1 84 ? 46.29066 39.45290 -56.23375 1.000 48.81882 81 THR F C 1
ATOM 5282 O O . THR F 1 84 ? 46.61458 38.71550 -55.29632 1.000 50.45102 81 THR F O 1
ATOM 5286 N N . GLU F 1 85 ? 46.89879 39.43684 -57.41142 1.000 53.99844 82 GLU F N 1
ATOM 5287 C CA . GLU F 1 85 ? 48.00453 38.53355 -57.68498 1.000 53.28858 82 GLU F CA 1
ATOM 5288 C C . GLU F 1 85 ? 49.20063 39.32656 -58.17363 1.000 52.23625 82 GLU F C 1
ATOM 5289 O O . GLU F 1 85 ? 49.06185 40.22810 -59.00735 1.000 50.20343 82 GLU F O 1
ATOM 5295 N N . GLU F 1 86 ? 50.37150 38.97318 -57.64804 1.000 56.34988 83 GLU F N 1
ATOM 5296 C CA . GLU F 1 86 ? 51.63277 39.53118 -58.11254 1.000 59.72354 83 GLU F CA 1
ATOM 5297 C C . GLU F 1 86 ? 52.71429 38.49221 -57.84651 1.000 62.05468 83 GLU F C 1
ATOM 5298 O O . GLU F 1 86 ? 52.78185 37.92611 -56.75658 1.000 65.74618 83 GLU F O 1
ATOM 5304 N N . ASP F 1 87 ? 53.55279 38.22915 -58.84532 1.000 61.10044 84 ASP F N 1
ATOM 5305 C CA . ASP F 1 87 ? 54.74176 37.36840 -58.74514 1.000 69.69789 84 ASP F CA 1
ATOM 5306 C C . ASP F 1 87 ? 54.39581 35.92144 -58.38390 1.000 68.41235 84 ASP F C 1
ATOM 5307 O O . ASP F 1 87 ? 55.22838 35.19278 -57.87012 1.000 66.02122 84 ASP F O 1
ATOM 5312 N N . GLY F 1 88 ? 53.16420 35.48998 -58.59418 1.000 65.23046 85 GLY F N 1
ATOM 5313 C CA . GLY F 1 88 ? 52.77328 34.17242 -58.17789 1.000 50.39702 85 GLY F CA 1
ATOM 5314 C C . GLY F 1 88 ? 52.26153 34.09582 -56.76029 1.000 49.07597 85 GLY F C 1
ATOM 5315 O O . GLY F 1 88 ? 51.90708 32.99965 -56.30383 1.000 48.73069 85 GLY F O 1
ATOM 5316 N N . VAL F 1 89 ? 52.24687 35.21384 -56.04139 1.000 52.40636 86 VAL F N 1
ATOM 5317 C CA . VAL F 1 89 ? 51.74003 35.29927 -54.67807 1.000 46.63379 86 VAL F CA 1
ATOM 5318 C C . VAL F 1 89 ? 50.38245 35.98223 -54.73703 1.000 41.81046 86 VAL F C 1
ATOM 5319 O O . VAL F 1 89 ? 50.23966 37.05152 -55.35075 1.000 48.71606 86 VAL F O 1
ATOM 5323 N N . TYR F 1 90 ? 49.38972 35.35964 -54.10722 1.000 41.66238 87 TYR F N 1
ATOM 5324 C CA . TYR F 1 90 ? 48.00763 35.81784 -54.13218 1.000 42.25948 87 TYR F CA 1
ATOM 5325 C C . TYR F 1 90 ? 47.66342 36.34840 -52.75036 1.000 47.27864 87 TYR F C 1
ATOM 5326 O O . TYR F 1 90 ? 47.70703 35.59946 -51.76815 1.000 44.27562 87 TYR F O 1
ATOM 5335 N N . THR F 1 91 ? 47.30766 37.62715 -52.68002 1.000 48.55867 88 THR F N 1
ATOM 5336 C CA . THR F 1 91 ? 46.94449 38.27654 -51.42909 1.000 41.10752 88 THR F CA 1
ATOM 5337 C C . THR F 1 91 ? 45.46192 38.60760 -51.47074 1.000 41.87429 88 THR F C 1
ATOM 5338 O O . THR F 1 91 ? 45.00644 39.30993 -52.37814 1.000 45.64272 88 THR F O 1
ATOM 5342 N N . THR F 1 92 ? 44.71679 38.11060 -50.48969 1.000 40.92431 89 THR F N 1
ATOM 5343 C CA . THR F 1 92 ? 43.28583 38.35130 -50.42937 1.000 49.64674 89 THR F CA 1
ATOM 5344 C C . THR F 1 92 ? 42.99827 39.63965 -49.65887 1.000 47.82510 89 THR F C 1
ATOM 5345 O O . THR F 1 92 ? 43.90268 40.37295 -49.24835 1.000 45.29091 89 THR F O 1
ATOM 5349 N N . ASN F 1 93 ? 41.71009 39.92455 -49.46842 1.000 43.87466 90 ASN F N 1
ATOM 5350 C CA . ASN F 1 93 ? 41.31473 41.16055 -48.81153 1.000 42.25622 90 ASN F CA 1
ATOM 5351 C C . ASN F 1 93 ? 41.69134 41.17224 -47.33639 1.000 46.60926 90 ASN F C 1
ATOM 5352 O O . ASN F 1 93 ? 41.84561 42.25432 -46.75990 1.000 47.39652 90 ASN F O 1
ATOM 5357 N N . THR F 1 94 ? 41.84619 40.00051 -46.71720 1.000 48.92646 91 THR F N 1
ATOM 5358 C CA . THR F 1 94 ? 42.28763 39.89910 -45.33156 1.000 47.41638 91 THR F CA 1
ATOM 5359 C C . THR F 1 94 ? 43.80459 39.90725 -45.18925 1.000 43.27699 91 THR F C 1
ATOM 5360 O O . THR F 1 94 ? 44.30502 39.77351 -44.06756 1.000 48.80890 91 THR F O 1
ATOM 5364 N N . GLY F 1 95 ? 44.54479 40.05697 -46.28968 1.000 42.41616 92 GLY F N 1
ATOM 5365 C CA . GLY F 1 95 ? 45.99071 40.05628 -46.25349 1.000 42.56040 92 GLY F CA 1
ATOM 5366 C C . GLY F 1 95 ? 46.64288 38.69130 -46.32578 1.000 47.57820 92 GLY F C 1
ATOM 5367 O O . GLY F 1 95 ? 47.87574 38.61904 -46.43017 1.000 43.86894 92 GLY F O 1
ATOM 5368 N N . ASP F 1 96 ? 45.86127 37.61251 -46.28079 1.000 46.69438 93 ASP F N 1
ATOM 5369 C CA . ASP F 1 96 ? 46.41851 36.26787 -46.35235 1.000 37.20259 93 ASP F CA 1
ATOM 5370 C C . ASP F 1 96 ? 47.07979 36.02617 -47.70333 1.000 38.77982 93 ASP F C 1
ATOM 5371 O O . ASP F 1 96 ? 46.54058 36.38801 -48.75207 1.000 45.48901 93 ASP F O 1
ATOM 5376 N N . GLN F 1 97 ? 48.26410 35.42206 -47.67141 1.000 42.86715 94 GLN F N 1
ATOM 5377 C CA . GLN F 1 97 ? 49.03087 35.13090 -48.87344 1.000 44.99914 94 GLN F CA 1
ATOM 5378 C C . GLN F 1 97 ? 48.92155 33.65252 -49.23179 1.000 44.71828 94 GLN F C 1
ATOM 5379 O O . GLN F 1 97 ? 48.79758 32.78839 -48.35845 1.000 37.58340 94 GLN F O 1
ATOM 5385 N N . PHE F 1 98 ? 48.96477 33.37301 -50.53535 1.000 42.74560 95 PHE F N 1
ATOM 5386 C CA . PHE F 1 98 ? 48.90161 32.01409 -51.05357 1.000 36.86675 95 PHE F CA 1
ATOM 5387 C C . PHE F 1 98 ? 49.84929 31.88310 -52.23375 1.000 39.46940 95 PHE F C 1
ATOM 5388 O O . PHE F 1 98 ? 50.14499 32.86121 -52.92449 1.000 43.28253 95 PHE F O 1
ATOM 5396 N N . VAL F 1 99 ? 50.30562 30.65380 -52.47153 1.000 47.19692 96 VAL F N 1
ATOM 5397 C CA . VAL F 1 99 ? 51.10067 30.32549 -53.64576 1.000 46.72777 96 VAL F CA 1
ATOM 5398 C C . VAL F 1 99 ? 50.43989 29.12759 -54.32162 1.000 44.03661 96 VAL F C 1
ATOM 5399 O O . VAL F 1 99 ? 49.61929 28.42957 -53.72320 1.000 46.95058 96 VAL F O 1
ATOM 5403 N N . GLU F 1 100 ? 50.80135 28.88468 -55.58046 1.000 42.02845 97 GLU F N 1
ATOM 5404 C CA . GLU F 1 100 ? 50.27033 27.72036 -56.27069 1.000 39.89566 97 GLU F CA 1
ATOM 5405 C C . GLU F 1 100 ? 50.83396 26.45261 -55.64944 1.000 47.09806 97 GLU F C 1
ATOM 5406 O O . GLU F 1 100 ? 52.03346 26.35861 -55.37349 1.000 53.76354 97 GLU F O 1
ATOM 5412 N N . HIS F 1 101 ? 49.96188 25.47406 -55.42750 1.000 46.60658 98 HIS F N 1
ATOM 5413 C CA . HIS F 1 101 ? 50.39972 24.22103 -54.83552 1.000 44.77650 98 HIS F CA 1
ATOM 5414 C C . HIS F 1 101 ? 51.30336 23.47016 -55.80571 1.000 45.86046 98 HIS F C 1
ATOM 5415 O O . HIS F 1 101 ? 51.16858 23.57899 -57.02676 1.000 50.91689 98 HIS F O 1
ATOM 5422 N N . SER F 1 102 ? 52.22934 22.69053 -55.24853 1.000 49.91472 99 SER F N 1
ATOM 5423 C CA . SER F 1 102 ? 53.14620 21.92266 -56.08095 1.000 47.30856 99 SER F CA 1
ATOM 5424 C C . SER F 1 102 ? 52.43563 20.81620 -56.84664 1.000 49.63441 99 SER F C 1
ATOM 5425 O O . SER F 1 102 ? 52.92925 20.39156 -57.89651 1.000 50.68226 99 SER F O 1
ATOM 5428 N N . TYR F 1 103 ? 51.27655 20.36676 -56.36584 1.000 48.75587 100 TYR F N 1
ATOM 5429 C CA . TYR F 1 103 ? 50.53831 19.30856 -57.03812 1.000 49.45626 100 TYR F CA 1
ATOM 5430 C C . TYR F 1 103 ? 49.70568 19.84463 -58.18944 1.000 53.68556 100 TYR F C 1
ATOM 5431 O O . TYR F 1 103 ? 49.03966 19.05607 -58.87078 1.000 53.07334 100 TYR F O 1
ATOM 5440 N N . ALA F 1 104 ? 49.73322 21.16097 -58.41747 1.000 56.89317 101 ALA F N 1
ATOM 5441 C CA . ALA F 1 104 ? 48.81077 21.77514 -59.36511 1.000 55.17003 101 ALA F CA 1
ATOM 5442 C C . ALA F 1 104 ? 49.05932 21.26239 -60.77529 1.000 54.92839 101 ALA F C 1
ATOM 5443 O O . ALA F 1 104 ? 48.12648 20.84440 -61.46717 1.000 57.48249 101 ALA F O 1
ATOM 5445 N N . ASP F 1 105 ? 50.31711 21.27598 -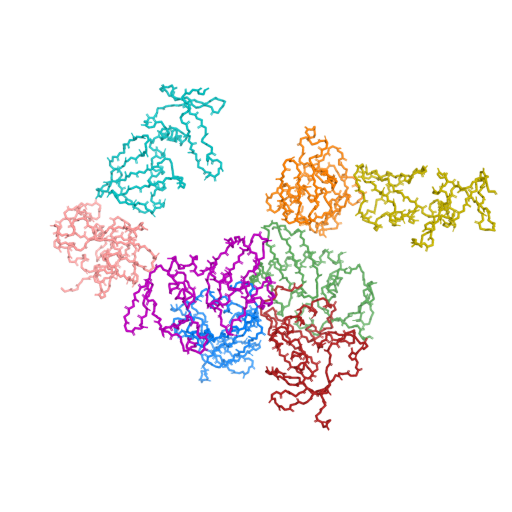61.21868 1.000 48.95121 102 ASP F N 1
ATOM 5446 C CA . ASP F 1 105 ? 50.59822 20.86296 -62.58638 1.000 53.46116 102 ASP F CA 1
ATOM 5447 C C . ASP F 1 105 ? 50.45206 19.36062 -62.78374 1.000 52.09790 102 ASP F C 1
ATOM 5448 O O . ASP F 1 105 ? 50.17102 18.92235 -63.90397 1.000 58.50867 102 ASP F O 1
ATOM 5453 N N . TYR F 1 106 ? 50.58834 18.56727 -61.72188 1.000 53.83679 103 TYR F N 1
ATOM 5454 C CA . TYR F 1 106 ? 50.53695 17.11599 -61.85987 1.000 54.45326 103 TYR F CA 1
ATOM 5455 C C . TYR F 1 106 ? 49.12230 16.56816 -61.73543 1.000 53.92716 103 TYR F C 1
ATOM 5456 O O . TYR F 1 106 ? 48.73571 15.67587 -62.49676 1.000 53.84031 103 TYR F O 1
ATOM 5465 N N . TYR F 1 107 ? 48.33395 17.09441 -60.80353 1.000 52.84576 104 TYR F N 1
ATOM 5466 C CA . TYR F 1 107 ? 46.92178 16.75477 -60.75376 1.000 50.48866 104 TYR F CA 1
ATOM 5467 C C . TYR F 1 107 ? 46.10540 17.53604 -61.77277 1.000 56.69950 104 TYR F C 1
ATOM 5468 O O . TYR F 1 107 ? 44.95913 17.15908 -62.04262 1.000 54.18654 104 TYR F O 1
ATOM 5477 N N . ASN F 1 108 ? 46.68462 18.58121 -62.36193 1.000 57.75011 105 ASN F N 1
ATOM 5478 C CA . ASN F 1 108 ? 45.95981 19.56108 -63.16564 1.000 55.92553 105 ASN F CA 1
ATOM 5479 C C . ASN F 1 108 ? 44.66491 19.97801 -62.47567 1.000 50.13057 105 ASN F C 1
ATOM 5480 O O . ASN F 1 108 ? 43.56723 19.90298 -63.03098 1.000 50.08894 105 ASN F O 1
ATOM 5485 N N . VAL F 1 109 ? 44.82187 20.41044 -61.22576 1.000 49.09248 106 VAL F N 1
ATOM 5486 C CA . VAL F 1 109 ? 43.76148 20.99312 -60.41514 1.000 50.19642 106 VAL F CA 1
ATOM 5487 C C . VAL F 1 109 ? 44.28221 22.32854 -59.90569 1.000 54.27481 106 VAL F C 1
ATOM 5488 O O . VAL F 1 109 ? 45.46204 22.44644 -59.55566 1.000 60.79342 106 VAL F O 1
ATOM 5492 N N . GLU F 1 110 ? 43.41571 23.33818 -59.87350 1.000 53.66258 107 GLU F N 1
ATOM 5493 C CA . GLU F 1 110 ? 43.80251 24.62942 -59.31054 1.000 46.23066 107 GLU F CA 1
ATOM 5494 C C . GLU F 1 110 ? 43.75693 24.51012 -57.79196 1.000 50.52253 107 GLU F C 1
ATOM 5495 O O . GLU F 1 110 ? 42.68651 24.57058 -57.18033 1.000 46.74827 107 GLU F O 1
ATOM 5501 N N . VAL F 1 111 ? 44.92787 24.33569 -57.17873 1.000 46.63679 108 VAL F N 1
ATOM 5502 C CA . VAL F 1 111 ? 45.05645 24.22732 -55.73193 1.000 44.89277 108 VAL F CA 1
ATOM 5503 C C . VAL F 1 111 ? 46.12329 25.20427 -55.26638 1.000 43.25556 108 VAL F C 1
ATOM 5504 O O . VAL F 1 111 ? 47.04496 25.54830 -56.01254 1.000 43.92685 108 VAL F O 1
ATOM 5508 N N . TYR F 1 112 ? 45.99618 25.65057 -54.01959 1.000 42.09832 109 TYR F N 1
ATOM 5509 C CA . TYR F 1 112 ? 46.89454 26.64812 -53.46227 1.000 37.58158 109 TYR F CA 1
ATOM 5510 C C . TYR F 1 112 ? 47.33403 26.23773 -52.06276 1.000 41.53791 109 TYR F C 1
ATOM 5511 O O . TYR F 1 112 ? 46.63547 25.50023 -51.36079 1.000 34.08272 109 TYR F O 1
ATOM 5520 N N . CYS F 1 113 ? 48.51177 26.71842 -51.67402 1.000 38.30675 110 CYS F N 1
ATOM 5521 C CA . CYS F 1 113 ? 49.08287 26.48735 -50.35462 1.000 41.09985 110 CYS F CA 1
ATOM 5522 C C . CYS F 1 113 ? 49.21251 27.84411 -49.67494 1.000 42.44384 110 CYS F C 1
ATOM 5523 O O . CYS F 1 113 ? 49.69261 28.80487 -50.28909 1.000 42.26979 110 CYS F O 1
ATOM 5526 N N . LYS F 1 114 ? 48.81197 27.92185 -48.40765 1.000 38.35350 111 LYS F N 1
ATOM 5527 C CA . LYS F 1 114 ? 48.79966 29.19801 -47.69015 1.000 39.11255 111 LYS F CA 1
ATOM 5528 C C . LYS F 1 114 ? 50.22414 29.53714 -47.27124 1.000 42.72804 111 LYS F C 1
ATOM 5529 O O . LYS F 1 114 ? 50.73018 29.03729 -46.26494 1.000 56.74595 111 LYS F O 1
ATOM 5535 N N . ALA F 1 115 ? 50.87868 30.37757 -48.06780 1.000 45.48754 112 ALA F N 1
ATOM 5536 C CA . ALA F 1 115 ? 52.24559 30.83546 -47.82271 1.000 45.19684 112 ALA F CA 1
ATOM 5537 C C . ALA F 1 115 ? 52.23792 32.08293 -46.94295 1.000 46.77520 112 ALA F C 1
ATOM 5538 O O . ALA F 1 115 ? 52.27492 33.21105 -47.43409 1.000 50.18543 112 ALA F O 1
ATOM 5540 N N . ASP F 1 116 ? 52.22359 31.88236 -45.62130 1.000 52.75334 113 ASP F N 1
ATOM 5541 C CA . ASP F 1 116 ? 52.15387 33.01633 -44.69984 1.000 55.20552 113 ASP F CA 1
ATOM 5542 C C . ASP F 1 116 ? 53.41243 33.87530 -44.74472 1.000 57.98349 113 ASP F C 1
ATOM 5543 O O . ASP F 1 116 ? 53.33190 35.09623 -44.56397 1.000 51.87694 113 ASP F O 1
ATOM 5548 N N . LEU F 1 117 ? 54.57685 33.26313 -44.97234 1.000 57.11048 114 LEU F N 1
ATOM 5549 C CA . LEU F 1 117 ? 55.85926 33.95033 -44.88162 1.000 46.70849 114 LEU F CA 1
ATOM 5550 C C . LEU F 1 117 ? 56.50711 34.16667 -46.24587 1.000 51.42402 114 LEU F C 1
ATOM 5551 O O . LEU F 1 117 ? 57.70428 34.46495 -46.31949 1.000 43.18756 114 LEU F O 1
ATOM 5556 N N . VAL F 1 118 ? 55.74901 34.01738 -47.32605 1.000 53.41874 115 VAL F N 1
ATOM 5557 C CA . VAL F 1 118 ? 56.30114 34.20338 -48.66143 1.000 53.57750 115 VAL F CA 1
ATOM 5558 C C . VAL F 1 118 ? 56.27422 35.67378 -49.05902 1.000 58.14499 115 VAL F C 1
ATOM 5559 O O . VAL F 1 118 ? 57.26840 36.20421 -49.55507 1.000 62.89466 115 VAL F O 1
ATOM 5563 N N . ALA G 1 1 ? 73.17954 10.08500 -99.64570 1.000 73.24461 -2 ALA G N 1
ATOM 5564 C CA . ALA G 1 1 ? 72.16390 10.77884 -98.86312 1.000 74.04368 -2 ALA G CA 1
ATOM 5565 C C . ALA G 1 1 ? 71.85648 12.14546 -99.46441 1.000 66.98417 -2 ALA G C 1
ATOM 5566 O O . ALA G 1 1 ? 70.69612 12.50537 -99.65503 1.000 65.09767 -2 ALA G O 1
ATOM 5568 N N . GLY G 1 2 ? 72.90264 12.90504 -99.76386 1.000 59.74236 -1 GLY G N 1
ATOM 5569 C CA . GLY G 1 2 ? 72.75745 14.22563 -100.34434 1.000 57.06582 -1 GLY G CA 1
ATOM 5570 C C . GLY G 1 2 ? 72.94840 14.17781 -101.84615 1.000 75.48602 -1 GLY G C 1
ATOM 5571 O O . GLY G 1 2 ? 73.81722 13.46212 -102.36627 1.000 65.40984 -1 GLY G O 1
ATOM 5572 N N . SER G 1 3 ? 72.11131 14.93591 -102.55193 1.000 85.46118 0 SER G N 1
ATOM 5573 C CA . SER G 1 3 ? 72.27526 15.13437 -103.98569 1.000 72.74144 0 SER G CA 1
ATOM 5574 C C . SER G 1 3 ? 72.38468 16.62628 -104.26442 1.000 80.70315 0 SER G C 1
ATOM 5575 O O . SER G 1 3 ? 71.67578 17.15280 -105.12709 1.000 76.67714 0 SER G O 1
ATOM 5578 N N . MET G 1 4 ? 73.26068 17.31713 -103.53776 1.000 82.27681 1 MET G N 1
ATOM 5579 C CA . MET G 1 4 ? 73.34220 18.76043 -103.66744 1.000 69.86388 1 MET G CA 1
ATOM 5580 C C . MET G 1 4 ? 74.28234 19.14978 -104.80831 1.000 66.77206 1 MET G C 1
ATOM 5581 O O . MET G 1 4 ? 75.06273 18.34548 -105.32849 1.000 61.83643 1 MET G O 1
ATOM 5586 N N . LYS G 1 5 ? 74.23663 20.42923 -105.15925 1.000 67.72999 2 LYS G N 1
ATOM 5587 C CA . LYS G 1 5 ? 74.81027 20.90445 -106.40943 1.000 59.76895 2 LYS G CA 1
ATOM 5588 C C . LYS G 1 5 ? 76.18730 21.52676 -106.23874 1.000 59.74721 2 LYS G C 1
ATOM 5589 O O . LYS G 1 5 ? 77.04703 21.36451 -107.11088 1.000 64.61995 2 LYS G O 1
ATOM 5595 N N . LEU G 1 6 ? 76.40981 22.25767 -105.15302 1.000 75.73286 3 LEU G N 1
ATOM 5596 C CA . LEU G 1 6 ? 77.73575 22.74382 -104.79395 1.000 62.70733 3 LEU G CA 1
ATOM 5597 C C . LEU G 1 6 ? 78.43272 21.78106 -103.84098 1.000 53.96952 3 LEU G C 1
ATOM 5598 O O . LEU G 1 6 ? 77.83094 21.28212 -102.88450 1.000 56.73894 3 LEU G O 1
ATOM 5603 N N . LEU G 1 7 ? 79.67743 21.45741 -104.16388 1.000 52.50269 4 LEU G N 1
ATOM 5604 C CA . LEU G 1 7 ? 80.50435 20.57965 -103.35395 1.000 51.66741 4 LEU G CA 1
ATOM 5605 C C . LEU G 1 7 ? 81.92459 21.15083 -103.35159 1.000 60.29509 4 LEU G C 1
ATOM 5606 O O . LEU G 1 7 ? 82.87327 20.53064 -103.83001 1.000 56.43770 4 LEU G O 1
ATOM 5611 N N . ASN G 1 8 ? 82.07765 22.37179 -102.81810 1.000 69.08588 5 ASN G N 1
ATOM 5612 C CA . ASN G 1 8 ? 83.39213 23.00013 -102.70467 1.000 57.90596 5 ASN G CA 1
ATOM 5613 C C . ASN G 1 8 ? 84.36474 22.04238 -102.03535 1.000 50.11929 5 ASN G C 1
ATOM 5614 O O . ASN G 1 8 ? 84.04878 21.43470 -101.01191 1.000 58.26905 5 ASN G O 1
ATOM 5619 N N . ILE G 1 9 ? 85.56881 21.95080 -102.58627 1.000 49.34608 6 ILE G N 1
ATOM 5620 C CA . ILE G 1 9 ? 86.54261 20.95665 -102.15850 1.000 54.21679 6 ILE G CA 1
ATOM 5621 C C . ILE G 1 9 ? 87.90320 21.60850 -101.96907 1.000 62.49297 6 ILE G C 1
ATOM 5622 O O . ILE G 1 9 ? 88.35387 22.38325 -102.81893 1.000 70.78921 6 ILE G O 1
ATOM 5627 N N . LYS G 1 10 ? 88.54473 21.29345 -100.84889 1.000 66.38106 7 LYS G N 1
ATOM 5628 C CA . LYS G 1 10 ? 89.90188 21.69902 -100.53528 1.000 61.39085 7 LYS G CA 1
ATOM 5629 C C . LYS G 1 10 ? 90.56660 20.46247 -99.96190 1.000 59.89528 7 LYS G C 1
ATOM 5630 O O . LYS G 1 10 ? 89.89564 19.59976 -99.39426 1.000 65.25109 7 LYS G O 1
ATOM 5636 N N . ILE G 1 11 ? 91.87063 20.33724 -100.14751 1.000 61.87791 8 ILE G N 1
ATOM 5637 C CA . ILE G 1 11 ? 92.55145 19.13011 -99.70466 1.000 59.05211 8 ILE G CA 1
ATOM 5638 C C . ILE G 1 11 ? 93.70950 19.51854 -98.79296 1.000 66.17658 8 ILE G C 1
ATOM 5639 O O . ILE G 1 11 ? 94.49186 20.42067 -99.12258 1.000 61.25915 8 ILE G O 1
ATOM 5644 N N . ASN G 1 12 ? 93.78907 18.85722 -97.62929 1.000 74.81734 9 ASN G N 1
ATOM 5645 C CA . ASN G 1 12 ? 94.91696 18.99827 -96.72503 1.000 72.41138 9 ASN G CA 1
ATOM 5646 C C . ASN G 1 12 ? 95.37183 17.62545 -96.35836 1.000 74.03349 9 ASN G C 1
ATOM 5647 O O . ASN G 1 12 ? 94.99462 16.64568 -96.97372 1.000 64.36035 9 ASN G O 1
ATOM 5652 N N . GLU G 1 13 ? 96.24162 17.53080 -95.41030 1.000 76.21750 10 GLU G N 1
ATOM 5653 C CA . GLU G 1 13 ? 96.83357 16.22149 -95.24145 1.000 81.11947 10 GLU G CA 1
ATOM 5654 C C . GLU G 1 13 ? 96.15339 15.31499 -94.22701 1.000 74.70274 10 GLU G C 1
ATOM 5655 O O . GLU G 1 13 ? 96.48454 14.12812 -94.16475 1.000 78.76303 10 GLU G O 1
ATOM 5661 N N . PHE G 1 14 ? 95.12089 15.78662 -93.56849 1.000 71.38240 11 PHE G N 1
ATOM 5662 C CA . PHE G 1 14 ? 94.43657 14.96090 -92.60729 1.000 77.25271 11 PHE G CA 1
ATOM 5663 C C . PHE G 1 14 ? 93.06460 14.55387 -93.10364 1.000 72.96234 11 PHE G C 1
ATOM 5664 O O . PHE G 1 14 ? 92.47823 13.61804 -92.55343 1.000 77.28911 11 PHE G O 1
ATOM 5666 N N . ALA G 1 15 ? 92.57515 15.18553 -94.16882 1.000 69.67449 12 ALA G N 1
ATOM 5667 C CA . ALA G 1 15 ? 91.23341 14.95204 -94.67817 1.000 62.19293 12 ALA G CA 1
ATOM 5668 C C . ALA G 1 15 ? 91.03927 15.78063 -95.93580 1.000 61.87299 12 ALA G C 1
ATOM 5669 O O . ALA G 1 15 ? 91.85547 16.63967 -96.27629 1.000 65.90704 12 ALA G O 1
ATOM 5671 N N . VAL G 1 16 ? 89.98178 15.45675 -96.64636 1.000 64.06187 13 VAL G N 1
ATOM 5672 C CA . VAL G 1 16 ? 89.43263 16.29838 -97.69172 1.000 57.18433 13 VAL G CA 1
ATOM 5673 C C . VAL G 1 16 ? 88.34213 17.13983 -97.04749 1.000 50.57379 13 VAL G C 1
ATOM 5674 O O . VAL G 1 16 ? 87.45239 16.60949 -96.36723 1.000 60.13135 13 VAL G O 1
ATOM 5678 N N . THR G 1 17 ? 88.42826 18.45102 -97.21786 1.000 46.20376 14 THR G N 1
ATOM 5679 C CA . THR G 1 17 ? 87.41619 19.35221 -96.70451 1.000 48.23228 14 THR G CA 1
ATOM 5680 C C . THR G 1 17 ? 86.45381 19.67118 -97.83510 1.000 53.04589 14 THR G C 1
ATOM 5681 O O . THR G 1 17 ? 86.86598 19.85583 -98.98231 1.000 51.55507 14 THR G O 1
ATOM 5685 N N . ALA G 1 18 ? 85.17094 19.72238 -97.50955 1.000 47.11209 15 ALA G N 1
ATOM 5686 C CA . ALA G 1 18 ? 84.15298 20.05834 -98.48441 1.000 42.10529 15 ALA G CA 1
ATOM 5687 C C . ALA G 1 18 ? 83.11830 20.93757 -97.80921 1.000 44.03928 15 ALA G C 1
ATOM 5688 O O . ALA G 1 18 ? 82.84318 20.79975 -96.62321 1.000 52.70740 15 ALA G O 1
ATOM 5690 N N . ASN G 1 19 ? 82.55431 21.84858 -98.57380 1.000 44.69015 16 ASN G N 1
ATOM 5691 C CA . ASN G 1 19 ? 81.44395 22.66341 -98.11148 1.000 44.01601 16 ASN G CA 1
ATOM 5692 C C . ASN G 1 19 ? 80.34693 22.50231 -99.14838 1.000 46.16791 16 ASN G C 1
ATOM 5693 O O . ASN G 1 19 ? 80.59105 22.65859 -100.34897 1.000 41.31910 16 ASN G O 1
ATOM 5698 N N . THR G 1 20 ? 79.14852 22.17145 -98.69471 1.000 48.77906 17 THR G N 1
ATOM 5699 C CA . THR G 1 20 ? 78.06268 21.87875 -99.61439 1.000 46.79265 17 THR G CA 1
ATOM 5700 C C . THR G 1 20 ? 77.16754 23.09849 -99.78024 1.000 49.99556 17 THR G C 1
ATOM 5701 O O . THR G 1 20 ? 77.27201 24.08998 -99.05379 1.000 41.51635 17 THR G O 1
ATOM 5705 N N . GLU G 1 21 ? 76.28981 23.01286 -100.78206 1.000 59.47938 18 GLU G N 1
ATOM 5706 C CA . GLU G 1 21 ? 75.36473 24.10472 -101.07455 1.000 64.31077 18 GLU G CA 1
ATOM 5707 C C . GLU G 1 21 ? 74.50815 24.46703 -99.86251 1.000 58.67617 18 GLU G C 1
ATOM 5708 O O . GLU G 1 21 ? 74.21344 25.64635 -99.63151 1.000 47.93675 18 GLU G O 1
ATOM 5714 N N . ALA G 1 22 ? 74.08330 23.46528 -99.08913 1.000 46.15408 19 ALA G N 1
ATOM 5715 C CA . ALA G 1 22 ? 73.16065 23.67677 -97.98278 1.000 44.07255 19 ALA G CA 1
ATOM 5716 C C . ALA G 1 22 ? 73.82576 24.33607 -96.78196 1.000 46.93216 19 ALA G C 1
ATOM 5717 O O . ALA G 1 22 ? 73.12948 24.68943 -95.82442 1.000 45.73774 19 ALA G O 1
ATOM 5719 N N . GLY G 1 23 ? 75.14898 24.49397 -96.79766 1.000 45.41439 20 GLY G N 1
ATOM 5720 C CA . GLY G 1 23 ? 75.87208 25.06654 -95.68520 1.000 34.61387 20 GLY G CA 1
ATOM 5721 C C . GLY G 1 23 ? 76.59441 24.05214 -94.83708 1.000 38.70895 20 GLY G C 1
ATOM 5722 O O . GLY G 1 23 ? 77.26033 24.43912 -93.87144 1.000 45.56956 20 GLY G O 1
ATOM 5723 N N . ASP G 1 24 ? 76.46623 22.76829 -95.15295 1.000 40.55096 21 ASP G N 1
ATOM 5724 C CA . ASP G 1 24 ? 77.16005 21.74333 -94.39503 1.000 41.34029 21 ASP G CA 1
ATOM 5725 C C . ASP G 1 24 ? 78.65316 21.78789 -94.69021 1.000 41.15877 21 ASP G C 1
ATOM 5726 O O . ASP G 1 24 ? 79.08094 22.14036 -95.79274 1.000 44.95863 21 ASP G O 1
ATOM 5731 N N . GLU G 1 25 ? 79.45199 21.42714 -93.68794 1.000 42.92023 22 GLU G N 1
ATOM 5732 C CA . GLU G 1 25 ? 80.90459 21.39378 -93.81926 1.000 42.35068 22 GLU G CA 1
ATOM 5733 C C . GLU G 1 25 ? 81.36676 19.97376 -93.50999 1.000 46.54030 22 GLU G C 1
ATOM 5734 O O . GLU G 1 25 ? 81.32459 19.53405 -92.35489 1.000 48.74818 22 GLU G O 1
ATOM 5740 N N . LEU G 1 26 ? 81.81092 19.27306 -94.54960 1.000 47.92892 23 LEU G N 1
ATOM 5741 C CA . LEU G 1 26 ? 82.31379 17.91155 -94.47137 1.000 43.38827 23 LEU G CA 1
ATOM 5742 C C . LEU G 1 26 ? 83.81566 17.90327 -94.22225 1.000 46.30327 23 LEU G C 1
ATOM 5743 O O . LEU G 1 26 ? 84.56792 18.64240 -94.86713 1.000 53.76451 23 LEU G O 1
ATOM 5748 N N . TYR G 1 27 ? 84.24348 17.04843 -93.30589 1.000 47.42938 24 TYR G N 1
ATOM 5749 C CA . TYR G 1 27 ? 85.65280 16.77448 -93.04995 1.000 48.35910 24 TYR G CA 1
ATOM 5750 C C . TYR G 1 27 ? 85.80048 15.26825 -93.20558 1.000 49.61158 24 TYR G C 1
ATOM 5751 O O . TYR G 1 27 ? 85.39464 14.51527 -92.31903 1.000 54.24934 24 TYR G O 1
ATOM 5760 N N . LEU G 1 28 ? 86.32076 14.81280 -94.34134 1.000 46.71125 25 LEU G N 1
ATOM 5761 C CA . LEU G 1 28 ? 86.33297 13.39247 -94.66519 1.000 51.90489 25 LEU G CA 1
ATOM 5762 C C . LEU G 1 28 ? 87.77697 12.91578 -94.70581 1.000 56.04789 25 LEU G C 1
ATOM 5763 O O . LEU G 1 28 ? 88.54056 13.33343 -95.57433 1.000 59.10876 25 LEU G O 1
ATOM 5768 N N . GLN G 1 29 ? 88.13289 11.98539 -93.82995 1.000 55.91511 26 GLN G N 1
ATOM 5769 C CA . GLN G 1 29 ? 89.49084 11.44885 -93.85806 1.000 52.20019 26 GLN G CA 1
ATOM 5770 C C . GLN G 1 29 ? 89.55504 10.43501 -94.98964 1.000 57.08994 26 GLN G C 1
ATOM 5771 O O . GLN G 1 29 ? 89.35297 9.23520 -94.80016 1.000 59.32089 26 GLN G O 1
ATOM 5777 N N . LEU G 1 30 ? 89.83517 10.93663 -96.19060 1.000 58.54011 27 LEU G N 1
ATOM 5778 C CA . LEU G 1 30 ? 89.87503 10.10309 -97.38378 1.000 60.48987 27 LEU G CA 1
ATOM 5779 C C . LEU G 1 30 ? 91.29775 9.61560 -97.64307 1.000 49.65419 27 LEU G C 1
ATOM 5780 O O . LEU G 1 30 ? 92.25681 10.36095 -97.42478 1.000 45.61876 27 LEU G O 1
ATOM 5785 N N . PRO G 1 31 ? 91.47122 8.37411 -98.12322 1.000 49.79320 28 PRO G N 1
ATOM 5786 C CA . PRO G 1 31 ? 90.40899 7.41016 -98.44312 1.000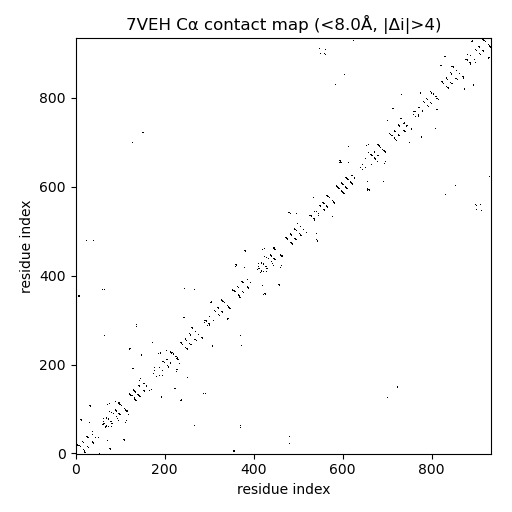 58.69563 28 PRO G CA 1
ATOM 5787 C C . PRO G 1 31 ? 89.72693 6.81090 -97.21437 1.000 67.38214 28 PRO G C 1
ATOM 5788 O O . PRO G 1 31 ? 90.26284 6.89185 -96.10885 1.000 71.93249 28 PRO G O 1
ATOM 5792 N N . HIS G 1 32 ? 88.55768 6.20673 -97.41779 1.000 63.49757 29 HIS G N 1
ATOM 5793 C CA . HIS G 1 32 ? 87.76146 5.69384 -96.31092 1.000 54.33942 29 HIS G CA 1
ATOM 5794 C C . HIS G 1 32 ? 88.38102 4.40810 -95.78578 1.000 61.93674 29 HIS G C 1
ATOM 5795 O O . HIS G 1 32 ? 88.45813 3.40758 -96.50684 1.000 62.17218 29 HIS G O 1
ATOM 5802 N N . THR G 1 33 ? 88.82025 4.43630 -94.53258 1.000 71.71029 30 THR G N 1
ATOM 5803 C CA . THR G 1 33 ? 89.33762 3.29282 -93.80923 1.000 66.50550 30 THR G CA 1
ATOM 5804 C C . THR G 1 33 ? 88.66125 3.23998 -92.44920 1.000 65.40806 30 THR G C 1
ATOM 5805 O O . THR G 1 33 ? 87.98174 4.18947 -92.04901 1.000 63.98713 30 THR G O 1
ATOM 5809 N N . PRO G 1 34 ? 88.78681 2.12323 -91.72668 1.000 67.58707 31 PRO G N 1
ATOM 5810 C CA . PRO G 1 34 ? 88.31223 2.11422 -90.33275 1.000 63.18443 31 PRO G CA 1
ATOM 5811 C C . PRO G 1 34 ? 88.96855 3.18359 -89.47457 1.000 59.19784 31 PRO G C 1
ATOM 5812 O O . PRO G 1 34 ? 88.37170 3.61350 -88.47991 1.000 66.01234 31 PRO G O 1
ATOM 5816 N N . ASP G 1 35 ? 90.16427 3.64672 -89.84510 1.000 59.14558 32 ASP G N 1
ATOM 5817 C CA . ASP G 1 35 ? 90.83030 4.72552 -89.13070 1.000 61.99847 32 ASP G CA 1
ATOM 5818 C C . ASP G 1 35 ? 90.24283 6.08406 -89.46679 1.000 68.52601 32 ASP G C 1
ATOM 5819 O O . ASP G 1 35 ? 90.55630 7.06629 -88.78357 1.000 67.34290 32 ASP G O 1
ATOM 5824 N N . SER G 1 36 ? 89.40151 6.16282 -90.49383 1.000 72.04117 33 SER G N 1
ATOM 5825 C CA . SER G 1 36 ? 88.89709 7.44716 -90.94065 1.000 66.51294 33 SER G CA 1
ATOM 5826 C C . SER G 1 36 ? 87.79580 7.90255 -90.00033 1.000 62.70305 33 SER G C 1
ATOM 5827 O O . SER G 1 36 ? 86.95191 7.10811 -89.57461 1.000 59.31797 33 SER G O 1
ATOM 5830 N N . GLN G 1 37 ? 87.81316 9.18825 -89.66916 1.000 55.69262 34 GLN G N 1
ATOM 5831 C CA . GLN G 1 37 ? 86.79168 9.78489 -88.81712 1.000 55.38933 34 GLN G CA 1
ATOM 5832 C C . GLN G 1 37 ? 86.27191 11.04155 -89.50093 1.000 60.56929 34 GLN G C 1
ATOM 5833 O O . GLN G 1 37 ? 86.92890 12.08878 -89.49414 1.000 57.92409 34 GLN G O 1
ATOM 5839 N N . HIS G 1 38 ? 85.08322 10.93054 -90.07291 1.000 56.13557 35 HIS G N 1
ATOM 5840 C CA . HIS G 1 38 ? 84.47362 12.03239 -90.78796 1.000 51.40813 35 HIS G CA 1
ATOM 5841 C C . HIS G 1 38 ? 83.55974 12.81184 -89.85867 1.000 50.41068 35 HIS G C 1
ATOM 5842 O O . HIS G 1 38 ? 82.95180 12.25543 -88.94196 1.000 63.53214 35 HIS G O 1
ATOM 5849 N N . SER G 1 39 ? 83.46695 14.11231 -90.10816 1.000 52.78505 36 SER G N 1
ATOM 5850 C CA . SER G 1 39 ? 82.68708 15.01153 -89.27591 1.000 49.75317 36 SER G CA 1
ATOM 5851 C C . SER G 1 39 ? 81.78811 15.86280 -90.16125 1.000 51.68055 36 SER G C 1
ATOM 5852 O O . SER G 1 39 ? 82.21177 16.34131 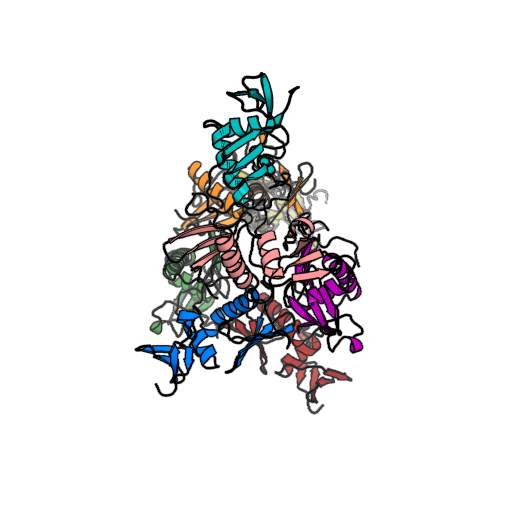-91.21749 1.000 46.44868 36 SER G O 1
ATOM 5855 N N . ILE G 1 40 ? 80.54404 16.04225 -89.72674 1.000 51.57351 37 ILE G N 1
ATOM 5856 C CA . ILE G 1 40 ? 79.58028 16.89491 -90.40899 1.000 42.62570 37 ILE G CA 1
ATOM 5857 C C . ILE G 1 40 ? 79.23641 18.05280 -89.48406 1.000 43.43219 37 ILE G C 1
ATOM 5858 O O . ILE G 1 40 ? 78.65931 17.84902 -88.40871 1.000 49.58832 37 ILE G O 1
ATOM 5863 N N . ASN G 1 41 ? 79.59156 19.26534 -89.90411 1.000 48.32135 38 ASN G N 1
ATOM 5864 C CA . ASN G 1 41 ? 79.36346 20.47395 -89.11466 1.000 43.88976 38 ASN G CA 1
ATOM 5865 C C . ASN G 1 41 ? 79.87897 20.30015 -87.68775 1.000 49.40447 38 ASN G C 1
ATOM 5866 O O . ASN G 1 41 ? 79.16210 20.50629 -86.70601 1.000 57.67964 38 ASN G O 1
ATOM 5871 N N . HIS G 1 42 ? 81.14460 19.89252 -87.58811 1.000 51.78388 39 HIS G N 1
ATOM 5872 C CA . HIS G 1 42 ? 81.85404 19.69334 -86.32492 1.000 47.02578 39 HIS G CA 1
ATOM 5873 C C . HIS G 1 42 ? 81.19492 18.65391 -85.41778 1.000 52.90569 39 HIS G C 1
ATOM 5874 O O . HIS G 1 42 ? 81.48714 18.60295 -84.21848 1.000 60.54865 39 HIS G O 1
ATOM 5881 N N . GLU G 1 43 ? 80.30941 17.82176 -85.96488 1.000 51.06636 40 GLU G N 1
ATOM 5882 C CA . GLU G 1 43 ? 79.78063 16.62557 -85.32754 1.000 43.12263 40 GLU G CA 1
ATOM 5883 C C . GLU G 1 43 ? 80.24361 15.40732 -86.10690 1.000 48.17979 40 GLU G C 1
ATOM 5884 O O . GLU G 1 43 ? 80.42129 15.49076 -87.32319 1.000 50.94074 40 GLU G O 1
ATOM 5890 N N . PRO G 1 44 ? 80.42247 14.26147 -85.45741 1.000 52.55326 41 PRO G N 1
ATOM 5891 C CA . PRO G 1 44 ? 80.86133 13.08278 -86.20393 1.000 46.08387 41 PRO G CA 1
ATOM 5892 C C . PRO G 1 44 ? 79.88222 12.73776 -87.31134 1.000 49.27376 41 PRO G C 1
ATOM 5893 O O . PRO G 1 44 ? 78.66199 12.80623 -87.14757 1.000 60.29406 41 PRO G O 1
ATOM 5897 N N . LEU G 1 45 ? 80.44691 12.34357 -88.44272 1.000 48.34150 42 LEU G N 1
ATOM 5898 C CA . LEU G 1 45 ? 79.69691 12.02002 -89.64765 1.000 55.97657 42 LEU G CA 1
ATOM 5899 C C . LEU G 1 45 ? 79.80878 10.51715 -89.83240 1.000 61.16084 42 LEU G C 1
ATOM 5900 O O . LEU G 1 45 ? 80.90689 9.96189 -89.89585 1.000 73.37237 42 LEU G O 1
ATOM 5905 N N . ASP G 1 46 ? 78.66772 9.88928 -89.89586 1.000 66.29780 43 ASP G N 1
ATOM 5906 C CA . ASP G 1 46 ? 78.39027 8.49011 -89.66398 1.000 55.96701 43 ASP G CA 1
ATOM 5907 C C . ASP G 1 46 ? 77.29936 7.95278 -90.59381 1.000 59.77898 43 ASP G C 1
ATOM 5908 O O . ASP G 1 46 ? 76.41211 7.19278 -90.17087 1.000 71.68610 43 ASP G O 1
ATOM 5913 N N . ASP G 1 47 ? 77.35127 8.36953 -91.86407 1.000 51.36599 44 ASP G N 1
ATOM 5914 C CA . ASP G 1 47 ? 76.70554 7.77011 -93.04325 1.000 52.51262 44 ASP G CA 1
ATOM 5915 C C . ASP G 1 47 ? 77.83920 7.29616 -93.96125 1.000 61.99619 44 ASP G C 1
ATOM 5916 O O . ASP G 1 47 ? 78.39407 8.10155 -94.71563 1.000 66.35332 44 ASP G O 1
ATOM 5921 N N . ASP G 1 48 ? 78.21869 6.01652 -93.89904 1.000 64.81895 45 ASP G N 1
ATOM 5922 C CA . ASP G 1 48 ? 79.38982 5.57654 -94.65760 1.000 58.79873 45 ASP G CA 1
ATOM 5923 C C . ASP G 1 48 ? 79.14679 5.53684 -96.16628 1.000 63.91582 45 ASP G C 1
ATOM 5924 O O . ASP G 1 48 ? 80.08702 5.75082 -96.94691 1.000 67.50104 45 ASP G O 1
ATOM 5929 N N . ASP G 1 49 ? 77.90067 5.32103 -96.60161 1.000 66.68390 46 ASP G N 1
ATOM 5930 C CA . ASP G 1 49 ? 77.61552 5.28430 -98.03645 1.000 72.86242 46 ASP G CA 1
ATOM 5931 C C . ASP G 1 49 ? 77.76638 6.65887 -98.66987 1.000 67.91174 46 ASP G C 1
ATOM 5932 O O . ASP G 1 49 ? 78.30228 6.78947 -99.78132 1.000 70.97502 46 ASP G O 1
ATOM 5937 N N . PHE G 1 50 ? 77.31900 7.69572 -97.96380 1.000 62.42074 47 PHE G N 1
ATOM 5938 C CA . PHE G 1 50 ? 77.51562 9.05787 -98.43806 1.000 67.59539 47 PHE G CA 1
ATOM 5939 C C . PHE G 1 50 ? 78.99599 9.37890 -98.57845 1.000 68.37914 47 PHE G C 1
ATOM 5940 O O . PHE G 1 50 ? 79.43077 9.93388 -99.59706 1.000 64.09858 47 PHE G O 1
ATOM 5948 N N . VAL G 1 51 ? 79.79085 9.00885 -97.57068 1.000 64.43173 48 VAL G N 1
ATOM 5949 C CA . VAL G 1 51 ? 81.21017 9.33709 -97.59569 1.000 60.77905 48 VAL G CA 1
ATOM 5950 C C . VAL G 1 51 ? 81.91014 8.61914 -98.73754 1.000 60.66559 48 VAL G C 1
ATOM 5951 O O . VAL G 1 51 ? 82.78154 9.19219 -99.39456 1.000 60.22282 48 VAL G O 1
ATOM 5955 N N . LYS G 1 52 ? 81.50212 7.38588 -99.04862 1.000 63.15235 49 LYS G N 1
ATOM 5956 C CA . LYS G 1 52 ? 82.19999 6.69020 -100.12944 1.000 65.16154 49 LYS G CA 1
ATOM 5957 C C . LYS G 1 52 ? 81.71106 7.08200 -101.52565 1.000 68.47790 49 LYS G C 1
ATOM 5958 O O . LYS G 1 52 ? 82.49492 7.02731 -102.48857 1.000 67.06675 49 LYS G O 1
ATOM 5964 N N . GLU G 1 53 ? 80.47468 7.55796 -101.66289 1.000 66.19048 50 GLU G N 1
ATOM 5965 C CA . GLU G 1 53 ? 80.09903 8.07634 -102.97644 1.000 63.81166 50 GLU G CA 1
ATOM 5966 C C . GLU G 1 53 ? 80.72248 9.45240 -103.21811 1.000 68.90785 50 GLU G C 1
ATOM 5967 O O . GLU G 1 53 ? 81.18563 9.75102 -104.33360 1.000 67.15090 50 GLU G O 1
ATOM 5973 N N . VAL G 1 54 ? 80.83655 10.26484 -102.16198 1.000 62.35542 51 VAL G N 1
ATOM 5974 C CA . VAL G 1 54 ? 81.61437 11.49255 -102.28079 1.000 55.73216 51 VAL G CA 1
ATOM 5975 C C . VAL G 1 54 ? 83.07339 11.12859 -102.51776 1.000 55.01964 51 VAL G C 1
ATOM 5976 O O . VAL G 1 54 ? 83.81056 11.86478 -103.18392 1.000 54.99035 51 VAL G O 1
ATOM 5980 N N . GLN G 1 55 ? 83.49767 9.95753 -102.03186 1.000 60.09343 52 GLN G N 1
ATOM 5981 C CA . GLN G 1 55 ? 84.87640 9.54834 -102.22048 1.000 65.61564 52 GLN G CA 1
ATOM 5982 C C . GLN G 1 55 ? 85.16314 9.16165 -103.66273 1.000 69.42249 52 GLN G C 1
ATOM 5983 O O . GLN G 1 55 ? 86.27635 9.37803 -104.13072 1.000 70.48447 52 GLN G O 1
ATOM 5989 N N . GLU G 1 56 ? 84.20265 8.60673 -104.41232 1.000 71.81656 53 GLU G N 1
ATOM 5990 C CA . GLU G 1 56 ? 84.55668 8.44052 -105.83350 1.000 70.18528 53 GLU G CA 1
ATOM 5991 C C . GLU G 1 56 ? 84.32279 9.70974 -106.65107 1.000 75.23320 53 GLU G C 1
ATOM 5992 O O . GLU G 1 56 ? 85.02948 9.90639 -107.66693 1.000 78.90824 53 GLU G O 1
ATOM 5998 N N . ILE G 1 57 ? 83.41445 10.59848 -106.20860 1.000 66.02934 54 ILE G N 1
ATOM 5999 C CA . ILE G 1 57 ? 83.39293 11.90298 -106.86920 1.000 64.76278 54 ILE G CA 1
ATOM 6000 C C . ILE G 1 57 ? 84.74988 12.59525 -106.73585 1.000 75.44411 54 ILE G C 1
ATOM 6001 O O . ILE G 1 57 ? 85.29558 13.13172 -107.71443 1.000 79.09056 54 ILE G O 1
ATOM 6006 N N . CYS G 1 58 ? 85.37671 12.46717 -105.56831 1.000 68.05488 55 CYS G N 1
ATOM 6007 C CA . CYS G 1 58 ? 86.68192 13.07912 -105.37408 1.000 63.68142 55 CYS G CA 1
ATOM 6008 C C . CYS G 1 58 ? 87.80700 12.20608 -105.91348 1.000 68.40993 55 CYS G C 1
ATOM 6009 O O . CYS G 1 58 ? 88.86688 12.73322 -106.27915 1.000 68.35829 55 CYS G O 1
ATOM 6012 N N . ASP G 1 59 ? 87.56555 10.89712 -106.02537 1.000 74.56355 56 ASP G N 1
ATOM 6013 C CA . ASP G 1 59 ? 88.52242 9.97946 -106.62646 1.000 81.45701 56 ASP G CA 1
ATOM 6014 C C . ASP G 1 59 ? 88.76802 10.30886 -108.08573 1.000 86.33670 56 ASP G C 1
ATOM 6015 O O . ASP G 1 59 ? 89.87320 10.08772 -108.58921 1.000 86.99011 56 ASP G O 1
ATOM 6020 N N . GLU G 1 60 ? 87.73113 10.70794 -108.82347 1.000 80.84626 57 GLU G N 1
ATOM 6021 C CA . GLU G 1 60 ? 88.04167 11.13324 -110.18311 1.000 79.81002 57 GLU G CA 1
ATOM 6022 C C . GLU G 1 60 ? 88.07625 12.64892 -110.36956 1.000 76.78800 57 GLU G C 1
ATOM 6023 O O . GLU G 1 60 ? 88.50000 13.10477 -111.43505 1.000 77.31802 57 GLU G O 1
ATOM 6029 N N . TYR G 1 61 ? 87.68433 13.45262 -109.37745 1.000 76.74645 58 TYR G N 1
ATOM 6030 C CA . TYR G 1 61 ? 87.97083 14.87624 -109.51096 1.000 72.22110 58 TYR G CA 1
ATOM 6031 C C . TYR G 1 61 ? 89.45998 15.11334 -109.32038 1.000 73.35560 58 TYR G C 1
ATOM 6032 O O . TYR G 1 61 ? 90.11176 15.74901 -110.15570 1.000 75.27331 58 TYR G O 1
ATOM 6041 N N . PHE G 1 62 ? 90.02080 14.59942 -108.23477 1.000 78.03131 59 PHE G N 1
ATOM 6042 C CA . PHE G 1 62 ? 91.46569 14.52307 -108.12779 1.000 70.99402 59 PHE G CA 1
ATOM 6043 C C . PHE G 1 62 ? 91.87494 13.26399 -108.87425 1.000 74.22256 59 PHE G C 1
ATOM 6044 O O . PHE G 1 62 ? 91.23069 12.22924 -108.71552 1.000 85.20272 59 PHE G O 1
ATOM 6052 N N . GLY G 1 63 ? 92.89836 13.34101 -109.71821 1.000 68.54950 60 GLY G N 1
ATOM 6053 C CA . GLY G 1 63 ? 93.29348 12.12471 -110.40967 1.000 77.46123 60 GLY G CA 1
ATOM 6054 C C . GLY G 1 63 ? 92.18674 11.65031 -111.31961 1.000 89.78262 60 GLY G C 1
ATOM 6055 O O . GLY G 1 63 ? 91.44878 10.71451 -110.99464 1.000 87.48893 60 GLY G O 1
ATOM 6056 N N . LYS G 1 64 ? 92.08121 12.33210 -112.46110 1.000 93.07936 61 LYS G N 1
ATOM 6057 C CA . LYS G 1 64 ? 90.94295 12.31623 -113.36897 1.000 92.76121 61 LYS G CA 1
ATOM 6058 C C . LYS G 1 64 ? 91.05758 11.26645 -114.46975 1.000 94.57087 61 LYS G C 1
ATOM 6059 O O . LYS G 1 64 ? 90.12525 11.11435 -115.25741 1.000 96.03672 61 LYS G O 1
ATOM 6065 N N . GLY G 1 65 ? 92.12877 10.48078 -114.48652 1.000 92.49628 62 GLY G N 1
ATOM 6066 C CA . GLY G 1 65 ? 92.11155 9.28309 -115.29890 1.000 96.78645 62 GLY G CA 1
ATOM 6067 C C . GLY G 1 65 ? 92.44369 8.08341 -114.43409 1.000 93.59704 62 GLY G C 1
ATOM 6068 O O . GLY G 1 65 ? 91.82773 7.01377 -114.52142 1.000 85.78213 62 GLY G O 1
ATOM 6069 N N . ASP G 1 66 ? 93.38911 8.31422 -113.53132 1.000 83.31803 63 ASP G N 1
ATOM 6070 C CA . ASP G 1 66 ? 93.96881 7.30890 -112.65113 1.000 72.44009 63 ASP G CA 1
ATOM 6071 C C . ASP G 1 66 ? 93.52187 7.55607 -111.21329 1.000 80.38866 63 ASP G C 1
ATOM 6072 O O . ASP G 1 66 ? 93.88243 8.57882 -110.61845 1.000 84.40796 63 ASP G O 1
ATOM 6077 N N . ARG G 1 67 ? 92.71651 6.64261 -110.66013 1.000 78.62793 64 ARG G N 1
ATOM 6078 C CA . ARG G 1 67 ? 92.34519 6.77442 -109.25382 1.000 78.69564 64 ARG G CA 1
ATOM 6079 C C . ARG G 1 67 ? 93.57912 6.72247 -108.36264 1.000 70.63862 64 ARG G C 1
ATOM 6080 O O . ARG G 1 67 ? 93.57198 7.28333 -107.25768 1.000 72.97432 64 ARG G O 1
ATOM 6088 N N . THR G 1 68 ? 94.64604 6.07849 -108.83921 1.000 64.63850 65 THR G N 1
ATOM 6089 C CA . THR G 1 68 ? 95.90343 6.08517 -108.10987 1.000 64.46108 65 THR G CA 1
ATOM 6090 C C . THR G 1 68 ? 96.39897 7.50940 -107.92068 1.000 63.18194 65 THR G C 1
ATOM 6091 O O . THR G 1 68 ? 96.97765 7.82962 -106.88226 1.000 64.08693 65 THR G O 1
ATOM 6095 N N . LEU G 1 69 ? 96.17077 8.38142 -108.90518 1.000 64.88552 66 LEU G N 1
ATOM 6096 C CA . LEU G 1 69 ? 96.54159 9.78349 -108.74364 1.000 71.76761 66 LEU G CA 1
ATOM 6097 C C . LEU G 1 69 ? 95.73724 10.43101 -107.62615 1.000 66.31347 66 LEU G C 1
ATOM 6098 O O . LEU G 1 69 ? 96.27883 11.22404 -106.84575 1.000 58.68505 66 LEU G O 1
ATOM 6103 N N . ALA G 1 70 ? 94.44613 10.09012 -107.51943 1.000 68.28450 67 ALA G N 1
ATOM 6104 C CA . ALA G 1 70 ? 93.63760 10.64002 -106.43709 1.000 64.04702 67 ALA G CA 1
ATOM 6105 C C . ALA G 1 70 ? 94.13338 10.17155 -105.07676 1.000 62.26379 67 ALA G C 1
ATOM 6106 O O . ALA G 1 70 ? 94.21217 10.96367 -104.13063 1.000 58.68908 67 ALA G O 1
ATOM 6108 N N . ARG G 1 71 ? 94.47869 8.88941 -104.96094 1.000 63.70424 68 ARG G N 1
ATOM 6109 C CA . ARG G 1 71 ? 94.95678 8.37581 -103.68194 1.000 55.28866 68 ARG G CA 1
ATOM 6110 C C . ARG G 1 71 ? 96.32013 8.95939 -103.32937 1.000 56.18222 68 ARG G C 1
ATOM 6111 O O . ARG G 1 71 ? 96.57170 9.31996 -102.17136 1.000 65.79441 68 ARG G O 1
ATOM 6119 N N . LEU G 1 72 ? 97.20690 9.07880 -104.31919 1.000 61.61052 69 LEU G N 1
ATOM 6120 C CA . LEU G 1 72 ? 98.50057 9.70660 -104.08658 1.000 62.71760 69 LEU G CA 1
ATOM 6121 C C . LEU G 1 72 ? 98.35460 11.17600 -103.70971 1.000 63.21224 69 LEU G C 1
ATOM 6122 O O . LEU G 1 72 ? 99.14351 11.68847 -102.90854 1.000 63.11943 69 LEU G O 1
ATOM 6127 N N . SER G 1 73 ? 97.35708 11.87089 -104.26381 1.000 60.74235 70 SER G N 1
ATOM 6128 C CA . SER G 1 73 ? 97.14723 13.26733 -103.89566 1.000 64.78537 70 SER G CA 1
ATOM 6129 C C . SER G 1 73 ? 96.52911 13.39791 -102.50937 1.000 60.30660 70 SER G C 1
ATOM 6130 O O . SER G 1 73 ? 96.84760 14.34807 -101.78527 1.000 60.49893 70 SER G O 1
ATOM 6133 N N . TYR G 1 74 ? 95.64550 12.46754 -102.12960 1.000 56.96797 71 TYR G N 1
ATOM 6134 C CA . TYR G 1 74 ? 95.14868 12.43339 -100.75628 1.000 51.71474 71 TYR G CA 1
ATOM 6135 C C . TYR G 1 74 ? 96.30511 12.27650 -99.78509 1.000 55.83018 71 TYR G C 1
ATOM 6136 O O . TYR G 1 74 ? 96.38933 12.98424 -98.77442 1.000 61.37128 71 TYR G O 1
ATOM 6145 N N . ALA G 1 75 ? 97.20580 11.33448 -100.07695 1.000 57.74324 72 ALA G N 1
ATOM 6146 C CA . ALA G 1 75 ? 98.37320 11.14415 -99.22512 1.000 54.05145 72 ALA G CA 1
ATOM 6147 C C . ALA G 1 75 ? 99.29421 12.35666 -99.26368 1.000 62.10678 72 ALA G C 1
ATOM 6148 O O . ALA G 1 75 ? 99.98908 12.62973 -98.28209 1.000 61.06755 72 ALA G O 1
ATOM 6150 N N . GLY G 1 76 ? 99.31865 13.08642 -100.38376 1.000 72.90651 73 GLY G N 1
ATOM 6151 C CA . GLY G 1 76 ? 100.18092 14.24033 -100.55173 1.000 70.39027 73 GLY G CA 1
ATOM 6152 C C . GLY G 1 76 ? 99.58249 15.57810 -100.18610 1.000 68.06062 73 GLY G C 1
ATOM 6153 O O . GLY G 1 76 ? 100.30946 16.57444 -100.14368 1.000 74.31988 73 GLY G O 1
ATOM 6154 N N . GLY G 1 77 ? 98.27099 15.64278 -99.96202 1.000 71.71262 74 GLY G N 1
ATOM 6155 C CA . GLY G 1 77 ? 97.64214 16.88019 -99.53474 1.000 68.47318 74 GLY G CA 1
ATOM 6156 C C . GLY G 1 77 ? 97.51568 17.96965 -100.56755 1.000 64.63029 74 GLY G C 1
ATOM 6157 O O . GLY G 1 77 ? 97.30231 19.12699 -100.19951 1.000 69.01168 74 GLY G O 1
ATOM 6158 N N . GLN G 1 78 ? 97.64763 17.63981 -101.84898 1.000 66.76708 75 GLN G N 1
ATOM 6159 C CA . GLN G 1 78 ? 97.54850 18.62428 -102.91558 1.000 69.42849 75 GLN G CA 1
ATOM 6160 C C . GLN G 1 78 ? 97.16096 17.90044 -104.19437 1.000 72.61948 75 GLN G C 1
ATOM 6161 O O . GLN G 1 78 ? 97.47751 16.72251 -104.36882 1.000 67.47964 75 GLN G O 1
ATOM 6167 N N . ALA G 1 79 ? 96.49343 18.61777 -105.09507 1.000 76.66725 76 ALA G N 1
ATOM 6168 C CA . ALA G 1 79 ? 96.01386 18.02016 -106.34243 1.000 72.12290 76 ALA G CA 1
ATOM 6169 C C . ALA G 1 79 ? 97.18251 17.85439 -107.30972 1.000 69.24016 76 ALA G C 1
ATOM 6170 O O . ALA G 1 79 ? 97.63825 18.81876 -107.92939 1.000 74.87009 76 ALA G O 1
ATOM 6172 N N . TYR G 1 80 ? 97.65408 16.61860 -107.45761 1.000 67.51938 77 TYR G N 1
ATOM 6173 C CA . TYR G 1 80 ? 98.71716 16.29735 -108.39571 1.000 76.25142 77 TYR G CA 1
ATOM 6174 C C . TYR G 1 80 ? 98.14516 16.09232 -109.79558 1.000 89.00649 77 TYR G C 1
ATOM 6175 O O . TYR G 1 80 ? 96.96710 15.76681 -109.97045 1.000 87.76673 77 TYR G O 1
ATOM 6184 N N . ASP G 1 81 ? 98.99841 16.27878 -110.80485 1.000 84.25232 78 ASP G N 1
ATOM 6185 C CA . ASP G 1 81 ? 98.57090 16.09257 -112.18835 1.000 78.82478 78 ASP G CA 1
ATOM 6186 C C . ASP G 1 81 ? 98.91135 14.71564 -112.73745 1.000 77.76169 78 ASP G C 1
ATOM 6187 O O . ASP G 1 81 ? 98.11490 14.14003 -113.48485 1.000 77.76173 78 ASP G O 1
ATOM 6192 N N . SER G 1 82 ? 100.07934 14.18078 -112.39804 1.000 75.67292 79 SER G N 1
ATOM 6193 C CA . SER G 1 82 ? 100.47319 12.85099 -112.84089 1.000 79.83299 79 SER G CA 1
ATOM 6194 C C . SER G 1 82 ? 101.64204 12.38947 -111.98407 1.000 79.96142 79 SER G C 1
ATOM 6195 O O . SER G 1 82 ? 102.19843 13.14757 -111.18335 1.000 74.43878 79 SER G O 1
ATOM 6198 N N . TYR G 1 83 ? 102.02136 11.13307 -112.19388 1.000 80.40234 80 TYR G N 1
ATOM 6199 C CA . TYR G 1 83 ? 103.09542 10.49209 -111.45576 1.000 78.74305 80 TYR G CA 1
ATOM 6200 C C . TYR G 1 83 ? 103.70383 9.40687 -112.32584 1.000 77.97740 80 TYR G C 1
ATOM 6201 O O . TYR G 1 83 ? 103.13942 8.99771 -113.34528 1.000 77.18934 80 TYR G O 1
ATOM 6210 N N . THR G 1 84 ? 104.88655 8.96986 -111.91498 1.000 80.84660 81 THR G N 1
ATOM 6211 C CA . THR G 1 84 ? 105.54173 7.80714 -112.47758 1.000 89.05880 81 THR G CA 1
ATOM 6212 C C . THR G 1 84 ? 105.84093 6.83871 -111.34883 1.000 87.69995 81 THR G C 1
ATOM 6213 O O . THR G 1 84 ? 106.01538 7.22552 -110.19277 1.000 87.70650 81 THR G O 1
ATOM 6217 N N . GLU G 1 85 ? 105.82313 5.56750 -111.69498 1.000 84.32072 82 GLU G N 1
ATOM 6218 C CA . GLU G 1 85 ? 106.09743 4.48869 -110.76941 1.000 90.94101 82 GLU G CA 1
ATOM 6219 C C . GLU G 1 85 ? 106.94659 3.48060 -111.52442 1.000 96.79145 82 GLU G C 1
ATOM 6220 O O . GLU G 1 85 ? 106.73437 3.25426 -112.73045 1.000 98.37931 82 GLU G O 1
ATOM 6226 N N . GLU G 1 86 ? 107.93363 2.92176 -110.83350 1.000 94.14822 83 GLU G N 1
ATOM 6227 C CA . GLU G 1 86 ? 107.69552 1.51591 -110.54191 1.000 97.21601 83 GLU G CA 1
ATOM 6228 C C . GLU G 1 86 ? 108.46380 1.16808 -109.30610 1.000 99.84521 83 GLU G C 1
ATOM 6229 O O . GLU G 1 86 ? 108.90145 2.00295 -108.54400 1.000 99.16635 83 GLU G O 1
ATOM 6235 N N . ASP G 1 87 ? 108.73492 -0.09086 -109.22198 1.000 103.02211 84 ASP G N 1
ATOM 6236 C CA . ASP G 1 87 ? 109.53701 -0.71378 -108.21403 1.000 105.87450 84 ASP G CA 1
ATOM 6237 C C . ASP G 1 87 ? 108.70973 -0.72467 -106.93899 1.000 96.05072 84 ASP G C 1
ATOM 6238 O O . ASP G 1 87 ? 109.12712 -1.19299 -105.88021 1.000 97.68058 84 ASP G O 1
ATOM 6243 N N . GLY G 1 88 ? 107.45244 -0.34954 -107.10354 1.000 88.96185 85 GLY G N 1
ATOM 6244 C CA . GLY G 1 88 ? 106.51605 -0.11311 -106.05883 1.000 91.71398 85 GLY G CA 1
ATOM 6245 C C . GLY G 1 88 ? 106.55926 1.30497 -105.55238 1.000 84.41929 85 GLY G C 1
ATOM 6246 O O . GLY G 1 88 ? 105.75509 1.64631 -104.67343 1.000 77.29689 85 GLY G O 1
ATOM 6247 N N . VAL G 1 89 ? 107.46638 2.14130 -106.06735 1.000 83.46213 86 VAL G N 1
ATOM 6248 C CA . VAL G 1 89 ? 107.55824 3.53306 -105.65672 1.000 77.47960 86 VAL G CA 1
ATOM 6249 C C . VAL G 1 89 ? 107.01929 4.44632 -106.74873 1.000 81.85022 86 VAL G C 1
ATOM 6250 O O . VAL G 1 89 ? 107.34354 4.29676 -107.95111 1.000 90.15555 86 VAL G O 1
ATOM 6254 N N . TYR G 1 90 ? 106.16345 5.36506 -106.29142 1.000 76.09838 87 TYR G N 1
ATOM 6255 C CA . TYR G 1 90 ? 105.43565 6.35117 -107.06488 1.000 78.35522 87 TYR G CA 1
ATOM 6256 C C . TYR G 1 90 ? 105.97551 7.73231 -106.71896 1.000 82.52094 87 TYR G C 1
ATOM 6257 O O . TYR G 1 90 ? 105.87345 8.17011 -105.56731 1.000 73.96117 87 TYR G O 1
ATOM 6266 N N . THR G 1 91 ? 106.51645 8.41990 -107.71573 1.000 89.68867 88 THR G N 1
ATOM 6267 C CA . THR G 1 91 ? 106.99750 9.78828 -107.59950 1.000 84.19317 88 THR G CA 1
ATOM 6268 C C . THR G 1 91 ? 106.12649 10.67005 -108.48488 1.000 76.90964 88 THR G C 1
ATOM 6269 O O . THR G 1 91 ? 106.01336 10.41842 -109.68643 1.000 70.21525 88 THR G O 1
ATOM 6273 N N . THR G 1 92 ? 105.49909 11.67954 -107.89548 1.000 83.74173 89 THR G N 1
ATOM 6274 C CA . THR G 1 92 ? 104.65694 12.60132 -108.63955 1.000 84.68366 89 THR G CA 1
ATOM 6275 C C . THR G 1 92 ? 105.45913 13.80997 -109.12553 1.000 86.39205 89 THR G C 1
ATOM 6276 O O . THR G 1 92 ? 106.66650 13.92082 -108.90223 1.000 78.17675 89 THR G O 1
ATOM 6280 N N . ASN G 1 93 ? 104.75328 14.75105 -109.76249 1.000 83.88575 90 ASN G N 1
ATOM 6281 C CA . ASN G 1 93 ? 105.39266 15.85795 -110.46980 1.000 75.05399 90 ASN G CA 1
ATOM 6282 C C . ASN G 1 93 ? 106.11314 16.84598 -109.56017 1.000 76.35848 90 ASN G C 1
ATOM 6283 O O . ASN G 1 93 ? 107.01781 17.53950 -110.03349 1.000 86.77922 90 ASN G O 1
ATOM 6288 N N . THR G 1 94 ? 105.74805 16.93887 -108.28669 1.000 79.20999 91 THR G N 1
ATOM 6289 C CA . THR G 1 94 ? 106.47667 17.81419 -107.37576 1.000 83.32303 91 THR G CA 1
ATOM 6290 C C . THR G 1 94 ? 107.71767 17.14931 -106.80559 1.000 81.79315 91 THR G C 1
ATOM 6291 O O . THR G 1 94 ? 108.38049 17.73688 -105.94291 1.000 77.97329 91 THR G O 1
ATOM 6295 N N . GLY G 1 95 ? 108.0325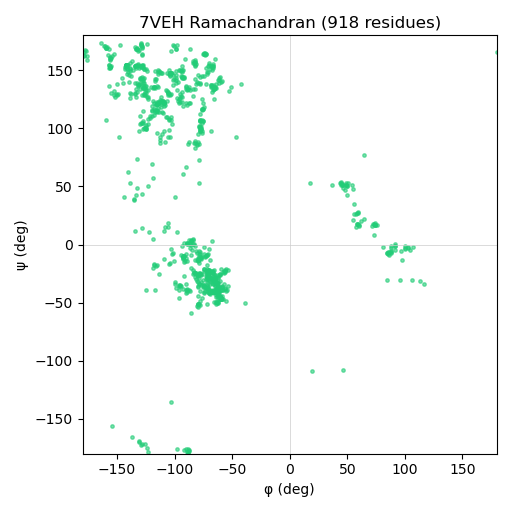8 15.93765 -107.25429 1.000 81.37631 92 GLY G N 1
ATOM 6296 C CA . GLY G 1 95 ? 109.13403 15.17911 -106.72065 1.000 87.86410 92 GLY G CA 1
ATOM 6297 C C . GLY G 1 95 ? 108.76886 14.38114 -105.49646 1.000 95.96413 92 GLY G C 1
ATOM 6298 O O . GLY G 1 95 ? 109.58681 13.57623 -105.03199 1.000 97.11566 92 GLY G O 1
ATOM 6299 N N . ASP G 1 96 ? 107.56653 14.58422 -104.95970 1.000 96.47137 93 ASP G N 1
ATOM 6300 C CA . ASP G 1 96 ? 107.12817 13.82900 -103.79902 1.000 88.98089 93 ASP G CA 1
ATOM 6301 C C . ASP G 1 96 ? 106.94480 12.36473 -104.17061 1.000 86.02679 93 ASP G C 1
ATOM 6302 O O . ASP G 1 96 ? 106.29767 12.03824 -105.17097 1.000 79.89306 93 ASP G O 1
ATOM 6307 N N . GLN G 1 97 ? 107.51291 11.48716 -103.35398 1.000 86.27549 94 GLN G N 1
ATOM 6308 C CA . GLN G 1 97 ? 107.43482 10.04810 -103.53541 1.000 86.07152 94 GLN G CA 1
ATOM 6309 C C . GLN G 1 97 ? 106.45915 9.47856 -102.51626 1.000 82.70883 94 GLN G C 1
ATOM 6310 O O . GLN G 1 97 ? 106.23222 10.06684 -101.45570 1.000 77.99778 94 GLN G O 1
ATOM 6316 N N . PHE G 1 98 ? 105.81083 8.38018 -102.88341 1.000 80.67100 95 PHE G N 1
ATOM 6317 C CA . PHE G 1 98 ? 104.89670 7.69698 -101.98387 1.000 76.97137 95 PHE G CA 1
ATOM 6318 C C . PHE G 1 98 ? 105.04804 6.20238 -102.18876 1.000 73.86471 95 PHE G C 1
ATOM 6319 O O . PHE G 1 98 ? 105.45505 5.74604 -103.25998 1.000 77.82451 95 PHE G O 1
ATOM 6327 N N . VAL G 1 99 ? 104.71703 5.43780 -101.15424 1.000 76.13446 96 VAL G N 1
ATOM 6328 C CA . VAL G 1 99 ? 104.64272 3.98933 -101.29788 1.000 76.50192 96 VAL G CA 1
ATOM 6329 C C . VAL G 1 99 ? 103.29611 3.52804 -100.75403 1.000 71.16410 96 VAL G C 1
ATOM 6330 O O . VAL G 1 99 ? 102.53400 4.31059 -100.19391 1.000 73.90884 96 VAL G O 1
ATOM 6334 N N . GLU G 1 100 ? 102.98419 2.25170 -100.96029 1.000 75.07108 97 GLU G N 1
ATOM 6335 C CA . GLU G 1 100 ? 101.72317 1.72403 -100.45672 1.000 78.84870 97 GLU G CA 1
ATOM 6336 C C . GLU G 1 100 ? 101.71836 1.68761 -98.93300 1.000 76.67149 97 GLU G C 1
ATOM 6337 O O . GLU G 1 100 ? 102.69548 1.27741 -98.29955 1.000 76.99713 97 GLU G O 1
ATOM 6343 N N . HIS G 1 101 ? 100.60422 2.12464 -98.34852 1.000 73.80135 98 HIS G N 1
ATOM 6344 C CA . HIS G 1 101 ? 100.46669 2.15358 -96.89973 1.000 69.58896 98 HIS G CA 1
ATOM 6345 C C . HIS G 1 101 ? 100.42383 0.73730 -96.33871 1.000 70.59315 98 HIS G C 1
ATOM 6346 O O . HIS G 1 101 ? 99.99385 -0.20728 -97.00657 1.000 74.12223 98 HIS G O 1
ATOM 6353 N N . SER G 1 102 ? 100.86245 0.59740 -95.08661 1.000 67.54381 99 SER G N 1
ATOM 6354 C CA . SER G 1 102 ? 100.88495 -0.71679 -94.45688 1.000 67.94943 99 SER G CA 1
ATOM 6355 C C . SER G 1 102 ? 99.48689 -1.27758 -94.23602 1.000 67.81445 99 SER G C 1
ATOM 6356 O O . SER G 1 102 ? 99.33791 -2.49748 -94.11750 1.000 72.40213 99 SER G O 1
ATOM 6359 N N . TYR G 1 103 ? 98.46657 -0.42551 -94.17953 1.000 65.92304 100 TYR G N 1
ATOM 6360 C CA . TYR G 1 103 ? 97.10187 -0.88655 -93.97227 1.000 60.04486 100 TYR G CA 1
ATOM 6361 C C . TYR G 1 103 ? 96.41003 -1.27230 -95.27169 1.000 65.19822 100 TYR G C 1
ATOM 6362 O O . TYR G 1 103 ? 95.26517 -1.73614 -95.23016 1.000 68.67947 100 TYR G O 1
ATOM 6371 N N . ALA G 1 104 ? 97.07684 -1.09903 -96.41575 1.000 66.73556 101 ALA G N 1
ATOM 6372 C CA . ALA G 1 104 ? 96.40036 -1.21808 -97.70456 1.000 65.08536 101 ALA G CA 1
ATOM 6373 C C . ALA G 1 104 ? 95.91024 -2.63854 -97.95507 1.000 59.27296 101 ALA G C 1
ATOM 6374 O O . ALA G 1 104 ? 94.74813 -2.84727 -98.31827 1.000 50.90469 101 ALA G O 1
ATOM 6376 N N . ASP G 1 105 ? 96.78398 -3.63086 -97.76833 1.000 71.52955 102 ASP G N 1
ATOM 6377 C CA . ASP G 1 105 ? 96.42128 -5.01003 -98.07783 1.000 76.09025 102 ASP G CA 1
ATOM 6378 C C . ASP G 1 105 ? 95.41331 -5.58058 -97.09126 1.000 73.15628 102 ASP G C 1
ATOM 6379 O O . ASP G 1 105 ? 94.73781 -6.56298 -97.41362 1.000 73.96675 102 ASP G O 1
ATOM 6384 N N . TYR G 1 106 ? 95.31747 -5.00617 -95.89478 1.000 66.38444 103 TYR G N 1
ATOM 6385 C CA . TYR G 1 106 ? 94.40714 -5.48670 -94.86437 1.000 60.40603 103 TYR G CA 1
ATOM 6386 C C . TYR G 1 106 ? 93.03951 -4.81576 -94.93541 1.000 60.98202 103 TYR G C 1
ATOM 6387 O O . TYR G 1 106 ? 92.01592 -5.47372 -94.71812 1.000 61.52047 103 TYR G O 1
ATOM 6396 N N . TYR G 1 107 ? 92.99881 -3.51397 -95.22232 1.000 61.50571 104 TYR G N 1
ATOM 6397 C CA . TYR G 1 107 ? 91.73519 -2.84815 -95.51169 1.000 58.96772 104 TYR G CA 1
ATOM 6398 C C . TYR G 1 107 ? 91.26973 -3.08648 -96.94143 1.000 56.60796 104 TYR G C 1
ATOM 6399 O O . TYR G 1 107 ? 90.10642 -2.80640 -97.25142 1.000 55.06731 104 TYR G O 1
ATOM 6408 N N . ASN G 1 108 ? 92.14645 -3.60453 -97.79897 1.000 55.51298 105 ASN G N 1
ATOM 6409 C CA . ASN G 1 108 ? 91.93182 -3.67748 -99.24377 1.000 60.01841 105 ASN G CA 1
ATOM 6410 C C . ASN G 1 108 ? 91.36159 -2.36980 -99.79154 1.000 55.79729 105 ASN G C 1
ATOM 6411 O O . ASN G 1 108 ? 90.35234 -2.33892 -100.50008 1.000 55.26323 105 ASN G O 1
ATOM 6416 N N . VAL G 1 109 ? 92.02877 -1.27267 -99.43592 1.000 51.00297 106 VAL G N 1
ATOM 6417 C CA . VAL G 1 109 ? 91.76534 0.05096 -99.98652 1.000 52.58842 106 VAL G CA 1
ATOM 6418 C C . VAL G 1 109 ? 93.10051 0.61704 -100.44741 1.000 60.76615 106 VAL G C 1
ATOM 6419 O O . VAL G 1 109 ? 94.13663 0.37998 -99.81442 1.000 61.47123 106 VAL G O 1
ATOM 6423 N N . GLU G 1 110 ? 93.08208 1.34664 -101.55966 1.000 61.79969 107 GLU G N 1
ATOM 6424 C CA . GLU G 1 110 ? 94.29426 1.97401 -102.08303 1.000 63.66222 107 GLU G CA 1
ATOM 6425 C C . GLU G 1 110 ? 94.61440 3.22704 -101.27640 1.000 61.45703 107 GLU G C 1
ATOM 6426 O O . GLU G 1 110 ? 93.98962 4.27586 -101.45142 1.000 64.11226 107 GLU G O 1
ATOM 6432 N N . VAL G 1 111 ? 95.58610 3.10736 -100.37417 1.000 54.36678 108 VAL G N 1
ATOM 6433 C CA . VAL G 1 111 ? 96.07088 4.21292 -99.55976 1.000 61.15470 108 VAL G CA 1
ATOM 6434 C C . VAL G 1 111 ? 97.58659 4.23910 -99.68075 1.000 64.46760 108 VAL G C 1
ATOM 6435 O O . VAL G 1 111 ? 98.22066 3.21074 -99.93548 1.000 60.92380 108 VAL G O 1
ATOM 6439 N N . TYR G 1 112 ? 98.17221 5.42100 -99.49149 1.000 69.58815 109 TYR G N 1
ATOM 6440 C CA . TYR G 1 112 ? 99.60212 5.61002 -99.68928 1.000 67.63020 109 TYR G CA 1
ATOM 6441 C C . TYR G 1 112 ? 100.20737 6.38385 -98.52637 1.000 57.28209 109 TYR G C 1
ATOM 6442 O O . TYR G 1 112 ? 99.53415 7.15533 -97.84339 1.000 59.16950 109 TYR G O 1
ATOM 6451 N N . CYS G 1 113 ? 101.49718 6.17136 -98.32256 1.000 58.47418 110 CYS G N 1
ATOM 6452 C CA . CYS G 1 113 ? 102.25976 6.80202 -97.26261 1.000 58.28784 110 CYS G CA 1
ATOM 6453 C C . CYS G 1 113 ? 103.29889 7.71256 -97.90257 1.000 70.91118 110 CYS G C 1
ATOM 6454 O O . CYS G 1 113 ? 103.98414 7.32214 -98.86251 1.000 76.03809 110 CYS G O 1
ATOM 6457 N N . LYS G 1 114 ? 103.41738 8.91738 -97.33792 1.000 72.18416 111 LYS G N 1
ATOM 6458 C CA . LYS G 1 114 ? 104.26555 9.99466 -97.85165 1.000 72.87195 111 LYS G CA 1
ATOM 6459 C C . LYS G 1 114 ? 105.72519 9.73234 -97.46411 1.000 86.64274 111 LYS G C 1
ATOM 6460 O O . LYS G 1 114 ? 106.29474 10.32444 -96.54508 1.000 92.30592 111 LYS G O 1
ATOM 6466 N N . ALA G 1 115 ? 106.30412 8.74693 -98.13571 1.000 88.40004 112 ALA G N 1
ATOM 6467 C CA . ALA G 1 115 ? 107.72022 8.42728 -98.01332 1.000 90.00433 112 ALA G CA 1
ATOM 6468 C C . ALA G 1 115 ? 108.49342 9.15508 -99.10335 1.000 93.14782 112 ALA G C 1
ATOM 6469 O O . ALA G 1 115 ? 108.22302 8.95444 -100.28613 1.000 92.53868 112 ALA G O 1
ATOM 6471 N N . ASP G 1 116 ? 109.47038 9.96529 -98.73707 1.000 92.98354 113 ASP G N 1
ATOM 6472 C CA . ASP G 1 116 ? 110.33030 10.52747 -99.77476 1.000 97.66198 113 ASP G CA 1
ATOM 6473 C C . ASP G 1 116 ? 111.78101 10.09724 -99.66789 1.000 96.65381 113 ASP G C 1
ATOM 6474 O O . ASP G 1 116 ? 112.39492 9.77378 -100.68273 1.000 101.07420 113 ASP G O 1
ATOM 6479 N N . LEU G 1 117 ? 112.32698 10.01155 -98.46356 1.000 89.92234 114 LEU G N 1
ATOM 6480 C CA . LEU G 1 117 ? 113.72602 9.63813 -98.30571 1.000 87.06523 114 LEU G CA 1
ATOM 6481 C C . LEU G 1 117 ? 113.92149 8.13107 -98.45355 1.000 94.87045 114 LEU G C 1
ATOM 6482 O O . LEU G 1 117 ? 114.52324 7.48823 -97.58604 1.000 96.93238 114 LEU G O 1
ATOM 6487 N N . VAL G 1 118 ? 113.42669 7.56283 -99.55218 1.000 98.21896 115 VAL G N 1
ATOM 6488 C CA . VAL G 1 118 ? 113.62944 6.15080 -99.85688 1.000 95.73753 115 VAL G CA 1
ATOM 6489 C C . VAL G 1 118 ? 115.02988 5.94668 -100.42593 1.000 90.48911 115 VAL G C 1
ATOM 6490 O O . VAL G 1 118 ? 115.60171 4.86094 -100.32903 1.000 78.81333 115 VAL G O 1
ATOM 6494 N N . GLY H 1 2 ? 0.33544 -7.52221 -51.10021 1.000 69.58313 -1 GLY H N 1
ATOM 6495 C CA . GLY H 1 2 ? 0.27404 -8.01199 -52.46457 1.000 80.32604 -1 GLY H CA 1
ATOM 6496 C C . GLY H 1 2 ? 1.42245 -7.53945 -53.33060 1.000 88.76806 -1 GLY H C 1
ATOM 6497 O O . GLY H 1 2 ? 2.56735 -7.51153 -52.89278 1.000 85.99933 -1 GLY H O 1
ATOM 6498 N N . SER H 1 3 ? 1.12132 -7.17521 -54.57033 1.000 94.24047 0 SER H N 1
ATOM 6499 C CA . SER H 1 3 ? 2.12803 -6.67221 -55.49280 1.000 100.08426 0 SER H CA 1
ATOM 6500 C C . SER H 1 3 ? 1.82487 -5.23376 -55.86506 1.000 110.76559 0 SER H C 1
ATOM 6501 O O . SER H 1 3 ? 0.66148 -4.86260 -56.00631 1.000 101.24132 0 SER H O 1
ATOM 6504 N N . MET H 1 4 ? 2.86839 -4.41762 -55.99970 1.000 111.87959 1 MET H N 1
ATOM 6505 C CA . MET H 1 4 ? 2.67866 -3.15451 -56.68350 1.000 103.14613 1 MET H CA 1
ATOM 6506 C C . MET H 1 4 ? 3.81307 -2.97142 -57.67948 1.000 103.97266 1 MET H C 1
ATOM 6507 O O . MET H 1 4 ? 4.86114 -3.62266 -57.59483 1.000 99.66097 1 MET H O 1
ATOM 6512 N N . LYS H 1 5 ? 3.64409 -1.98363 -58.54967 1.000 95.98301 2 LYS H N 1
ATOM 6513 C CA . LYS H 1 5 ? 4.43460 -1.86043 -59.77504 1.000 91.64936 2 LYS H CA 1
ATOM 6514 C C . LYS H 1 5 ? 4.99155 -0.46449 -59.91977 1.000 83.95845 2 LYS H C 1
ATOM 6515 O O . LYS H 1 5 ? 4.28880 0.45679 -60.35008 1.000 86.96400 2 LYS H O 1
ATOM 6521 N N . LEU H 1 6 ? 6.25201 -0.35363 -59.50832 1.000 81.81051 3 LEU H N 1
ATOM 6522 C CA . LEU H 1 6 ? 7.10644 0.80320 -59.70069 1.000 79.38631 3 LEU H CA 1
ATOM 6523 C C . LEU H 1 6 ? 7.80378 0.65387 -61.04665 1.000 80.28354 3 LEU H C 1
ATOM 6524 O O . LEU H 1 6 ? 8.58045 -0.28719 -61.25522 1.000 79.31895 3 LEU H O 1
ATOM 6529 N N . LEU H 1 7 ? 7.60795 1.63175 -61.92271 1.000 77.34228 4 LEU H N 1
ATOM 6530 C CA . LEU H 1 7 ? 8.04778 1.43827 -63.29549 1.000 81.94285 4 LEU H CA 1
ATOM 6531 C C . LEU H 1 7 ? 9.51094 1.80550 -63.49411 1.000 88.26722 4 LEU H C 1
ATOM 6532 O O . LEU H 1 7 ? 10.31476 0.95108 -63.88328 1.000 84.53382 4 LEU H O 1
ATOM 6537 N N . ASN H 1 8 ? 9.90059 3.04228 -63.21083 1.000 82.78613 5 ASN H N 1
ATOM 6538 C CA . ASN H 1 8 ? 11.30169 3.39230 -63.41364 1.000 77.79568 5 ASN H CA 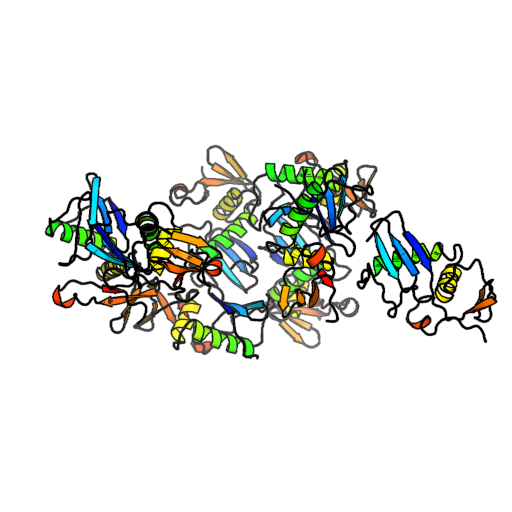1
ATOM 6539 C C . ASN H 1 8 ? 12.04688 3.30190 -62.09080 1.000 86.24150 5 ASN H C 1
ATOM 6540 O O . ASN H 1 8 ? 11.57116 3.81124 -61.07387 1.000 97.01671 5 ASN H O 1
ATOM 6545 N N . ILE H 1 9 ? 13.21290 2.65546 -62.10951 1.000 69.84105 6 ILE H N 1
ATOM 6546 C CA . ILE H 1 9 ? 13.98583 2.40446 -60.89799 1.000 64.07866 6 ILE H CA 1
ATOM 6547 C C . ILE H 1 9 ? 15.46144 2.65621 -61.16810 1.000 69.44699 6 ILE H C 1
ATOM 6548 O O . ILE H 1 9 ? 16.01203 2.14392 -62.14833 1.000 67.99342 6 ILE H O 1
ATOM 6553 N N . LYS H 1 10 ? 16.10066 3.44728 -60.30642 1.000 73.96438 7 LYS H N 1
ATOM 6554 C CA . LYS H 1 10 ? 17.54601 3.63639 -60.36143 1.000 64.78769 7 LYS H CA 1
ATOM 6555 C C . LYS H 1 10 ? 18.09562 3.72863 -58.94288 1.000 60.61774 7 LYS H C 1
ATOM 6556 O O . LYS H 1 10 ? 17.38977 4.10247 -58.00385 1.000 60.27885 7 LYS H O 1
ATOM 6562 N N . ILE H 1 11 ? 19.37141 3.37067 -58.79637 1.000 64.79657 8 ILE H N 1
ATOM 6563 C CA . ILE H 1 11 ? 20.02357 3.25789 -57.49448 1.000 63.52353 8 ILE H CA 1
ATOM 6564 C C . ILE H 1 11 ? 21.26003 4.15591 -57.45830 1.000 69.23686 8 ILE H C 1
ATOM 6565 O O . ILE H 1 11 ? 22.02422 4.19853 -58.43029 1.000 71.90200 8 ILE H O 1
ATOM 6570 N N . ASN H 1 12 ? 21.41308 4.93638 -56.37753 1.000 60.81052 9 ASN H N 1
ATOM 6571 C CA . ASN H 1 12 ? 22.65839 5.66896 -56.13087 1.000 60.88286 9 ASN H CA 1
ATOM 6572 C C . ASN H 1 12 ? 23.05351 5.55636 -54.65545 1.000 66.80771 9 ASN H C 1
ATOM 6573 O O . ASN H 1 12 ? 22.51610 4.71440 -53.92203 1.000 64.34282 9 ASN H O 1
ATOM 6578 N N . GLU H 1 13 ? 23.99518 6.40214 -54.21887 1.000 75.30476 10 GLU H N 1
ATOM 6579 C CA . GLU H 1 13 ? 24.54695 6.36265 -52.87177 1.000 77.06250 10 GLU H CA 1
ATOM 6580 C C . GLU H 1 13 ? 23.68965 7.14314 -51.87860 1.000 76.17426 10 GLU H C 1
ATOM 6581 O O . GLU H 1 13 ? 23.96309 7.07897 -50.67088 1.000 77.46371 10 GLU H O 1
ATOM 6587 N N . PHE H 1 14 ? 22.61826 7.83618 -52.32819 1.000 77.32102 11 PHE H N 1
ATOM 6588 C CA . PHE H 1 14 ? 21.81478 8.66109 -51.42237 1.000 78.04474 11 PHE H CA 1
ATOM 6589 C C . PHE H 1 14 ? 20.40328 8.14390 -51.21583 1.000 74.09180 11 PHE H C 1
ATOM 6590 O O . PHE H 1 14 ? 19.78975 8.46381 -50.19229 1.000 73.15568 11 PHE H O 1
ATOM 6598 N N . ALA H 1 15 ? 19.86732 7.38903 -52.16860 1.000 72.91926 12 ALA H N 1
ATOM 6599 C CA . ALA H 1 15 ? 18.47657 6.96780 -52.14428 1.000 69.35354 12 ALA H CA 1
ATOM 6600 C C . ALA H 1 15 ? 18.21497 6.13132 -53.38550 1.000 67.02771 12 ALA H C 1
ATOM 6601 O O . ALA H 1 15 ? 19.03263 6.11990 -54.31294 1.000 60.23318 12 ALA H O 1
ATOM 6603 N N . VAL H 1 16 ? 17.10320 5.41924 -53.40775 1.000 65.12891 13 VAL H N 1
ATOM 6604 C CA . VAL H 1 16 ? 16.61347 4.78738 -54.62112 1.000 55.40394 13 VAL H CA 1
ATOM 6605 C C . VAL H 1 16 ? 15.60600 5.72324 -55.26404 1.000 55.18337 13 VAL H C 1
ATOM 6606 O O . VAL H 1 16 ? 14.70188 6.22113 -54.59163 1.000 60.27132 13 VAL H O 1
ATOM 6610 N N . THR H 1 17 ? 15.77175 5.99568 -56.55050 1.000 55.57709 14 THR H N 1
ATOM 6611 C CA . THR H 1 17 ? 14.81894 6.82434 -57.27142 1.000 61.11779 14 THR H CA 1
ATOM 6612 C C . THR H 1 17 ? 13.85481 5.93294 -58.04580 1.000 69.75410 14 THR H C 1
ATOM 6613 O O . THR H 1 17 ? 14.24370 4.88806 -58.57827 1.000 73.60328 14 THR H O 1
ATOM 6617 N N . ALA H 1 18 ? 12.58631 6.34072 -58.07188 1.000 77.73794 15 ALA H N 1
ATOM 6618 C CA . ALA H 1 18 ? 11.52424 5.60397 -58.74092 1.000 75.81215 15 ALA H CA 1
ATOM 6619 C C . ALA H 1 18 ? 10.53467 6.55900 -59.39703 1.000 80.89526 15 ALA H C 1
ATOM 6620 O O . ALA H 1 18 ? 10.33098 7.68559 -58.94010 1.000 85.40500 15 ALA H O 1
ATOM 6622 N N . ASN H 1 19 ? 9.92671 6.08551 -60.48079 1.000 81.87966 16 ASN H N 1
ATOM 6623 C CA . ASN H 1 19 ? 8.83631 6.76668 -61.16555 1.000 77.97785 16 ASN H CA 1
ATOM 6624 C C . ASN H 1 19 ? 7.67848 5.77955 -61.18282 1.000 87.00550 16 ASN H C 1
ATOM 6625 O O . ASN H 1 19 ? 7.81475 4.65508 -61.69380 1.000 93.70537 16 ASN H O 1
ATOM 6630 N N . THR H 1 20 ? 6.54007 6.23838 -60.66923 1.000 88.03846 17 THR H N 1
ATOM 6631 C CA . THR H 1 20 ? 5.37721 5.45580 -60.30745 1.000 95.41358 17 THR H CA 1
ATOM 6632 C C . THR H 1 20 ? 4.31337 5.47893 -61.39505 1.000 95.38204 17 THR H C 1
ATOM 6633 O O . THR H 1 20 ? 4.49809 5.94085 -62.52750 1.000 88.88235 17 THR H O 1
ATOM 6637 N N . GLU H 1 21 ? 3.21867 4.84387 -61.04628 1.000 98.40899 18 GLU H N 1
ATOM 6638 C CA . GLU H 1 21 ? 2.05587 4.70224 -61.89833 1.000 96.77614 18 GLU H CA 1
ATOM 6639 C C . GLU H 1 21 ? 1.47895 6.03648 -62.47396 1.000 94.50918 18 GLU H C 1
ATOM 6640 O O . GLU H 1 21 ? 0.96202 6.03265 -63.60385 1.000 101.10164 18 GLU H O 1
ATOM 6646 N N . ALA H 1 22 ? 1.49040 7.16714 -61.73182 1.000 97.24566 19 ALA H N 1
ATOM 6647 C CA . ALA H 1 22 ? 0.96785 8.42958 -62.30543 1.000 97.15790 19 ALA H CA 1
ATOM 6648 C C . ALA H 1 22 ? 2.03701 9.43628 -62.76880 1.000 95.47968 19 ALA H C 1
ATOM 6649 O O . ALA H 1 22 ? 1.67729 10.49214 -63.31484 1.000 97.39850 19 ALA H O 1
ATOM 6651 N N . GLY H 1 23 ? 3.32695 9.17240 -62.56300 1.000 92.88790 20 GLY H N 1
ATOM 6652 C CA . GLY H 1 23 ? 4.37238 10.13502 -62.88278 1.000 91.14592 20 GLY H CA 1
ATOM 6653 C C . GLY H 1 23 ? 5.00135 10.77447 -61.66124 1.000 89.93877 20 GLY H C 1
ATOM 6654 O O . GLY H 1 23 ? 5.94518 11.57077 -61.79879 1.000 92.17514 20 GLY H O 1
ATOM 6655 N N . ASP H 1 24 ? 4.51744 10.43994 -60.46940 1.000 93.50713 21 ASP H N 1
ATOM 6656 C CA . ASP H 1 24 ? 5.13616 10.95773 -59.26487 1.000 94.98249 21 ASP H CA 1
ATOM 6657 C C . ASP H 1 24 ? 6.50432 10.30696 -59.10691 1.000 96.99232 21 ASP H C 1
ATOM 6658 O O . ASP H 1 24 ? 6.72448 9.16346 -59.51728 1.000 99.83132 21 ASP H O 1
ATOM 6663 N N . GLU H 1 25 ? 7.42249 11.02721 -58.47635 1.000 94.02803 22 GLU H N 1
ATOM 6664 C CA . GLU H 1 25 ? 8.81021 10.58746 -58.38612 1.000 86.31266 22 GLU H CA 1
ATOM 6665 C C . GLU H 1 25 ? 9.19025 10.35224 -56.92895 1.000 78.64447 22 GLU H C 1
ATOM 6666 O O . GLU H 1 25 ? 9.25067 11.29172 -56.13063 1.000 77.84084 22 GLU H O 1
ATOM 6672 N N . LEU H 1 26 ? 9.45706 9.09081 -56.60170 1.000 73.54155 23 LEU H N 1
ATOM 6673 C CA . LEU H 1 26 ? 9.88312 8.67017 -55.27524 1.000 74.19139 23 LEU H CA 1
ATOM 6674 C C . LEU H 1 26 ? 11.39528 8.77229 -55.16464 1.000 67.22573 23 LEU H C 1
ATOM 6675 O O . LEU H 1 26 ? 12.12490 8.35733 -56.06839 1.000 72.36589 23 LEU H O 1
ATOM 6680 N N . TYR H 1 27 ? 11.85569 9.32281 -54.05114 1.000 59.20438 24 TYR H N 1
ATOM 6681 C CA . TYR H 1 27 ? 13.27162 9.38496 -53.71462 1.000 58.36559 24 TYR H CA 1
ATOM 6682 C C . TYR H 1 27 ? 13.36069 8.78466 -52.31160 1.000 59.76726 24 TYR H C 1
ATOM 6683 O O . TYR H 1 27 ? 12.95402 9.42934 -51.33048 1.000 64.04967 24 TYR H O 1
ATOM 6692 N N . LEU H 1 28 ? 13.88992 7.55275 -52.21248 1.000 59.21489 25 LEU H N 1
ATOM 6693 C CA . LEU H 1 28 ? 13.76071 6.70747 -51.02159 1.000 63.27193 25 LEU H CA 1
ATOM 6694 C C . LEU H 1 28 ? 15.10189 6.55016 -50.30476 1.000 60.72380 25 LEU H C 1
ATOM 6695 O O . LEU H 1 28 ? 15.99407 5.86700 -50.81096 1.000 64.34743 25 LEU H O 1
ATOM 6700 N N . GLN H 1 29 ? 15.22840 7.08334 -49.08572 1.000 56.93211 26 GLN H N 1
ATOM 6701 C CA . GLN H 1 29 ? 16.45056 6.82822 -48.31757 1.000 61.71653 26 GLN H CA 1
ATOM 6702 C C . GLN H 1 29 ? 16.28214 5.46429 -47.65084 1.000 57.98021 26 GLN H C 1
ATOM 6703 O O . GLN H 1 29 ? 15.93139 5.33992 -46.47480 1.000 59.66506 26 GLN H O 1
ATOM 6709 N N . LEU H 1 30 ? 16.57123 4.41609 -48.42655 1.000 56.68135 27 LEU H N 1
ATOM 6710 C CA . LEU H 1 30 ? 16.42370 3.01203 -48.06125 1.000 56.83630 27 LEU H CA 1
ATOM 6711 C C . LEU H 1 30 ? 17.72798 2.45903 -47.48937 1.000 64.63241 27 LEU H C 1
ATOM 6712 O O . LEU H 1 30 ? 18.81428 2.83318 -47.94341 1.000 66.41058 27 LEU H O 1
ATOM 6717 N N . PRO H 1 31 ? 17.65570 1.55761 -46.49550 1.000 68.21067 28 PRO H N 1
ATOM 6718 C CA . PRO H 1 31 ? 16.41951 1.05270 -45.88350 1.000 70.08327 28 PRO H CA 1
ATOM 6719 C C . PRO H 1 31 ? 15.76266 2.07471 -44.95834 1.000 66.98517 28 PRO H C 1
ATOM 6720 O O . PRO H 1 31 ? 16.40736 3.04581 -44.56089 1.000 66.47451 28 PRO H O 1
ATOM 6724 N N . HIS H 1 32 ? 14.49572 1.84873 -44.62060 1.000 71.82512 29 HIS H N 1
ATOM 6725 C CA . HIS H 1 32 ? 13.73462 2.80523 -43.82785 1.000 70.07904 29 HIS H CA 1
ATOM 6726 C C . HIS H 1 32 ? 14.16571 2.73628 -42.36720 1.000 69.52081 29 HIS H C 1
ATOM 6727 O O . HIS H 1 32 ? 13.99306 1.70621 -41.70787 1.000 72.18355 29 HIS H O 1
ATOM 6734 N N . THR H 1 33 ? 14.72414 3.82961 -41.87724 1.000 65.24488 30 THR H N 1
ATOM 6735 C CA . THR H 1 33 ? 15.10645 4.02205 -40.47845 1.000 65.31322 30 THR H CA 1
ATOM 6736 C C . THR H 1 33 ? 14.60380 5.38196 -40.03157 1.000 74.41219 30 THR H C 1
ATOM 6737 O O . THR H 1 33 ? 14.14431 6.18544 -40.84683 1.000 77.36091 30 THR H O 1
ATOM 6741 N N . PRO H 1 34 ? 14.64815 5.66872 -38.72297 1.000 76.93362 31 PRO H N 1
ATOM 6742 C CA . PRO H 1 34 ? 14.28840 7.02494 -38.26267 1.000 74.90728 31 PRO H CA 1
ATOM 6743 C C . PRO H 1 34 ? 15.09095 8.14831 -38.90958 1.000 74.92436 31 PRO H C 1
ATOM 6744 O O . PRO H 1 34 ? 14.61337 9.29100 -38.93680 1.000 75.66405 31 PRO H O 1
ATOM 6748 N N . ASP H 1 35 ? 16.29099 7.86772 -39.41895 1.000 71.96058 32 ASP H N 1
ATOM 6749 C CA . ASP H 1 35 ? 17.09996 8.86097 -40.11772 1.000 69.25353 32 ASP H CA 1
ATOM 6750 C C . ASP H 1 35 ? 16.64669 9.09511 -41.55421 1.000 71.51661 32 ASP H C 1
ATOM 6751 O O . ASP H 1 35 ? 17.15230 10.01462 -42.20681 1.000 73.00696 32 ASP H O 1
ATOM 6756 N N . SER H 1 36 ? 15.71589 8.29144 -42.05321 1.000 60.82660 33 SER H N 1
ATOM 6757 C CA . SER H 1 36 ? 15.33938 8.30976 -43.45530 1.000 56.38352 33 SER H CA 1
ATOM 6758 C C . SER H 1 36 ? 14.45246 9.49605 -43.79510 1.000 59.49752 33 SER H C 1
ATOM 6759 O O . SER H 1 36 ? 13.63258 9.94817 -42.98746 1.000 61.69947 33 SER H O 1
ATOM 6762 N N . GLN H 1 37 ? 14.65699 10.00840 -45.00960 1.000 61.85817 34 GLN H N 1
ATOM 6763 C CA . GLN H 1 37 ? 13.87406 11.09588 -45.59000 1.000 56.41817 34 GLN H CA 1
ATOM 6764 C C . GLN H 1 37 ? 13.35052 10.75319 -46.97310 1.000 66.83659 34 GLN H C 1
ATOM 6765 O O . GLN H 1 37 ? 14.10626 10.86376 -47.94256 1.000 67.28543 34 GLN H O 1
ATOM 6771 N N . HIS H 1 38 ? 12.06779 10.45612 -47.09059 1.000 61.71320 35 HIS H N 1
ATOM 6772 C CA . HIS H 1 38 ? 11.50303 10.17738 -48.39396 1.000 62.66196 35 HIS H CA 1
ATOM 6773 C C . HIS H 1 38 ? 10.81729 11.43791 -48.90150 1.000 65.30991 35 HIS H C 1
ATOM 6774 O O . HIS H 1 38 ? 10.24450 12.20570 -48.12455 1.000 75.76382 35 HIS H O 1
ATOM 6781 N N . SER H 1 39 ? 10.86913 11.64096 -50.21372 1.000 57.95074 36 SER H N 1
ATOM 6782 C CA . SER H 1 39 ? 10.32251 12.83295 -50.84388 1.000 67.28958 36 SER H CA 1
ATOM 6783 C C . SER H 1 39 ? 9.48339 12.41142 -52.03971 1.000 78.45310 36 SER H C 1
ATOM 6784 O O . SER H 1 39 ? 9.88310 11.53841 -52.81978 1.000 72.87801 36 SER H O 1
ATOM 6787 N N . ILE H 1 40 ? 8.34030 13.06870 -52.20623 1.000 83.12784 37 ILE H N 1
ATOM 6788 C CA . ILE H 1 40 ? 7.44442 12.84324 -53.33722 1.000 71.70656 37 ILE H CA 1
ATOM 6789 C C . ILE H 1 40 ? 7.38855 14.12584 -54.15430 1.000 82.49131 37 ILE H C 1
ATOM 6790 O O . ILE H 1 40 ? 6.94890 15.17121 -53.66399 1.000 88.09688 37 ILE H O 1
ATOM 6795 N N . ASN H 1 41 ? 7.88383 14.06058 -55.38161 1.000 84.14210 38 ASN H N 1
ATOM 6796 C CA . ASN H 1 41 ? 7.92370 15.19909 -56.30181 1.000 78.27098 38 ASN H CA 1
ATOM 6797 C C . ASN H 1 41 ? 8.47883 16.45202 -55.62249 1.000 78.53810 38 ASN H C 1
ATOM 6798 O O . ASN H 1 41 ? 7.91007 17.55540 -55.69505 1.000 77.65015 38 ASN H O 1
ATOM 6803 N N . HIS H 1 42 ? 9.60292 16.24243 -54.91802 1.000 82.77733 39 HIS H N 1
ATOM 6804 C CA . HIS H 1 42 ? 10.38826 17.26428 -54.19492 1.000 85.23244 39 HIS H CA 1
ATOM 6805 C C . HIS H 1 42 ? 9.53913 18.02724 -53.17832 1.000 83.64532 39 HIS H C 1
ATOM 6806 O O . HIS H 1 42 ? 9.75862 19.21512 -52.91372 1.000 88.80162 39 HIS H O 1
ATOM 6813 N N . GLU H 1 43 ? 8.49009 17.36399 -52.70465 1.000 78.99583 40 GLU H N 1
ATOM 6814 C CA . GLU H 1 43 ? 7.68512 17.62743 -51.52464 1.000 83.45004 40 GLU H CA 1
ATOM 6815 C C . GLU H 1 43 ? 7.95883 16.49886 -50.53325 1.000 80.93157 40 GLU H C 1
ATOM 6816 O O . GLU H 1 43 ? 8.24933 15.37240 -50.95150 1.000 79.48914 40 GLU H O 1
ATOM 6822 N N . PRO H 1 44 ? 7.92228 16.74564 -49.22999 1.000 79.63017 41 PRO H N 1
ATOM 6823 C CA . PRO H 1 44 ? 8.16358 15.64232 -48.28974 1.000 70.47649 41 PRO H CA 1
ATOM 6824 C C . PRO H 1 44 ? 7.08998 14.55845 -48.39212 1.000 73.13265 41 PRO H C 1
ATOM 6825 O O . PRO H 1 44 ? 5.89724 14.85869 -48.50800 1.000 85.99411 41 PRO H O 1
ATOM 6829 N N . LEU H 1 45 ? 7.52904 13.28834 -48.34794 1.000 75.60323 42 LEU H N 1
ATOM 6830 C CA . LEU H 1 45 ? 6.64949 12.12300 -48.43287 1.000 78.99588 42 LEU H CA 1
ATOM 6831 C C . LEU H 1 45 ? 6.79556 11.30835 -47.15084 1.000 79.59330 42 LEU H C 1
ATOM 6832 O O . LEU H 1 45 ? 7.83671 10.68601 -46.92403 1.000 81.28332 42 LEU H O 1
ATOM 6837 N N . ASP H 1 46 ? 5.72585 11.23740 -46.37243 1.000 83.18872 43 ASP H N 1
ATOM 6838 C CA . ASP H 1 46 ? 5.60701 10.65590 -45.01912 1.000 89.26001 43 ASP H CA 1
ATOM 6839 C C . ASP H 1 46 ? 4.30468 9.86302 -44.83874 1.000 95.93674 43 ASP H C 1
ATOM 6840 O O . ASP H 1 46 ? 3.54613 10.06388 -43.88464 1.000 96.06540 43 ASP H O 1
ATOM 6845 N N . ASP H 1 47 ? 4.06531 8.91532 -45.76765 1.000 91.70484 44 ASP H N 1
ATOM 6846 C CA . ASP H 1 47 ? 3.15735 7.77568 -45.55369 1.000 92.51156 44 ASP H CA 1
ATOM 6847 C C . ASP H 1 47 ? 4.12610 6.62066 -45.33218 1.000 85.87102 44 ASP H C 1
ATOM 6848 O O . ASP H 1 47 ? 4.57675 5.97406 -46.27609 1.000 88.90463 44 ASP H O 1
ATOM 6853 N N . ASP H 1 48 ? 4.44886 6.36339 -44.06434 1.000 82.35274 45 ASP H N 1
ATOM 6854 C CA . ASP H 1 48 ? 5.54064 5.44132 -43.74622 1.000 88.24558 45 ASP H CA 1
ATOM 6855 C C . ASP H 1 48 ? 5.20440 3.97932 -44.03432 1.000 89.38334 45 ASP H C 1
ATOM 6856 O O . ASP H 1 48 ? 6.11802 3.17500 -44.29005 1.000 87.57579 45 ASP H O 1
ATOM 6861 N N . ASP H 1 49 ? 3.92074 3.61665 -44.01516 1.000 86.40856 46 ASP H N 1
ATOM 6862 C CA . ASP H 1 49 ? 3.54925 2.28063 -44.47002 1.000 84.53765 46 ASP H CA 1
ATOM 6863 C C . ASP H 1 49 ? 3.67949 2.16722 -45.98644 1.000 83.32361 46 ASP H C 1
ATOM 6864 O O . ASP H 1 49 ? 4.08080 1.11501 -46.51159 1.000 85.88508 46 ASP H O 1
ATOM 6869 N N . PHE H 1 50 ? 3.36114 3.24988 -46.70197 1.000 72.00110 47 PHE H N 1
ATOM 6870 C CA . PHE H 1 50 ? 3.59008 3.27524 -48.13940 1.000 70.45828 47 PHE H CA 1
ATOM 6871 C C . PHE H 1 50 ? 5.06778 3.06467 -48.45309 1.000 77.88206 47 PHE H C 1
ATOM 6872 O O . PHE H 1 50 ? 5.41491 2.25811 -49.32090 1.000 71.94899 47 PHE H O 1
ATOM 6880 N N . VAL H 1 51 ? 5.95972 3.77474 -47.75014 1.000 80.47344 48 VAL H N 1
ATOM 6881 C CA . VAL H 1 51 ? 7.39231 3.58475 -48.00474 1.000 80.93374 48 VAL H CA 1
ATOM 6882 C C . VAL H 1 51 ? 7.86085 2.21160 -47.55499 1.000 78.65217 48 VAL H C 1
ATOM 6883 O O . VAL H 1 51 ? 8.77313 1.65551 -48.16706 1.000 83.66005 48 VAL H O 1
ATOM 6887 N N . LYS H 1 52 ? 7.23295 1.60955 -46.53489 1.000 70.81054 49 LYS H N 1
ATOM 6888 C CA . LYS H 1 52 ? 7.73922 0.30000 -46.15915 1.000 76.63661 49 LYS H CA 1
ATOM 6889 C C . LYS H 1 52 ? 7.31012 -0.76855 -47.15672 1.000 76.46829 49 LYS H C 1
ATOM 6890 O O . LYS H 1 52 ? 8.10718 -1.66082 -47.48421 1.000 79.46656 49 LYS H O 1
ATOM 6896 N N . GLU H 1 53 ? 6.14271 -0.60439 -47.78366 1.000 72.57040 50 GLU H N 1
ATOM 6897 C CA . GLU H 1 53 ? 5.77361 -1.58284 -48.80205 1.000 75.44756 50 GLU H CA 1
ATOM 6898 C C . GLU H 1 53 ? 6.47107 -1.33449 -50.14409 1.000 78.79278 50 GLU H C 1
ATOM 6899 O O . GLU H 1 53 ? 6.84766 -2.29765 -50.82444 1.000 79.37129 50 GLU H O 1
ATOM 6905 N N . VAL H 1 54 ? 6.67995 -0.07443 -50.55525 1.000 80.35503 51 VAL H N 1
ATOM 6906 C CA . VAL H 1 54 ? 7.47850 0.11735 -51.77127 1.000 73.30403 51 VAL H CA 1
ATOM 6907 C C . VAL H 1 54 ? 8.93951 -0.21702 -51.50529 1.000 68.68440 51 VAL H C 1
ATOM 6908 O O . VAL H 1 54 ? 9.65943 -0.62684 -52.42108 1.000 57.72777 51 VAL H O 1
ATOM 6912 N N . GLN H 1 55 ? 9.40375 -0.06995 -50.26039 1.000 70.09599 52 GLN H N 1
ATOM 6913 C CA . GLN H 1 55 ? 10.76230 -0.45924 -49.92614 1.000 73.59780 52 GLN H CA 1
ATOM 6914 C C . GLN H 1 55 ? 10.90364 -1.95356 -49.99516 1.000 70.57130 52 GLN H C 1
ATOM 6915 O O . GLN H 1 55 ? 11.97367 -2.46998 -50.33096 1.000 72.64943 52 GLN H O 1
ATOM 6921 N N . GLU H 1 56 ? 9.80771 -2.65579 -49.75263 1.000 76.15383 53 GLU H N 1
ATOM 6922 C CA . GLU H 1 56 ? 9.85535 -4.10411 -49.85097 1.000 77.38386 53 GLU H CA 1
ATOM 6923 C C . GLU H 1 56 ? 9.71486 -4.57585 -51.31398 1.000 71.71113 53 GLU H C 1
ATOM 6924 O O . GLU H 1 56 ? 10.34402 -5.57160 -51.72379 1.000 72.23485 53 GLU H O 1
ATOM 6930 N N . ILE H 1 57 ? 8.99862 -3.80015 -52.13291 1.000 66.01405 54 ILE H N 1
ATOM 6931 C CA . ILE H 1 57 ? 9.02352 -3.97451 -53.58420 1.000 68.24821 54 ILE H CA 1
ATOM 6932 C C . ILE H 1 57 ? 10.44035 -3.78390 -54.10442 1.000 70.75242 54 ILE H C 1
ATOM 6933 O O . ILE H 1 57 ? 10.90666 -4.51183 -54.99046 1.000 69.09816 54 ILE H O 1
ATOM 6938 N N . CYS H 1 58 ? 11.15744 -2.81140 -53.54498 1.000 71.42140 55 CYS H N 1
ATOM 6939 C CA . CYS H 1 58 ? 12.51038 -2.55955 -54.00861 1.000 59.29500 55 CYS H CA 1
ATOM 6940 C C . CYS H 1 58 ? 13.47666 -3.57407 -53.43066 1.000 59.39584 55 CYS H C 1
ATOM 6941 O O . CYS H 1 58 ? 14.49733 -3.87845 -54.05704 1.000 65.36870 55 CYS H O 1
ATOM 6944 N N . ASP H 1 59 ? 13.13020 -4.15400 -52.28422 1.000 63.26899 56 ASP H N 1
ATOM 6945 C CA . ASP H 1 59 ? 13.91546 -5.24537 -51.74021 1.000 61.01593 56 ASP H CA 1
ATOM 6946 C C . ASP H 1 59 ? 13.89388 -6.44616 -52.66017 1.000 65.91573 56 ASP H C 1
ATOM 6947 O O . ASP H 1 59 ? 14.93096 -7.07339 -52.88248 1.000 66.74223 56 ASP H O 1
ATOM 6952 N N . GLU H 1 60 ? 12.74384 -6.76453 -53.23978 1.000 68.16664 57 GLU H N 1
ATOM 6953 C CA . GLU H 1 60 ? 12.75134 -7.90765 -54.14652 1.000 73.92944 57 GLU H CA 1
ATOM 6954 C C . GLU H 1 60 ? 13.05787 -7.51716 -55.57924 1.000 74.61931 57 GLU H C 1
ATOM 6955 O O . GLU H 1 60 ? 13.31382 -8.40080 -56.40339 1.000 79.17661 57 GLU H O 1
ATOM 6961 N N . TYR H 1 61 ? 13.11400 -6.22669 -55.87135 1.000 71.08702 58 TYR H N 1
ATOM 6962 C CA . TYR H 1 61 ? 13.67292 -5.85139 -57.16495 1.000 70.73973 58 TYR H CA 1
ATOM 6963 C C . TYR H 1 61 ? 15.19889 -5.91980 -57.16042 1.000 69.75752 58 TYR H C 1
ATOM 6964 O O . TYR H 1 61 ? 15.80587 -6.53802 -58.04500 1.000 67.83499 58 TYR H O 1
ATOM 6973 N N . PHE H 1 62 ? 15.83445 -5.32474 -56.14877 1.000 67.96821 59 PHE H N 1
ATOM 6974 C CA . PHE H 1 62 ? 17.29174 -5.28938 -56.04698 1.000 66.55588 59 PHE H CA 1
ATOM 6975 C C . PHE H 1 62 ? 17.92593 -6.52642 -55.42102 1.000 66.74824 59 PHE H C 1
ATOM 6976 O O . PHE H 1 62 ? 19.12033 -6.76368 -55.64210 1.000 70.41538 59 PHE H O 1
ATOM 6984 N N . GLY H 1 63 ? 17.18675 -7.31004 -54.64738 1.000 65.30806 60 GLY H N 1
ATOM 6985 C CA . GLY H 1 63 ? 17.78203 -8.47473 -54.02687 1.000 66.39326 60 GLY H CA 1
ATOM 6986 C C . GLY H 1 63 ? 17.09649 -9.77620 -54.37213 1.000 70.74932 60 GLY H C 1
ATOM 6987 O O . GLY H 1 63 ? 17.45735 -10.83536 -53.83218 1.000 67.91388 60 GLY H O 1
ATOM 6988 N N . LYS H 1 64 ? 16.19713 -9.71017 -55.36018 1.000 77.87935 61 LYS H N 1
ATOM 6989 C CA . LYS H 1 64 ? 15.22063 -10.75584 -55.65724 1.000 74.30883 61 LYS H CA 1
ATOM 6990 C C . LYS H 1 64 ? 14.99224 -11.70227 -54.48611 1.000 70.04558 61 LYS H C 1
ATOM 6991 O O . LYS H 1 64 ? 14.42951 -11.28090 -53.47187 1.000 72.10636 61 LYS H O 1
ATOM 6997 N N . GLY H 1 65 ? 15.46352 -12.93900 -54.57552 1.000 67.04542 62 GLY H N 1
ATOM 6998 C CA . GLY H 1 65 ? 15.23459 -13.86050 -53.47852 1.000 70.74424 62 GLY H CA 1
ATOM 6999 C C . GLY H 1 65 ? 15.81801 -13.43560 -52.13804 1.000 69.46332 62 GLY H C 1
ATOM 7000 O O . GLY H 1 65 ? 15.23483 -13.72408 -51.08680 1.000 71.02356 62 GLY H O 1
ATOM 7001 N N . ASP H 1 66 ? 16.94214 -12.71660 -52.15014 1.000 74.28612 63 ASP H N 1
ATOM 7002 C CA . ASP H 1 66 ? 17.69556 -12.38558 -50.93853 1.000 65.88934 63 ASP H CA 1
ATOM 7003 C C . ASP H 1 66 ? 17.53093 -10.91873 -50.54699 1.000 63.12229 63 ASP H C 1
ATOM 7004 O O . ASP H 1 66 ? 18.05142 -10.03106 -51.22856 1.000 69.16859 63 ASP H O 1
ATOM 7009 N N . ARG H 1 67 ? 16.80877 -10.65978 -49.45001 1.000 63.50063 64 ARG H N 1
ATOM 7010 C CA . ARG H 1 67 ? 16.68309 -9.28291 -48.97067 1.000 66.04095 64 ARG H CA 1
ATOM 7011 C C . ARG H 1 67 ? 18.02339 -8.71794 -48.50057 1.000 66.33489 64 ARG H C 1
ATOM 7012 O O . ARG H 1 67 ? 18.24560 -7.49967 -48.59236 1.000 68.74535 64 ARG H O 1
ATOM 7020 N N . THR H 1 68 ? 18.92479 -9.58140 -48.00552 1.000 63.11440 65 THR H N 1
ATOM 7021 C CA . THR H 1 68 ? 20.23893 -9.10952 -47.59542 1.000 64.81280 65 THR H CA 1
ATOM 7022 C C . THR H 1 68 ? 20.99900 -8.52012 -48.77279 1.000 62.12352 65 THR H C 1
ATOM 7023 O O . THR H 1 68 ? 21.72422 -7.53212 -48.61565 1.000 64.23540 65 THR H O 1
ATOM 7027 N N . LEU H 1 69 ? 20.85058 -9.11892 -49.95197 1.000 65.67309 66 LEU H N 1
ATOM 7028 C CA . LEU H 1 69 ? 21.49593 -8.59652 -51.14845 1.000 58.78326 66 LEU H CA 1
ATOM 7029 C C . LEU H 1 69 ? 20.97284 -7.20378 -51.48038 1.000 54.64897 66 LEU H C 1
ATOM 7030 O O . LEU H 1 69 ? 21.74623 -6.31050 -51.83857 1.000 59.30102 66 LEU H O 1
ATOM 7035 N N . ALA H 1 70 ? 19.66454 -6.98881 -51.32976 1.000 58.64954 67 ALA H N 1
ATOM 7036 C CA . ALA H 1 70 ? 19.09392 -5.66418 -51.56346 1.000 54.82716 67 ALA H CA 1
ATOM 7037 C C . ALA H 1 70 ? 19.60936 -4.64763 -50.55168 1.000 50.03962 67 ALA H C 1
ATOM 7038 O O . ALA H 1 70 ? 19.85849 -3.48897 -50.90160 1.000 51.69161 67 ALA H O 1
ATOM 7040 N N . ARG H 1 71 ? 19.76047 -5.05260 -49.28804 1.000 53.83130 68 ARG H N 1
ATOM 7041 C CA . ARG H 1 71 ? 20.27265 -4.11807 -48.28578 1.000 59.08414 68 ARG H CA 1
ATOM 7042 C C . ARG H 1 71 ? 21.73141 -3.75942 -48.55908 1.000 57.40449 68 ARG H C 1
ATOM 7043 O O . ARG H 1 71 ? 22.13001 -2.58963 -48.43234 1.000 54.06461 68 ARG H O 1
ATOM 7051 N N . LEU H 1 72 ? 22.53921 -4.75229 -48.94882 1.000 53.97170 69 LEU H N 1
ATOM 7052 C CA . LEU H 1 72 ? 23.91268 -4.46836 -49.35083 1.000 52.56797 69 LEU H CA 1
ATOM 7053 C C . LEU H 1 72 ? 23.94840 -3.57337 -50.58152 1.000 56.20535 69 LEU H C 1
ATOM 7054 O O . LEU H 1 72 ? 24.84466 -2.73296 -50.71500 1.000 53.68269 69 LEU H O 1
ATOM 7059 N N . SER H 1 73 ? 22.96433 -3.71486 -51.47107 1.000 53.11184 70 SER H N 1
ATOM 7060 C CA . SER H 1 73 ? 22.92012 -2.88061 -52.66394 1.000 47.00199 70 SER H CA 1
ATOM 7061 C C . SER H 1 73 ? 22.54767 -1.44570 -52.31820 1.000 50.99092 70 SER H C 1
ATOM 7062 O O . SER H 1 73 ? 23.06331 -0.50087 -52.92532 1.000 55.02520 70 SER H O 1
ATOM 7065 N N . TYR H 1 74 ? 21.65030 -1.26439 -51.34964 1.000 53.20861 71 TYR H N 1
ATOM 7066 C CA . TYR H 1 74 ? 21.37282 0.07471 -50.84003 1.000 54.06766 71 TYR H CA 1
ATOM 7067 C C . TYR H 1 74 ? 22.63121 0.69552 -50.25239 1.000 52.96795 71 TYR H C 1
ATOM 7068 O O . TYR H 1 74 ? 22.95889 1.85529 -50.53123 1.000 49.00387 71 TYR H O 1
ATOM 7077 N N . ALA H 1 75 ? 23.35070 -0.07269 -49.42844 1.000 58.68991 72 ALA H N 1
ATOM 7078 C CA . ALA H 1 75 ? 24.55853 0.45025 -48.79529 1.000 54.07006 72 ALA H CA 1
ATOM 7079 C C . ALA H 1 75 ? 25.65061 0.75689 -49.81299 1.000 59.98525 72 ALA H C 1
ATOM 7080 O O . ALA H 1 75 ? 26.44496 1.68192 -49.61055 1.000 61.48209 72 ALA H O 1
ATOM 7082 N N . GLY H 1 76 ? 25.69813 0.01348 -50.91503 1.000 60.70284 73 GLY H N 1
ATOM 7083 C CA . GLY H 1 76 ? 26.73061 0.20507 -51.91164 1.000 56.33894 73 GLY H CA 1
ATOM 7084 C C . GLY H 1 76 ? 26.38610 1.15856 -53.02478 1.000 61.45524 73 GLY H C 1
ATOM 7085 O O . GLY H 1 76 ? 27.26729 1.52466 -53.80839 1.000 77.60551 73 GLY H O 1
ATOM 7086 N N . GLY H 1 77 ? 25.12468 1.57395 -53.11533 1.000 58.65219 74 GLY H N 1
ATOM 7087 C CA . GLY H 1 77 ? 24.70768 2.50450 -54.14489 1.000 57.62845 74 GLY H CA 1
ATOM 7088 C C . GLY H 1 77 ? 24.60222 1.92644 -55.53649 1.000 57.17815 74 GLY H C 1
ATOM 7089 O O . GLY H 1 77 ? 24.55467 2.68595 -56.50579 1.000 60.60257 74 GLY H O 1
ATOM 7090 N N . GLN H 1 78 ? 24.56149 0.60231 -55.66791 1.000 53.58902 75 GLN H N 1
ATOM 7091 C CA . GLN H 1 78 ? 24.45570 -0.03297 -56.97460 1.000 61.06692 75 GLN H CA 1
ATOM 7092 C C . GLN H 1 78 ? 23.87714 -1.42988 -56.79879 1.000 61.16207 75 GLN H C 1
ATOM 7093 O O . GLN H 1 78 ? 24.01746 -2.04251 -55.73636 1.000 61.26430 75 GLN H O 1
ATOM 7099 N N . ALA H 1 79 ? 23.23890 -1.93073 -57.85684 1.000 54.65969 76 ALA H N 1
ATOM 7100 C CA . ALA H 1 79 ? 22.58167 -3.23259 -57.80195 1.000 57.59824 76 ALA H CA 1
ATOM 7101 C C . ALA H 1 79 ? 23.62321 -4.34403 -57.84767 1.000 54.41555 76 ALA H C 1
ATOM 7102 O O . ALA H 1 79 ? 24.19453 -4.62690 -58.90458 1.000 59.23111 76 ALA H O 1
ATOM 7104 N N . TYR H 1 80 ? 23.85489 -4.99242 -56.70804 1.000 57.62355 77 TYR H N 1
ATOM 7105 C CA . TYR H 1 80 ? 24.79428 -6.10231 -56.65041 1.000 62.84081 77 TYR H CA 1
ATOM 7106 C C . TYR H 1 80 ? 24.12874 -7.38766 -57.12639 1.000 60.83580 77 TYR H C 1
ATOM 7107 O O . TYR H 1 80 ? 22.90529 -7.53723 -57.07363 1.000 65.65667 77 TYR H O 1
ATOM 7116 N N . ASP H 1 81 ? 24.95254 -8.31273 -57.61544 1.000 58.44241 78 ASP H N 1
ATOM 7117 C CA . ASP H 1 81 ? 24.48373 -9.60788 -58.09296 1.000 60.65685 78 ASP H CA 1
ATOM 7118 C C . ASP H 1 81 ? 24.66580 -10.72962 -57.08110 1.000 62.79995 78 ASP H C 1
ATOM 7119 O O . ASP H 1 81 ? 23.84135 -11.64945 -57.03929 1.000 53.94253 78 ASP H O 1
ATOM 7124 N N . SER H 1 82 ? 25.73075 -10.68710 -56.28317 1.000 64.62546 79 SER H N 1
ATOM 7125 C CA . SER H 1 82 ? 26.00652 -11.73552 -55.31043 1.000 64.71130 79 SER H CA 1
ATOM 7126 C C . SER H 1 82 ? 26.94276 -11.18324 -54.24429 1.000 63.71024 79 SER H C 1
ATOM 7127 O O . SER H 1 82 ? 27.50618 -10.09426 -54.38327 1.000 57.92263 79 SER H O 1
ATOM 7130 N N . TYR H 1 83 ? 27.09547 -11.95429 -53.16962 1.000 62.86812 80 TYR H N 1
ATOM 7131 C CA . TYR H 1 83 ? 27.96716 -11.57727 -52.06603 1.000 61.35002 80 TYR H CA 1
ATOM 7132 C C . TYR H 1 83 ? 28.36798 -12.82871 -51.30019 1.000 61.04051 80 TYR H C 1
ATOM 7133 O O . TYR H 1 83 ? 27.74841 -13.88641 -51.43311 1.000 64.59006 80 TYR H O 1
ATOM 7142 N N . THR H 1 84 ? 29.42123 -12.68842 -50.49919 1.000 62.72062 81 THR H N 1
ATOM 7143 C CA . THR H 1 84 ? 29.84393 -13.69656 -49.53732 1.000 64.41610 81 THR H CA 1
ATOM 7144 C C . THR H 1 84 ? 29.98498 -13.04122 -48.17109 1.000 65.26528 81 THR H C 1
ATOM 7145 O O . THR H 1 84 ? 30.23878 -11.83930 -48.06638 1.000 66.73660 81 THR H O 1
ATOM 7149 N N . GLU H 1 85 ? 29.80503 -13.83530 -47.12139 1.000 61.30263 82 GLU H N 1
ATOM 7150 C CA . GLU H 1 85 ? 29.90170 -13.33934 -45.75764 1.000 61.10616 82 GLU H CA 1
ATOM 7151 C C . GLU H 1 85 ? 30.86275 -14.20886 -44.96581 1.000 64.69864 82 GLU H C 1
ATOM 7152 O O . GLU H 1 85 ? 30.82297 -15.43935 -45.05982 1.000 69.98238 82 GLU H O 1
ATOM 7158 N N . GLU H 1 86 ? 31.72118 -13.56472 -44.18052 1.000 65.62226 83 GLU H N 1
ATOM 7159 C CA . GLU H 1 86 ? 32.58458 -14.30140 -43.27003 1.000 68.01716 83 GLU H CA 1
ATOM 7160 C C . GLU H 1 86 ? 32.90777 -13.42566 -42.07367 1.000 70.94575 83 GLU H C 1
ATOM 7161 O O . GLU H 1 86 ? 33.35536 -12.28803 -42.24400 1.000 68.68298 83 GLU H O 1
ATOM 7167 N N . ASP H 1 87 ? 32.66943 -13.95917 -40.87113 1.000 74.62034 84 ASP H N 1
ATOM 7168 C CA . ASP H 1 87 ? 33.06568 -13.30563 -39.62445 1.000 71.99676 84 ASP H CA 1
ATOM 7169 C C . ASP H 1 87 ? 32.45039 -11.91536 -39.47945 1.000 69.78827 84 ASP H C 1
ATOM 7170 O O . ASP H 1 87 ? 33.01619 -11.04036 -38.81820 1.000 68.82615 84 ASP H O 1
ATOM 7175 N N . GLY H 1 88 ? 31.28954 -11.70456 -40.10107 1.000 70.84774 85 GLY H N 1
ATOM 7176 C CA . GLY H 1 88 ? 30.61123 -10.42683 -40.06090 1.000 60.96333 85 GLY H CA 1
ATOM 7177 C C . GLY H 1 88 ? 30.93742 -9.45819 -41.17692 1.000 58.65958 85 GLY H C 1
ATOM 7178 O O . GLY H 1 88 ? 30.35821 -8.36381 -41.20777 1.000 67.86936 85 GLY H O 1
ATOM 7179 N N . VAL H 1 89 ? 31.83496 -9.81109 -42.09400 1.000 59.67024 86 VAL H N 1
ATOM 7180 C CA . VAL H 1 89 ? 32.19458 -8.94858 -43.21561 1.000 59.73837 86 VAL H CA 1
ATOM 7181 C C . VAL H 1 89 ? 31.57053 -9.50615 -44.48838 1.000 57.59588 86 VAL H C 1
ATOM 7182 O O . VAL H 1 89 ? 31.69767 -10.70268 -44.77858 1.000 65.52212 86 VAL H O 1
ATOM 7186 N N . TYR H 1 90 ? 30.89436 -8.63888 -45.24098 1.000 51.22116 87 TYR H N 1
ATOM 7187 C CA . TYR H 1 90 ? 30.19744 -9.00518 -46.46922 1.000 54.96324 87 TYR H CA 1
ATOM 7188 C C . TYR H 1 90 ? 30.94977 -8.41148 -47.65415 1.000 60.25452 87 TYR H C 1
ATOM 7189 O O . TYR H 1 90 ? 31.11883 -7.19053 -47.73313 1.000 58.60865 87 TYR H O 1
ATOM 7198 N N . THR H 1 91 ? 31.38848 -9.26782 -48.57322 1.000 63.57132 88 THR H N 1
ATOM 7199 C CA . THR H 1 91 ? 32.08206 -8.84893 -49.78719 1.000 61.78186 88 THR H CA 1
ATOM 7200 C C . THR H 1 91 ? 31.19015 -9.14516 -50.98686 1.000 57.74672 88 THR H C 1
ATOM 7201 O O . THR H 1 91 ? 30.80526 -10.29671 -51.20501 1.000 55.48143 88 THR H O 1
ATOM 7205 N N . THR H 1 92 ? 30.87441 -8.11315 -51.76597 1.000 57.45339 89 THR H N 1
ATOM 7206 C CA . THR H 1 92 ? 30.00942 -8.25661 -52.92759 1.000 60.07794 89 THR H CA 1
ATOM 7207 C C . THR H 1 92 ? 30.82127 -8.57274 -54.18469 1.000 60.61537 89 THR H C 1
ATOM 7208 O O . THR H 1 92 ? 32.03968 -8.76154 -54.14705 1.000 61.51603 89 THR H O 1
ATOM 7212 N N . ASN H 1 93 ? 30.12398 -8.64002 -55.32183 1.000 59.06212 90 ASN H N 1
ATOM 7213 C CA . ASN H 1 93 ? 30.76429 -9.00680 -56.57957 1.000 56.62140 90 ASN H CA 1
ATOM 7214 C C . ASN H 1 93 ? 31.71513 -7.92782 -57.08462 1.000 55.22101 90 ASN H C 1
ATOM 7215 O O . ASN H 1 93 ? 32.62791 -8.23721 -57.85807 1.000 53.10883 90 ASN H O 1
ATOM 7220 N N . THR H 1 94 ? 31.52564 -6.67701 -56.66537 1.000 53.32070 91 THR H N 1
ATOM 7221 C CA . THR H 1 94 ? 32.42477 -5.58737 -57.02102 1.000 42.60531 91 THR H CA 1
ATOM 7222 C C . THR H 1 94 ? 33.63457 -5.51317 -56.09589 1.000 56.02439 91 THR H C 1
ATOM 7223 O O . THR H 1 94 ? 34.50642 -4.65924 -56.29304 1.000 63.69607 91 THR H O 1
ATOM 7227 N N . GLY H 1 95 ? 33.73650 -6.41541 -55.12087 1.000 58.58017 92 GLY H N 1
ATOM 7228 C CA . GLY H 1 95 ? 34.82016 -6.38075 -54.16591 1.000 55.02312 92 GLY H CA 1
ATOM 7229 C C . GLY H 1 95 ? 34.58706 -5.45397 -53.00022 1.000 55.08397 92 GLY H C 1
ATOM 7230 O O . GLY H 1 95 ? 35.39437 -5.44890 -52.06204 1.000 56.24284 92 GLY H O 1
ATOM 7231 N N . ASP H 1 96 ? 33.51794 -4.66173 -53.03740 1.000 62.48716 93 ASP H N 1
ATOM 7232 C CA . ASP H 1 96 ? 33.19119 -3.76084 -51.94387 1.000 56.58196 93 ASP H CA 1
ATOM 7233 C C . ASP H 1 96 ? 32.82418 -4.56335 -50.70310 1.000 61.69882 93 ASP H C 1
ATOM 7234 O O . ASP H 1 96 ? 32.05962 -5.53097 -50.77964 1.000 60.15326 93 ASP H O 1
ATOM 7239 N N . GLN H 1 97 ? 33.37756 -4.16600 -49.56227 1.000 61.31420 94 GLN H N 1
ATOM 7240 C CA . GLN H 1 97 ? 33.14222 -4.84767 -48.30099 1.000 58.33856 94 GLN H CA 1
ATOM 7241 C C . GLN H 1 97 ? 32.17422 -4.04018 -47.44521 1.000 61.18874 94 GLN H C 1
ATOM 7242 O O . GLN H 1 97 ? 32.14221 -2.80844 -47.50654 1.000 62.47280 94 GLN H O 1
ATOM 7248 N N . PHE H 1 98 ? 31.36861 -4.75082 -46.65562 1.000 64.72263 95 PHE H N 1
ATOM 7249 C CA . PHE H 1 98 ? 30.39201 -4.12225 -45.77773 1.000 60.11378 95 PHE H CA 1
ATOM 7250 C C . PHE H 1 98 ? 30.31933 -4.86653 -44.45250 1.000 58.00283 95 PHE H C 1
ATOM 7251 O O . PHE H 1 98 ? 30.62739 -6.05849 -44.36805 1.000 57.57741 95 PHE H O 1
ATOM 7259 N N . VAL H 1 99 ? 29.90283 -4.14070 -43.41539 1.000 61.59764 96 VAL H N 1
ATOM 7260 C CA . VAL H 1 99 ? 29.56229 -4.71413 -42.12034 1.000 61.90712 96 VAL H CA 1
ATOM 7261 C C . VAL H 1 99 ? 28.17586 -4.19815 -41.75743 1.000 62.05772 96 VAL H C 1
ATOM 7262 O O . VAL H 1 99 ? 27.62841 -3.32452 -42.42561 1.000 64.60222 96 VAL H O 1
ATOM 7266 N N . GLU H 1 100 ? 27.58306 -4.77075 -40.71537 1.000 58.69391 97 GLU H N 1
ATOM 7267 C CA . GLU H 1 100 ? 26.28286 -4.27453 -40.28210 1.000 65.62376 97 GLU H CA 1
ATOM 7268 C C . GLU H 1 100 ? 26.41646 -2.91030 -39.59955 1.000 66.03673 97 GLU H C 1
ATOM 7269 O O . GLU H 1 100 ? 27.32533 -2.68272 -38.79596 1.000 59.22476 97 GLU H O 1
ATOM 7275 N N . HIS H 1 101 ? 25.49066 -2.00543 -39.92228 1.000 63.04436 98 HIS H N 1
ATOM 7276 C CA . HIS H 1 101 ? 25.48590 -0.63174 -39.42337 1.000 62.79930 98 HIS H CA 1
ATOM 7277 C C . HIS H 1 101 ? 25.26553 -0.57780 -37.90970 1.000 74.97000 98 HIS H C 1
ATOM 7278 O O . HIS H 1 101 ? 24.76396 -1.51880 -37.28911 1.000 75.88191 98 HIS H O 1
ATOM 7285 N N . SER H 1 102 ? 25.65574 0.55722 -37.31814 1.000 74.90195 99 SER H N 1
ATOM 7286 C CA . SER H 1 102 ? 25.57272 0.72501 -35.87117 1.000 74.85209 99 SER H CA 1
ATOM 7287 C C . SER H 1 102 ? 24.13292 0.67957 -35.36463 1.000 78.10127 99 SER H C 1
ATOM 7288 O O . SER H 1 102 ? 23.88209 0.22268 -34.24128 1.000 76.13477 99 SER H O 1
ATOM 7291 N N . TYR H 1 103 ? 23.17117 1.08291 -36.19345 1.000 76.41390 100 TYR H N 1
ATOM 7292 C CA . TYR H 1 103 ? 21.77948 1.19523 -35.77301 1.000 69.26748 100 TYR H CA 1
ATOM 7293 C C . TYR H 1 103 ? 20.99332 -0.09046 -35.94271 1.000 72.59706 100 TYR H C 1
ATOM 7294 O O . TYR H 1 103 ? 19.79574 -0.10981 -35.63245 1.000 78.86579 100 TYR H O 1
ATOM 7303 N N . ALA H 1 104 ? 21.62809 -1.15359 -36.43383 1.000 72.24285 101 ALA H N 1
ATOM 7304 C CA . ALA H 1 104 ? 20.87331 -2.33047 -36.83942 1.000 75.44220 101 ALA H CA 1
ATOM 7305 C C . ALA H 1 104 ? 20.13738 -2.93698 -35.65797 1.000 77.10463 101 ALA H C 1
ATOM 7306 O O . ALA H 1 104 ? 18.94544 -3.23147 -35.74439 1.000 83.18559 101 ALA H O 1
ATOM 7308 N N . ASP H 1 105 ? 20.83709 -3.15667 -34.54947 1.000 75.72491 102 ASP H N 1
ATOM 7309 C CA . ASP H 1 105 ? 20.19074 -3.77242 -33.39850 1.000 79.05790 102 ASP H CA 1
ATOM 7310 C C . ASP H 1 105 ? 19.26237 -2.80998 -32.66813 1.000 83.15698 102 ASP H C 1
ATOM 7311 O O . ASP H 1 105 ? 18.38548 -3.26352 -31.92207 1.000 86.86262 102 ASP H O 1
ATOM 7316 N N . TYR H 1 106 ? 19.44766 -1.49907 -32.84379 1.000 81.39262 103 TYR H N 1
ATOM 7317 C CA . TYR H 1 106 ? 18.62320 -0.53108 -32.13145 1.000 73.76142 103 TYR H CA 1
ATOM 7318 C C . TYR H 1 106 ? 17.37124 -0.14036 -32.90237 1.000 81.67659 103 TYR H C 1
ATOM 7319 O O . TYR H 1 106 ? 16.29503 -0.00503 -32.30726 1.000 89.29018 103 TYR H O 1
ATOM 7328 N N . TYR H 1 107 ? 17.49087 0.06096 -34.21607 1.000 77.13713 104 TYR H N 1
ATOM 7329 C CA . TYR H 1 107 ? 16.31165 0.20634 -35.05961 1.000 70.29543 104 TYR H CA 1
ATOM 7330 C C . TYR H 1 107 ? 15.70477 -1.13923 -35.40115 1.000 71.97116 104 TYR H C 1
ATOM 7331 O O . TYR H 1 107 ? 14.56972 -1.17593 -35.91878 1.000 67.84305 104 TYR H O 1
ATOM 7340 N N . ASN H 1 108 ? 16.45560 -2.21204 -35.13519 1.000 83.35543 105 ASN H N 1
ATOM 7341 C CA . ASN H 1 108 ? 16.09140 -3.56321 -35.56419 1.000 81.80223 105 ASN H CA 1
ATOM 7342 C C . ASN H 1 108 ? 15.59777 -3.57754 -37.01103 1.000 73.63908 105 ASN H C 1
ATOM 7343 O O . ASN H 1 108 ? 14.52361 -4.07998 -37.34779 1.000 65.92049 105 ASN H O 1
ATOM 7348 N N . VAL H 1 109 ? 16.43846 -3.00721 -37.87547 1.000 74.59663 106 VAL H N 1
ATOM 7349 C CA . VAL H 1 109 ? 16.32041 -3.02392 -39.32871 1.000 70.68777 106 VAL H CA 1
ATOM 7350 C C . VAL H 1 109 ? 17.65729 -3.51065 -39.87495 1.000 64.47011 106 VAL H C 1
ATOM 7351 O O . VAL H 1 109 ? 18.71389 -3.26148 -39.27853 1.000 67.16769 106 VAL H O 1
ATOM 7355 N N . GLU H 1 110 ? 17.60649 -4.26828 -40.96294 1.000 64.30490 107 GLU H N 1
ATOM 7356 C CA . GLU H 1 110 ? 18.83206 -4.72292 -41.60857 1.000 63.55357 107 GLU H CA 1
ATOM 7357 C C . GLU H 1 110 ? 19.43560 -3.56831 -42.40485 1.000 64.10339 107 GLU H C 1
ATOM 7358 O O . GLU H 1 110 ? 18.97990 -3.24616 -43.50495 1.000 62.77878 107 GLU H O 1
ATOM 7364 N N . VAL H 1 111 ? 20.46688 -2.93239 -41.84234 1.000 61.58850 108 VAL H N 1
ATOM 7365 C CA . VAL H 1 111 ? 21.18330 -1.84105 -42.49243 1.000 58.46335 108 VAL H CA 1
ATOM 7366 C C . VAL H 1 111 ? 22.67158 -2.15307 -42.45186 1.000 64.29914 108 VAL H C 1
ATOM 7367 O O . VAL H 1 111 ? 23.15304 -2.85334 -41.55531 1.000 61.10792 108 VAL H O 1
ATOM 7371 N N . TYR H 1 112 ? 23.40816 -1.61437 -43.42325 1.000 67.56846 109 TYR H N 1
ATOM 7372 C CA . TYR H 1 112 ? 24.82053 -1.92998 -43.57099 1.000 57.79250 109 TYR H CA 1
ATOM 7373 C C . TYR H 1 112 ? 25.64559 -0.66903 -43.77895 1.000 54.85645 109 TYR H C 1
ATOM 7374 O O . TYR H 1 112 ? 25.16546 0.33589 -44.31207 1.000 54.76388 109 TYR H O 1
ATOM 7383 N N . CYS H 1 113 ? 26.90316 -0.75176 -43.35198 1.000 53.89448 110 CYS H N 1
ATOM 7384 C CA . CYS H 1 113 ? 27.88862 0.30954 -43.47431 1.000 58.64234 110 CYS H CA 1
ATOM 7385 C C . CYS H 1 113 ? 29.02215 -0.20719 -44.34570 1.000 63.36318 110 CYS H C 1
ATOM 7386 O O . CYS H 1 113 ? 29.48382 -1.33994 -44.15927 1.000 59.11458 110 CYS H O 1
ATOM 7389 N N . LYS H 1 114 ? 29.48126 0.61899 -45.28205 1.000 66.36056 111 LYS H N 1
ATOM 7390 C CA . LYS H 1 114 ? 30.53476 0.19191 -46.19174 1.000 65.76932 111 LYS H CA 1
ATOM 7391 C C . LYS H 1 114 ? 31.86558 0.22538 -45.45283 1.000 65.71672 111 LYS H C 1
ATOM 7392 O O . LYS H 1 114 ? 32.23206 1.24232 -44.85499 1.000 63.39083 111 LYS H O 1
ATOM 7398 N N . ALA H 1 115 ? 32.56567 -0.91015 -45.45316 1.000 68.33515 112 ALA H N 1
ATOM 7399 C CA . ALA H 1 115 ? 33.84076 -1.05533 -44.75640 1.000 75.01457 112 ALA H CA 1
ATOM 7400 C C . ALA H 1 115 ? 34.85446 -1.72566 -45.68756 1.000 77.35627 112 ALA H C 1
ATOM 7401 O O . ALA H 1 115 ? 35.20775 -2.89269 -45.51032 1.000 75.70979 112 ALA H O 1
ATOM 7403 N N . ASP H 1 116 ? 35.34167 -0.97073 -46.67084 1.000 79.51564 113 ASP H N 1
ATOM 7404 C CA . ASP H 1 116 ? 36.30337 -1.50173 -47.62937 1.000 77.81564 113 ASP H CA 1
ATOM 7405 C C . ASP H 1 116 ? 37.70460 -1.65718 -47.05110 1.000 76.04655 113 ASP H C 1
ATOM 7406 O O . ASP H 1 116 ? 38.59541 -2.14816 -47.75409 1.000 81.03844 113 ASP H O 1
ATOM 7411 N N . LEU H 1 117 ? 37.92513 -1.26255 -45.79919 1.000 63.68514 114 LEU H N 1
ATOM 7412 C CA . LEU H 1 117 ? 39.24575 -1.32362 -45.19106 1.000 65.25997 114 LEU H CA 1
ATOM 7413 C C . LEU H 1 117 ? 39.35410 -2.40554 -44.12636 1.000 68.95601 114 LEU H C 1
ATOM 7414 O O . LEU H 1 117 ? 40.33895 -2.43026 -43.38080 1.000 71.94631 114 LEU H O 1
ATOM 7419 N N . VAL H 1 118 ? 38.37484 -3.29875 -44.03822 1.000 68.98471 115 VAL H N 1
ATOM 7420 C CA . VAL H 1 118 ? 38.40726 -4.36998 -43.05074 1.000 64.48313 115 VAL H CA 1
ATOM 7421 C C . VAL H 1 118 ? 38.81249 -5.69513 -43.68806 1.000 69.64822 115 VAL H C 1
ATOM 7422 O O . VAL H 1 118 ? 39.42756 -6.54405 -43.03982 1.000 70.00239 115 VAL H O 1
#

Secondary structure (DSSP, 8-state):
--SSPEEEEEE-SS-EEEEETTS-EEEE-SSP-TT--EEETTEEE--HHHHHHHHHHHHHHHSTT-HHHHHHHHHHTS--S-EEEETTEEEETT--EEEE-TTHHHHTS--EE--TT-/--EEEEEE-SS-EEEEETTS-EEEE-SSP-TT---EETTEE---HHHHHHHHHHHHHHHSTT-HHHHHHHHHHTS----EEEETTEEEETT--EEEE-TTHHHHT---EEE-TT-/--EEEEEE-SS-EEEEETTS-EEEE-SS--TT--EEETTEEE--HHHHHHHHHHHHHHHHTT-HHHHHHHHHHTS----EEEETTEEEETTS-EEEE-TTHHHHTS--EE--TT-/----SBEEEEE-SS-EEEEETTS-EEEE-SSP-TT---EETTEE---HHHHHHHHHHHHHHHHTT-HHHHHHHHHHTS--S-EEEETTEEEETT--EEEE-TTHHHHTS--EEE-S--/-----EEEEEE-SS-EEEEETTS-EEEE-SS--TT--EEETTEEE--HHHHHHHHHHHHHHHSSS-HHHHHHHHHHTS----EEEETTEEEETTS-EEEE-TTHHHHT---EEE-/---S-EEEEEE-SS-EEEEETTS-EEEE-SSP-TT--EEETTEEE--HHHHHHHHHHHHHHHSTT-HHHHHHHHHHTS----EEEETTEEEETT--EEEE-TTHHHHT---EE--TT-/----S-EEEEE-SS-EEEEETTS-EEEE-SSP-TT--EEETTEEE--HHHHHHHHHHHHHHSSSS-HHHHHHHHHHTS----EEEETTEEEETTS-EEEE-TTHHHHTS--EE-----/------EEEE-SS-EEEE-SSS-EEEE-SSP-TT---EETTEE---HHHHHHHHHHHHHHHSTT-HHHHHHHHHHTS----EEEETTEEEETTS-EEEE-TTHHHHTS--EEE-TT-

Sequence (934 aa):
AGSMKLLNIKINEFAVTANTEAGDELYLQLPHTPDSQHSINHEPLDDDDFVKEVQEICDEYFGKGDRTLARLSYAGGQAYDSYTEEDGVYTTNTGDQFVEHSYADYYNVEVYCKADLVMKLLNIKINEFAVTANTEAGDELYLQLPHTPDSQHSINHEPLDDDDFVKEVQEICDEYFGKGDRTLARLSYAGGQAYDSYTEEDGVYTTNTGDQFVEHSYADYYNVEVYCKADLVMKLLNIKINEFAVTANTEAGDELYLQLPHTPDSQHSINHEPLDDDDFVKEVQEICDEYFGKGDRTLARLSYAGGQAYDSYTEEDGVYTTNTGDQFVEHSYADYYNVEVYCKADLVAGSMKLLNIKINEFAVTANTEAGDELYLQLPHTPDSQHSINHEPLDDDDFVKEVQEICDEYFGKGDRTLARLSYAGGQAYDSYTEEDGVYTTNTGDQFVEHSYADYYNVEVYCKADLVAGSMKLLNIKINEFAVTANTEAGDELYLQLPHTPDSQHSINHEPLDDDDFVKEVQEICDEYFGKGDRTLARLSYAGGQAYDSYTEEDGVYTTNTGDQFVEHSYADYYNVEVYCKAAGSMKLLNIKINEFAVTANTEAGDELYLQLPHTPDSQHSINHEPLDDDDFVKEVQEICDEYFGKGDRTLARLSYAGGQAYDSYTEEDGVYTTNTGDQFVEHSYADYYNVEVYCKADLVAGSMKLLNIKINEFAVTANTEAGDELYLQLPHTPDSQHSINHEPLDDDDFVKEVQEICDEYFGKGDRTLARLSYAGGQAYDSYTEEDGVYTTNTGDQFVEHSYADYYNVEVYCKADLVGSMKLLNIKINEFAVTANTEAGDELYLQLPHTPDSQHSINHEPLDDDDFVKEVQEICDEYFGKGDRTLARLSYAGGQAYDSYTEEDGVYTTNTGDQFVEHSYADYYNVEVYCKADLV

B-factor: mean 54.26, std 17.02, range [16.62, 119.75]

Nearest PDB structures (foldseek):
  7fi4-assembly1_A  TM=1.003E+00  e=8.310E-22  Moraxella catarrhalis
  7veh-assembly7_G  TM=9.790E-01  e=3.258E-21  Moraxella catarrhalis
  7fi4-assembly5_E  TM=9.977E-01  e=9.370E-20  Moraxella catarrhalis
  8gqe-assembly1_B  TM=2.738E-01  e=1.522E+00  Arabidopsis thaliana
  4dnv-assembly3_A  TM=2.501E-01  e=2.024E+00  Arabidopsis thaliana